Protein 5ACB (pdb70)

Solvent-accessible surface area: 51678 Å² total

InterPro domains:
  IPR004367 Cyclin, C-terminal domain [SM01332] (158-278)
  IPR006671 Cyclin, N-terminal [PF00134] (42-155)
  IPR013763 Cyclin-like domain [SM00385] (55-149)
  IPR013763 Cyclin-like domain [SM00385] (162-256)
  IPR036915 Cyclin-like superfamily [SSF47954] (18-157)
  IPR036915 Cyclin-like superfamily [SSF47954] (158-263)
  IPR043198 Cyclin/Cyclin-like subunit Ssn8 [PTHR10026] (23-325)

Nearest PDB structures (foldseek):
  5acb-assembly1_B  TM=1.004E+00  e=8.605E-35  Homo sapiens
  5acb-assembly2_A  TM=1.002E+00  e=1.423E-31  Homo sapiens
  4un0-assembly2_B  TM=1.002E+00  e=1.563E-30  Homo sapiens
  3tni-assembly1_B  TM=8.784E-01  e=2.023E-14  Homo sapiens
  2ivx-assembly2_B  TM=8.827E-01  e=7.660E-14  Homo sapiens

Organism: Homo sapiens (NCBI:txid9606)

GO terms:
  GO:0044828 host-mediated suppression of viral genome replication (P, IDA)
  GO:0004693 cyclin-dependent protein serine/threonine kinase activity (F, IDA)
  GO:0008353 RNA polymerase II CTD heptapeptide repeat kinase activity (F, IDA)
  GO:0006974 DNA damage response (P, IMP)
  GO:0002944 cyclin K-CDK12 complex (C, IPI)
  GO:0002945 cyclin K-CDK13 complex (C, IPI)
  GO:0019901 protein kinase binding (F, IPI)
  GO:0000079 regulation of cyclin-dependent protein serine/threonine kinase activity (P, TAS)
  GO:0006366 transcription by RNA polymerase II (P, TAS)
  GO:0005654 nucleoplasm (C, TAS)
  GO:0005515 protein binding (F, IPI)
  GO:0005654 nucleoplasm (C, IDA)
  GO:0006366 transcription by RNA polymerase II (P, IDA)
  GO:0009966 regulation of signal transduction (P, IDA)
  GO:0032968 positive regulation of transcription elongation by RNA polymerase II (P, IDA)

Structure (mmCIF, N/CA/C/O backbone):
data_5ACB
#
_entry.id   5ACB
#
_cell.length_a   49.780
_cell.length_b   148.690
_cell.length_c   91.580
_cell.angle_alpha   90.00
_cell.angle_beta   93.81
_cell.angle_gamma   90.00
#
_symmetry.space_group_name_H-M   'P 1 21 1'
#
loop_
_entity.id
_entity.type
_entity.pdbx_description
1 polymer CYCLIN-K
2 polymer 'CYCLIN-DEPENDENT KINASE 12'
3 non-polymer N-[4-[(3R)-3-[[5-chloranyl-4-(1H-indol-3-yl)pyrimidin-2-yl]amino]piperidin-1-yl]carbonylphenyl]-4-(dimethylamino)butanamide
#
loop_
_atom_site.group_PDB
_atom_site.id
_atom_site.type_symbol
_atom_site.label_atom_id
_atom_site.label_alt_id
_atom_site.label_comp_id
_atom_site.label_asym_id
_atom_site.label_entity_id
_atom_site.label_seq_id
_atom_site.pdbx_PDB_ins_code
_atom_site.Cartn_x
_atom_site.Cartn_y
_atom_site.Cartn_z
_atom_site.occupancy
_atom_site.B_iso_or_equiv
_atom_site.auth_seq_id
_atom_site.auth_comp_id
_atom_site.auth_asym_id
_atom_site.auth_atom_id
_atom_site.pdbx_PDB_model_num
ATOM 1 N N . THR A 1 12 ? -33.485 30.685 78.858 1.00 104.20 20 THR A N 1
ATOM 2 C CA . THR A 1 12 ? -32.216 30.381 79.596 1.00 104.82 20 THR A CA 1
ATOM 3 C C . THR A 1 12 ? -31.739 28.939 79.356 1.00 102.41 20 THR A C 1
ATOM 4 O O . THR A 1 12 ? -30.666 28.729 78.775 1.00 96.84 20 THR A O 1
ATOM 8 N N . LYS A 1 13 ? -32.548 27.968 79.798 1.00 101.89 21 LYS A N 1
ATOM 9 C CA . LYS A 1 13 ? -32.251 26.528 79.665 1.00 98.74 21 LYS A CA 1
ATOM 10 C C . LYS A 1 13 ? -33.283 25.814 78.766 1.00 94.05 21 LYS A C 1
ATOM 11 O O . LYS A 1 13 ? -34.486 26.070 78.882 1.00 94.69 21 LYS A O 1
ATOM 13 N N . PRO A 1 14 ? -32.819 24.906 77.878 1.00 87.71 22 PRO A N 1
ATOM 14 C CA . PRO A 1 14 ? -33.726 24.252 76.921 1.00 83.30 22 PRO A CA 1
ATOM 15 C C . PRO A 1 14 ? -34.615 23.154 77.511 1.00 78.69 22 PRO A C 1
ATOM 16 O O . PRO A 1 14 ? -34.342 22.638 78.599 1.00 83.03 22 PRO A O 1
ATOM 20 N N . CYS A 1 15 ? -35.668 22.810 76.770 1.00 71.52 23 CYS A N 1
ATOM 21 C CA . CYS A 1 15 ? -36.624 21.783 77.172 1.00 66.80 23 CYS A CA 1
ATOM 22 C C . CYS A 1 15 ? -36.202 20.433 76.583 1.00 61.90 23 CYS A C 1
ATOM 23 O O . CYS A 1 15 ? -36.004 20.313 75.371 1.00 60.76 23 CYS A O 1
ATOM 26 N N . TRP A 1 16 ? -36.075 19.426 77.447 1.00 55.91 24 TRP A N 1
ATOM 27 C CA . TRP A 1 16 ? -35.577 18.104 77.066 1.00 51.78 24 TRP A CA 1
ATOM 28 C C . TRP A 1 16 ? -36.642 17.021 77.221 1.00 49.86 24 TRP A C 1
ATOM 29 O O . TRP A 1 16 ? -36.318 15.881 77.576 1.00 49.64 24 TRP A O 1
ATOM 40 N N . TYR A 1 17 ? -37.905 17.363 76.958 1.00 47.86 25 TYR A N 1
ATOM 41 C CA . TYR A 1 17 ? -39.010 16.410 77.127 1.00 47.43 25 TYR A CA 1
ATOM 42 C C . TYR A 1 17 ? -39.995 16.466 75.958 1.00 47.21 25 TYR A C 1
ATOM 43 O O . TYR A 1 17 ? -40.395 17.544 75.531 1.00 45.60 25 TYR A O 1
ATOM 52 N N . TRP A 1 18 ? -40.348 15.285 75.446 1.00 49.26 26 TRP A N 1
ATOM 53 C CA . TRP A 1 18 ? -41.141 15.108 74.226 1.00 52.01 26 TRP A CA 1
ATOM 54 C C . TRP A 1 18 ? -42.391 14.261 74.508 1.00 57.55 26 TRP A C 1
ATOM 55 O O . TRP A 1 18 ? -42.406 13.469 75.452 1.00 57.29 26 TRP A O 1
ATOM 66 N N . ASP A 1 19 ? -43.419 14.409 73.667 1.00 62.91 27 ASP A N 1
ATOM 67 C CA . ASP A 1 19 ? -44.659 13.617 73.778 1.00 64.60 27 ASP A CA 1
ATOM 68 C C . ASP A 1 19 ? -44.462 12.232 73.176 1.00 66.73 27 ASP A C 1
ATOM 69 O O . ASP A 1 19 ? -43.430 11.951 72.556 1.00 63.49 27 ASP A O 1
ATOM 74 N N . LYS A 1 20 ? -45.460 11.369 73.358 1.00 70.54 28 LYS A N 1
ATOM 75 C CA . LYS A 1 20 ? -45.490 10.068 72.679 1.00 74.48 28 LYS A CA 1
ATOM 76 C C . LYS A 1 20 ? -45.547 10.260 71.159 1.00 75.78 28 LYS A C 1
ATOM 77 O O . LYS A 1 20 ? -44.895 9.521 70.420 1.00 78.23 28 LYS A O 1
ATOM 79 N N . LYS A 1 21 ? -46.319 11.253 70.706 1.00 76.35 29 LYS A N 1
ATOM 80 C CA . LYS A 1 21 ? -46.396 11.602 69.278 1.00 77.93 29 LYS A CA 1
ATOM 81 C C . LYS A 1 21 ? -45.039 12.031 68.721 1.00 76.28 29 LYS A C 1
ATOM 82 O O . LYS A 1 21 ? -44.618 11.538 67.673 1.00 80.28 29 LYS A O 1
ATOM 84 N N . ASP A 1 22 ? -44.352 12.920 69.436 1.00 72.29 30 ASP A N 1
ATOM 85 C CA . ASP A 1 22 ? -43.036 13.414 69.013 1.00 70.39 30 ASP A CA 1
ATOM 86 C C . ASP A 1 22 ? -41.981 12.306 68.969 1.00 65.70 30 ASP A C 1
ATOM 87 O O . ASP A 1 22 ? -41.135 12.294 68.076 1.00 66.74 30 ASP A O 1
ATOM 92 N N . LEU A 1 23 ? -42.044 11.373 69.918 1.00 61.37 31 LEU A N 1
ATOM 93 C CA . LEU A 1 23 ? -41.134 10.217 69.943 1.00 58.46 31 LEU A CA 1
ATOM 94 C C . LEU A 1 23 ? -41.400 9.171 68.863 1.00 57.45 31 LEU A C 1
ATOM 95 O O . LEU A 1 23 ? -40.548 8.318 68.627 1.00 61.73 31 LEU A O 1
ATOM 100 N N . ALA A 1 24 ? -42.573 9.213 68.232 1.00 57.85 32 ALA A N 1
ATOM 101 C CA . ALA A 1 24 ? -42.854 8.401 67.038 1.00 59.51 32 ALA A CA 1
ATOM 102 C C . ALA A 1 24 ? -42.367 9.046 65.731 1.00 59.09 32 ALA A C 1
ATOM 103 O O . ALA A 1 24 ? -42.334 8.377 64.698 1.00 57.72 32 ALA A O 1
ATOM 105 N N . HIS A 1 25 ? -42.004 10.333 65.777 1.00 61.94 33 HIS A N 1
ATOM 106 C CA . HIS A 1 25 ? -41.530 11.087 64.607 1.00 63.37 33 HIS A CA 1
ATOM 107 C C . HIS A 1 25 ? -40.065 11.531 64.756 1.00 59.88 33 HIS A C 1
ATOM 108 O O . HIS A 1 25 ? -39.704 12.651 64.391 1.00 63.00 33 HIS A O 1
ATOM 115 N N . THR A 1 26 ? -39.215 10.637 65.264 1.00 55.12 34 THR A N 1
ATOM 116 C CA . THR A 1 26 ? -37.783 10.925 65.409 1.00 51.05 34 THR A CA 1
ATOM 117 C C . THR A 1 26 ? -37.119 10.942 64.039 1.00 49.21 34 THR A C 1
ATOM 118 O O . THR A 1 26 ? -37.643 10.346 63.092 1.00 50.73 34 THR A O 1
ATOM 122 N N . PRO A 1 27 ? -35.959 11.610 63.920 1.00 47.42 35 PRO A N 1
ATOM 123 C CA . PRO A 1 27 ? -35.225 11.637 62.644 1.00 46.66 35 PRO A CA 1
ATOM 124 C C . PRO A 1 27 ? -35.004 10.272 61.975 1.00 45.68 35 PRO A C 1
ATOM 125 O O . PRO A 1 27 ? -35.040 10.191 60.750 1.00 47.05 35 PRO A O 1
ATOM 129 N N . SER A 1 28 ? -34.783 9.227 62.771 1.00 44.62 36 SER A N 1
ATOM 130 C CA . SER A 1 28 ? -34.626 7.868 62.248 1.00 44.08 36 SER A CA 1
ATOM 131 C C . SER A 1 28 ? -35.930 7.311 61.684 1.00 42.54 36 SER A C 1
ATOM 132 O O . SER A 1 28 ? -35.912 6.640 60.656 1.00 39.57 36 SER A O 1
ATOM 135 N N . GLN A 1 29 ? -37.050 7.597 62.348 1.00 43.16 37 GLN A N 1
ATOM 136 C CA . GLN A 1 29 ? -38.369 7.168 61.861 1.00 44.67 37 GLN A CA 1
ATOM 137 C C . GLN A 1 29 ? -38.691 7.858 60.544 1.00 43.29 37 GLN A C 1
ATOM 138 O O . GLN A 1 29 ? -39.201 7.227 59.624 1.00 43.66 37 GLN A O 1
ATOM 144 N N . LEU A 1 30 ? -38.367 9.145 60.451 1.00 42.45 38 LEU A N 1
ATOM 145 C CA . LEU A 1 30 ? -38.555 9.915 59.217 1.00 41.74 38 LEU A CA 1
ATOM 146 C C . LEU A 1 30 ? -37.699 9.401 58.059 1.00 40.55 38 LEU A C 1
ATOM 147 O O . LEU A 1 30 ? -38.126 9.454 56.909 1.00 42.23 38 LEU A O 1
ATOM 152 N N . GLU A 1 31 ? -36.515 8.879 58.357 1.00 40.36 39 GLU A N 1
ATOM 153 C CA . GLU A 1 31 ? -35.702 8.193 57.340 1.00 42.17 39 GLU A CA 1
ATOM 154 C C . GLU A 1 31 ? -36.081 6.715 57.117 1.00 41.79 39 GLU A C 1
ATOM 155 O O . GLU A 1 31 ? -35.337 5.982 56.467 1.00 40.14 39 GLU A O 1
ATOM 161 N N . GLY A 1 32 ? -37.235 6.287 57.631 1.00 41.97 40 GLY A N 1
ATOM 162 C CA . GLY A 1 32 ? -37.809 4.983 57.308 1.00 44.56 40 GLY A CA 1
ATOM 163 C C . GLY A 1 32 ? -37.484 3.824 58.231 1.00 46.01 40 GLY A C 1
ATOM 164 O O . GLY A 1 32 ? -37.853 2.689 57.938 1.00 44.68 40 GLY A O 1
ATOM 165 N N . LEU A 1 33 ? -36.811 4.103 59.346 1.00 49.57 41 LEU A N 1
ATOM 166 C CA . LEU A 1 33 ? -36.456 3.078 60.321 1.00 52.02 41 LEU A CA 1
ATOM 167 C C . LEU A 1 33 ? -37.677 2.791 61.184 1.00 55.74 41 LEU A C 1
ATOM 168 O O . LEU A 1 33 ? -38.246 3.720 61.751 1.00 57.51 41 LEU A O 1
ATOM 173 N N . ASP A 1 34 ? -38.098 1.524 61.270 1.00 57.44 42 ASP A N 1
ATOM 174 C CA . ASP A 1 34 ? -39.328 1.186 62.012 1.00 57.58 42 ASP A CA 1
ATOM 175 C C . ASP A 1 34 ? -39.102 1.325 63.519 1.00 54.31 42 ASP A C 1
ATOM 176 O O . ASP A 1 34 ? -37.961 1.222 63.969 1.00 53.52 42 ASP A O 1
ATOM 181 N N . PRO A 1 35 ? -40.181 1.558 64.297 1.00 51.51 43 PRO A N 1
ATOM 182 C CA . PRO A 1 35 ? -40.023 1.797 65.745 1.00 52.79 43 PRO A CA 1
ATOM 183 C C . PRO A 1 35 ? -39.328 0.676 66.537 1.00 54.81 43 PRO A C 1
ATOM 184 O O . PRO A 1 35 ? -38.552 0.969 67.448 1.00 55.41 43 PRO A O 1
ATOM 188 N N . ALA A 1 36 ? -39.605 -0.582 66.189 1.00 55.97 44 ALA A N 1
ATOM 189 C CA . ALA A 1 36 ? -38.993 -1.735 66.859 1.00 55.17 44 ALA A CA 1
ATOM 190 C C . ALA A 1 36 ? -37.474 -1.778 66.671 1.00 56.23 44 ALA A C 1
ATOM 191 O O . ALA A 1 36 ? -36.740 -2.089 67.613 1.00 59.02 44 ALA A O 1
ATOM 193 N N . THR A 1 37 ? -37.010 -1.452 65.466 1.00 55.34 45 THR A N 1
ATOM 194 C CA . THR A 1 37 ? -35.573 -1.361 65.187 1.00 56.50 45 THR A CA 1
ATOM 195 C C . THR A 1 37 ? -34.906 -0.189 65.917 1.00 58.85 45 THR A C 1
ATOM 196 O O . THR A 1 37 ? -33.791 -0.336 66.425 1.00 61.13 45 THR A O 1
ATOM 200 N N . GLU A 1 38 ? -35.568 0.970 65.961 1.00 59.17 46 GLU A N 1
ATOM 201 C CA . GLU A 1 38 ? -35.034 2.112 66.708 1.00 59.83 46 GLU A CA 1
ATOM 202 C C . GLU A 1 38 ? -34.957 1.788 68.193 1.00 60.45 46 GLU A C 1
ATOM 203 O O . GLU A 1 38 ? -33.989 2.158 68.857 1.00 64.51 46 GLU A O 1
ATOM 209 N N . ALA A 1 39 ? -35.981 1.108 68.703 1.00 59.18 47 ALA A N 1
ATOM 210 C CA . ALA A 1 39 ? -35.987 0.649 70.089 1.00 56.97 47 ALA A CA 1
ATOM 211 C C . ALA A 1 39 ? -34.768 -0.222 70.373 1.00 54.57 47 ALA A C 1
ATOM 212 O O . ALA A 1 39 ? -34.081 -0.018 71.373 1.00 53.09 47 ALA A O 1
ATOM 214 N N . ARG A 1 40 ? -34.489 -1.162 69.470 1.00 52.28 48 ARG A N 1
ATOM 215 C CA . ARG A 1 40 ? -33.340 -2.048 69.616 1.00 54.42 48 ARG A CA 1
ATOM 216 C C . ARG A 1 40 ? -32.012 -1.293 69.544 1.00 54.41 48 ARG A C 1
ATOM 217 O O . ARG A 1 40 ? -31.130 -1.529 70.369 1.00 54.65 48 ARG A O 1
ATOM 225 N N . TYR A 1 41 ? -31.863 -0.392 68.574 1.00 54.04 49 TYR A N 1
ATOM 226 C CA . TYR A 1 41 ? -30.643 0.429 68.498 1.00 54.47 49 TYR A CA 1
ATOM 227 C C . TYR A 1 41 ? -30.422 1.241 69.777 1.00 52.73 49 TYR A C 1
ATOM 228 O O . TYR A 1 41 ? -29.287 1.353 70.239 1.00 53.08 49 TYR A O 1
ATOM 237 N N . ARG A 1 42 ? -31.505 1.775 70.346 1.00 51.45 50 ARG A N 1
ATOM 238 C CA . ARG A 1 42 ? -31.445 2.498 71.617 1.00 52.15 50 ARG A CA 1
ATOM 239 C C . ARG A 1 42 ? -31.104 1.584 72.799 1.00 52.14 50 ARG A C 1
ATOM 240 O O . ARG A 1 42 ? -30.303 1.966 73.649 1.00 51.79 50 ARG A O 1
ATOM 248 N N . ARG A 1 43 ? -31.701 0.391 72.844 1.00 53.01 51 ARG A N 1
ATOM 249 C CA . ARG A 1 43 ? -31.348 -0.636 73.850 1.00 52.98 51 ARG A CA 1
ATOM 250 C C . ARG A 1 43 ? -29.876 -1.045 73.775 1.00 51.96 51 ARG A C 1
ATOM 251 O O . ARG A 1 43 ? -29.167 -1.041 74.780 1.00 51.75 51 ARG A O 1
ATOM 259 N N . GLU A 1 44 ? -29.436 -1.397 72.572 1.00 51.50 52 GLU A N 1
ATOM 260 C CA . GLU A 1 44 ? -28.067 -1.841 72.332 1.00 52.11 52 GLU A CA 1
ATOM 261 C C . GLU A 1 44 ? -27.032 -0.760 72.657 1.00 52.52 52 GLU A C 1
ATOM 262 O O . GLU A 1 44 ? -26.005 -1.042 73.278 1.00 53.74 52 GLU A O 1
ATOM 268 N N . GLY A 1 45 ? -27.301 0.468 72.217 1.00 51.45 53 GLY A N 1
ATOM 269 C CA . GLY A 1 45 ? -26.411 1.604 72.464 1.00 49.09 53 GLY A CA 1
ATOM 270 C C . GLY A 1 45 ? -26.302 2.003 73.923 1.00 47.57 53 GLY A C 1
ATOM 271 O O . GLY A 1 45 ? -25.226 2.377 74.382 1.00 45.31 53 GLY A O 1
ATOM 272 N N . ALA A 1 46 ? -27.413 1.927 74.654 1.00 47.58 54 ALA A N 1
ATOM 273 C CA . ALA A 1 46 ? -27.405 2.185 76.096 1.00 47.85 54 ALA A CA 1
ATOM 274 C C . ALA A 1 46 ? -26.577 1.133 76.841 1.00 49.57 54 ALA A C 1
ATOM 275 O O . ALA A 1 46 ? -25.712 1.480 77.651 1.00 47.89 54 ALA A O 1
ATOM 277 N N . ARG A 1 47 ? -26.849 -0.142 76.566 1.00 51.13 55 ARG A N 1
ATOM 278 C CA . ARG A 1 47 ? -26.078 -1.248 77.158 1.00 52.80 55 ARG A CA 1
ATOM 279 C C . ARG A 1 47 ? -24.593 -1.202 76.797 1.00 52.22 55 ARG A C 1
ATOM 280 O O . ARG A 1 47 ? -23.751 -1.550 77.621 1.00 54.25 55 ARG A O 1
ATOM 288 N N . PHE A 1 48 ? -24.276 -0.774 75.578 1.00 50.30 56 PHE A N 1
ATOM 289 C CA . PHE A 1 48 ? -22.885 -0.556 75.181 1.00 50.34 56 PHE A CA 1
ATOM 290 C C . PHE A 1 48 ? -22.237 0.468 76.121 1.00 51.27 56 PHE A C 1
ATOM 291 O O . PHE A 1 48 ? -21.181 0.201 76.690 1.00 49.77 56 PHE A O 1
ATOM 299 N N . ILE A 1 49 ? -22.889 1.619 76.302 1.00 52.03 57 ILE A N 1
ATOM 300 C CA . ILE A 1 49 ? -22.376 2.663 77.200 1.00 51.22 57 ILE A CA 1
ATOM 301 C C . ILE A 1 49 ? -22.206 2.077 78.597 1.00 53.36 57 ILE A C 1
ATOM 302 O O . ILE A 1 49 ? -21.156 2.227 79.213 1.00 54.34 57 ILE A O 1
ATOM 307 N N . PHE A 1 50 ? -23.242 1.387 79.066 1.00 58.93 58 PHE A N 1
ATOM 308 C CA . PHE A 1 50 ? -23.250 0.760 80.392 1.00 60.80 58 PHE A CA 1
ATOM 309 C C . PHE A 1 50 ? -22.107 -0.245 80.587 1.00 57.98 58 PHE A C 1
ATOM 310 O O . PHE A 1 50 ? -21.412 -0.195 81.597 1.00 58.00 58 PHE A O 1
ATOM 318 N N . ASP A 1 51 ? -21.910 -1.132 79.613 1.00 56.72 59 ASP A N 1
ATOM 319 C CA . ASP A 1 51 ? -20.887 -2.190 79.709 1.00 57.40 59 ASP A CA 1
ATOM 320 C C . ASP A 1 51 ? -19.453 -1.655 79.605 1.00 57.72 59 ASP A C 1
ATOM 321 O O . ASP A 1 51 ? -18.578 -2.093 80.350 1.00 61.87 59 ASP A O 1
ATOM 326 N N . VAL A 1 52 ? -19.224 -0.713 78.695 1.00 56.96 60 VAL A N 1
ATOM 327 C CA . VAL A 1 52 ? -17.902 -0.108 78.508 1.00 56.86 60 VAL A CA 1
ATOM 328 C C . VAL A 1 52 ? -17.461 0.660 79.761 1.00 58.96 60 VAL A C 1
ATOM 329 O O . VAL A 1 52 ? -16.324 0.514 80.212 1.00 59.96 60 VAL A O 1
ATOM 333 N N . GLY A 1 53 ? -18.362 1.474 80.307 1.00 59.95 61 GLY A N 1
ATOM 334 C CA . GLY A 1 53 ? -18.081 2.258 81.506 1.00 59.97 61 GLY A CA 1
ATOM 335 C C . GLY A 1 53 ? -17.906 1.425 82.766 1.00 60.44 61 GLY A C 1
ATOM 336 O O . GLY A 1 53 ? -17.093 1.768 83.628 1.00 57.20 61 GLY A O 1
ATOM 337 N N . THR A 1 54 ? -18.673 0.338 82.870 1.00 60.61 62 THR A N 1
ATOM 338 C CA . THR A 1 54 ? -18.556 -0.603 83.981 1.00 60.11 62 THR A CA 1
ATOM 339 C C . THR A 1 54 ? -17.189 -1.301 83.978 1.00 60.39 62 THR A C 1
ATOM 340 O O . THR A 1 54 ? -16.574 -1.447 85.038 1.00 59.40 62 THR A O 1
ATOM 344 N N . ARG A 1 55 ? -16.714 -1.712 82.799 1.00 60.00 63 ARG A N 1
ATOM 345 C CA . ARG A 1 55 ? -15.368 -2.304 82.666 1.00 59.74 63 ARG A CA 1
ATOM 346 C C . ARG A 1 55 ? -14.248 -1.318 83.001 1.00 59.33 63 ARG A C 1
ATOM 347 O O . ARG A 1 55 ? -13.203 -1.726 83.506 1.00 64.23 63 ARG A O 1
ATOM 351 N N . LEU A 1 56 ? -14.469 -0.032 82.732 1.00 58.18 64 LEU A N 1
ATOM 352 C CA . LEU A 1 56 ? -13.534 1.031 83.141 1.00 55.64 64 LEU A CA 1
ATOM 353 C C . LEU A 1 56 ? -13.755 1.536 84.581 1.00 54.24 64 LEU A C 1
ATOM 354 O O . LEU A 1 56 ? -13.056 2.446 85.029 1.00 48.26 64 LEU A O 1
ATOM 359 N N . GLY A 1 57 ? -14.731 0.957 85.288 1.00 55.21 65 GLY A N 1
ATOM 360 C CA . GLY A 1 57 ? -14.973 1.245 86.695 1.00 54.92 65 GLY A CA 1
ATOM 361 C C . GLY A 1 57 ? -15.524 2.634 86.917 1.00 55.27 65 GLY A C 1
ATOM 362 O O . GLY A 1 57 ? -14.996 3.390 87.740 1.00 56.25 65 GLY A O 1
ATOM 363 N N . LEU A 1 58 ? -16.577 2.978 86.178 1.00 54.73 66 LEU A N 1
ATOM 364 C CA . LEU A 1 58 ? -17.153 4.322 86.255 1.00 53.11 66 LEU A CA 1
ATOM 365 C C . LEU A 1 58 ? -18.433 4.364 87.080 1.00 52.63 66 LEU A C 1
ATOM 366 O O . LEU A 1 58 ? -19.200 3.414 87.120 1.00 48.76 66 LEU A O 1
ATOM 371 N N . HIS A 1 59 ? -18.619 5.503 87.737 1.00 57.34 67 HIS A N 1
ATOM 372 C CA . HIS A 1 59 ? -19.763 5.799 88.597 1.00 62.73 67 HIS A CA 1
ATOM 373 C C . HIS A 1 59 ? -21.076 5.703 87.807 1.00 60.37 67 HIS A C 1
ATOM 374 O O . HIS A 1 59 ? -21.108 5.988 86.607 1.00 61.35 67 HIS A O 1
ATOM 381 N N . TYR A 1 60 ? -22.143 5.282 88.482 1.00 56.48 68 TYR A N 1
ATOM 382 C CA . TYR A 1 60 ? -23.469 5.125 87.862 1.00 51.24 68 TYR A CA 1
ATOM 383 C C . TYR A 1 60 ? -24.052 6.411 87.253 1.00 50.11 68 TYR A C 1
ATOM 384 O O . TYR A 1 60 ? -24.797 6.335 86.277 1.00 48.93 68 TYR A O 1
ATOM 393 N N . ASP A 1 61 ? -23.734 7.574 87.825 1.00 49.86 69 ASP A N 1
ATOM 394 C CA . ASP A 1 61 ? -24.151 8.856 87.228 1.00 51.47 69 ASP A CA 1
ATOM 395 C C . ASP A 1 61 ? -23.403 9.162 85.927 1.00 50.62 69 ASP A C 1
ATOM 396 O O . ASP A 1 61 ? -23.981 9.763 85.015 1.00 52.02 69 ASP A O 1
ATOM 401 N N . THR A 1 62 ? -22.136 8.759 85.845 1.00 48.08 70 THR A N 1
ATOM 402 C CA . THR A 1 62 ? -21.367 8.900 84.610 1.00 48.53 70 THR A CA 1
ATOM 403 C C . THR A 1 62 ? -22.013 8.099 83.481 1.00 49.46 70 THR A C 1
ATOM 404 O O . THR A 1 62 ? -22.225 8.625 82.385 1.00 47.34 70 THR A O 1
ATOM 408 N N . LEU A 1 63 ? -22.335 6.836 83.771 1.00 49.67 71 LEU A N 1
ATOM 409 C CA . LEU A 1 63 ? -22.987 5.958 82.805 1.00 48.83 71 LEU A CA 1
ATOM 410 C C . LEU A 1 63 ? -24.314 6.566 82.362 1.00 48.91 71 LEU A C 1
ATOM 411 O O . LEU A 1 63 ? -24.574 6.698 81.167 1.00 50.44 71 LEU A O 1
ATOM 416 N N . ALA A 1 64 ? -25.126 6.967 83.338 1.00 48.10 72 ALA A N 1
ATOM 417 C CA . ALA A 1 64 ? -26.427 7.592 83.083 1.00 47.65 72 ALA A CA 1
ATOM 418 C C . ALA A 1 64 ? -26.320 8.889 82.280 1.00 47.28 72 ALA A C 1
ATOM 419 O O . ALA A 1 64 ? -27.118 9.111 81.371 1.00 46.02 72 ALA A O 1
ATOM 421 N N . THR A 1 65 ? -25.350 9.742 82.619 1.00 45.95 73 THR A N 1
ATOM 422 C CA . THR A 1 65 ? -25.119 10.972 81.855 1.00 46.07 73 THR A CA 1
ATOM 423 C C . THR A 1 65 ? -24.741 10.649 80.414 1.00 45.38 73 THR A C 1
ATOM 424 O O . THR A 1 65 ? -25.263 11.263 79.488 1.00 48.34 73 THR A O 1
ATOM 428 N N . GLY A 1 66 ? -23.858 9.676 80.227 1.00 44.20 74 GLY A N 1
ATOM 429 C CA . GLY A 1 66 ? -23.529 9.188 78.890 1.00 44.94 74 GLY A CA 1
ATOM 430 C C . GLY A 1 66 ? -24.759 8.746 78.109 1.00 44.87 74 GLY A C 1
ATOM 431 O O . GLY A 1 66 ? -24.938 9.129 76.957 1.00 47.96 74 GLY A O 1
ATOM 432 N N . ILE A 1 67 ? -25.621 7.967 78.752 1.00 42.88 75 ILE A N 1
ATOM 433 C CA . ILE A 1 67 ? -26.829 7.444 78.116 1.00 42.41 75 ILE A CA 1
ATOM 434 C C . ILE A 1 67 ? -27.858 8.552 77.794 1.00 42.29 75 ILE A C 1
ATOM 435 O O . ILE A 1 67 ? -28.517 8.482 76.755 1.00 41.78 75 ILE A O 1
ATOM 440 N N . ILE A 1 68 ? -27.994 9.560 78.659 1.00 41.46 76 ILE A N 1
ATOM 441 C CA . ILE A 1 68 ? -28.910 10.679 78.386 1.00 42.18 76 ILE A CA 1
ATOM 442 C C . ILE A 1 68 ? -28.457 11.468 77.157 1.00 41.69 76 ILE A C 1
ATOM 443 O O . ILE A 1 68 ? -29.278 11.809 76.293 1.00 42.16 76 ILE A O 1
ATOM 448 N N . TYR A 1 69 ? -27.160 11.763 77.080 1.00 40.07 77 TYR A N 1
ATOM 449 C CA . TYR A 1 69 ? -26.601 12.421 75.896 1.00 38.95 77 TYR A CA 1
ATOM 450 C C . TYR A 1 69 ? -26.900 11.611 74.645 1.00 37.62 77 TYR A C 1
ATOM 451 O O . TYR A 1 69 ? -27.272 12.172 73.615 1.00 37.56 77 TYR A O 1
ATOM 460 N N . PHE A 1 70 ? -26.747 10.294 74.756 1.00 37.27 78 PHE A N 1
ATOM 461 C CA . PHE A 1 70 ? -27.025 9.373 73.660 1.00 37.32 78 PHE A CA 1
ATOM 462 C C . PHE A 1 70 ? -28.497 9.419 73.218 1.00 37.66 78 PHE A C 1
ATOM 463 O O . PHE A 1 70 ? -28.773 9.551 72.031 1.00 39.84 78 PHE A O 1
ATOM 471 N N . HIS A 1 71 ? -29.431 9.324 74.159 1.00 37.67 79 HIS A N 1
ATOM 472 C CA . HIS A 1 71 ? -30.864 9.402 73.829 1.00 38.37 79 HIS A CA 1
ATOM 473 C C . HIS A 1 71 ? -31.256 10.748 73.225 1.00 38.96 79 HIS A C 1
ATOM 474 O O . HIS A 1 71 ? -32.065 10.802 72.294 1.00 38.60 79 HIS A O 1
ATOM 481 N N . ARG A 1 72 ? -30.683 11.825 73.754 1.00 39.93 80 ARG A N 1
ATOM 482 C CA . ARG A 1 72 ? -30.954 13.168 73.234 1.00 40.73 80 ARG A CA 1
ATOM 483 C C . ARG A 1 72 ? -30.375 13.357 71.843 1.00 41.44 80 ARG A C 1
ATOM 484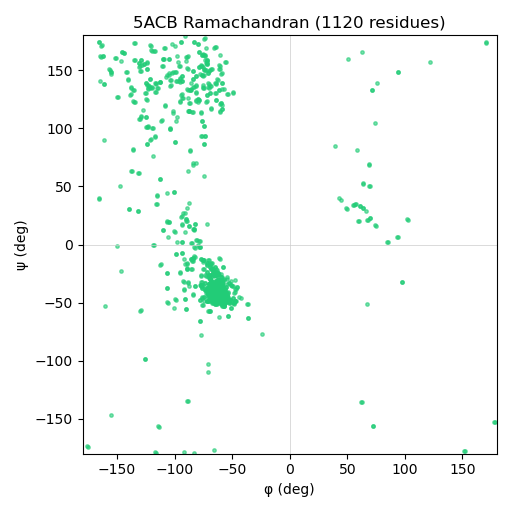 O O . ARG A 1 72 ? -31.053 13.897 70.969 1.00 42.69 80 ARG A O 1
ATOM 492 N N . PHE A 1 73 ? -29.145 12.886 71.629 1.00 40.34 81 PHE A N 1
ATOM 493 C CA . PHE A 1 73 ? -28.510 12.952 70.313 1.00 41.01 81 PHE A CA 1
ATOM 494 C C . PHE A 1 73 ? -29.450 12.469 69.205 1.00 41.65 81 PHE A C 1
ATOM 495 O O . PHE A 1 73 ? -29.630 13.158 68.197 1.00 43.32 81 PHE A O 1
ATOM 503 N N . TYR A 1 74 ? -30.071 11.306 69.409 1.00 40.76 82 TYR A N 1
ATOM 504 C CA . TYR A 1 74 ? -30.929 10.693 68.381 1.00 39.63 82 TYR A CA 1
ATOM 505 C C . TYR A 1 74 ? -32.384 11.222 68.316 1.00 38.16 82 TYR A C 1
ATOM 506 O O . TYR A 1 74 ? -33.227 10.621 67.650 1.00 38.10 82 TYR A O 1
ATOM 515 N N . MET A 1 75 ? -32.665 12.337 68.991 1.00 37.11 83 MET A N 1
ATOM 516 C CA . MET A 1 75 ? -33.841 13.164 68.691 1.00 37.29 83 MET A CA 1
ATOM 517 C C . MET A 1 75 ? -33.549 14.226 67.630 1.00 36.67 83 MET A C 1
ATOM 518 O O . MET A 1 75 ? -34.469 14.815 67.075 1.00 38.76 83 MET A O 1
ATOM 523 N N . PHE A 1 76 ? -32.272 14.495 67.377 1.00 37.42 84 PHE A N 1
ATOM 524 C CA . PHE A 1 76 ? -31.846 15.443 66.343 1.00 36.54 84 PHE A CA 1
ATOM 525 C C . PHE A 1 76 ? -31.130 14.799 65.158 1.00 35.06 84 PHE A C 1
ATOM 526 O O . PHE A 1 76 ? -31.014 15.425 64.106 1.00 35.10 84 PHE A O 1
ATOM 534 N N . HIS A 1 77 ? -30.659 13.562 65.317 1.00 34.80 85 HIS A N 1
ATOM 535 C CA . HIS A 1 77 ? -29.963 12.854 64.246 1.00 35.91 85 HIS A CA 1
ATOM 536 C C . HIS A 1 77 ? -30.529 11.454 64.077 1.00 35.39 85 HIS A C 1
ATOM 537 O O . HIS A 1 77 ? -31.087 10.888 65.006 1.00 35.45 85 HIS A O 1
ATOM 544 N N . SER A 1 78 ? -30.355 10.908 62.881 1.00 35.94 86 SER A N 1
ATOM 545 C CA . SER A 1 78 ? -30.831 9.580 62.533 1.00 36.04 86 SER A CA 1
ATOM 546 C C . SER A 1 78 ? -29.735 8.542 62.714 1.00 36.81 86 SER A C 1
ATOM 547 O O . SER A 1 78 ? -28.562 8.802 62.403 1.00 39.14 86 SER A O 1
ATOM 550 N N . PHE A 1 79 ? -30.128 7.354 63.172 1.00 38.24 87 PHE A N 1
ATOM 551 C CA . PHE A 1 79 ? -29.223 6.192 63.249 1.00 38.34 87 PHE A CA 1
ATOM 552 C C . PHE A 1 79 ? -28.641 5.774 61.901 1.00 40.09 87 PHE A C 1
ATOM 55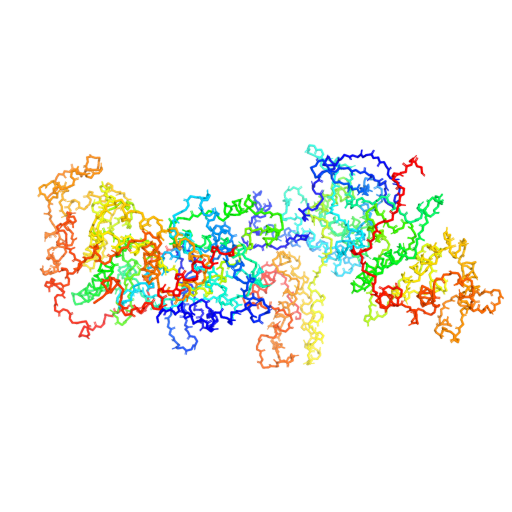3 O O . PHE A 1 79 ? -27.550 5.217 61.858 1.00 42.46 87 PHE A O 1
ATOM 561 N N . LYS A 1 80 ? -29.365 6.032 60.813 1.00 41.46 88 LYS A N 1
ATOM 562 C CA . LYS A 1 80 ? -28.866 5.741 59.465 1.00 42.89 88 LYS A CA 1
ATOM 563 C C . LYS A 1 80 ? -27.709 6.636 59.024 1.00 43.85 88 LYS A C 1
ATOM 564 O O . LYS A 1 80 ? -27.039 6.313 58.047 1.00 44.46 88 LYS A O 1
ATOM 570 N N . GLN A 1 81 ? -27.501 7.768 59.702 1.00 46.21 89 GLN A N 1
ATOM 571 C CA . GLN A 1 81 ? -26.369 8.667 59.425 1.00 47.28 89 GLN A CA 1
ATOM 572 C C . GLN A 1 81 ? -25.261 8.620 60.478 1.00 49.14 89 GLN A C 1
ATOM 573 O O . GLN A 1 81 ? -24.122 8.984 60.174 1.00 52.27 89 GLN A O 1
ATOM 579 N N . PHE A 1 82 ? -25.592 8.218 61.706 1.00 48.33 90 PHE A N 1
ATOM 580 C CA . PHE A 1 82 ? -24.620 8.148 62.795 1.00 48.59 90 PHE A CA 1
ATOM 581 C C . PHE A 1 82 ? -24.704 6.767 63.464 1.00 48.79 90 PHE A C 1
ATOM 582 O O . PHE A 1 82 ? -25.700 6.466 64.120 1.00 44.97 90 PHE A O 1
ATOM 590 N N . PRO A 1 83 ? -23.676 5.915 63.275 1.00 50.75 91 PRO A N 1
ATOM 591 C CA . PRO A 1 83 ? -23.641 4.583 63.897 1.00 52.53 91 PRO A CA 1
ATOM 592 C C . PRO A 1 83 ? -23.741 4.588 65.429 1.00 53.48 91 PRO A C 1
ATOM 593 O O . PRO A 1 83 ? -23.047 5.367 66.083 1.00 54.69 91 PRO A O 1
ATOM 597 N N . ARG A 1 84 ? -24.602 3.716 65.962 1.00 54.55 92 ARG A N 1
ATOM 598 C CA . ARG A 1 84 ? -24.871 3.562 67.406 1.00 53.15 92 ARG A CA 1
ATOM 599 C C . ARG A 1 84 ? -23.656 3.739 68.295 1.00 51.73 92 ARG A C 1
ATOM 600 O O . ARG A 1 84 ? -23.588 4.663 69.112 1.00 52.42 92 ARG A O 1
ATOM 608 N N . TYR A 1 85 ? -22.700 2.835 68.101 1.00 48.68 93 TYR A N 1
ATOM 609 C CA . TYR A 1 85 ? -21.663 2.569 69.080 1.00 46.78 93 TYR A CA 1
ATOM 610 C C . TYR A 1 85 ? -20.598 3.645 69.073 1.00 44.78 93 TYR A C 1
ATOM 611 O O . TYR A 1 85 ? -19.968 3.883 70.097 1.00 43.79 93 TYR A O 1
ATOM 620 N N . VAL A 1 86 ? -20.411 4.309 67.935 1.00 44.25 94 VAL A N 1
ATOM 621 C CA . VAL A 1 86 ? -19.494 5.449 67.872 1.00 45.45 94 VAL A CA 1
ATOM 622 C C . VAL A 1 86 ? -20.043 6.562 68.765 1.00 44.60 94 VAL A C 1
ATOM 623 O O . VAL A 1 86 ? -19.333 7.078 69.631 1.00 43.30 94 VAL A O 1
ATOM 627 N N . THR A 1 87 ? -21.315 6.897 68.558 1.00 44.44 95 THR A N 1
ATOM 628 C CA . THR A 1 87 ? -22.017 7.885 69.377 1.00 45.05 95 THR A CA 1
ATOM 629 C C . THR A 1 87 ? -22.003 7.500 70.857 1.00 46.36 95 THR A C 1
ATOM 630 O O . THR A 1 87 ? -21.748 8.351 71.714 1.00 47.18 95 THR A O 1
ATOM 634 N N . GLY A 1 88 ? -22.263 6.224 71.147 1.00 45.43 96 GLY A N 1
ATOM 635 C CA . GLY A 1 88 ? -22.179 5.708 72.513 1.00 45.28 96 GLY A CA 1
ATOM 636 C C . GLY A 1 88 ? -20.822 5.963 73.140 1.00 46.57 96 GLY A C 1
ATOM 637 O O . GLY A 1 88 ? -20.732 6.461 74.262 1.00 48.84 96 GLY A O 1
ATOM 638 N N . ALA A 1 89 ? -19.763 5.648 72.396 1.00 47.31 97 ALA A N 1
ATOM 639 C CA . ALA A 1 89 ? -18.394 5.896 72.845 1.00 45.40 97 ALA A CA 1
ATOM 640 C C . ALA A 1 89 ? -18.136 7.385 73.068 1.00 45.50 97 ALA A C 1
ATOM 641 O O . ALA A 1 89 ? -17.535 7.770 74.069 1.00 47.42 97 ALA A O 1
ATOM 643 N N . CYS A 1 90 ? -18.606 8.217 72.145 1.00 46.59 98 CYS A N 1
ATOM 644 C CA . CYS A 1 90 ? -18.433 9.666 72.254 1.00 46.46 98 CYS A CA 1
ATOM 645 C C . CYS A 1 90 ? -19.209 10.242 73.438 1.00 46.42 98 CYS A C 1
ATOM 646 O O . CYS A 1 90 ? -18.704 11.108 74.161 1.00 44.33 98 CYS A O 1
ATOM 649 N N . CYS A 1 91 ? -20.433 9.755 73.632 1.00 46.81 99 CYS A N 1
ATOM 650 C CA . CYS A 1 91 ? -21.260 10.183 74.759 1.00 46.75 99 CYS A CA 1
ATOM 651 C C . CYS A 1 91 ? -20.640 9.821 76.116 1.00 47.08 99 CYS A C 1
ATOM 652 O O . CYS A 1 91 ? -20.722 10.606 77.067 1.00 46.54 99 CYS A O 1
ATOM 655 N N . LEU A 1 92 ? -20.021 8.645 76.204 1.00 47.42 100 LEU A N 1
ATOM 656 C CA . LEU A 1 92 ? -19.367 8.218 77.447 1.00 48.07 100 LEU A CA 1
ATOM 657 C C . LEU A 1 92 ? -18.103 9.031 77.716 1.00 47.67 100 LEU A C 1
ATOM 658 O O . LEU A 1 92 ? -17.859 9.448 78.850 1.00 47.39 100 LEU A O 1
ATOM 663 N N . PHE A 1 93 ? -17.313 9.243 76.664 1.00 48.76 101 PHE A N 1
ATOM 664 C CA . PHE A 1 93 ? -16.097 10.059 76.716 1.00 49.23 101 PHE A CA 1
ATOM 665 C C . PHE A 1 93 ? -16.363 11.468 77.266 1.00 50.47 101 PHE A C 1
ATOM 666 O O . PHE A 1 93 ? -15.653 11.926 78.161 1.00 53.06 101 PHE A O 1
ATOM 674 N N . LEU A 1 94 ? -17.384 12.141 76.736 1.00 49.82 102 LEU A N 1
ATOM 675 C CA . LEU A 1 94 ? -17.763 13.467 77.226 1.00 48.73 102 LEU A CA 1
ATOM 676 C C . LEU A 1 94 ? -18.317 13.409 78.652 1.00 48.89 102 LEU A C 1
ATOM 677 O O . LEU A 1 94 ? -18.027 14.287 79.458 1.00 49.55 102 LEU A O 1
ATOM 682 N N . ALA A 1 95 ? -19.108 12.380 78.951 1.00 48.87 103 ALA A N 1
ATOM 683 C CA . ALA A 1 95 ? -19.722 12.218 80.276 1.00 49.06 103 ALA A CA 1
ATOM 684 C C . ALA A 1 95 ? -18.692 12.080 81.405 1.00 50.15 103 ALA A C 1
ATOM 685 O O . ALA A 1 95 ? -18.883 12.641 82.490 1.00 47.06 103 ALA A O 1
ATOM 687 N N . GLY A 1 96 ? -17.614 11.336 81.142 1.00 51.68 104 GLY A N 1
ATOM 688 C CA . GLY A 1 96 ? -16.500 11.209 82.077 1.00 53.18 104 GLY A CA 1
ATOM 689 C C . GLY A 1 96 ? -15.904 12.554 82.448 1.00 55.25 104 GLY A C 1
ATOM 690 O O . GLY A 1 96 ? -15.652 12.826 83.623 1.00 60.82 104 GLY A O 1
ATOM 691 N N . LYS A 1 97 ? -15.715 13.409 81.449 1.00 55.32 105 LYS A N 1
ATOM 692 C CA . LYS A 1 97 ? -15.185 14.758 81.668 1.00 56.04 105 LYS A CA 1
ATOM 693 C C . LYS A 1 97 ? -16.157 15.649 82.426 1.00 53.21 105 LYS A C 1
ATOM 694 O O . LYS A 1 97 ? -15.753 16.403 83.313 1.00 52.70 105 LYS A O 1
ATOM 700 N N . VAL A 1 98 ? -17.437 15.557 82.080 1.00 53.29 106 VAL A N 1
ATOM 701 C CA . VAL A 1 98 ? -18.466 16.363 82.738 1.00 52.84 106 VAL A CA 1
ATOM 702 C C . VAL A 1 98 ? -18.643 15.924 84.196 1.00 52.82 106 VAL A C 1
ATOM 703 O O . VAL A 1 98 ? -18.709 16.763 85.086 1.00 53.81 106 VAL A O 1
ATOM 707 N N . GLU A 1 99 ? -18.681 14.615 84.434 1.00 54.16 107 GLU A N 1
ATOM 708 C CA . GLU A 1 99 ? -18.868 14.068 85.784 1.00 55.50 107 GLU A CA 1
ATOM 709 C C . GLU A 1 99 ? -17.557 13.883 86.572 1.00 55.59 107 GLU A C 1
ATOM 710 O O . GLU A 1 99 ? -17.543 13.170 87.573 1.00 55.76 107 GLU A O 1
ATOM 716 N N . GLU A 1 100 ? -16.464 14.512 86.125 1.00 55.40 108 GLU A N 1
ATOM 717 C CA . GLU A 1 100 ? -15.168 14.474 86.820 1.00 54.14 108 GLU A CA 1
ATOM 718 C C . GLU A 1 100 ? -14.652 13.055 87.075 1.00 52.77 108 GLU A C 1
ATOM 719 O O . GLU A 1 100 ? -14.005 12.795 88.084 1.00 53.26 108 GLU A O 1
ATOM 725 N N . THR A 1 101 ? -14.934 12.149 86.148 1.00 51.92 109 THR A N 1
ATOM 726 C CA . THR A 1 101 ? -14.365 10.809 86.170 1.00 53.89 109 THR A CA 1
ATOM 727 C C . THR A 1 101 ? -13.832 10.550 84.769 1.00 52.83 109 THR A C 1
ATOM 728 O O . THR A 1 101 ? -14.299 9.644 84.080 1.00 53.64 109 THR A O 1
ATOM 732 N N . PRO A 1 102 ? -12.855 11.367 84.334 1.00 52.07 110 PRO A N 1
ATOM 733 C CA . PRO A 1 102 ? -12.430 11.305 82.947 1.00 51.29 110 PRO A CA 1
ATOM 734 C C . PRO A 1 102 ? -11.683 10.023 82.644 1.00 50.34 110 PRO A C 1
ATOM 735 O O . PRO A 1 102 ? -11.052 9.455 83.533 1.00 50.76 110 PRO A O 1
ATOM 739 N N . LYS A 1 103 ? -11.798 9.570 81.405 1.00 49.16 111 LYS A N 1
ATOM 740 C CA . LYS A 1 103 ? -10.985 8.488 80.890 1.00 51.33 111 LYS A CA 1
ATOM 741 C C . LYS A 1 103 ? -10.406 8.913 79.554 1.00 53.19 111 LYS A C 1
ATOM 742 O O . LYS A 1 103 ? -10.983 9.747 78.856 1.00 51.63 111 LYS A O 1
ATOM 748 N N . LYS A 1 104 ? -9.256 8.336 79.214 1.00 58.41 112 LYS A N 1
ATOM 749 C CA . LYS A 1 104 ? -8.625 8.578 77.922 1.00 60.98 112 LYS A CA 1
ATOM 750 C C . LYS A 1 104 ? -9.494 7.915 76.854 1.00 59.84 112 LYS A C 1
ATOM 751 O O . LYS A 1 104 ? -9.968 6.789 77.047 1.00 56.27 112 LYS A O 1
ATOM 755 N N . CYS A 1 105 ? -9.715 8.625 75.749 1.00 59.22 113 CYS A N 1
ATOM 756 C CA . CYS A 1 105 ? -10.488 8.092 74.630 1.00 61.67 113 CYS A CA 1
ATOM 757 C C . CYS A 1 105 ? -9.902 6.763 74.166 1.00 63.70 113 CYS A C 1
ATOM 758 O O . CYS A 1 105 ? -10.640 5.806 73.922 1.00 63.36 113 CYS A O 1
ATOM 761 N N . LYS A 1 106 ? -8.571 6.738 74.059 1.00 66.84 114 LYS A N 1
ATOM 762 C CA . LYS A 1 106 ? -7.761 5.524 73.853 1.00 66.24 114 LYS A CA 1
ATOM 763 C C . LYS A 1 106 ? -8.306 4.291 74.604 1.00 65.34 114 LYS A C 1
ATOM 764 O O . LYS A 1 106 ? -8.502 3.235 74.003 1.00 63.32 114 LYS A O 1
ATOM 768 N N . ASP A 1 107 ? -8.565 4.446 75.903 1.00 65.64 115 ASP A N 1
ATOM 769 C CA . ASP A 1 107 ? -9.079 3.350 76.747 1.00 64.20 115 ASP A CA 1
ATOM 770 C C . ASP A 1 107 ? -10.527 2.959 76.435 1.00 60.84 115 ASP A C 1
ATOM 771 O O . ASP A 1 107 ? -10.884 1.785 76.563 1.00 57.56 115 ASP A O 1
ATOM 776 N N . ILE A 1 108 ? -11.358 3.933 76.054 1.00 59.13 116 ILE A N 1
ATOM 777 C CA . ILE A 1 108 ? -12.747 3.658 75.647 1.00 58.82 116 ILE A CA 1
ATOM 778 C C . ILE A 1 108 ? -12.774 2.808 74.372 1.00 59.42 116 ILE A C 1
ATOM 779 O O . ILE A 1 108 ? -13.532 1.835 74.298 1.00 55.77 116 ILE A O 1
ATOM 784 N N . ILE A 1 109 ? -11.934 3.164 73.396 1.00 59.27 117 ILE A N 1
ATOM 785 C CA . ILE A 1 109 ? -11.764 2.360 72.176 1.00 61.26 117 ILE A CA 1
ATOM 786 C C . ILE A 1 109 ? -11.258 0.953 72.509 1.00 63.16 117 ILE A C 1
ATOM 787 O O . ILE A 1 109 ? -11.790 -0.034 71.994 1.00 64.29 117 ILE A O 1
ATOM 792 N N . LYS A 1 110 ? -10.249 0.859 73.373 1.00 65.02 118 LYS A N 1
ATOM 793 C CA . LYS A 1 110 ? -9.707 -0.448 73.767 1.00 67.68 118 LYS A CA 1
ATOM 794 C C . LYS A 1 110 ? -10.816 -1.329 74.360 1.00 69.26 118 LYS A C 1
ATOM 795 O O . LYS A 1 110 ? -11.000 -2.470 73.933 1.00 69.31 118 LYS A O 1
ATOM 797 N N . THR A 1 111 ? -11.571 -0.773 75.312 1.00 69.04 119 THR A N 1
ATOM 798 C CA . THR A 1 111 ? -12.675 -1.491 75.967 1.00 69.15 119 THR A CA 1
ATOM 799 C C . THR A 1 111 ? -13.829 -1.771 74.997 1.00 68.61 119 THR A C 1
ATOM 800 O O . THR A 1 111 ? -14.487 -2.814 75.100 1.00 69.94 119 THR A O 1
ATOM 804 N N . ALA A 1 112 ? -14.075 -0.846 74.068 1.00 67.55 120 ALA A N 1
ATOM 805 C CA . ALA A 1 112 ? -15.081 -1.057 73.020 1.00 67.04 120 ALA A CA 1
ATOM 806 C C . ALA A 1 112 ? -14.717 -2.236 72.132 1.00 68.82 120 ALA A C 1
ATOM 807 O O . ALA A 1 112 ? -15.590 -3.030 71.784 1.00 69.22 120 ALA A O 1
ATOM 809 N N . ARG A 1 113 ? -13.431 -2.360 71.792 1.00 71.25 121 ARG A N 1
ATOM 810 C CA . ARG A 1 113 ? -12.967 -3.455 70.931 1.00 72.44 121 ARG A CA 1
ATOM 811 C C . ARG A 1 113 ? -13.230 -4.821 71.575 1.00 74.10 121 ARG A C 1
ATOM 812 O O . ARG A 1 113 ? -13.776 -5.713 70.928 1.00 75.29 121 ARG A O 1
ATOM 820 N N . SER A 1 114 ? -12.852 -4.974 72.841 1.00 76.04 122 SER A N 1
ATOM 821 C CA . SER A 1 114 ? -13.033 -6.243 73.556 1.00 80.68 122 SER A CA 1
ATOM 822 C C . SER A 1 114 ? -14.493 -6.722 73.615 1.00 80.44 122 SER A C 1
ATOM 823 O O . SER A 1 114 ? -14.748 -7.926 73.526 1.00 80.92 122 SER A O 1
ATOM 826 N N . LEU A 1 115 ? -15.432 -5.784 73.758 1.00 78.14 123 LEU A N 1
ATOM 827 C CA . LEU A 1 115 ? -16.863 -6.108 73.884 1.00 77.55 123 LEU A CA 1
ATOM 828 C C . LEU A 1 115 ? -17.574 -6.359 72.557 1.00 75.44 123 LEU A C 1
ATOM 829 O O . LEU A 1 115 ? -18.476 -7.190 72.496 1.00 75.71 123 LEU A O 1
ATOM 834 N N . LEU A 1 116 ? -17.196 -5.625 71.514 1.00 75.41 124 LEU A N 1
ATOM 835 C CA . LEU A 1 116 ? -17.889 -5.687 70.224 1.00 76.40 124 LEU A CA 1
ATOM 836 C C . LEU A 1 116 ? -17.244 -6.687 69.270 1.00 76.75 124 LEU A C 1
ATOM 837 O O . LEU A 1 116 ? -16.024 -6.832 69.249 1.00 75.66 124 LEU A O 1
ATOM 842 N N . ASN A 1 117 ? -18.076 -7.353 68.467 1.00 78.56 125 ASN A N 1
ATOM 843 C CA . ASN A 1 117 ? -17.595 -8.212 67.374 1.00 77.58 125 ASN A CA 1
ATOM 844 C C . ASN A 1 117 ? -17.058 -7.380 66.197 1.00 78.54 125 ASN A C 1
ATOM 845 O O . ASN A 1 117 ? -17.127 -6.147 66.217 1.00 83.45 125 ASN A O 1
ATOM 850 N N . ASP A 1 118 ? -16.546 -8.053 65.172 1.00 80.53 126 ASP A N 1
ATOM 851 C CA . ASP A 1 118 ? -15.849 -7.376 64.067 1.00 82.68 126 ASP A CA 1
ATOM 852 C C . ASP A 1 118 ? -16.776 -6.514 63.197 1.00 80.49 126 ASP A C 1
ATOM 853 O O . ASP A 1 118 ? -16.366 -5.453 62.718 1.00 76.65 126 ASP A O 1
ATOM 858 N N . VAL A 1 119 ? -18.016 -6.968 63.010 1.00 78.13 127 VAL A N 1
ATOM 859 C CA . VAL A 1 119 ? -19.030 -6.207 62.265 1.00 75.89 127 VAL A CA 1
ATOM 860 C C . VAL A 1 119 ? -19.462 -4.954 63.038 1.00 72.80 127 VAL A C 1
ATOM 861 O O . VAL A 1 119 ? -19.589 -3.871 62.456 1.00 72.53 127 VAL A O 1
ATOM 865 N N . GLN A 1 120 ? -19.695 -5.114 64.340 1.00 68.28 128 GLN A N 1
ATOM 866 C CA . GLN A 1 120 ? -20.062 -3.996 65.218 1.00 66.77 128 GLN A CA 1
ATOM 867 C C . GLN A 1 120 ? -18.955 -2.940 65.274 1.00 64.74 128 GLN A C 1
ATOM 868 O O . GLN A 1 120 ? -19.215 -1.754 65.064 1.00 62.87 128 GLN A O 1
ATOM 874 N N . PHE A 1 121 ? -17.722 -3.385 65.520 1.00 63.73 129 PHE A N 1
ATOM 875 C CA . PHE A 1 121 ? -16.560 -2.486 65.591 1.00 64.42 129 PHE A CA 1
ATOM 876 C C . PHE A 1 121 ? -16.188 -1.852 64.239 1.00 62.66 129 PHE A C 1
ATOM 877 O O . PHE A 1 121 ? -15.511 -0.823 64.206 1.00 57.53 129 PHE A O 1
ATOM 885 N N . GLY A 1 122 ? -16.628 -2.462 63.137 1.00 63.92 130 GLY A N 1
ATOM 886 C CA . GLY A 1 122 ? -16.514 -1.865 61.800 1.00 64.16 130 GLY A CA 1
ATOM 887 C C . GLY A 1 122 ? -17.045 -0.439 61.692 1.00 65.16 130 GLY A C 1
ATOM 888 O O . GLY A 1 122 ? -16.475 0.377 60.959 1.00 63.44 130 GLY A O 1
ATOM 889 N N . GLN A 1 123 ? -18.117 -0.147 62.441 1.00 63.94 131 GLN A N 1
ATOM 890 C CA . GLN A 1 123 ? -18.682 1.210 62.586 1.00 61.27 131 GLN A CA 1
ATOM 891 C C . GLN A 1 123 ? -17.636 2.295 62.862 1.00 60.67 131 GLN A C 1
ATOM 892 O O . GLN A 1 123 ? -17.760 3.415 62.369 1.00 59.95 131 GLN A O 1
ATOM 898 N N . PHE A 1 124 ? -16.627 1.959 63.666 1.00 61.29 132 PHE A N 1
ATOM 899 C CA . PHE A 1 124 ? -15.550 2.896 64.014 1.00 63.24 132 PHE A CA 1
ATOM 900 C C . PHE A 1 124 ? -14.571 3.229 62.874 1.00 65.79 132 PHE A C 1
ATOM 901 O O . PHE A 1 124 ? -13.779 4.169 62.999 1.00 67.31 132 PHE A O 1
ATOM 909 N N . GLY A 1 125 ? -14.600 2.461 61.786 1.00 68.85 133 GLY A N 1
ATOM 910 C CA . GLY A 1 125 ? -13.794 2.764 60.607 1.00 72.05 133 GLY A CA 1
ATOM 911 C C . GLY A 1 125 ? -12.310 2.500 60.804 1.00 74.35 133 GLY A C 1
ATOM 912 O O . GLY A 1 125 ? -11.915 1.708 61.664 1.00 72.28 133 GLY A O 1
ATOM 913 N N . ASP A 1 126 ? -11.495 3.186 60.008 1.00 78.51 134 ASP A N 1
ATOM 914 C CA . ASP A 1 126 ? -10.039 2.963 59.972 1.00 80.93 134 ASP A CA 1
ATOM 915 C C . ASP A 1 126 ? -9.328 3.491 61.215 1.00 78.86 134 ASP A C 1
ATOM 916 O O . ASP A 1 126 ? -8.400 2.853 61.710 1.00 77.90 134 ASP A O 1
ATOM 921 N N . ASP A 1 127 ? -9.769 4.652 61.702 1.00 80.54 135 ASP A N 1
ATOM 922 C CA . ASP A 1 127 ? -9.197 5.312 62.879 1.00 81.70 135 ASP A CA 1
ATOM 923 C C . ASP A 1 127 ? -10.311 5.552 63.919 1.00 80.89 135 ASP A C 1
ATOM 924 O O . ASP A 1 127 ? -10.920 6.624 63.937 1.00 79.32 135 ASP A O 1
ATOM 929 N N . PRO A 1 128 ? -10.583 4.549 64.786 1.00 79.08 136 PRO A N 1
ATOM 930 C CA . PRO A 1 128 ? -11.648 4.651 65.790 1.00 78.18 136 PRO A CA 1
ATOM 931 C C . PRO A 1 128 ? -11.616 5.904 66.674 1.00 75.87 136 PRO A C 1
ATOM 932 O O . PRO A 1 128 ? -12.650 6.551 66.838 1.00 76.55 136 PRO A O 1
ATOM 936 N N . LYS A 1 129 ? -10.451 6.234 67.229 1.00 70.99 137 LYS A N 1
ATOM 937 C CA . LYS A 1 129 ? -10.300 7.418 68.088 1.00 71.05 137 LYS A CA 1
ATOM 938 C C . LYS A 1 129 ? -10.752 8.691 67.368 1.00 69.88 137 LYS A C 1
ATOM 939 O O . LYS A 1 129 ? -11.537 9.469 67.910 1.00 68.27 137 LYS A O 1
ATOM 945 N N . GLU A 1 130 ? -10.265 8.870 66.143 1.00 69.39 138 GLU A N 1
ATOM 946 C CA . GLU A 1 130 ? -10.590 10.038 65.317 1.00 68.04 138 GLU A CA 1
ATOM 947 C C . GLU A 1 130 ? -12.094 10.191 65.065 1.00 66.41 138 GLU A C 1
ATOM 948 O O . GLU A 1 130 ? -12.607 11.311 65.067 1.00 64.64 138 GLU A O 1
ATOM 954 N N . GLU A 1 131 ? -12.787 9.070 64.850 1.00 65.83 139 GLU A N 1
ATOM 955 C CA . GLU A 1 131 ? -14.244 9.078 64.645 1.00 64.55 139 GLU A CA 1
ATOM 956 C C . GLU A 1 131 ? -14.993 9.584 65.869 1.00 63.51 139 GLU A C 1
ATOM 957 O O . GLU A 1 131 ? -15.996 10.276 65.734 1.00 65.97 139 GLU A O 1
ATOM 963 N N . VAL A 1 132 ? -14.497 9.238 67.054 1.00 63.34 140 VAL A N 1
ATOM 964 C CA . VAL A 1 132 ? -15.084 9.696 68.316 1.00 61.27 140 VAL A CA 1
ATOM 965 C C . VAL A 1 132 ? -14.758 11.174 68.580 1.00 60.06 140 VAL A C 1
ATOM 966 O O . VAL A 1 132 ? -15.640 11.940 68.967 1.00 59.26 140 VAL A O 1
ATOM 970 N N . MET A 1 133 ? -13.504 11.563 68.370 1.00 59.54 141 MET A N 1
ATOM 971 C CA . MET A 1 133 ? -13.071 12.937 68.643 1.00 61.93 141 MET A CA 1
ATOM 972 C C . MET A 1 133 ? -13.779 13.934 67.737 1.00 58.22 141 MET A C 1
ATOM 973 O O . MET A 1 133 ? -14.181 15.009 68.178 1.00 53.18 141 MET A O 1
ATOM 978 N N . VAL A 1 134 ? -13.904 13.570 66.465 1.00 58.49 142 VAL A N 1
ATOM 979 C CA . VAL A 1 134 ? -14.643 14.366 65.484 1.00 56.39 142 VAL A CA 1
ATOM 980 C C . VAL A 1 134 ? -16.093 14.587 65.912 1.00 52.63 142 VAL A C 1
ATOM 981 O O . VAL A 1 134 ? -16.595 15.703 65.848 1.00 48.95 142 VAL A O 1
ATOM 985 N N . LEU A 1 135 ? -16.746 13.517 66.356 1.00 51.21 143 LEU A N 1
ATOM 986 C CA . LEU A 1 135 ? -18.157 13.563 66.727 1.00 49.79 143 LEU A CA 1
ATOM 987 C C . LEU A 1 135 ? -18.456 14.436 67.954 1.00 50.10 143 LEU A C 1
ATOM 988 O O . LEU A 1 135 ? -19.569 14.950 68.081 1.00 51.96 143 LEU A O 1
ATOM 993 N N . GLU A 1 136 ? -17.471 14.620 68.836 1.00 50.14 144 GLU A N 1
ATOM 994 C CA . GLU A 1 136 ? -17.647 15.430 70.052 1.00 50.90 144 GLU A CA 1
ATOM 995 C C . GLU A 1 136 ? -18.144 16.853 69.767 1.00 50.95 144 GLU A C 1
ATOM 996 O O . GLU A 1 136 ? -19.038 17.345 70.450 1.00 48.73 144 GLU A O 1
ATOM 1002 N N . ARG A 1 137 ? -17.562 17.501 68.760 1.00 53.19 145 ARG A N 1
ATOM 1003 C CA . ARG A 1 137 ? -18.015 18.826 68.304 1.00 54.68 145 ARG A CA 1
ATOM 1004 C C . ARG A 1 137 ? -19.528 18.853 68.098 1.00 50.30 145 ARG A C 1
ATOM 1005 O O . ARG A 1 137 ? -20.216 19.748 68.595 1.00 46.87 145 ARG A O 1
ATOM 1013 N N . ILE A 1 138 ? -20.023 17.870 67.349 1.00 48.46 146 ILE A N 1
ATOM 1014 C CA . ILE A 1 138 ? -21.450 17.762 67.023 1.00 48.05 146 ILE A CA 1
ATOM 1015 C C . ILE A 1 138 ? -22.263 17.391 68.254 1.00 47.53 146 ILE A C 1
ATOM 1016 O O . ILE A 1 138 ? -23.337 17.950 68.467 1.00 48.09 146 ILE A O 1
ATOM 1021 N N . LEU A 1 139 ? -21.750 16.459 69.057 1.00 46.18 147 LEU A N 1
ATOM 1022 C CA . LEU A 1 139 ? -22.409 16.065 70.303 1.00 44.69 147 LEU A CA 1
ATOM 1023 C C . LEU A 1 139 ? -22.720 17.272 71.175 1.00 43.27 147 LEU A C 1
ATOM 1024 O O . LEU A 1 139 ? -23.852 17.448 71.621 1.00 43.75 147 LEU A O 1
ATOM 1029 N N . LEU A 1 140 ? -21.709 18.105 71.387 1.00 42.29 148 LEU A N 1
ATOM 1030 C CA . LEU A 1 140 ? -21.843 19.320 72.193 1.00 42.14 148 LEU A CA 1
ATOM 1031 C C . LEU A 1 140 ? -22.883 20.284 71.625 1.00 42.22 148 LEU A C 1
ATOM 1032 O O . LEU A 1 140 ? -23.718 20.815 72.372 1.00 38.25 148 LEU A O 1
ATOM 1037 N N . GLN A 1 141 ? -22.807 20.517 70.312 1.00 43.86 149 GLN A N 1
ATOM 1038 C CA . GLN A 1 141 ? -23.783 21.354 69.609 1.00 45.75 149 GLN A CA 1
ATOM 1039 C C . GLN A 1 141 ? -25.182 20.791 69.772 1.00 46.58 149 GLN A C 1
ATOM 1040 O O . GLN A 1 141 ? -26.112 21.534 70.096 1.00 46.80 149 GLN A O 1
ATOM 1046 N N . THR A 1 142 ? -25.312 19.474 69.603 1.00 45.89 150 THR A N 1
ATOM 1047 C CA . THR A 1 142 ? -26.606 18.798 69.674 1.00 44.62 150 THR A CA 1
ATOM 1048 C C . THR A 1 142 ? -27.253 18.918 71.049 1.00 46.02 150 THR A C 1
ATOM 1049 O O . THR A 1 142 ? -28.443 19.225 71.137 1.00 47.10 150 THR A O 1
ATOM 1053 N N . ILE A 1 143 ? -26.468 18.707 72.111 1.00 47.13 151 ILE A N 1
ATOM 1054 C CA . ILE A 1 143 ? -26.955 18.884 73.495 1.00 46.47 151 ILE A CA 1
ATOM 1055 C C . ILE A 1 143 ? -26.955 20.347 73.973 1.00 46.70 151 ILE A C 1
ATOM 1056 O O . ILE A 1 143 ? -27.250 20.612 75.140 1.00 46.97 151 ILE A O 1
ATOM 1061 N N . LYS A 1 144 ? -26.611 21.284 73.085 1.00 47.01 152 LYS A N 1
ATOM 1062 C CA . LYS A 1 144 ? -26.732 22.726 73.337 1.00 49.64 152 LYS A CA 1
ATOM 1063 C C . LYS A 1 144 ? -25.885 23.182 74.528 1.00 49.82 152 LYS A C 1
ATOM 1064 O O . LYS A 1 144 ? -26.261 24.108 75.245 1.00 49.29 152 LYS A O 1
ATOM 1070 N N . PHE A 1 145 ? -24.740 22.518 74.720 1.00 50.11 153 PHE A N 1
ATOM 1071 C CA . PHE A 1 145 ? -23.849 22.729 75.867 1.00 49.58 153 PHE A CA 1
ATOM 1072 C C . PHE A 1 145 ? -24.546 22.716 77.236 1.00 48.67 153 PHE A C 1
ATOM 1073 O O . PHE A 1 145 ? -24.098 23.380 78.169 1.00 54.46 153 PHE A O 1
ATOM 1081 N N . ASP A 1 146 ? -25.621 21.939 77.355 1.00 45.85 154 ASP A N 1
ATOM 1082 C CA . ASP A 1 146 ? -26.353 21.781 78.602 1.00 45.57 154 ASP A CA 1
ATOM 1083 C C . ASP A 1 146 ? -25.852 20.462 79.196 1.00 46.10 154 ASP A C 1
ATOM 1084 O O . ASP A 1 146 ? -26.406 19.385 78.955 1.00 46.31 154 ASP A O 1
ATOM 1089 N N . LEU A 1 147 ? -24.782 20.578 79.970 1.00 47.01 155 LEU A N 1
ATOM 1090 C CA . LEU A 1 147 ? -23.979 19.442 80.413 1.00 48.10 155 LEU A CA 1
ATOM 1091 C C . LEU A 1 147 ? -24.478 18.829 81.717 1.00 49.45 155 LEU A C 1
ATOM 1092 O O . LEU A 1 147 ? -24.355 17.620 81.924 1.00 47.02 155 LEU A O 1
ATOM 1097 N N . GLN A 1 148 ? -25.029 19.671 82.590 1.00 52.79 156 GLN A N 1
ATOM 1098 C CA . GLN A 1 148 ? -25.505 19.252 83.906 1.00 55.52 156 GLN A CA 1
ATOM 1099 C C . GLN A 1 148 ? -26.782 18.422 83.746 1.00 51.96 156 GLN A C 1
ATOM 1100 O O . GLN A 1 148 ? -27.743 18.890 83.143 1.00 49.49 156 GLN A O 1
ATOM 1106 N N . VAL A 1 149 ? -26.774 17.191 84.262 1.00 51.78 157 VAL A N 1
ATOM 1107 C CA . VAL A 1 149 ? -27.936 16.289 84.196 1.00 51.79 157 VAL A CA 1
ATOM 1108 C C . VAL A 1 149 ? -28.120 15.577 85.526 1.00 51.11 157 VAL A C 1
ATOM 1109 O O . VAL A 1 149 ? -27.154 15.085 86.096 1.00 51.09 157 VAL A O 1
ATOM 1113 N N . GLU A 1 150 ? -29.367 15.517 85.998 1.00 51.71 158 GLU A N 1
ATOM 1114 C CA . GLU A 1 150 ? -29.730 14.767 87.199 1.00 50.97 158 GLU A CA 1
ATOM 1115 C C . GLU A 1 150 ? -30.452 13.468 86.806 1.00 48.85 158 GLU A C 1
ATOM 1116 O O . GLU A 1 150 ? -31.193 13.431 85.816 1.00 50.42 158 GLU A O 1
ATOM 1122 N N . HIS A 1 151 ? -30.236 12.412 87.595 1.00 47.80 159 HIS A N 1
ATOM 1123 C CA . HIS A 1 151 ? -30.753 11.068 87.303 1.00 45.26 159 HIS A CA 1
ATOM 1124 C C . HIS A 1 151 ? -31.690 10.554 88.415 1.00 44.62 159 HIS A C 1
ATOM 1125 O O . HIS A 1 151 ? -31.750 11.157 89.487 1.00 42.86 159 HIS A O 1
ATOM 1132 N N . PRO A 1 152 ? -32.449 9.458 88.154 1.00 44.87 160 PRO A N 1
ATOM 1133 C CA . PRO A 1 152 ? -33.402 8.949 89.157 1.00 45.79 160 PRO A CA 1
ATOM 1134 C C . PRO A 1 152 ? -32.799 8.379 90.439 1.00 47.48 160 PRO A C 1
ATOM 1135 O O . PRO A 1 152 ? -33.480 8.369 91.469 1.00 51.56 160 PRO A O 1
ATOM 1139 N N . TYR A 1 153 ? -31.551 7.912 90.379 1.00 46.75 161 TYR A N 1
ATOM 1140 C CA . TYR A 1 153 ? -30.925 7.205 91.506 1.00 44.81 161 TYR A CA 1
ATOM 1141 C C . TYR A 1 153 ? -30.924 8.055 92.774 1.00 45.56 161 TYR A C 1
ATOM 1142 O O . TYR A 1 153 ? -31.362 7.595 93.821 1.00 45.12 161 TYR A O 1
ATOM 1151 N N . GLN A 1 154 ? -30.424 9.284 92.676 1.00 47.53 162 GLN A N 1
ATOM 1152 C CA . GLN A 1 154 ? -30.370 10.185 93.839 1.00 50.81 162 GLN A CA 1
ATOM 1153 C C . GLN A 1 154 ? -31.738 10.412 94.514 1.00 51.91 162 GLN A C 1
ATOM 1154 O O . GLN A 1 154 ? -31.827 10.512 95.744 1.00 49.46 162 GLN A O 1
ATOM 1160 N N . PHE A 1 155 ? -32.793 10.470 93.707 1.00 51.55 163 PHE A N 1
ATOM 1161 C CA . PHE A 1 155 ? -34.148 10.630 94.228 1.00 52.32 163 PHE A CA 1
ATOM 1162 C C . PHE A 1 155 ? -34.698 9.318 94.799 1.00 52.49 163 PHE A C 1
ATOM 1163 O O . PHE A 1 155 ? -35.416 9.334 95.798 1.00 52.13 163 PHE A O 1
ATOM 1171 N N . LEU A 1 156 ? -34.343 8.185 94.191 1.00 53.02 164 LEU A N 1
ATOM 1172 C CA . LEU A 1 156 ? -34.654 6.868 94.774 1.00 54.13 164 LEU A CA 1
ATOM 1173 C C . LEU A 1 156 ? -34.106 6.757 96.195 1.00 56.27 164 LEU A C 1
ATOM 1174 O O . LEU A 1 156 ? -34.788 6.250 97.084 1.00 57.38 164 LEU A O 1
ATOM 1179 N N . LEU A 1 157 ? -32.880 7.237 96.400 1.00 56.58 165 LEU A N 1
ATOM 1180 C CA . LEU A 1 157 ? -32.246 7.195 97.716 1.00 55.30 165 LEU A CA 1
ATOM 1181 C C . LEU A 1 157 ? -32.899 8.182 98.678 1.00 56.32 165 LEU A C 1
ATOM 1182 O O . LEU A 1 157 ? -33.240 7.806 99.797 1.00 55.75 165 LEU A O 1
ATOM 1187 N N . LYS A 1 158 ? -33.078 9.430 98.245 1.00 57.08 166 LYS A N 1
ATOM 1188 C CA . LYS A 1 158 ? -33.668 10.464 99.108 1.00 58.21 166 LYS A CA 1
ATOM 1189 C C . LYS A 1 158 ? -35.053 10.082 99.633 1.00 61.28 166 LYS A C 1
ATOM 1190 O O . LYS A 1 158 ? -35.329 10.243 100.828 1.00 62.38 166 LYS A O 1
ATOM 1196 N N . TYR A 1 159 ? -35.908 9.573 98.745 1.00 62.11 167 TYR A N 1
ATOM 1197 C CA . TYR A 1 159 ? -37.285 9.218 99.118 1.00 62.36 167 TYR A CA 1
ATOM 1198 C C . TYR A 1 159 ? -37.333 7.941 99.963 1.00 64.94 167 TYR A C 1
ATOM 1199 O O . TYR A 1 159 ? -38.181 7.821 100.849 1.00 62.08 167 TYR A O 1
ATOM 1208 N N . ALA A 1 160 ? -36.418 7.006 99.701 1.00 68.60 168 ALA A N 1
ATOM 1209 C CA . ALA A 1 160 ? -36.364 5.742 100.448 1.00 69.63 168 ALA A CA 1
ATOM 1210 C C . ALA A 1 160 ? -35.853 5.916 101.879 1.00 72.39 168 ALA A C 1
ATOM 1211 O O . ALA A 1 160 ? -36.342 5.249 102.787 1.00 76.37 168 ALA A O 1
ATOM 1213 N N . LYS A 1 161 ? -34.881 6.804 102.084 1.00 74.38 169 LYS A N 1
ATOM 1214 C CA . LYS A 1 161 ? -34.427 7.151 103.441 1.00 76.49 169 LYS A CA 1
ATOM 1215 C C . LYS A 1 161 ? -35.559 7.667 104.348 1.00 79.90 169 LYS A C 1
ATOM 1216 O O . LYS A 1 161 ? -35.498 7.494 105.563 1.00 78.59 169 LYS A O 1
ATOM 1219 N N . GLN A 1 162 ? -36.567 8.311 103.760 1.00 84.63 170 GLN A N 1
ATOM 1220 C CA . GLN A 1 162 ? -37.699 8.861 104.519 1.00 87.27 170 GLN A CA 1
ATOM 1221 C C . GLN A 1 162 ? -38.808 7.850 104.848 1.00 86.28 170 GLN A C 1
ATOM 1222 O O . GLN A 1 162 ? -39.700 8.160 105.637 1.00 86.89 170 GLN A O 1
ATOM 1228 N N . LEU A 1 163 ? -38.756 6.652 104.262 1.00 86.69 171 LEU A N 1
ATOM 1229 C CA . LEU A 1 163 ? -39.689 5.571 104.617 1.00 87.35 171 LEU A CA 1
ATOM 1230 C C . LEU A 1 163 ? -39.322 4.960 105.973 1.00 89.17 171 LEU A C 1
ATOM 1231 O O . LEU A 1 163 ? -38.137 4.867 106.310 1.00 93.13 171 LEU A O 1
ATOM 1236 N N . LYS A 1 164 ? -40.340 4.542 106.733 1.00 87.14 172 LYS A N 1
ATOM 1237 C CA . LYS A 1 164 ? -40.169 4.001 108.089 1.00 85.24 172 LYS A CA 1
ATOM 1238 C C . LYS A 1 164 ? -40.921 2.675 108.242 1.00 82.43 172 LYS A C 1
ATOM 1239 O O . LYS A 1 164 ? -42.153 2.658 108.304 1.00 81.54 172 LYS A O 1
ATOM 1241 N N . GLY A 1 165 ? -40.169 1.574 108.304 1.00 77.03 173 GLY A N 1
ATOM 1242 C CA . GLY A 1 165 ? -40.742 0.238 108.457 1.00 74.47 173 GLY A CA 1
ATOM 1243 C C . GLY A 1 165 ? -39.689 -0.858 108.436 1.00 73.17 173 GLY A C 1
ATOM 1244 O O . GLY A 1 165 ? -38.528 -0.624 108.788 1.00 74.40 173 GLY A O 1
ATOM 1245 N N . ASP A 1 166 ? -40.100 -2.054 108.017 1.00 71.22 174 ASP A N 1
ATOM 1246 C CA . ASP A 1 166 ? -39.217 -3.224 107.962 1.00 72.31 174 ASP A CA 1
ATOM 1247 C C . ASP A 1 166 ? -38.027 -2.980 107.018 1.00 74.11 174 ASP A C 1
ATOM 1248 O O . ASP A 1 166 ? -38.199 -2.842 105.802 1.00 71.99 174 ASP A O 1
ATOM 1253 N N . LYS A 1 167 ? -36.826 -2.957 107.593 1.00 74.39 175 LYS A N 1
ATOM 1254 C CA . LYS A 1 167 ? -35.611 -2.586 106.863 1.00 72.80 175 LYS A CA 1
ATOM 1255 C C . LYS A 1 167 ? -35.231 -3.530 105.724 1.00 72.42 175 LYS A C 1
ATOM 1256 O O . LYS A 1 167 ? -34.682 -3.079 104.719 1.00 71.00 175 LYS A O 1
ATOM 1258 N N . ASN A 1 168 ? -35.505 -4.826 105.884 1.00 74.14 176 ASN A N 1
ATOM 1259 C CA . ASN A 1 168 ? -35.229 -5.816 104.822 1.00 74.94 176 ASN A CA 1
ATOM 1260 C C . ASN A 1 168 ? -36.138 -5.666 103.605 1.00 74.83 176 ASN A C 1
ATOM 1261 O O . ASN A 1 168 ? -35.673 -5.786 102.468 1.00 74.33 176 ASN A O 1
ATOM 1266 N N . LYS A 1 169 ? -37.425 -5.418 103.855 1.00 75.08 177 LYS A N 1
ATOM 1267 C CA . LYS A 1 169 ? -38.408 -5.188 102.789 1.00 72.27 177 LYS A CA 1
ATOM 1268 C C . LYS A 1 169 ? -38.152 -3.879 102.045 1.00 68.67 177 LYS A C 1
ATOM 1269 O O . LYS A 1 169 ? -38.239 -3.847 100.817 1.00 68.53 177 LYS A O 1
ATOM 1275 N N . ILE A 1 170 ? -37.854 -2.811 102.789 1.00 64.83 178 ILE A N 1
ATOM 1276 C CA . ILE A 1 170 ? -37.498 -1.519 102.188 1.00 64.24 178 ILE A CA 1
ATOM 1277 C C . ILE A 1 170 ? -36.225 -1.659 101.347 1.00 65.90 178 ILE A C 1
ATOM 1278 O O . ILE A 1 170 ? -36.180 -1.185 100.217 1.00 68.84 178 ILE A O 1
ATOM 1283 N N . GLN A 1 171 ? -35.209 -2.324 101.891 1.00 66.40 179 GLN A N 1
ATOM 1284 C CA . GLN A 1 171 ? -33.990 -2.619 101.138 1.00 68.10 179 GLN A CA 1
ATOM 1285 C C . GLN A 1 171 ? -34.295 -3.379 99.843 1.00 67.68 179 GLN A C 1
ATOM 1286 O O . GLN A 1 171 ? -33.725 -3.067 98.796 1.00 72.10 179 GLN A O 1
ATOM 1292 N N . LYS A 1 172 ? -35.189 -4.367 99.919 1.00 66.26 180 LYS A N 1
ATOM 1293 C CA . LYS A 1 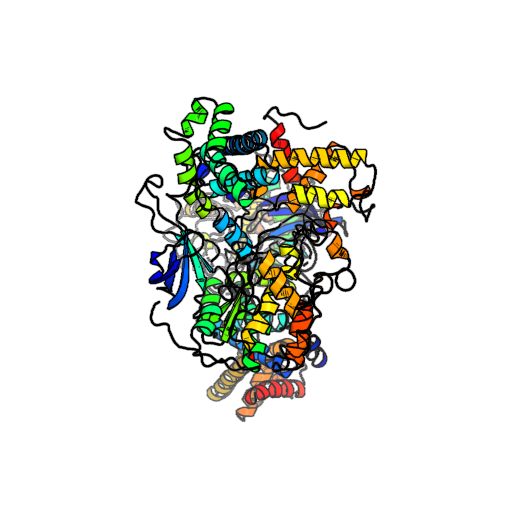172 ? -35.622 -5.121 98.731 1.00 65.26 180 LYS A CA 1
ATOM 1294 C C . LYS A 1 172 ? -36.259 -4.199 97.691 1.00 62.12 180 LYS A C 1
ATOM 1295 O O . LYS A 1 172 ? -35.992 -4.343 96.499 1.00 60.98 180 LYS A O 1
ATOM 1299 N N . LEU A 1 173 ? -37.088 -3.261 98.156 1.00 60.35 181 LEU A N 1
ATOM 1300 C CA . LEU A 1 173 ? -37.710 -2.250 97.287 1.00 59.88 181 LEU A CA 1
ATOM 1301 C C . LEU A 1 173 ? -36.657 -1.421 96.553 1.00 58.20 181 LEU A C 1
ATOM 1302 O O . LEU A 1 173 ? -36.683 -1.323 95.324 1.00 54.23 181 LEU A O 1
ATOM 1307 N N . VAL A 1 174 ? -35.723 -0.861 97.322 1.00 57.77 182 VAL A N 1
ATOM 1308 C CA . VAL A 1 174 ? -34.646 -0.012 96.792 1.00 58.39 182 VAL A CA 1
ATOM 1309 C C . VAL A 1 174 ? -33.745 -0.777 95.813 1.00 59.89 182 VAL A C 1
ATOM 1310 O O . VAL A 1 174 ? -33.341 -0.243 94.780 1.00 59.12 182 VAL A O 1
ATOM 1314 N N . GLN A 1 175 ? -33.449 -2.028 96.135 1.00 63.19 183 GLN A N 1
ATOM 1315 C CA . GLN A 1 175 ? -32.600 -2.854 95.288 1.00 66.83 183 GLN A CA 1
ATOM 1316 C C . GLN A 1 175 ? -33.292 -3.215 93.970 1.00 66.99 183 GLN A C 1
ATOM 1317 O O . GLN A 1 175 ? -32.664 -3.180 92.909 1.00 63.43 183 GLN A O 1
ATOM 1323 N N . MET A 1 176 ? -34.581 -3.551 94.044 1.00 68.44 184 MET A N 1
ATOM 1324 C CA . MET A 1 176 ? -35.401 -3.769 92.843 1.00 67.60 184 MET A CA 1
ATOM 1325 C C . MET A 1 176 ? -35.540 -2.480 92.035 1.00 64.13 184 MET A C 1
ATOM 1326 O O . MET A 1 176 ? -35.311 -2.473 90.824 1.00 60.46 184 MET A O 1
ATOM 1331 N N . ALA A 1 177 ? -35.921 -1.402 92.723 1.00 59.77 185 ALA A N 1
ATOM 1332 C CA . ALA A 1 177 ? -36.063 -0.083 92.109 1.00 57.30 185 ALA A CA 1
ATOM 1333 C C . ALA A 1 177 ? -34.792 0.328 91.372 1.00 57.86 185 ALA A C 1
ATOM 1334 O O . ALA A 1 177 ? -34.860 0.785 90.233 1.00 58.48 185 ALA A O 1
ATOM 1336 N N . TRP A 1 178 ? -33.641 0.136 92.015 1.00 57.17 186 TRP A N 1
ATOM 1337 C CA . TRP A 1 178 ? -32.347 0.429 91.397 1.00 56.28 186 TRP A CA 1
ATOM 1338 C C . TRP A 1 178 ? -32.154 -0.288 90.056 1.00 56.93 186 TRP A C 1
ATOM 1339 O O . TRP A 1 178 ? -31.717 0.328 89.085 1.00 57.99 186 TRP A O 1
ATOM 1350 N N . THR A 1 179 ? -32.473 -1.580 90.020 1.00 58.28 187 THR A N 1
ATOM 1351 C CA . THR A 1 179 ? -32.401 -2.376 88.789 1.00 61.18 187 THR A CA 1
ATOM 1352 C C . THR A 1 179 ? -33.321 -1.824 87.691 1.00 62.89 187 THR A C 1
ATOM 1353 O O . THR A 1 179 ? -32.941 -1.786 86.519 1.00 62.12 187 THR A O 1
ATOM 1357 N N . PHE A 1 180 ? -34.525 -1.401 88.078 1.00 63.91 188 PHE A N 1
ATOM 1358 C CA . PHE A 1 180 ? -35.479 -0.812 87.134 1.00 62.71 188 PHE A CA 1
ATOM 1359 C C . PHE A 1 180 ? -35.063 0.563 86.605 1.00 59.74 188 PHE A C 1
ATOM 1360 O O . PHE A 1 180 ? -35.480 0.929 85.511 1.00 62.46 188 PHE A O 1
ATOM 1368 N N . VAL A 1 181 ? -34.265 1.317 87.367 1.00 54.07 189 VAL A N 1
ATOM 1369 C CA . VAL A 1 181 ? -33.679 2.565 86.863 1.00 51.72 189 VAL A CA 1
ATOM 1370 C C . VAL A 1 181 ? -32.677 2.235 85.768 1.00 51.50 189 VAL A C 1
ATOM 1371 O O . VAL A 1 181 ? -32.705 2.858 84.716 1.00 55.28 189 VAL A O 1
ATOM 1375 N N . ASN A 1 182 ? -31.803 1.258 86.013 1.00 50.39 190 ASN A N 1
ATOM 1376 C CA . ASN A 1 182 ? -30.885 0.757 84.977 1.00 49.31 190 ASN A CA 1
ATOM 1377 C C . ASN A 1 182 ? -31.633 0.342 83.719 1.00 49.77 190 ASN A C 1
ATOM 1378 O O . ASN A 1 182 ? -31.241 0.705 82.610 1.00 51.91 190 ASN A O 1
ATOM 1383 N N . ASP A 1 183 ? -32.713 -0.412 83.902 1.00 50.03 191 ASP A N 1
ATOM 1384 C CA . ASP A 1 183 ? -33.532 -0.878 82.778 1.00 51.13 191 ASP A CA 1
ATOM 1385 C C . ASP A 1 183 ? -34.167 0.281 82.019 1.00 49.17 191 ASP A C 1
ATOM 1386 O O . ASP A 1 183 ? -34.191 0.275 80.789 1.00 46.58 191 ASP A O 1
ATOM 1391 N N . SER A 1 184 ? -34.663 1.276 82.754 1.00 48.98 192 SER A N 1
ATOM 1392 C CA . SER A 1 184 ? -35.300 2.453 82.140 1.00 49.53 192 SER A CA 1
ATOM 1393 C C . SER A 1 184 ? -34.371 3.211 81.191 1.00 48.36 192 SER A C 1
ATOM 1394 O O . SER A 1 184 ? -34.826 3.733 80.178 1.00 49.60 192 SER A O 1
ATOM 1397 N N . LEU A 1 185 ? -33.076 3.233 81.505 1.00 47.51 193 LEU A N 1
ATOM 1398 C CA . LEU A 1 185 ? -32.081 3.902 80.667 1.00 48.75 193 LEU A CA 1
ATOM 1399 C C . LEU A 1 185 ? -31.900 3.285 79.268 1.00 48.68 193 LEU A C 1
ATOM 1400 O O . LEU A 1 185 ? -31.375 3.947 78.380 1.00 47.38 193 LEU A O 1
ATOM 1405 N N . CYS A 1 186 ? -32.323 2.036 79.076 1.00 50.49 194 CYS A N 1
ATOM 1406 C CA . CYS A 1 186 ? -32.428 1.440 77.736 1.00 51.17 194 CYS A CA 1
ATOM 1407 C C . CYS A 1 186 ? -33.552 2.057 76.886 1.00 50.26 194 CYS A C 1
ATOM 1408 O O . CYS A 1 186 ? -33.458 2.076 75.661 1.00 53.88 194 CYS A O 1
ATOM 1411 N N . THR A 1 187 ? -34.603 2.547 77.540 1.00 46.11 195 THR A N 1
ATOM 1412 C CA . THR A 1 187 ? -35.773 3.118 76.870 1.00 43.20 195 THR A CA 1
ATOM 1413 C C . THR A 1 187 ? -35.611 4.624 76.684 1.00 42.01 195 THR A C 1
ATOM 1414 O O . THR A 1 187 ? -34.603 5.200 77.094 1.00 41.22 195 THR A O 1
ATOM 1418 N N . THR A 1 188 ? -36.630 5.256 76.104 1.00 41.27 196 THR A N 1
ATOM 1419 C CA . THR A 1 188 ? -36.701 6.716 75.980 1.00 41.91 196 THR A CA 1
ATOM 1420 C C . THR A 1 188 ? -37.402 7.400 77.165 1.00 43.84 196 THR A C 1
ATOM 1421 O O . THR A 1 188 ? -37.835 8.547 77.047 1.00 45.32 196 THR A O 1
ATOM 1425 N N . LEU A 1 189 ? -37.499 6.730 78.312 1.00 44.87 197 LEU A N 1
ATOM 1426 C CA . LEU A 1 189 ? -38.201 7.311 79.465 1.00 44.14 197 LEU A CA 1
ATOM 1427 C C . LEU A 1 189 ? -37.562 8.587 79.990 1.00 42.71 197 LEU A C 1
ATOM 1428 O O . LEU A 1 189 ? -38.270 9.483 80.448 1.00 45.73 197 LEU A O 1
ATOM 1433 N N . SER A 1 190 ? -36.241 8.690 79.903 1.00 42.53 198 SER A N 1
ATOM 1434 C CA . SER A 1 190 ? -35.540 9.914 80.310 1.00 42.90 198 SER A CA 1
ATOM 1435 C C . SER A 1 190 ? -35.859 11.104 79.415 1.00 42.54 198 SER A C 1
ATOM 1436 O O . SER A 1 190 ? -35.649 12.249 79.824 1.00 42.59 198 SER A O 1
ATOM 1439 N N . LEU A 1 191 ? -36.324 10.824 78.196 1.00 42.84 199 LEU A N 1
ATOM 1440 C CA . LEU A 1 191 ? -36.839 11.848 77.287 1.00 43.77 199 LEU A CA 1
ATOM 1441 C C . LEU A 1 191 ? -38.315 12.204 77.534 1.00 45.21 199 LEU A C 1
ATOM 1442 O O . LEU A 1 191 ? -38.792 13.221 77.031 1.00 45.43 199 LEU A O 1
ATOM 1447 N N . GLN A 1 192 ? -39.029 11.376 78.300 1.00 46.15 200 GLN A N 1
ATOM 1448 C CA . GLN A 1 192 ? -40.457 11.572 78.565 1.00 46.88 200 GLN A CA 1
ATOM 1449 C C . GLN A 1 192 ? -40.729 12.234 79.899 1.00 49.12 200 GLN A C 1
ATOM 1450 O O . GLN A 1 192 ? -41.538 13.159 79.973 1.00 50.04 200 GLN A O 1
ATOM 1456 N N . TRP A 1 193 ? -40.082 11.745 80.955 1.00 51.77 201 TRP A N 1
ATOM 1457 C CA . TRP A 1 193 ? -40.393 12.181 82.317 1.00 52.87 201 TRP A CA 1
ATOM 1458 C C . TRP A 1 193 ? -39.157 12.583 83.091 1.00 53.21 201 TRP A C 1
ATOM 1459 O O . TRP A 1 193 ? -38.072 12.041 82.875 1.00 54.01 201 TRP A O 1
ATOM 1470 N N . GLU A 1 194 ? -39.340 13.527 84.011 1.00 56.16 202 GLU A N 1
ATOM 1471 C CA . GLU A 1 194 ? -38.267 13.979 84.900 1.00 58.67 202 GLU A CA 1
ATOM 1472 C C . GLU A 1 194 ? -37.734 12.832 85.771 1.00 58.96 202 GLU A C 1
ATOM 1473 O O . GLU A 1 194 ? -38.468 11.870 86.040 1.00 59.66 202 GLU A O 1
ATOM 1479 N N . PRO A 1 195 ? -36.457 12.930 86.214 1.00 57.12 203 PRO A N 1
ATOM 1480 C CA . PRO A 1 195 ? -35.863 11.877 87.050 1.00 56.02 203 PRO A CA 1
ATOM 1481 C C . PRO A 1 195 ? -36.578 11.648 88.391 1.00 53.65 203 PRO A C 1
ATOM 1482 O O . PRO A 1 195 ? -36.573 10.525 88.900 1.00 51.93 203 PRO A O 1
ATOM 1486 N N . GLU A 1 196 ? -37.173 12.701 88.950 1.00 53.33 204 GLU A N 1
ATOM 1487 C CA . GLU A 1 196 ? -37.994 12.587 90.165 1.00 54.92 204 GLU A CA 1
ATOM 1488 C C . GLU A 1 196 ? -39.175 11.627 89.962 1.00 54.25 204 GLU A C 1
ATOM 1489 O O . GLU A 1 196 ? -39.459 10.786 90.816 1.00 51.93 204 GLU A O 1
ATOM 1495 N N . ILE A 1 197 ? -39.833 11.756 88.815 1.00 55.90 205 ILE A N 1
ATOM 1496 C CA . ILE A 1 197 ? -40.998 10.936 88.477 1.00 57.09 205 ILE A CA 1
ATOM 1497 C C . ILE A 1 197 ? -40.598 9.478 88.229 1.00 55.59 205 ILE A C 1
ATOM 1498 O O . ILE A 1 197 ? -41.227 8.562 88.752 1.00 54.57 205 ILE A O 1
ATOM 1503 N N . ILE A 1 198 ? -39.542 9.271 87.451 1.00 54.86 206 ILE A N 1
ATOM 1504 C CA . ILE A 1 198 ? -39.040 7.922 87.179 1.00 55.13 206 ILE A CA 1
ATOM 1505 C C . ILE A 1 198 ? -38.584 7.218 88.464 1.00 54.43 206 ILE A C 1
ATOM 1506 O O . ILE A 1 198 ? -38.805 6.014 88.612 1.00 53.18 206 ILE A O 1
ATOM 1511 N N . ALA A 1 199 ? -37.975 7.970 89.383 1.00 53.53 207 ALA A N 1
ATOM 1512 C CA . ALA A 1 199 ? -37.627 7.454 90.714 1.00 55.45 207 ALA A CA 1
ATOM 1513 C C . ALA A 1 199 ? -38.853 6.931 91.474 1.00 56.54 207 ALA A C 1
ATOM 1514 O O . ALA A 1 199 ? -38.841 5.823 92.013 1.00 55.62 207 ALA A O 1
ATOM 1516 N N . VAL A 1 200 ? -39.903 7.746 91.516 1.00 55.78 208 VAL A N 1
ATOM 1517 C CA . VAL A 1 200 ? -41.174 7.364 92.142 1.00 54.83 208 VAL A CA 1
ATOM 1518 C C . VAL A 1 200 ? -41.815 6.165 91.431 1.00 54.22 208 VAL A C 1
ATOM 1519 O O . VAL A 1 200 ? -42.395 5.288 92.072 1.00 56.16 208 VAL A O 1
ATOM 1523 N N . ALA A 1 201 ? -41.717 6.142 90.108 1.00 53.47 209 ALA A N 1
ATOM 1524 C CA . ALA A 1 201 ? -42.298 5.067 89.311 1.00 53.65 209 ALA A CA 1
ATOM 1525 C C . ALA A 1 201 ? -41.647 3.710 89.561 1.00 54.15 209 ALA A C 1
ATOM 1526 O O . ALA A 1 201 ? -42.344 2.708 89.621 1.00 53.14 209 ALA A O 1
ATOM 1528 N N . VAL A 1 202 ? -40.320 3.670 89.689 1.00 57.79 210 VAL A N 1
ATOM 1529 C CA . VAL A 1 202 ? -39.625 2.398 89.964 1.00 58.62 210 VAL A CA 1
ATOM 1530 C C . VAL A 1 202 ? -39.914 1.869 91.371 1.00 58.71 210 VAL A C 1
ATOM 1531 O O . VAL A 1 202 ? -39.991 0.653 91.571 1.00 58.80 210 VAL A O 1
ATOM 1535 N N . MET A 1 203 ? -40.081 2.777 92.334 1.00 58.89 211 MET A N 1
ATOM 1536 C CA . MET A 1 203 ? -40.535 2.405 93.677 1.00 60.05 211 MET A CA 1
ATOM 1537 C C . MET A 1 203 ? -41.939 1.801 93.606 1.00 59.69 211 MET A C 1
ATOM 1538 O O . MET A 1 203 ? -42.192 0.741 94.178 1.00 59.32 211 MET A O 1
ATOM 1543 N N . TYR A 1 204 ? -42.833 2.476 92.885 1.00 59.31 212 TYR A N 1
ATOM 1544 C CA . TYR A 1 204 ? -44.182 1.962 92.621 1.00 60.17 212 TYR A CA 1
ATOM 1545 C C . TYR A 1 204 ? -44.140 0.561 91.997 1.00 59.37 212 TYR A C 1
ATOM 1546 O O . TYR A 1 204 ? -44.824 -0.343 92.467 1.00 57.84 212 TYR A O 1
ATOM 1555 N N . LEU A 1 205 ? -43.320 0.392 90.961 1.00 60.08 213 LEU A N 1
ATOM 1556 C CA . LEU A 1 205 ? -43.182 -0.895 90.261 1.00 61.16 213 LEU A CA 1
ATOM 1557 C C . LEU A 1 205 ? -42.690 -2.014 91.178 1.00 62.33 213 LEU A C 1
ATOM 1558 O O . LEU A 1 205 ? -43.249 -3.115 91.175 1.00 62.81 213 LEU A O 1
ATOM 1563 N N . ALA A 1 206 ? -41.641 -1.728 91.947 1.00 61.49 214 ALA A N 1
ATOM 1564 C CA . ALA A 1 206 ? -41.069 -2.717 92.862 1.00 62.71 214 ALA A CA 1
ATOM 1565 C C . ALA A 1 206 ? -42.086 -3.121 93.924 1.00 61.35 214 ALA A C 1
ATOM 1566 O O . ALA A 1 206 ? -42.300 -4.311 94.160 1.00 58.36 214 ALA A O 1
ATOM 1568 N N . GLY A 1 207 ? -42.723 -2.121 94.529 1.00 62.29 215 GLY A N 1
ATOM 1569 C CA . GLY A 1 207 ? -43.760 -2.337 95.535 1.00 65.72 215 GLY A CA 1
ATOM 1570 C C . GLY A 1 207 ? -44.893 -3.245 95.074 1.00 67.26 215 GLY A C 1
ATOM 1571 O O . GLY A 1 207 ? -45.332 -4.121 95.822 1.00 70.53 215 GLY A O 1
ATOM 1572 N N . ARG A 1 208 ? -45.360 -3.040 93.844 1.00 65.54 216 ARG A N 1
ATOM 1573 C CA . ARG A 1 208 ? -46.415 -3.873 93.272 1.00 67.41 216 ARG A CA 1
ATOM 1574 C C . ARG A 1 208 ? -45.936 -5.315 93.111 1.00 71.90 216 ARG A C 1
ATOM 1575 O O . ARG A 1 208 ? -46.602 -6.244 93.574 1.00 77.00 216 ARG A O 1
ATOM 1577 N N . LEU A 1 209 ? -44.773 -5.490 92.482 1.00 73.20 217 LEU A N 1
ATOM 1578 C CA . LEU A 1 209 ? -44.183 -6.827 92.274 1.00 72.83 217 LEU A CA 1
ATOM 1579 C C . LEU A 1 209 ? -43.854 -7.573 93.571 1.00 76.48 217 LEU A C 1
ATOM 1580 O O . LEU A 1 209 ? -44.002 -8.792 93.635 1.00 80.12 217 LEU A O 1
ATOM 1585 N N . CYS A 1 210 ? -43.422 -6.838 94.596 1.00 77.19 218 CYS A N 1
ATOM 1586 C CA . CYS A 1 210 ? -43.131 -7.417 95.916 1.00 75.02 218 CYS A CA 1
ATOM 1587 C C . CYS A 1 210 ? -44.360 -7.609 96.822 1.00 75.86 218 CYS A C 1
ATOM 1588 O O . CYS A 1 210 ? -44.221 -8.119 97.936 1.00 74.85 218 CYS A O 1
ATOM 1591 N N . LYS A 1 211 ? -45.541 -7.191 96.358 1.00 76.53 219 LYS A N 1
ATOM 1592 C CA . LYS A 1 211 ? -46.765 -7.141 97.170 1.00 78.99 219 LYS A CA 1
ATOM 1593 C C . LYS A 1 211 ? -46.602 -6.274 98.435 1.00 79.13 219 LYS A C 1
ATOM 1594 O O . LYS A 1 211 ? -47.183 -6.572 99.479 1.00 81.08 219 LYS A O 1
ATOM 1598 N N . PHE A 1 212 ? -45.826 -5.194 98.322 1.00 79.15 220 PHE A N 1
ATOM 1599 C CA . PHE A 1 212 ? -45.664 -4.224 99.400 1.00 83.23 220 PHE A CA 1
ATOM 1600 C C . PHE A 1 212 ? -46.668 -3.085 99.227 1.00 83.90 220 PHE A C 1
ATOM 1601 O O . PHE A 1 212 ? -46.921 -2.641 98.102 1.00 86.47 220 PHE A O 1
ATOM 1609 N N . GLU A 1 213 ? -47.226 -2.614 100.342 1.00 80.55 221 GLU A N 1
ATOM 1610 C CA . GLU A 1 213 ? -48.066 -1.418 100.359 1.00 79.58 221 GLU A CA 1
ATOM 1611 C C . GLU A 1 213 ? -47.219 -0.292 100.947 1.00 78.92 221 GLU A C 1
ATOM 1612 O O . GLU A 1 213 ? -47.052 -0.200 102.161 1.00 80.78 221 GLU A O 1
ATOM 1614 N N . ILE A 1 214 ? -46.680 0.556 100.075 1.00 77.72 222 ILE A N 1
ATOM 1615 C CA . ILE A 1 214 ? -45.685 1.560 100.473 1.00 80.62 222 ILE A CA 1
ATOM 1616 C C . ILE A 1 214 ? -46.285 2.669 101.354 1.00 82.98 222 ILE A C 1
ATOM 1617 O O . ILE A 1 214 ? -45.578 3.236 102.196 1.00 81.90 222 ILE A O 1
ATOM 1622 N N . GLN A 1 215 ? -47.572 2.972 101.170 1.00 86.51 223 GLN A N 1
ATOM 1623 C CA . GLN A 1 215 ? -48.269 3.957 102.025 1.00 92.04 223 GLN A CA 1
ATOM 1624 C C . GLN A 1 215 ? -48.149 3.688 103.532 1.00 93.80 223 GLN A C 1
ATOM 1625 O O . GLN A 1 215 ? -48.085 4.631 104.318 1.00 99.18 223 GLN A O 1
ATOM 1631 N N . GLU A 1 216 ? -48.083 2.414 103.920 1.00 93.07 224 GLU A N 1
ATOM 1632 C CA . GLU A 1 216 ? -47.896 2.035 105.327 1.00 96.43 224 GLU A CA 1
ATOM 1633 C C . GLU A 1 216 ? -46.511 2.381 105.910 1.00 97.46 224 GLU A C 1
ATOM 1634 O O . GLU A 1 216 ? -46.346 2.384 107.129 1.00 99.47 224 GLU A O 1
ATOM 1640 N N . TRP A 1 217 ? -45.533 2.675 105.051 1.00 96.41 225 TRP A N 1
ATOM 1641 C CA . TRP A 1 217 ? -44.216 3.165 105.483 1.00 94.37 225 TRP A CA 1
ATOM 1642 C C . TRP A 1 217 ? -44.071 4.698 105.508 1.00 95.41 225 TRP A C 1
ATOM 1643 O O . TRP A 1 217 ? -42.996 5.205 105.846 1.00 96.92 225 TRP A O 1
ATOM 1654 N N . THR A 1 218 ? -45.137 5.432 105.183 1.00 95.96 226 THR A N 1
ATOM 1655 C CA . THR A 1 218 ? -45.075 6.891 105.059 1.00 100.81 226 THR A CA 1
ATOM 1656 C C . THR A 1 218 ? -45.648 7.627 106.265 1.00 106.35 226 THR A C 1
ATOM 1657 O O . THR A 1 218 ? -46.212 7.018 107.180 1.00 108.07 226 THR A O 1
ATOM 1661 N N . SER A 1 219 ? -45.467 8.949 106.243 1.00 111.44 227 SER A N 1
ATOM 1662 C CA . SER A 1 219 ? -46.143 9.876 107.149 1.00 110.64 227 SER A CA 1
ATOM 1663 C C . SER A 1 219 ? -47.650 9.802 106.946 1.00 106.00 227 SER A C 1
ATOM 1664 O O . SER A 1 219 ? -48.410 10.055 107.869 1.00 101.72 227 SER A O 1
ATOM 1666 N N . ARG A 1 224 ? -54.536 11.392 100.126 1.00 75.55 232 ARG A N 1
ATOM 1667 C CA . ARG A 1 224 ? -54.285 10.056 99.591 1.00 75.70 232 ARG A CA 1
ATOM 1668 C C . ARG A 1 224 ? -52.937 9.978 98.847 1.00 77.37 232 ARG A C 1
ATOM 1669 O O . ARG A 1 224 ? -52.295 11.010 98.618 1.00 79.71 232 ARG A O 1
ATOM 1671 N N . ARG A 1 225 ? -52.515 8.750 98.518 1.00 76.18 233 ARG A N 1
ATOM 1672 C CA . ARG A 1 225 ? -51.440 8.445 97.532 1.00 75.02 233 ARG A CA 1
ATOM 1673 C C . ARG A 1 225 ? -50.043 8.740 98.041 1.00 74.94 233 ARG A C 1
ATOM 1674 O O . ARG A 1 225 ? -49.682 9.895 98.076 1.00 73.83 233 ARG A O 1
ATOM 1682 N N . TRP A 1 226 ? -49.270 7.702 98.406 1.00 75.31 234 TRP A N 1
ATOM 1683 C CA . TRP A 1 226 ? -47.958 7.854 99.079 1.00 74.87 234 TRP A CA 1
ATOM 1684 C C . TRP A 1 226 ? -46.926 8.746 98.386 1.00 73.68 234 TRP A C 1
ATOM 1685 O O . TRP A 1 226 ? -46.126 9.411 99.051 1.00 72.69 234 TRP A O 1
ATOM 1696 N N . TRP A 1 227 ? -46.937 8.746 97.058 1.00 73.03 235 TRP A N 1
ATOM 1697 C CA . TRP A 1 227 ? -45.951 9.504 96.280 1.00 74.05 235 TRP A CA 1
ATOM 1698 C C . TRP A 1 227 ? -46.122 11.026 96.296 1.00 74.61 235 TRP A C 1
ATOM 1699 O O . TRP A 1 227 ? -45.178 11.739 95.967 1.00 72.84 235 TRP A O 1
ATOM 1710 N N . GLU A 1 228 ? -47.298 11.521 96.687 1.00 78.00 236 GLU A N 1
ATOM 1711 C CA . GLU A 1 228 ? -47.561 12.974 96.710 1.00 78.93 236 GLU A CA 1
ATOM 1712 C C . GLU A 1 228 ? -46.688 13.786 97.677 1.00 77.86 236 GLU A C 1
ATOM 1713 O O . GLU A 1 228 ? -46.552 14.993 97.502 1.00 74.09 236 GLU A O 1
ATOM 1719 N N . GLN A 1 229 ? -46.117 13.142 98.694 1.00 81.38 237 GLN A N 1
ATOM 1720 C CA . GLN A 1 229 ? -45.168 13.819 99.583 1.00 84.12 237 GLN A CA 1
ATOM 1721 C C . GLN A 1 229 ? -43.764 13.996 98.972 1.00 82.75 237 GLN A C 1
ATOM 1722 O O . GLN A 1 229 ? -42.950 14.730 99.531 1.00 81.20 237 GLN A O 1
ATOM 1728 N N . PHE A 1 230 ? -43.480 13.319 97.856 1.00 79.93 238 PHE A N 1
ATOM 1729 C CA . PHE A 1 230 ? -42.190 13.433 97.153 1.00 78.46 238 PHE A CA 1
ATOM 1730 C C . PHE A 1 230 ? -42.280 14.249 95.863 1.00 76.72 238 PHE A C 1
ATOM 1731 O O . PHE A 1 230 ? -41.475 15.151 95.633 1.00 72.93 238 PHE A O 1
ATOM 1739 N N . VAL A 1 231 ? -43.251 13.894 95.021 1.00 77.82 239 VAL A N 1
ATOM 1740 C CA . VAL A 1 231 ? -43.420 14.454 93.682 1.00 78.20 239 VAL A CA 1
ATOM 1741 C C . VAL A 1 231 ? -44.839 15.011 93.558 1.00 82.86 239 VAL A C 1
ATOM 1742 O O . VAL A 1 231 ? -45.814 14.313 93.857 1.00 83.39 239 VAL A O 1
ATOM 1746 N N . GLN A 1 232 ? -44.941 16.253 93.086 1.00 85.39 240 GLN A N 1
ATOM 1747 C CA . GLN A 1 232 ? -46.209 16.979 93.048 1.00 88.18 240 GLN A CA 1
ATOM 1748 C C . GLN A 1 232 ? -46.982 16.729 91.752 1.00 89.49 240 GLN A C 1
ATOM 1749 O O . GLN A 1 232 ? -46.408 16.775 90.663 1.00 90.63 240 GLN A O 1
ATOM 1751 N N . ASP A 1 233 ? -48.277 16.443 91.889 1.00 89.50 241 ASP A N 1
ATOM 1752 C CA . ASP A 1 233 ? -49.24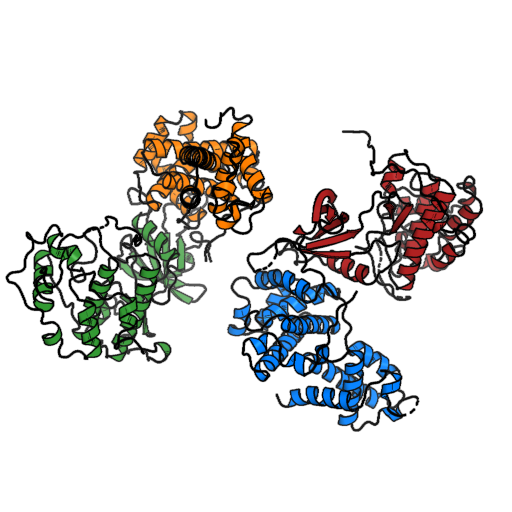4 16.497 90.785 1.00 89.81 241 ASP A CA 1
ATOM 1753 C C . ASP A 1 233 ? -48.964 15.483 89.655 1.00 82.81 241 ASP A C 1
ATOM 1754 O O . ASP A 1 233 ? -48.904 15.836 88.471 1.00 77.88 241 ASP A O 1
ATOM 1759 N N . VAL A 1 234 ? -48.818 14.220 90.047 1.00 77.75 242 VAL A N 1
ATOM 1760 C CA . VAL A 1 234 ? -48.500 13.124 89.131 1.00 76.67 242 VAL A CA 1
ATOM 1761 C C . VAL A 1 234 ? -49.570 12.039 89.277 1.00 74.49 242 VAL A C 1
ATOM 1762 O O . VAL A 1 234 ? -49.616 11.361 90.311 1.00 72.23 242 VAL A O 1
ATOM 1766 N N . PRO A 1 235 ? -50.435 11.872 88.251 1.00 72.37 243 PRO A N 1
ATOM 1767 C CA . PRO A 1 235 ? -51.484 10.857 88.364 1.00 73.69 243 PRO A CA 1
ATOM 1768 C C . PRO A 1 235 ? -50.961 9.429 88.261 1.00 72.18 243 PRO A C 1
ATOM 1769 O O . PRO A 1 235 ? -49.886 9.190 87.711 1.00 69.34 243 PRO A O 1
ATOM 1773 N N . VAL A 1 236 ? -51.752 8.499 88.784 1.00 73.91 244 VAL A N 1
ATOM 1774 C CA . VAL A 1 236 ? -51.428 7.071 88.768 1.00 74.81 244 VAL A CA 1
ATOM 1775 C C . VAL A 1 236 ? -51.217 6.508 87.356 1.00 75.43 244 VAL A C 1
ATOM 1776 O O . VAL A 1 236 ? -50.406 5.605 87.173 1.00 73.00 244 VAL A O 1
ATOM 1780 N N . ASP A 1 237 ? -51.937 7.041 86.367 1.00 78.81 245 ASP A N 1
ATOM 1781 C CA . ASP A 1 237 ? -51.808 6.565 84.974 1.00 79.95 245 ASP A CA 1
ATOM 1782 C C . ASP A 1 237 ? -50.392 6.768 84.419 1.00 73.73 245 ASP A C 1
ATOM 1783 O O . ASP A 1 237 ? -49.920 5.954 83.628 1.00 68.79 245 ASP A O 1
ATOM 1788 N N . VAL A 1 238 ? -49.740 7.861 84.821 1.00 69.38 246 VAL A N 1
ATOM 1789 C CA . VAL A 1 238 ? -48.365 8.150 84.403 1.00 68.07 246 VAL A CA 1
ATOM 1790 C C . VAL A 1 238 ? -47.408 7.083 84.938 1.00 67.73 246 VAL A C 1
ATOM 1791 O O . VAL A 1 238 ? -46.549 6.594 84.206 1.00 67.03 246 VAL A O 1
ATOM 1795 N N . LEU A 1 239 ? -47.568 6.727 86.207 1.00 65.30 247 LEU A N 1
ATOM 1796 C CA . LEU A 1 239 ? -46.739 5.696 86.823 1.00 64.54 247 LEU A CA 1
ATOM 1797 C C . LEU A 1 239 ? -47.001 4.326 86.199 1.00 66.05 247 LEU A C 1
ATOM 1798 O O . LEU A 1 239 ? -46.063 3.566 85.980 1.00 68.49 247 LEU A O 1
ATOM 1803 N N . GLU A 1 240 ? -48.267 4.028 85.903 1.00 66.50 248 GLU A N 1
ATOM 1804 C CA . GLU A 1 240 ? -48.647 2.792 85.197 1.00 66.80 248 GLU A CA 1
ATOM 1805 C C . GLU A 1 240 ? -47.986 2.681 83.821 1.00 66.25 248 GLU A C 1
ATOM 1806 O O . GLU A 1 240 ? -47.533 1.605 83.430 1.00 67.27 248 GLU A O 1
ATOM 1812 N N . ASP A 1 241 ? -47.945 3.796 83.095 1.00 64.78 249 ASP A N 1
ATOM 1813 C CA . ASP A 1 241 ? -47.337 3.845 81.764 1.00 63.69 249 ASP A CA 1
ATOM 1814 C C . ASP A 1 241 ? -45.813 3.654 81.821 1.00 62.51 249 ASP A C 1
ATOM 1815 O O . ASP A 1 241 ? -45.234 2.996 80.959 1.00 63.23 249 ASP A O 1
ATOM 1820 N N . ILE A 1 242 ? -45.175 4.226 82.838 1.00 61.77 250 ILE A N 1
ATOM 1821 C CA . ILE A 1 242 ? -43.738 4.047 83.047 1.00 61.92 250 ILE A CA 1
ATOM 1822 C C . ILE A 1 242 ? -43.454 2.568 83.327 1.00 62.20 250 ILE A C 1
ATOM 1823 O O . ILE A 1 242 ? -42.585 1.964 82.690 1.00 62.59 250 ILE A O 1
ATOM 1828 N N . CYS A 1 243 ? -44.197 2.002 84.278 1.00 63.12 251 CYS A N 1
ATOM 1829 C CA . CYS A 1 243 ? -44.117 0.575 84.607 1.00 65.51 251 CYS A CA 1
ATOM 1830 C C . CYS A 1 243 ? -44.275 -0.320 83.382 1.00 65.20 251 CYS A C 1
ATOM 1831 O O . CYS A 1 243 ? -43.479 -1.240 83.186 1.00 61.77 251 CYS A O 1
ATOM 1834 N N . HIS A 1 244 ? -45.290 -0.040 82.565 1.00 67.51 252 HIS A N 1
ATOM 1835 C CA . HIS A 1 244 ? -45.571 -0.859 81.382 1.00 72.30 252 HIS A CA 1
ATOM 1836 C C . HIS A 1 244 ? -44.416 -0.824 80.386 1.00 68.64 252 HIS A C 1
ATOM 1837 O O . HIS A 1 244 ? -44.062 -1.858 79.826 1.00 67.67 252 HIS A O 1
ATOM 1844 N N . GLN A 1 245 ? -43.832 0.358 80.184 1.00 65.91 253 GLN A N 1
ATOM 1845 C CA . GLN A 1 245 ? -42.648 0.510 79.325 1.00 63.98 253 GLN A CA 1
ATOM 1846 C C . GLN A 1 245 ? -41.430 -0.253 79.852 1.00 64.28 253 GLN A C 1
ATOM 1847 O O . GLN A 1 245 ? -40.692 -0.847 79.067 1.00 63.96 253 GLN A O 1
ATOM 1853 N N . ILE A 1 246 ? -41.228 -0.231 81.170 1.00 63.53 254 ILE A N 1
ATOM 1854 C CA . ILE A 1 246 ? -40.157 -1.004 81.807 1.00 63.23 254 ILE A CA 1
ATOM 1855 C C . ILE A 1 246 ? -40.424 -2.512 81.702 1.00 62.87 254 ILE A C 1
ATOM 1856 O O . ILE A 1 246 ? -39.523 -3.274 81.355 1.00 59.30 254 ILE A O 1
ATOM 1861 N N . LEU A 1 247 ? -41.647 -2.934 82.010 1.00 65.04 255 LEU A N 1
ATOM 1862 C CA . LEU A 1 247 ? -42.014 -4.354 81.919 1.00 69.01 255 LEU A CA 1
ATOM 1863 C C . LEU A 1 247 ? -42.033 -4.896 80.486 1.00 72.05 255 LEU A C 1
ATOM 1864 O O . LEU A 1 247 ? -41.801 -6.091 80.280 1.00 72.37 255 LEU A O 1
ATOM 1869 N N . ASP A 1 248 ? -42.277 -4.023 79.505 1.00 76.46 256 ASP A N 1
ATOM 1870 C CA . ASP A 1 248 ? -42.188 -4.389 78.076 1.00 79.78 256 ASP A CA 1
ATOM 1871 C C . ASP A 1 248 ? -40.787 -4.892 77.691 1.00 80.59 256 ASP A C 1
ATOM 1872 O O . ASP A 1 248 ? -40.642 -5.731 76.797 1.00 80.10 256 ASP A O 1
ATOM 1877 N N . LEU A 1 249 ? -39.770 -4.380 78.386 1.00 81.30 257 LEU A N 1
ATOM 1878 C CA . LEU A 1 249 ? -38.373 -4.809 78.217 1.00 79.70 257 LEU A CA 1
ATOM 1879 C C . LEU A 1 249 ? -38.122 -6.288 78.572 1.00 79.94 257 LEU A C 1
ATOM 1880 O O . LEU A 1 249 ? -37.158 -6.885 78.084 1.00 78.78 257 LEU A O 1
ATOM 1885 N N . TYR A 1 250 ? -38.975 -6.864 79.421 1.00 80.68 258 TYR A N 1
ATOM 1886 C CA . TYR A 1 250 ? -38.892 -8.283 79.789 1.00 82.56 258 TYR A CA 1
ATOM 1887 C C . TYR A 1 250 ? -39.713 -9.222 78.886 1.00 82.26 258 TYR A C 1
ATOM 1888 O O . TYR A 1 250 ? -39.900 -10.387 79.238 1.00 82.14 258 TYR A O 1
ATOM 1897 N N . SER A 1 251 ? -40.220 -8.699 77.762 1.00 84.06 259 SER A N 1
ATOM 1898 C CA . SER A 1 251 ? -40.638 -9.482 76.588 1.00 85.70 259 SER A CA 1
ATOM 1899 C C . SER A 1 251 ? -39.550 -9.444 75.503 1.00 88.21 259 SER A C 1
ATOM 1900 O O . SER A 1 251 ? -39.095 -10.492 75.031 1.00 88.20 259 SER A O 1
ATOM 1903 N N . GLN A 1 252 ? -39.142 -8.236 75.112 1.00 91.07 260 GLN A N 1
ATOM 1904 C CA . GLN A 1 252 ? -38.101 -8.050 74.093 1.00 92.01 260 GLN A CA 1
ATOM 1905 C C . GLN A 1 252 ? -36.721 -8.306 74.688 1.00 93.39 260 GLN A C 1
ATOM 1906 O O . GLN A 1 252 ? -35.871 -8.933 74.058 1.00 94.26 260 GLN A O 1
ATOM 1908 N N . THR B 1 12 ? -5.521 4.864 52.874 1.00 91.60 20 THR B N 1
ATOM 1909 C CA . THR B 1 12 ? -5.150 4.589 51.447 1.00 95.37 20 THR B CA 1
ATOM 1910 C C . THR B 1 12 ? -3.962 5.446 50.966 1.00 93.42 20 THR B C 1
ATOM 1911 O O . THR B 1 12 ? -2.885 4.908 50.670 1.00 86.68 20 THR B O 1
ATOM 1915 N N . LYS B 1 13 ? -4.167 6.769 50.921 1.00 90.50 21 LYS B N 1
ATOM 1916 C CA . LYS B 1 13 ? -3.169 7.740 50.421 1.00 86.03 21 LYS B CA 1
ATOM 1917 C C . LYS B 1 13 ? -2.647 8.650 51.554 1.00 79.92 21 LYS B C 1
ATOM 1918 O O . LYS B 1 13 ? -3.434 9.082 52.400 1.00 78.96 21 LYS B O 1
ATOM 1921 N N . PRO B 1 14 ? -1.323 8.945 51.572 1.00 72.42 22 PRO B N 1
ATOM 1922 C CA . PRO B 1 14 ? -0.733 9.715 52.678 1.00 66.55 22 PRO B CA 1
ATOM 1923 C C . PRO B 1 14 ? -1.027 11.215 52.643 1.00 60.89 22 PRO B C 1
ATOM 1924 O O . PRO B 1 14 ? -1.424 11.754 51.611 1.00 59.63 22 PRO B O 1
ATOM 1928 N N . CYS B 1 15 ? -0.822 11.86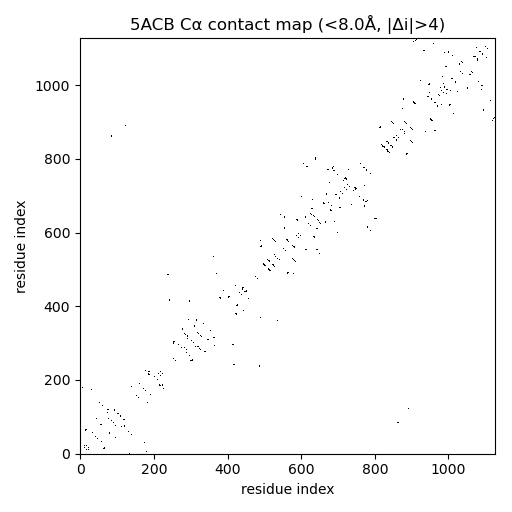3 53.789 1.00 55.08 23 CYS B N 1
ATOM 1929 C CA . CYS B 1 15 ? -1.061 13.296 53.948 1.00 50.25 23 CYS B CA 1
ATOM 1930 C C . CYS B 1 15 ? 0.241 14.059 53.688 1.00 47.80 23 CYS B C 1
ATOM 1931 O O . CYS B 1 15 ? 1.269 13.767 54.301 1.00 45.88 23 CYS B O 1
ATOM 1934 N N . TRP B 1 16 ? 0.182 15.032 52.781 1.00 44.96 24 TRP B N 1
ATOM 1935 C CA . TRP B 1 16 ? 1.355 15.778 52.334 1.00 43.00 24 TRP B CA 1
ATOM 1936 C C . TRP B 1 16 ? 1.269 17.258 52.706 1.00 42.85 24 TRP B C 1
ATOM 1937 O O . TRP B 1 16 ? 1.745 18.116 51.961 1.00 43.53 24 TRP B O 1
ATOM 1948 N N . TYR B 1 17 ? 0.683 17.562 53.863 1.00 43.52 25 TYR B N 1
ATOM 1949 C CA . TYR B 1 17 ? 0.519 18.949 54.304 1.00 43.88 25 TYR B CA 1
ATOM 1950 C C . TYR B 1 17 ? 0.883 19.120 55.785 1.00 45.52 25 TYR B C 1
ATOM 1951 O O . TYR B 1 17 ? 0.457 18.330 56.626 1.00 47.43 25 TYR B O 1
ATOM 1960 N N . TRP B 1 18 ? 1.679 20.156 56.071 1.00 46.18 26 TRP B N 1
ATOM 1961 C CA . TRP B 1 18 ? 2.260 20.422 57.389 1.00 46.11 26 TRP B CA 1
ATOM 1962 C C . TRP B 1 18 ? 1.877 21.829 57.882 1.00 50.47 26 TRP B C 1
ATOM 1963 O O . TRP B 1 18 ? 1.571 22.711 57.085 1.00 52.25 26 TRP B O 1
ATOM 1974 N N . ASP B 1 19 ? 1.908 22.033 59.200 1.00 59.35 27 ASP B N 1
ATOM 1975 C CA . ASP B 1 19 ? 1.627 23.350 59.810 1.00 63.31 27 ASP B CA 1
ATOM 1976 C C . ASP B 1 19 ? 2.852 24.251 59.718 1.00 62.63 27 ASP B C 1
ATOM 1977 O O . ASP B 1 19 ? 3.931 23.802 59.324 1.00 61.61 27 ASP B O 1
ATOM 1982 N N . LYS B 1 20 ? 2.681 25.517 60.103 1.00 62.29 28 LYS B N 1
ATOM 1983 C CA . LYS B 1 20 ? 3.812 26.443 60.265 1.00 62.89 28 LYS B CA 1
ATOM 1984 C C . LYS B 1 20 ? 4.781 25.937 61.343 1.00 62.36 28 LYS B C 1
ATOM 1985 O O . LYS B 1 20 ? 6.000 26.028 61.170 1.00 63.85 28 LYS B O 1
ATOM 1991 N N . LYS B 1 21 ? 4.235 25.406 62.439 1.00 60.79 29 LYS B N 1
ATOM 1992 C CA . LYS B 1 21 ? 5.039 24.800 63.512 1.00 61.40 29 LYS B CA 1
ATOM 1993 C C . LYS B 1 21 ? 5.875 23.619 63.000 1.00 61.62 29 LYS B C 1
ATOM 1994 O O . LYS B 1 21 ? 7.075 23.549 63.267 1.00 61.19 29 LYS B O 1
ATOM 1998 N N . ASP B 1 22 ? 5.238 22.709 62.263 1.00 61.83 30 ASP B N 1
ATOM 1999 C CA . ASP B 1 22 ? 5.919 21.523 61.724 1.00 60.87 30 ASP B CA 1
ATOM 2000 C C . ASP B 1 22 ? 7.021 21.891 60.724 1.00 58.75 30 ASP B C 1
ATOM 2001 O O . ASP B 1 22 ? 8.071 21.252 60.700 1.00 58.56 30 ASP B O 1
ATOM 2006 N N . LEU B 1 23 ? 6.783 22.928 59.922 1.00 57.65 31 LEU B N 1
ATOM 2007 C CA . LEU B 1 23 ? 7.779 23.427 58.962 1.00 55.93 31 LEU B CA 1
ATOM 2008 C C . LEU B 1 23 ? 8.965 24.152 59.601 1.00 56.65 31 LEU B C 1
ATOM 2009 O O . LEU B 1 23 ? 9.969 24.370 58.929 1.00 58.89 31 LEU B O 1
ATOM 2014 N N . ALA B 1 24 ? 8.838 24.553 60.867 1.00 57.19 32 ALA B N 1
ATOM 2015 C CA . ALA B 1 24 ? 9.969 25.078 61.652 1.00 55.84 32 ALA B CA 1
ATOM 2016 C C . ALA B 1 24 ? 10.810 23.980 62.317 1.00 55.94 32 ALA B C 1
ATOM 2017 O O . ALA B 1 24 ? 11.901 24.264 62.808 1.00 56.82 32 ALA B O 1
ATOM 2019 N N . HIS B 1 25 ? 10.300 22.744 62.339 1.00 56.41 33 HIS B N 1
ATOM 2020 C CA . HIS B 1 25 ? 10.985 21.598 62.954 1.00 55.37 33 HIS B CA 1
ATOM 2021 C C . HIS B 1 25 ? 11.360 20.523 61.923 1.00 50.49 33 HIS B C 1
ATOM 2022 O O . HIS B 1 25 ? 11.228 19.329 62.180 1.00 52.19 33 HIS B O 1
ATOM 2029 N N . THR B 1 26 ? 11.853 20.949 60.764 1.00 48.48 34 THR B N 1
ATOM 2030 C CA . THR B 1 26 ? 12.291 20.018 59.717 1.00 45.05 34 THR B CA 1
ATOM 2031 C C . THR B 1 26 ? 13.595 19.338 60.138 1.00 44.17 34 THR B C 1
ATOM 2032 O O . THR B 1 26 ? 14.317 19.869 60.988 1.00 43.34 34 THR B O 1
ATOM 2036 N N . PRO B 1 27 ? 13.910 18.167 59.546 1.00 41.98 35 PRO B N 1
ATOM 2037 C CA . PRO B 1 27 ? 15.156 17.458 59.870 1.00 40.69 35 PRO B CA 1
ATOM 2038 C C . PRO B 1 27 ? 16.428 18.312 59.805 1.00 41.28 35 PRO B C 1
ATOM 2039 O O . PRO B 1 27 ? 17.330 18.112 60.615 1.00 45.31 35 PRO B O 1
ATOM 2043 N N . SER B 1 28 ? 16.488 19.253 58.868 1.00 41.47 36 SER B N 1
ATOM 2044 C CA . SER B 1 28 ? 17.619 20.176 58.763 1.00 42.65 36 SER B CA 1
ATOM 2045 C C . SER B 1 28 ? 17.676 21.165 59.928 1.00 42.88 36 SER B C 1
ATOM 2046 O O . SER B 1 28 ? 18.760 21.469 60.416 1.00 42.94 36 SER B O 1
ATOM 2049 N N . GLN B 1 29 ? 16.519 21.661 60.367 1.00 44.31 37 GLN B N 1
ATOM 2050 C CA . GLN B 1 29 ? 16.451 22.573 61.522 1.00 44.76 37 GLN B CA 1
ATOM 2051 C C . GLN B 1 29 ? 16.894 21.849 62.782 1.00 42.76 37 GLN B C 1
ATOM 2052 O O . GLN B 1 29 ? 17.630 22.410 63.589 1.00 42.35 37 GLN B O 1
ATOM 2058 N N . LEU B 1 30 ? 16.467 20.594 62.929 1.00 42.08 38 LEU B N 1
ATOM 2059 C CA . LEU B 1 30 ? 16.875 19.753 64.061 1.00 40.58 38 LEU B CA 1
ATOM 2060 C C . LEU B 1 30 ? 18.380 19.473 64.082 1.00 39.98 38 LEU B C 1
ATOM 2061 O O . LEU B 1 30 ? 18.970 19.368 65.155 1.00 40.09 38 LEU B O 1
ATOM 2066 N N . GLU B 1 31 ? 19.005 19.383 62.906 1.00 39.66 39 GLU B N 1
ATOM 2067 C CA . GLU B 1 31 ? 20.470 19.293 62.817 1.00 38.29 39 GLU B CA 1
ATOM 2068 C C . GLU B 1 31 ? 21.189 20.650 62.869 1.00 38.22 39 GLU B C 1
ATOM 2069 O O . GLU B 1 31 ? 22.379 20.722 62.579 1.00 39.14 39 GLU B O 1
ATOM 2075 N N . GLY B 1 32 ? 20.481 21.714 63.249 1.00 38.84 40 GLY B N 1
ATOM 2076 C CA . GLY B 1 32 ? 21.095 23.002 63.549 1.00 41.10 40 GLY B CA 1
ATOM 2077 C C . GLY B 1 32 ? 21.171 24.012 62.425 1.00 44.19 40 GLY B C 1
ATOM 2078 O O . GLY B 1 32 ? 21.767 25.074 62.595 1.00 46.77 40 GLY B O 1
ATOM 2079 N N . LEU B 1 33 ? 20.551 23.708 61.289 1.00 47.69 41 LEU B N 1
ATOM 2080 C CA . LEU B 1 33 ? 20.530 24.617 60.145 1.00 49.54 41 LEU B CA 1
ATOM 2081 C C . LEU B 1 33 ? 19.470 25.682 60.399 1.00 50.30 41 LEU B C 1
ATOM 2082 O O . LEU B 1 33 ? 18.321 25.336 60.655 1.00 53.74 41 LEU B O 1
ATOM 2087 N N . ASP B 1 34 ? 19.838 26.962 60.326 1.00 50.71 42 ASP B N 1
ATOM 2088 C CA . ASP B 1 34 ? 18.880 28.042 60.628 1.00 52.49 42 ASP B CA 1
ATOM 2089 C C . ASP B 1 34 ? 17.832 28.171 59.519 1.00 52.08 42 ASP B C 1
ATOM 2090 O O . ASP B 1 34 ? 18.104 27.787 58.377 1.00 53.27 42 ASP B O 1
ATOM 2095 N N . PRO B 1 35 ? 16.641 28.721 59.842 1.00 51.39 43 PRO B N 1
ATOM 2096 C CA . PRO B 1 35 ? 15.551 28.784 58.844 1.00 49.61 43 PRO B CA 1
ATOM 2097 C C . PRO B 1 35 ? 15.879 29.545 57.552 1.00 48.21 43 PRO B C 1
ATOM 2098 O O . PRO B 1 35 ? 15.444 29.131 56.471 1.00 50.35 43 PRO B O 1
ATOM 2102 N N . ALA B 1 36 ? 16.624 30.642 57.664 1.00 47.29 44 ALA B N 1
ATOM 2103 C CA . ALA B 1 36 ? 17.004 31.448 56.495 1.00 47.62 44 ALA B CA 1
ATOM 2104 C C . ALA B 1 36 ? 17.884 30.664 55.513 1.00 46.28 44 ALA B C 1
ATOM 2105 O O . ALA B 1 36 ? 17.715 30.783 54.293 1.00 44.58 44 ALA B O 1
ATOM 2107 N N . THR B 1 37 ? 18.808 29.868 56.049 1.00 45.25 45 THR B N 1
ATOM 2108 C CA . THR B 1 37 ? 19.655 28.999 55.227 1.00 46.81 45 THR B CA 1
ATOM 2109 C C . THR B 1 37 ? 18.868 27.866 54.562 1.00 45.29 45 THR B C 1
ATOM 2110 O O . THR B 1 37 ? 19.105 27.553 53.396 1.00 46.32 45 THR B O 1
ATOM 2114 N N . GLU B 1 38 ? 17.944 27.251 55.295 1.00 44.42 46 GLU B N 1
ATOM 2115 C CA . GLU B 1 38 ? 17.086 26.220 54.705 1.00 43.76 46 GLU B CA 1
ATOM 2116 C C . GLU B 1 38 ? 16.209 26.806 53.607 1.00 42.56 46 GLU B C 1
ATOM 2117 O O . GLU B 1 38 ? 16.012 26.174 52.570 1.00 43.32 46 GLU B O 1
ATOM 2123 N N . ALA B 1 39 ? 15.686 28.008 53.841 1.00 41.32 47 ALA B N 1
ATOM 2124 C CA . ALA B 1 39 ? 14.917 28.728 52.829 1.00 39.53 47 ALA B CA 1
ATOM 2125 C C . ALA B 1 39 ? 15.732 28.904 51.553 1.00 39.81 47 ALA B C 1
ATOM 2126 O O . ALA B 1 39 ? 15.237 28.634 50.455 1.00 39.71 47 ALA B O 1
ATOM 2128 N N . ARG B 1 40 ? 16.989 29.320 51.707 1.00 40.68 48 ARG B N 1
ATOM 2129 C CA . ARG B 1 40 ? 17.880 29.511 50.562 1.00 40.44 48 ARG B CA 1
ATOM 2130 C C . ARG B 1 40 ? 18.189 28.194 49.850 1.00 39.31 48 ARG B C 1
ATOM 2131 O O . ARG B 1 40 ? 18.131 28.141 48.620 1.00 39.28 48 ARG B O 1
ATOM 2139 N N . TYR B 1 41 ? 18.504 27.139 50.601 1.00 37.71 49 TYR B N 1
ATOM 2140 C CA . TYR B 1 41 ? 18.736 25.827 49.981 1.00 38.90 49 TYR B CA 1
ATOM 2141 C C . TYR B 1 41 ? 17.519 25.351 49.186 1.00 39.06 49 TYR B C 1
ATOM 2142 O O . TYR B 1 41 ? 17.672 24.792 48.099 1.00 36.89 49 TYR B O 1
ATOM 2151 N N . ARG B 1 42 ? 16.321 25.589 49.726 1.00 39.95 50 ARG B N 1
ATOM 2152 C CA . ARG B 1 42 ? 15.074 25.261 49.028 1.00 39.62 50 ARG B CA 1
ATOM 2153 C C . ARG B 1 42 ? 14.846 26.129 47.787 1.00 39.38 50 ARG B C 1
ATOM 2154 O O . ARG B 1 42 ? 14.424 25.612 46.757 1.00 39.92 50 ARG B O 1
ATOM 2162 N N . ARG B 1 43 ? 15.110 27.434 47.892 1.00 40.25 51 ARG B N 1
ATOM 2163 C CA . ARG B 1 43 ? 15.070 28.347 46.731 1.00 41.86 51 ARG B CA 1
ATOM 2164 C C . ARG B 1 43 ? 16.041 27.915 45.622 1.00 43.32 51 ARG B C 1
ATOM 2165 O O . ARG B 1 43 ? 15.658 27.795 44.457 1.00 42.82 51 ARG B O 1
ATOM 2173 N N . GLU B 1 44 ? 17.297 27.697 46.005 1.00 44.67 52 GLU B N 1
ATOM 2174 C CA . GLU B 1 44 ? 18.353 27.311 45.070 1.00 44.79 52 GLU B CA 1
ATOM 2175 C C . GLU B 1 44 ? 18.081 25.965 44.389 1.00 45.62 52 GLU B C 1
ATOM 2176 O O . GLU B 1 44 ? 18.251 25.833 43.173 1.00 49.17 52 GLU B O 1
ATOM 2182 N N . GLY B 1 45 ? 17.657 24.980 45.174 1.00 44.29 53 GLY B N 1
ATOM 2183 C CA . GLY B 1 45 ? 17.322 23.659 44.655 1.00 43.06 53 GLY B CA 1
ATOM 2184 C C . GLY B 1 45 ? 16.118 23.624 43.727 1.00 42.07 53 GLY B C 1
ATOM 2185 O O . GLY B 1 45 ? 16.114 22.871 42.751 1.00 42.75 53 GLY B O 1
ATOM 2186 N N . ALA B 1 46 ? 15.096 24.420 44.027 1.00 39.88 54 ALA B N 1
ATOM 2187 C CA . ALA B 1 46 ? 13.933 24.543 43.142 1.00 40.99 54 ALA B CA 1
ATOM 2188 C C . ALA B 1 46 ? 14.310 25.176 41.800 1.00 42.12 54 ALA B C 1
ATOM 2189 O O . ALA B 1 46 ? 13.980 24.638 40.741 1.00 42.49 54 ALA B O 1
ATOM 2191 N N . ARG B 1 47 ? 15.013 26.310 41.854 1.00 43.65 55 ARG B N 1
ATOM 2192 C CA . ARG B 1 47 ? 15.519 26.978 40.640 1.00 43.58 55 ARG B CA 1
ATOM 2193 C C . ARG B 1 47 ? 16.466 26.099 39.825 1.00 41.13 55 ARG B C 1
ATOM 2194 O O . ARG B 1 47 ? 16.453 26.155 38.601 1.00 40.07 55 ARG B O 1
ATOM 2202 N N . PHE B 1 48 ? 17.273 25.284 40.500 1.00 39.57 56 PHE B N 1
ATOM 2203 C CA . PHE B 1 48 ? 18.114 24.302 39.816 1.00 39.43 56 PHE B CA 1
ATOM 2204 C C . PHE B 1 48 ? 17.245 23.352 39.001 1.00 39.41 56 PHE B C 1
ATOM 2205 O O . PHE B 1 48 ? 17.470 23.179 37.801 1.00 41.13 56 PHE B O 1
ATOM 2213 N N . ILE B 1 49 ? 16.232 22.770 39.638 1.00 40.04 57 ILE B N 1
ATOM 2214 C CA . ILE B 1 49 ? 15.310 21.858 38.943 1.00 40.10 57 ILE B CA 1
ATOM 2215 C C . ILE B 1 49 ? 14.664 22.592 37.767 1.00 40.35 57 ILE B C 1
ATOM 2216 O O . ILE B 1 49 ? 14.657 22.084 36.647 1.00 40.87 57 ILE B O 1
ATOM 2221 N N . PHE B 1 50 ? 14.172 23.801 38.034 1.00 40.26 58 PHE B N 1
ATOM 2222 C CA . PHE B 1 50 ? 13.537 24.639 37.024 1.00 40.63 58 PHE B CA 1
ATOM 2223 C C . PHE B 1 50 ? 14.445 24.942 35.821 1.00 41.04 58 PHE B C 1
ATOM 2224 O O . PHE B 1 50 ? 14.025 24.790 34.673 1.00 39.82 58 PHE B O 1
ATOM 2232 N N . ASP B 1 51 ? 15.686 25.356 36.089 1.00 41.14 59 ASP B N 1
ATOM 2233 C CA . ASP B 1 51 ? 16.630 25.740 35.028 1.00 39.52 59 ASP B CA 1
ATOM 2234 C C . ASP B 1 51 ? 17.118 24.547 34.201 1.00 38.54 59 ASP B C 1
ATOM 2235 O O . ASP B 1 51 ? 17.221 24.646 32.974 1.00 39.16 59 ASP B O 1
ATOM 2240 N N . VAL B 1 52 ? 17.408 23.429 34.865 1.00 36.55 60 VAL B N 1
ATOM 2241 C CA . VAL B 1 52 ? 17.880 22.214 34.185 1.00 36.31 60 VAL B CA 1
ATOM 2242 C C . VAL B 1 52 ? 16.812 21.654 33.247 1.00 36.64 60 VAL B C 1
ATOM 2243 O O . VAL B 1 52 ? 17.110 21.307 32.098 1.00 38.38 60 VAL B O 1
ATOM 2247 N N . GLY B 1 53 ? 15.581 21.566 33.740 1.00 35.45 61 GLY B N 1
ATOM 2248 C CA . GLY B 1 53 ? 14.468 21.051 32.955 1.00 35.61 61 GLY B CA 1
ATOM 2249 C C . GLY B 1 53 ? 14.054 21.950 31.806 1.00 36.99 61 GLY B C 1
ATOM 2250 O O . GLY B 1 53 ? 13.659 21.458 30.744 1.00 36.83 61 GLY B O 1
ATOM 2251 N N . THR B 1 54 ? 14.148 23.265 32.015 1.00 39.93 62 THR B N 1
ATOM 2252 C CA . THR B 1 54 ? 13.873 24.261 30.967 1.00 40.59 62 THR B CA 1
ATOM 2253 C C . THR B 1 54 ? 14.878 24.164 29.818 1.00 43.67 62 THR B C 1
ATOM 2254 O O . THR B 1 54 ? 14.479 24.209 28.650 1.00 44.05 62 THR B O 1
ATOM 2258 N N . ARG B 1 55 ? 16.160 23.992 30.141 1.00 47.54 63 ARG B N 1
ATOM 2259 C CA . ARG B 1 55 ? 17.191 23.763 29.113 1.00 51.02 63 ARG B CA 1
ATOM 2260 C C . ARG B 1 55 ? 16.989 22.454 28.340 1.00 49.21 63 ARG B C 1
ATOM 2261 O O . ARG B 1 55 ? 17.342 22.381 27.160 1.00 52.58 63 ARG B O 1
ATOM 2269 N N . LEU B 1 56 ? 16.437 21.430 28.996 1.00 45.29 64 LEU B N 1
ATOM 2270 C CA . LEU B 1 56 ? 16.074 20.169 28.328 1.00 43.50 64 LEU B CA 1
ATOM 2271 C C . LEU B 1 56 ? 14.686 20.196 27.680 1.00 42.69 64 LEU B C 1
ATOM 2272 O O . LEU B 1 56 ? 14.246 19.185 27.111 1.00 41.44 64 LEU B O 1
ATOM 2277 N N . GLY B 1 57 ? 14.001 21.339 27.767 1.00 42.64 65 GLY B N 1
ATOM 2278 C CA . GLY B 1 57 ? 12.724 21.549 27.096 1.00 43.39 65 GLY B CA 1
ATOM 2279 C C . GLY B 1 57 ? 11.614 20.709 27.694 1.00 43.46 65 GLY B C 1
ATOM 2280 O O . GLY B 1 57 ? 10.896 20.016 26.972 1.00 43.87 65 GLY B O 1
ATOM 2281 N N . LEU B 1 58 ? 11.476 20.771 29.014 1.00 43.47 66 LEU B N 1
ATOM 2282 C CA . LEU B 1 58 ? 10.479 19.967 29.706 1.00 43.87 66 LEU B CA 1
ATOM 2283 C C . LEU B 1 58 ? 9.250 20.777 30.087 1.00 44.49 66 LEU B C 1
ATOM 2284 O O . LEU B 1 58 ? 9.327 21.972 30.374 1.00 44.19 66 LEU B O 1
ATOM 2289 N N . HIS B 1 59 ? 8.124 20.076 30.088 1.00 45.84 67 HIS B N 1
ATOM 2290 C CA . HIS B 1 59 ? 6.811 20.607 30.416 1.00 47.98 67 HIS B CA 1
ATOM 2291 C C . HIS B 1 59 ? 6.796 21.162 31.843 1.00 45.51 67 HIS B C 1
ATOM 2292 O O . HIS B 1 59 ? 7.502 20.673 32.720 1.00 45.48 67 HIS B O 1
ATOM 2299 N N . TYR B 1 60 ? 6.009 22.210 32.054 1.00 43.91 68 TYR B N 1
ATOM 2300 C CA . TYR B 1 60 ? 5.907 22.868 33.362 1.00 40.64 68 TYR B CA 1
ATOM 2301 C C . TYR B 1 60 ? 5.413 21.970 34.506 1.00 39.43 68 TYR B C 1
ATOM 2302 O O . TYR B 1 60 ? 5.795 22.181 35.657 1.00 39.56 68 TYR B O 1
ATOM 2311 N N . ASP B 1 61 ? 4.576 20.980 34.201 1.00 38.17 69 ASP B N 1
ATOM 2312 C CA . ASP B 1 61 ? 4.164 19.997 35.217 1.00 36.88 69 ASP B CA 1
ATOM 2313 C C . ASP B 1 61 ? 5.306 19.075 35.615 1.00 35.99 69 ASP B C 1
ATOM 2314 O O . ASP B 1 61 ? 5.378 18.640 36.771 1.00 38.19 69 ASP B O 1
ATOM 2319 N N . THR B 1 62 ? 6.178 18.750 34.664 1.00 34.62 70 THR B N 1
ATOM 2320 C CA . THR B 1 62 ? 7.358 17.938 34.955 1.00 33.54 70 THR B CA 1
ATOM 2321 C C . THR B 1 62 ? 8.254 18.658 35.950 1.00 32.51 70 THR B C 1
ATOM 2322 O O . THR B 1 62 ? 8.681 18.067 36.950 1.00 33.40 70 THR B O 1
ATOM 2326 N N . LEU B 1 63 ? 8.519 19.930 35.673 1.00 30.53 71 LEU B N 1
ATOM 2327 C CA . LEU B 1 63 ? 9.339 20.756 36.549 1.00 31.28 71 LEU B CA 1
ATOM 2328 C C . LEU B 1 63 ? 8.721 20.812 37.942 1.00 31.26 71 LEU B C 1
ATOM 2329 O O . LEU B 1 63 ? 9.393 20.563 38.939 1.00 31.02 71 LEU B O 1
ATOM 2334 N N . ALA B 1 64 ? 7.431 21.128 37.987 1.00 31.87 72 ALA B N 1
ATOM 2335 C CA . ALA B 1 64 ? 6.677 21.220 39.237 1.00 32.61 72 ALA B CA 1
ATOM 2336 C C . ALA B 1 64 ? 6.641 19.906 40.011 1.00 32.67 72 ALA B C 1
ATOM 2337 O O . ALA B 1 64 ? 6.813 19.910 41.228 1.00 32.61 72 ALA B O 1
ATOM 2339 N N . THR B 1 65 ? 6.438 18.790 39.312 1.00 32.27 73 THR B N 1
ATOM 2340 C CA . THR B 1 65 ? 6.489 17.474 39.955 1.00 32.43 73 THR B CA 1
ATOM 2341 C C . THR B 1 65 ? 7.871 17.213 40.549 1.00 33.33 73 THR B C 1
ATOM 2342 O O . THR B 1 65 ? 7.980 16.740 41.676 1.00 35.15 73 THR B O 1
ATOM 2346 N N . GLY B 1 66 ? 8.922 17.523 39.792 1.00 34.36 74 GLY B N 1
ATOM 2347 C CA . GLY B 1 66 ? 10.291 17.437 40.307 1.00 33.93 74 GLY B CA 1
ATOM 2348 C C . GLY B 1 66 ? 10.481 18.241 41.585 1.00 33.19 74 GLY B C 1
ATOM 2349 O O . GLY B 1 66 ? 11.030 17.739 42.558 1.00 32.92 74 GLY B O 1
ATOM 2350 N N . ILE B 1 67 ? 9.994 19.478 41.586 1.00 32.59 75 ILE B N 1
ATOM 2351 C CA . ILE B 1 67 ? 10.136 20.378 42.731 1.00 32.84 75 ILE B CA 1
ATOM 2352 C C . ILE B 1 67 ? 9.313 19.926 43.953 1.00 34.24 75 ILE B C 1
ATOM 2353 O O . ILE B 1 67 ? 9.788 20.054 45.083 1.00 33.54 75 ILE B O 1
ATOM 2358 N N . ILE B 1 68 ? 8.112 19.377 43.742 1.00 34.35 76 ILE B N 1
ATOM 2359 C CA . ILE B 1 68 ? 7.315 18.832 44.854 1.00 35.90 76 ILE B CA 1
ATOM 2360 C C . ILE B 1 68 ? 8.026 17.643 45.528 1.00 34.14 76 ILE B C 1
ATOM 2361 O O . ILE B 1 68 ? 8.087 17.572 46.763 1.00 32.42 76 ILE B O 1
ATOM 2366 N N . TYR B 1 69 ? 8.549 16.716 44.725 1.00 32.06 77 TYR B N 1
ATOM 2367 C CA . TYR B 1 69 ? 9.340 15.612 45.266 1.00 33.00 77 TYR B CA 1
ATOM 2368 C C . TYR B 1 69 ? 10.504 16.145 46.096 1.00 33.02 77 TYR B C 1
ATOM 2369 O O . TYR B 1 69 ? 10.797 15.615 47.170 1.00 33.99 77 TYR B O 1
ATOM 2378 N N . PHE B 1 70 ? 11.153 17.194 45.589 1.00 31.55 78 PHE B N 1
ATOM 2379 C CA . PHE B 1 70 ? 12.275 17.826 46.264 1.00 31.21 78 PHE B CA 1
ATOM 2380 C C . PHE B 1 70 ? 11.878 18.431 47.610 1.00 31.15 78 PHE B C 1
ATOM 2381 O O . PHE B 1 70 ? 12.538 18.171 48.615 1.00 31.37 78 PHE B O 1
ATOM 2389 N N . HIS B 1 71 ? 10.796 19.208 47.639 1.00 31.18 79 HIS B N 1
ATOM 2390 C CA . HIS B 1 71 ? 10.312 19.799 48.898 1.00 29.95 79 HIS B CA 1
ATOM 2391 C C . HIS B 1 71 ? 9.889 18.734 49.910 1.00 30.42 79 HIS B C 1
ATOM 2392 O O . HIS B 1 71 ? 10.141 18.874 51.108 1.00 29.18 79 HIS B O 1
ATOM 2399 N N . ARG B 1 72 ? 9.250 17.673 49.425 1.00 31.50 80 ARG B N 1
ATOM 2400 C CA . ARG B 1 72 ? 8.823 16.574 50.296 1.00 33.13 80 ARG B CA 1
ATOM 2401 C C . ARG B 1 72 ? 10.004 15.793 50.839 1.00 32.73 80 ARG B C 1
ATOM 2402 O O . ARG B 1 72 ? 10.036 15.480 52.025 1.00 32.21 80 ARG B O 1
ATOM 2410 N N . PHE B 1 73 ? 10.978 15.499 49.981 1.00 34.33 81 PHE B N 1
ATOM 2411 C CA . PHE B 1 73 ? 12.204 14.804 50.398 1.00 35.00 81 PHE B CA 1
ATOM 2412 C C . PHE B 1 73 ? 12.795 15.416 51.674 1.00 35.33 81 PHE B C 1
ATOM 2413 O O . PHE B 1 73 ? 13.084 14.699 52.631 1.00 33.60 81 PHE B O 1
ATOM 2421 N N . TYR B 1 74 ? 12.931 16.745 51.695 1.00 35.58 82 TYR B N 1
ATOM 2422 C CA . TYR B 1 74 ? 13.564 17.442 52.827 1.00 34.96 82 TYR B CA 1
ATOM 2423 C C . TYR B 1 74 ? 12.647 17.733 54.039 1.00 35.25 82 TYR B C 1
ATOM 2424 O O . TYR B 1 74 ? 13.018 18.496 54.922 1.00 38.21 82 TYR B O 1
ATOM 2433 N N . MET B 1 75 ? 11.467 17.114 54.084 1.00 36.23 83 MET B N 1
ATOM 2434 C CA . MET B 1 75 ? 10.696 16.962 55.323 1.00 35.85 83 MET B CA 1
ATOM 2435 C C . MET B 1 75 ? 11.061 15.673 56.067 1.00 36.97 83 MET B C 1
ATOM 2436 O O . MET B 1 75 ? 10.723 15.525 57.242 1.00 37.24 83 MET B O 1
ATOM 2441 N N . PHE B 1 76 ? 11.726 14.743 55.384 1.00 37.08 84 PHE B N 1
ATOM 2442 C CA . PHE B 1 76 ? 12.201 13.497 55.992 1.00 37.39 84 PHE B CA 1
ATOM 2443 C C . PHE B 1 76 ? 13.726 13.381 56.092 1.00 37.21 84 PHE B C 1
ATOM 2444 O O . PHE B 1 76 ? 14.227 12.549 56.852 1.00 38.01 84 PHE B O 1
ATOM 2452 N N . HIS B 1 77 ? 14.460 14.197 55.338 1.00 36.34 85 HIS B N 1
ATOM 2453 C CA . HIS B 1 77 ? 15.921 14.168 55.366 1.00 36.94 85 HIS B CA 1
ATOM 2454 C C . HIS B 1 77 ? 16.477 15.570 55.527 1.00 37.99 85 HIS B C 1
ATOM 2455 O O . HIS B 1 77 ? 15.824 16.550 55.181 1.00 38.74 85 HIS B O 1
ATOM 2462 N N . SER B 1 78 ? 17.694 15.644 56.054 1.00 39.50 86 SER B N 1
ATOM 2463 C CA . SER B 1 78 ? 18.384 16.905 56.296 1.00 38.85 86 SER B CA 1
ATOM 2464 C C . SER B 1 78 ? 19.303 17.251 55.130 1.00 38.91 86 SER B C 1
ATOM 2465 O O . SER B 1 78 ? 19.955 16.365 54.555 1.00 37.67 86 SER B O 1
ATOM 2468 N N . PHE B 1 79 ? 19.372 18.545 54.811 1.00 38.96 87 PHE B N 1
ATOM 2469 C CA . PHE B 1 79 ? 20.331 19.069 53.820 1.00 38.17 87 PHE B CA 1
ATOM 2470 C C . PHE B 1 79 ? 21.793 18.806 54.180 1.00 39.00 87 PHE B C 1
ATOM 2471 O O . PHE B 1 79 ? 22.624 18.701 53.288 1.00 41.23 87 PHE B O 1
ATOM 2479 N N . LYS B 1 80 ? 22.102 18.704 55.473 1.00 40.55 88 LYS B N 1
ATOM 2480 C CA . LYS B 1 80 ? 23.460 18.364 55.928 1.00 42.20 88 LYS B CA 1
ATOM 2481 C C . LYS B 1 80 ? 23.884 16.929 55.614 1.00 41.83 88 LYS B C 1
ATOM 2482 O O . LYS B 1 80 ? 25.069 16.629 55.688 1.00 43.70 88 LYS B O 1
ATOM 2488 N N . GLN B 1 81 ? 22.931 16.048 55.302 1.00 42.05 89 GLN B N 1
ATOM 2489 C CA . GLN B 1 81 ? 23.224 14.664 54.890 1.00 42.59 89 GLN B CA 1
ATOM 2490 C C . GLN B 1 81 ? 23.018 14.390 53.398 1.00 42.65 89 GLN B C 1
ATOM 2491 O O . GLN B 1 81 ? 23.611 13.449 52.870 1.00 44.13 89 GLN B O 1
ATOM 2497 N N . PHE B 1 82 ? 22.172 15.177 52.729 1.00 41.56 90 PHE B N 1
ATOM 2498 C CA . PHE B 1 82 ? 21.889 15.000 51.301 1.00 39.73 90 PHE B CA 1
ATOM 2499 C C . PHE B 1 82 ? 22.055 16.341 50.573 1.00 40.23 90 PHE B C 1
ATOM 2500 O O . PHE B 1 82 ? 21.263 17.262 50.802 1.00 42.17 90 PHE B O 1
ATOM 2508 N N . PRO B 1 83 ? 23.098 16.474 49.725 1.00 40.69 91 PRO B N 1
ATOM 2509 C CA . PRO B 1 83 ? 23.337 17.721 48.980 1.00 40.49 91 PRO B CA 1
ATOM 2510 C C . PRO B 1 83 ? 22.181 18.137 48.064 1.00 40.04 91 PRO B C 1
ATOM 2511 O O . PRO B 1 83 ? 21.655 17.301 47.338 1.00 39.79 91 PRO B O 1
ATOM 2515 N N . ARG B 1 84 ? 21.818 19.423 48.120 1.00 40.47 92 ARG B N 1
ATOM 2516 C CA . ARG B 1 84 ? 20.727 20.026 47.337 1.00 41.37 92 ARG B CA 1
ATOM 2517 C C . ARG B 1 84 ? 20.580 19.472 45.931 1.00 41.62 92 ARG B C 1
ATOM 2518 O O . ARG B 1 84 ? 19.559 18.884 45.580 1.00 40.41 92 ARG B O 1
ATOM 2526 N N . TYR B 1 85 ? 21.631 19.688 45.139 1.00 41.25 93 TYR B N 1
ATOM 2527 C CA . TYR B 1 85 ? 21.549 19.633 43.691 1.00 39.54 93 TYR B CA 1
ATOM 2528 C C . TYR B 1 85 ? 21.521 18.211 43.204 1.00 38.11 93 TYR B C 1
ATOM 2529 O O . TYR B 1 85 ? 20.969 17.941 42.142 1.00 39.18 93 TYR B O 1
ATOM 2538 N N . VAL B 1 86 ? 22.091 17.295 43.980 1.00 37.38 94 VAL B N 1
ATOM 2539 C CA . VAL B 1 86 ? 22.018 15.871 43.645 1.00 37.59 94 VAL B CA 1
ATOM 2540 C C . VAL B 1 86 ? 20.559 15.439 43.733 1.00 37.11 94 VAL B C 1
ATOM 2541 O O . VAL B 1 86 ? 20.021 14.856 42.789 1.00 37.65 94 VAL B O 1
ATOM 2545 N N . THR B 1 87 ? 19.934 15.753 44.864 1.00 35.85 95 THR B N 1
ATOM 2546 C CA . THR B 1 87 ? 18.520 15.482 45.087 1.00 36.57 95 THR B CA 1
ATOM 2547 C C . THR B 1 87 ? 17.650 16.145 44.020 1.00 37.05 95 THR B C 1
ATOM 2548 O O . THR B 1 87 ? 16.729 15.515 43.493 1.00 39.47 95 THR B O 1
ATOM 2552 N N . GLY B 1 88 ? 17.947 17.402 43.700 1.00 35.71 96 GLY B N 1
ATOM 2553 C CA . GLY B 1 88 ? 17.260 18.106 42.619 1.00 36.07 96 GLY B CA 1
ATOM 2554 C C . GLY B 1 88 ? 17.331 17.358 41.298 1.00 35.38 96 GLY B C 1
ATOM 2555 O O . GLY B 1 88 ? 16.319 17.173 40.629 1.00 35.49 96 GLY B O 1
ATOM 2556 N N . ALA B 1 89 ? 18.533 16.918 40.937 1.00 34.74 97 ALA B N 1
ATOM 2557 C CA . ALA B 1 89 ? 18.739 16.135 39.731 1.00 35.12 97 ALA B CA 1
ATOM 2558 C C . ALA B 1 89 ? 17.961 14.817 39.777 1.00 35.82 97 ALA B C 1
ATOM 2559 O O . ALA B 1 89 ? 17.340 14.425 38.787 1.00 34.93 97 ALA B O 1
ATOM 2561 N N . CYS B 1 90 ? 17.990 14.145 40.924 1.00 36.50 98 CYS B N 1
ATOM 2562 C CA . CYS B 1 90 ? 17.268 12.881 41.091 1.00 39.53 98 CYS B CA 1
ATOM 2563 C C . CYS B 1 90 ? 15.752 13.073 41.026 1.00 40.07 98 CYS B C 1
ATOM 2564 O O . CYS B 1 90 ? 15.043 12.275 40.408 1.00 39.25 98 CYS B O 1
ATOM 2567 N N . CYS B 1 91 ? 15.270 14.144 41.651 1.00 40.46 99 CYS B N 1
ATOM 2568 C CA . CYS B 1 91 ? 13.850 14.479 41.619 1.00 39.79 99 CYS B CA 1
ATOM 2569 C C . CYS B 1 91 ? 13.358 14.787 40.201 1.00 40.94 99 CYS B C 1
ATOM 2570 O O . CYS B 1 91 ? 12.237 14.405 39.838 1.00 44.24 99 CYS B O 1
ATOM 2573 N N . LEU B 1 92 ? 14.180 15.464 39.406 1.00 39.02 100 LEU B N 1
ATOM 2574 C CA . LEU B 1 92 ? 13.805 15.785 38.022 1.00 39.64 100 LEU B CA 1
ATOM 2575 C C . LEU B 1 92 ? 13.806 14.534 37.141 1.00 38.56 100 LEU B C 1
ATOM 2576 O O . LEU B 1 92 ? 12.900 14.337 36.331 1.00 35.67 100 LEU B O 1
ATOM 2581 N N . PHE B 1 93 ? 14.834 13.704 37.317 1.00 39.14 101 PHE B N 1
ATOM 2582 C CA . PHE B 1 93 ? 14.971 12.431 36.612 1.00 38.81 101 PHE B CA 1
ATOM 2583 C C . PHE B 1 93 ? 13.753 11.524 36.801 1.00 38.14 101 PHE B C 1
ATOM 2584 O O . PHE B 1 93 ? 13.212 11.000 35.829 1.00 38.42 101 PHE B O 1
ATOM 2592 N N . LEU B 1 94 ? 13.321 11.351 38.045 1.00 38.88 102 LEU B N 1
ATOM 2593 C CA . LEU B 1 94 ? 12.113 10.568 38.336 1.00 40.94 102 LEU B CA 1
ATOM 2594 C C . LEU B 1 94 ? 10.844 11.241 37.794 1.00 41.29 102 LEU B C 1
ATOM 2595 O O . LEU B 1 94 ? 9.961 10.555 37.279 1.00 44.55 102 LEU B O 1
ATOM 2600 N N . ALA B 1 95 ? 10.763 12.569 37.909 1.00 39.11 103 ALA B N 1
ATOM 2601 C CA . ALA B 1 95 ? 9.599 13.327 37.443 1.00 38.86 103 ALA B CA 1
ATOM 2602 C C . ALA B 1 95 ? 9.347 13.184 35.936 1.00 39.11 103 ALA B C 1
ATOM 2603 O O . ALA B 1 95 ? 8.191 13.071 35.506 1.00 37.77 103 ALA B O 1
ATOM 2605 N N . GLY B 1 96 ? 10.424 13.188 35.146 1.00 38.18 104 GLY B N 1
ATOM 2606 C CA . GLY B 1 96 ? 10.340 12.951 33.704 1.00 37.42 104 GLY B CA 1
ATOM 2607 C C . GLY B 1 96 ? 9.680 11.619 33.378 1.00 38.23 104 GLY B C 1
ATOM 2608 O O . GLY B 1 96 ? 8.826 11.545 32.497 1.00 40.37 104 GLY B O 1
ATOM 2609 N N . LYS B 1 97 ? 10.066 10.574 34.106 1.00 36.99 105 LYS B N 1
ATOM 2610 C CA . LYS B 1 97 ? 9.492 9.245 33.920 1.00 37.45 105 LYS B CA 1
ATOM 2611 C C . LYS B 1 97 ? 8.034 9.177 34.355 1.00 38.36 105 LYS B C 1
ATOM 2612 O O . LYS B 1 97 ? 7.210 8.559 33.678 1.00 38.77 105 LYS B O 1
ATOM 2618 N N . VAL B 1 98 ? 7.715 9.822 35.476 1.00 39.52 106 VAL B N 1
ATOM 2619 C CA . VAL B 1 98 ? 6.344 9.839 35.986 1.00 40.52 106 VAL B CA 1
ATOM 2620 C C . VAL B 1 98 ? 5.429 10.641 35.056 1.00 41.89 106 VAL B C 1
ATOM 2621 O O . VAL B 1 98 ? 4.340 10.190 34.727 1.00 41.88 106 VAL B O 1
ATOM 2625 N N . GLU B 1 99 ? 5.898 11.800 34.599 1.00 42.83 107 GLU B N 1
ATOM 2626 C CA . GLU B 1 99 ? 5.116 12.666 33.709 1.00 43.14 107 GLU B CA 1
ATOM 2627 C C . GLU B 1 99 ? 5.274 12.342 32.207 1.00 43.37 107 GLU B C 1
ATOM 2628 O O . GLU B 1 99 ? 4.912 13.162 31.363 1.00 44.62 107 GLU B O 1
ATOM 2634 N N . GLU B 1 100 ? 5.804 11.161 31.872 1.00 43.29 108 GLU B N 1
ATOM 2635 C CA . GLU B 1 100 ? 5.937 10.699 30.481 1.00 42.37 108 GLU B CA 1
ATOM 2636 C C . GLU B 1 100 ? 6.719 11.659 29.588 1.00 41.03 108 GLU B C 1
ATOM 2637 O O . GLU B 1 100 ? 6.428 11.790 28.398 1.00 42.05 108 GLU B O 1
ATOM 2643 N N . THR B 1 101 ? 7.706 12.334 30.167 1.00 39.63 109 THR B N 1
ATOM 2644 C CA . THR B 1 101 ? 8.632 13.166 29.408 1.00 40.19 109 THR B CA 1
ATOM 2645 C C . THR B 1 101 ? 10.022 12.786 29.871 1.00 39.36 109 THR B C 1
ATOM 2646 O O . THR B 1 101 ? 10.747 13.607 30.426 1.00 39.16 109 THR B O 1
ATOM 2650 N N . PRO B 1 102 ? 10.390 11.514 29.666 1.00 40.81 110 PRO B N 1
ATOM 2651 C CA . PRO B 1 102 ? 11.625 11.029 30.245 1.00 42.00 110 PRO B CA 1
ATOM 2652 C C . PRO B 1 102 ? 12.839 11.650 29.576 1.00 42.22 110 PRO B C 1
ATOM 2653 O O . PRO B 1 102 ? 12.787 11.998 28.404 1.00 40.35 110 PRO B O 1
ATOM 2657 N N . LYS B 1 103 ? 13.908 11.795 30.347 1.00 44.13 111 LYS B N 1
ATOM 2658 C CA . LYS B 1 103 ? 15.208 12.150 29.826 1.00 44.72 111 LYS B CA 1
ATOM 2659 C C . LYS B 1 103 ? 16.234 11.183 30.383 1.00 45.69 111 LYS B C 1
ATOM 2660 O O . LYS B 1 103 ? 16.049 10.620 31.462 1.00 44.95 111 LYS B O 1
ATOM 2666 N N . LYS B 1 104 ? 17.315 10.996 29.633 1.00 49.66 112 LYS B N 1
ATOM 2667 C CA . LYS B 1 104 ? 18.424 10.177 30.086 1.00 52.49 112 LYS B CA 1
ATOM 2668 C C . LYS B 1 104 ? 19.099 10.915 31.242 1.00 51.57 112 LYS B C 1
ATOM 2669 O O . LYS B 1 104 ? 19.305 12.137 31.172 1.00 50.18 112 LYS B O 1
ATOM 2675 N N . CYS B 1 105 ? 19.439 10.177 32.296 1.00 50.22 113 CYS B N 1
ATOM 2676 C CA . CYS B 1 105 ? 20.144 10.749 33.439 1.00 51.20 113 CYS B CA 1
ATOM 2677 C C . CYS B 1 105 ? 21.425 11.445 32.988 1.00 54.00 113 CYS B C 1
ATOM 2678 O O . CYS B 1 105 ? 21.726 12.554 33.438 1.00 59.08 113 CYS B O 1
ATOM 2681 N N . LYS B 1 106 ? 22.157 10.772 32.097 1.00 54.40 114 LYS B N 1
ATOM 2682 C CA . LYS B 1 106 ? 23.301 11.324 31.352 1.00 51.98 114 LYS B CA 1
ATOM 2683 C C . LYS B 1 106 ? 23.108 12.796 30.949 1.00 50.49 114 LYS B C 1
ATOM 2684 O O . LYS B 1 106 ? 23.972 13.632 31.210 1.00 47.87 114 LYS B O 1
ATOM 2690 N N . ASP B 1 107 ? 21.969 13.103 30.324 1.00 53.22 115 ASP B N 1
ATOM 2691 C CA . ASP B 1 107 ? 21.662 14.473 29.864 1.00 54.64 115 ASP B CA 1
ATOM 2692 C C . ASP B 1 107 ? 21.384 15.460 31.005 1.00 53.42 115 ASP B C 1
ATOM 2693 O O . ASP B 1 107 ? 21.709 16.645 30.886 1.00 51.45 115 ASP B O 1
ATOM 2698 N N . ILE B 1 108 ? 20.777 14.981 32.093 1.00 52.30 116 ILE B N 1
ATOM 2699 C CA . ILE B 1 108 ? 20.546 15.814 33.280 1.00 52.06 116 ILE B CA 1
ATOM 2700 C C . ILE B 1 108 ? 21.876 16.234 33.906 1.00 50.49 116 ILE B C 1
ATOM 2701 O O . ILE B 1 108 ? 22.049 17.403 34.265 1.00 50.78 116 ILE B O 1
ATOM 2706 N N . ILE B 1 109 ? 22.801 15.284 34.034 1.00 49.87 117 ILE B N 1
ATOM 2707 C CA . ILE B 1 109 ? 24.163 15.580 34.509 1.00 49.92 117 ILE B CA 1
ATOM 2708 C C . ILE B 1 109 ? 24.862 16.582 33.579 1.00 47.80 117 ILE B C 1
ATOM 2709 O O . ILE B 1 109 ? 25.479 17.537 34.047 1.00 46.55 117 ILE B O 1
ATOM 2714 N N . LYS B 1 110 ? 24.761 16.362 32.273 1.00 47.56 118 LYS B N 1
ATOM 2715 C CA . LYS B 1 110 ? 25.391 17.258 31.298 1.00 47.91 118 LYS B CA 1
ATOM 2716 C C . LYS B 1 110 ? 24.881 18.688 31.491 1.00 46.53 118 LYS B C 1
ATOM 2717 O O . LYS B 1 110 ? 25.667 19.628 31.614 1.00 43.88 118 LYS B O 1
ATOM 2721 N N . THR B 1 111 ? 23.559 18.830 31.549 1.00 49.01 119 THR B N 1
ATOM 2722 C CA . THR B 1 111 ? 22.911 20.138 31.735 1.00 48.57 119 THR B CA 1
ATOM 2723 C C . THR B 1 111 ? 23.186 20.723 33.131 1.00 50.03 119 THR B C 1
ATOM 2724 O O . THR B 1 111 ? 23.327 21.944 33.275 1.00 48.94 119 THR B O 1
ATOM 2728 N N . ALA B 1 112 ? 23.272 19.857 34.145 1.00 49.47 120 ALA B N 1
ATOM 2729 C CA . ALA B 1 112 ? 23.658 20.290 35.490 1.00 49.30 120 ALA B CA 1
ATOM 2730 C C . ALA B 1 112 ? 25.061 20.878 35.507 1.00 51.10 120 ALA B C 1
ATOM 2731 O O . ALA B 1 112 ? 25.289 21.892 36.167 1.00 53.17 120 ALA B O 1
ATOM 2733 N N . ARG B 1 113 ? 25.991 20.254 34.778 1.00 52.15 121 ARG B N 1
ATOM 2734 C CA . ARG B 1 113 ? 27.379 20.728 34.733 1.00 54.63 121 ARG B CA 1
ATOM 2735 C C . ARG B 1 113 ? 27.474 22.149 34.162 1.00 55.00 121 ARG B C 1
ATOM 2736 O O . ARG B 1 113 ? 28.115 23.012 34.758 1.00 56.29 121 ARG B O 1
ATOM 2744 N N . SER B 1 114 ? 26.819 22.388 33.028 1.00 56.34 122 SER B N 1
ATOM 2745 C CA . SER B 1 114 ? 26.840 23.708 32.380 1.00 57.83 122 SER B CA 1
ATOM 2746 C C . SER B 1 114 ? 26.328 24.853 33.270 1.00 58.29 122 SER B C 1
ATOM 2747 O O . SER B 1 114 ? 26.870 25.957 33.221 1.00 61.55 122 SER B O 1
ATOM 2750 N N . LEU B 1 115 ? 25.308 24.577 34.086 1.00 58.26 123 LEU B N 1
ATOM 2751 C CA . LEU B 1 115 ? 24.687 25.592 34.960 1.00 55.68 123 LEU B CA 1
ATOM 2752 C C . LEU B 1 115 ? 25.416 25.839 36.277 1.00 52.62 123 LEU B C 1
ATOM 2753 O O . LEU B 1 115 ? 25.440 26.970 36.757 1.00 53.59 123 LEU B O 1
ATOM 2758 N N . LEU B 1 116 ? 25.990 24.789 36.864 1.00 50.49 124 LEU B N 1
ATOM 2759 C CA . LEU B 1 116 ? 26.619 24.881 38.186 1.00 49.42 124 LEU B CA 1
ATOM 2760 C C . LEU B 1 116 ? 28.113 25.166 38.098 1.00 47.91 124 LEU B C 1
ATOM 2761 O O . LEU B 1 116 ? 28.791 24.678 37.192 1.00 49.84 124 LEU B O 1
ATOM 2766 N N . ASN B 1 117 ? 28.618 25.940 39.058 1.00 46.40 125 ASN B N 1
ATOM 2767 C CA . ASN B 1 117 ? 30.059 26.159 39.213 1.00 45.09 125 ASN B CA 1
ATOM 2768 C C . ASN B 1 117 ? 30.756 24.926 39.800 1.00 46.57 125 ASN B C 1
ATOM 2769 O O . ASN B 1 117 ? 30.103 23.936 40.129 1.00 45.27 125 ASN B O 1
ATOM 2774 N N . ASP B 1 118 ? 32.080 24.991 39.929 1.00 49.73 126 ASP B N 1
ATOM 2775 C CA . ASP B 1 118 ? 32.880 23.816 40.304 1.00 52.02 126 ASP B CA 1
ATOM 2776 C C . ASP B 1 118 ? 32.636 23.349 41.743 1.00 50.94 126 ASP B C 1
ATOM 2777 O O . ASP B 1 118 ? 32.657 22.143 42.015 1.00 51.56 126 ASP B O 1
ATOM 2782 N N . VAL B 1 119 ? 32.401 24.299 42.648 1.00 49.39 127 VAL B N 1
ATOM 2783 C CA . VAL B 1 119 ? 32.075 23.985 44.050 1.00 49.80 127 VAL B CA 1
ATOM 2784 C C . VAL B 1 119 ? 30.685 23.344 44.170 1.00 49.02 127 VAL B C 1
ATOM 2785 O O . VAL B 1 119 ? 30.511 22.368 44.897 1.00 47.81 127 VAL B O 1
ATOM 2789 N N . GLN B 1 120 ? 29.711 23.906 43.456 1.00 47.98 128 GLN B N 1
ATOM 2790 C CA . GLN B 1 120 ? 28.348 23.371 43.420 1.00 45.55 128 GLN B CA 1
ATOM 2791 C C . GLN B 1 120 ? 28.316 21.953 42.846 1.00 47.04 128 GLN B C 1
ATOM 2792 O O . GLN B 1 120 ? 27.757 21.045 43.460 1.00 46.21 128 GLN B O 1
ATOM 2798 N N . PHE B 1 121 ? 28.947 21.768 41.686 1.00 49.98 129 PHE B N 1
ATOM 2799 C CA . PHE B 1 121 ? 29.009 20.453 41.023 1.00 52.39 129 PHE B CA 1
ATOM 2800 C C . PHE B 1 121 ? 29.847 19.418 41.792 1.00 51.50 129 PHE B C 1
ATOM 2801 O O . PHE B 1 121 ? 29.689 18.215 41.579 1.00 54.04 129 PHE B O 1
ATOM 2809 N N . GLY B 1 122 ? 30.738 19.883 42.671 1.00 50.85 130 GLY B N 1
ATOM 2810 C CA . GLY B 1 122 ? 31.467 19.010 43.596 1.00 50.20 130 GLY B CA 1
ATOM 2811 C C . GLY B 1 122 ? 30.586 18.061 44.394 1.00 49.81 130 GLY B C 1
ATOM 2812 O O . GLY B 1 122 ? 30.993 16.924 44.671 1.00 48.25 130 GLY B O 1
ATOM 2813 N N . GLN B 1 123 ? 29.383 18.532 44.750 1.00 49.72 131 GLN B N 1
ATOM 2814 C CA . GLN B 1 123 ? 28.338 17.724 45.413 1.00 48.21 131 GLN B CA 1
ATOM 2815 C C . GLN B 1 123 ? 28.102 16.362 44.754 1.00 48.14 131 GLN B C 1
ATOM 2816 O O . GLN B 1 123 ? 27.851 15.376 45.445 1.00 46.81 131 GLN B O 1
ATOM 2822 N N . PHE B 1 124 ? 28.167 16.327 43.421 1.00 48.56 132 PHE B N 1
ATOM 2823 C CA . PHE B 1 124 ? 27.975 15.092 42.650 1.00 49.95 132 PHE B CA 1
ATOM 2824 C C . PHE B 1 124 ? 29.108 14.051 42.762 1.00 53.20 132 PHE B C 1
ATOM 2825 O O . PHE B 1 124 ? 28.928 12.902 42.353 1.00 55.19 132 PHE B O 1
ATOM 2833 N N . GLY B 1 125 ? 30.265 14.444 43.297 1.00 55.92 133 GLY B N 1
ATOM 2834 C CA . GLY B 1 125 ? 31.354 13.509 43.559 1.00 56.18 133 GLY B CA 1
ATOM 2835 C C . GLY B 1 125 ? 32.054 13.025 42.304 1.00 57.76 133 GLY B C 1
ATOM 2836 O O . GLY B 1 125 ? 32.017 13.683 41.266 1.00 52.29 133 GLY B O 1
ATOM 2837 N N . ASP B 1 126 ? 32.673 11.851 42.410 1.00 65.89 134 ASP B N 1
ATOM 2838 C CA . ASP B 1 126 ? 33.508 11.287 41.336 1.00 69.96 134 ASP B CA 1
ATOM 2839 C C . ASP B 1 126 ? 32.690 10.787 40.147 1.00 66.03 134 ASP B C 1
ATOM 2840 O O . ASP B 1 126 ? 33.098 10.964 39.003 1.00 65.35 134 ASP B O 1
ATOM 2845 N N . ASP B 1 127 ? 31.543 10.166 40.435 1.00 65.26 135 ASP B N 1
ATOM 2846 C CA . ASP B 1 127 ? 30.636 9.610 39.422 1.00 62.00 135 ASP B CA 1
ATOM 2847 C C . ASP B 1 127 ? 29.232 10.216 39.602 1.00 59.50 135 ASP B C 1
ATOM 2848 O O . ASP B 1 127 ? 28.394 9.641 40.304 1.00 58.96 135 ASP B O 1
ATOM 2853 N N . PRO B 1 128 ? 28.976 11.392 38.984 1.00 57.82 136 PRO B N 1
ATOM 2854 C CA . PRO B 1 128 ? 27.690 12.090 39.132 1.00 58.56 136 PRO B CA 1
ATOM 2855 C C . PRO B 1 128 ? 26.437 11.252 38.850 1.00 59.34 136 PRO B C 1
ATOM 2856 O O . PRO B 1 128 ? 25.507 11.267 39.659 1.00 63.33 136 PRO B O 1
ATOM 2860 N N . LYS B 1 129 ? 26.425 10.525 37.734 1.00 58.22 137 LYS B N 1
ATOM 2861 C CA . LYS B 1 129 ? 25.291 9.664 37.371 1.00 58.86 137 LYS B CA 1
ATOM 2862 C C . LYS B 1 129 ? 24.964 8.662 38.483 1.00 57.92 137 LYS B C 1
ATOM 2863 O O . LYS B 1 129 ? 23.805 8.539 38.895 1.00 54.48 137 LYS B O 1
ATOM 2869 N N . GLU B 1 130 ? 25.996 7.976 38.971 1.00 56.65 138 GLU B N 1
ATOM 2870 C CA . GLU B 1 130 ? 25.850 6.973 40.032 1.00 58.48 138 GLU B CA 1
ATOM 2871 C C . GLU B 1 130 ? 25.238 7.540 41.318 1.00 57.05 138 GLU B C 1
ATOM 2872 O O . GLU B 1 130 ? 24.431 6.868 41.968 1.00 56.88 138 GLU B O 1
ATOM 2878 N N . GLU B 1 131 ? 25.624 8.766 41.675 1.00 55.99 139 GLU B N 1
ATOM 2879 C CA . GLU B 1 131 ? 25.075 9.442 42.860 1.00 55.76 139 GLU B CA 1
ATOM 2880 C C . GLU B 1 131 ? 23.577 9.690 42.735 1.00 54.84 139 GLU B C 1
ATOM 2881 O O . GLU B 1 131 ? 22.851 9.591 43.725 1.00 55.63 139 GLU B O 1
ATOM 2887 N N . VAL B 1 132 ? 23.127 10.010 41.522 1.00 53.29 140 VAL B N 1
ATOM 2888 C CA . VAL B 1 132 ? 21.706 10.230 41.246 1.00 51.55 140 VAL B CA 1
ATOM 2889 C C . VAL B 1 132 ? 20.935 8.904 41.214 1.00 51.09 140 VAL B C 1
ATOM 2890 O O . VAL B 1 132 ? 19.852 8.805 41.792 1.00 50.65 140 VAL B O 1
ATOM 2894 N N . MET B 1 133 ? 21.491 7.895 40.542 1.00 51.65 141 MET B N 1
ATOM 2895 C CA . MET B 1 133 ? 20.814 6.598 40.396 1.00 51.43 141 MET B CA 1
ATOM 2896 C C . MET B 1 133 ? 20.640 5.909 41.739 1.00 49.06 141 MET B C 1
ATOM 2897 O O . MET B 1 133 ? 19.588 5.333 42.018 1.00 49.02 141 MET B O 1
ATOM 2902 N N . VAL B 1 134 ? 21.680 5.973 42.559 1.00 49.11 142 VAL B N 1
ATOM 2903 C CA . VAL B 1 134 ? 21.634 5.457 43.926 1.00 50.38 142 VAL B CA 1
ATOM 2904 C C . VAL B 1 134 ? 20.513 6.106 44.746 1.00 49.62 142 VAL B C 1
ATOM 2905 O O . VAL B 1 134 ? 19.763 5.418 45.442 1.00 50.68 142 VAL B O 1
ATOM 2909 N N . LEU B 1 135 ? 20.415 7.429 44.662 1.00 47.99 143 LEU B N 1
ATOM 2910 C CA . LEU B 1 135 ? 19.452 8.187 45.459 1.00 47.12 143 LEU B CA 1
ATOM 2911 C C . LEU B 1 135 ? 17.982 7.899 45.100 1.00 46.49 143 LEU B C 1
ATOM 2912 O O . LEU B 1 135 ? 17.099 8.076 45.945 1.00 46.01 143 LEU B O 1
ATOM 2917 N N . GLU B 1 136 ? 17.726 7.462 43.867 1.00 45.08 144 GLU B N 1
ATOM 2918 C CA . GLU B 1 136 ? 16.361 7.178 43.408 1.00 47.56 144 GLU B CA 1
ATOM 2919 C C . GLU B 1 136 ? 15.617 6.186 44.312 1.00 47.99 144 GLU B C 1
ATOM 2920 O O . GLU B 1 136 ? 14.446 6.393 44.629 1.00 46.70 144 GLU B O 1
ATOM 2926 N N . ARG B 1 137 ? 16.298 5.116 44.713 1.00 52.11 145 ARG B N 1
ATOM 2927 C CA . ARG B 1 137 ? 15.748 4.139 45.670 1.00 54.19 145 ARG B CA 1
ATOM 2928 C C . ARG B 1 137 ? 15.162 4.824 46.906 1.00 52.69 145 ARG B C 1
ATOM 2929 O O . ARG B 1 137 ? 14.015 4.561 47.292 1.00 52.43 145 ARG B O 1
ATOM 2937 N N . ILE B 1 138 ? 15.957 5.710 47.502 1.00 50.55 146 ILE B N 1
ATOM 2938 C CA . ILE B 1 138 ? 15.553 6.450 48.701 1.00 47.92 146 ILE B CA 1
ATOM 2939 C C . ILE B 1 138 ? 14.463 7.467 48.390 1.00 44.53 146 ILE B C 1
ATOM 2940 O O . ILE B 1 138 ? 13.511 7.598 49.157 1.00 44.09 146 ILE B O 1
ATOM 2945 N N . LEU B 1 139 ? 14.601 8.174 47.270 1.00 42.52 147 LEU B N 1
ATOM 2946 C CA . LEU B 1 139 ? 13.576 9.127 46.828 1.00 41.64 147 LEU B CA 1
ATOM 2947 C C . LEU B 1 139 ? 12.187 8.490 46.791 1.00 40.18 147 LEU B C 1
ATOM 2948 O O . LEU B 1 139 ? 11.236 9.030 47.348 1.00 37.97 147 LEU B O 1
ATOM 2953 N N . LEU B 1 140 ? 12.101 7.334 46.142 1.00 40.21 148 LEU B N 1
ATOM 2954 C CA . LEU B 1 140 ? 10.848 6.592 46.011 1.00 40.29 148 LEU B CA 1
ATOM 2955 C C . LEU B 1 140 ? 10.275 6.181 47.361 1.00 41.90 148 LEU B C 1
ATOM 2956 O O . LEU B 1 140 ? 9.073 6.353 47.611 1.00 42.16 148 LEU B O 1
ATOM 2961 N N . GLN B 1 141 ? 11.138 5.633 48.218 1.00 43.55 149 GLN B N 1
ATOM 2962 C CA . GLN B 1 141 ? 10.756 5.277 49.590 1.00 42.94 149 GLN B CA 1
ATOM 2963 C C . GLN B 1 141 ? 10.251 6.500 50.337 1.00 42.65 149 GLN B C 1
ATOM 2964 O O . GLN B 1 141 ? 9.206 6.439 50.982 1.00 44.37 149 GLN B O 1
ATOM 2970 N N . THR B 1 142 ? 10.972 7.613 50.210 1.00 42.39 150 THR B N 1
ATOM 2971 C CA . THR B 1 142 ? 10.641 8.847 50.921 1.00 42.03 150 THR B CA 1
ATOM 2972 C C . THR B 1 142 ? 9.280 9.409 50.522 1.00 42.21 150 THR B C 1
ATOM 2973 O O . THR B 1 142 ? 8.496 9.784 51.394 1.00 44.16 150 THR B O 1
ATOM 2977 N N . ILE B 1 143 ? 8.999 9.442 49.218 1.00 42.40 151 ILE B N 1
ATOM 2978 C CA . ILE B 1 143 ? 7.683 9.873 48.713 1.00 43.16 151 ILE B CA 1
ATOM 2979 C C . ILE B 1 143 ? 6.601 8.775 48.771 1.00 44.47 151 ILE B C 1
ATOM 2980 O O . ILE B 1 143 ? 5.484 8.989 48.288 1.00 44.64 151 ILE B O 1
ATOM 2985 N N . LYS B 1 144 ? 6.938 7.608 49.330 1.00 44.68 152 LYS B N 1
ATOM 2986 C CA . LYS B 1 144 ? 5.976 6.539 49.623 1.00 44.20 152 LYS B CA 1
ATOM 2987 C C . LYS B 1 144 ? 5.295 6.025 48.358 1.00 42.40 152 LYS B C 1
ATOM 2988 O O . LYS B 1 144 ? 4.131 5.620 48.394 1.00 44.33 152 LYS B O 1
ATOM 2994 N N . PHE B 1 145 ? 6.037 6.040 47.247 1.00 40.47 153 PHE B N 1
ATOM 2995 C CA . PHE B 1 145 ? 5.529 5.677 45.916 1.00 39.81 153 PHE B CA 1
ATOM 2996 C C . PHE B 1 145 ? 4.216 6.366 45.513 1.00 38.98 153 PHE B C 1
ATOM 2997 O O . PHE B 1 145 ? 3.424 5.808 44.761 1.00 39.72 153 PHE B O 1
ATOM 3005 N N . ASP B 1 146 ? 4.004 7.584 46.007 1.00 39.50 154 ASP B N 1
ATOM 3006 C CA . ASP B 1 146 ? 2.829 8.382 45.683 1.00 39.54 154 ASP B CA 1
ATOM 3007 C C . ASP B 1 146 ? 3.303 9.357 44.612 1.00 39.48 154 ASP B C 1
ATOM 3008 O O . ASP B 1 146 ? 3.749 10.470 44.894 1.00 38.79 154 ASP B O 1
ATOM 3013 N N . LEU B 1 147 ? 3.206 8.896 43.371 1.00 41.40 155 LEU B N 1
ATOM 3014 C CA . LEU B 1 147 ? 3.839 9.535 42.222 1.00 42.17 155 LEU B CA 1
ATOM 3015 C C . LEU B 1 147 ? 2.964 10.610 41.583 1.00 44.42 155 LEU B C 1
ATOM 3016 O O . LEU B 1 147 ? 3.482 11.591 41.045 1.00 44.43 155 LEU B O 1
ATOM 3021 N N . GLN B 1 148 ? 1.644 10.408 41.628 1.00 46.36 156 GLN B N 1
ATOM 3022 C CA . GLN B 1 148 ? 0.680 11.302 40.989 1.00 47.14 156 GLN B CA 1
ATOM 3023 C C . GLN B 1 148 ? 0.596 12.597 41.794 1.00 44.61 156 GLN B C 1
ATOM 3024 O O . GLN B 1 148 ? 0.339 12.558 42.989 1.00 44.73 156 GLN B O 1
ATOM 3030 N N . VAL B 1 149 ? 0.853 13.730 41.141 1.00 43.08 157 VAL B N 1
ATOM 3031 C CA . VAL B 1 149 ? 0.797 15.050 41.782 1.00 41.31 157 VAL B CA 1
ATOM 3032 C C . VAL B 1 149 ? 0.121 16.047 40.849 1.00 40.42 157 VAL B C 1
ATOM 3033 O O . VAL B 1 149 ? 0.433 16.091 39.664 1.00 40.87 157 VAL B O 1
ATOM 3037 N N . GLU B 1 150 ? -0.787 16.846 41.397 1.00 40.46 158 GLU B N 1
ATOM 3038 C CA . GLU B 1 150 ? -1.433 17.930 40.662 1.00 43.27 158 GLU B CA 1
ATOM 3039 C C . GLU B 1 150 ? -0.853 19.293 41.107 1.00 40.52 158 GLU B C 1
ATOM 3040 O O . GLU B 1 150 ? -0.480 19.464 42.273 1.00 40.10 158 GLU B O 1
ATOM 3046 N N . HIS B 1 151 ? -0.794 20.247 40.176 1.00 36.01 159 HIS B N 1
ATOM 3047 C CA . HIS B 1 151 ? -0.162 21.551 40.399 1.00 34.58 159 HIS B CA 1
ATOM 3048 C C . HIS B 1 151 ? -1.144 22.712 40.199 1.00 33.78 159 HIS B C 1
ATOM 3049 O O . HIS B 1 151 ? -2.232 22.497 39.670 1.00 32.35 159 HIS B O 1
ATOM 3056 N N . PRO B 1 152 ? -0.766 23.944 40.624 1.00 34.34 160 PRO B N 1
ATOM 3057 C CA . PRO B 1 152 ? -1.682 25.092 40.496 1.00 34.23 160 PRO B CA 1
ATOM 3058 C C . PRO B 1 152 ? -2.016 25.555 39.073 1.00 34.95 160 PRO B C 1
ATOM 3059 O O . PRO B 1 152 ? -3.077 26.147 38.869 1.00 34.95 160 PRO B O 1
ATOM 3063 N N . TYR B 1 153 ? -1.131 25.292 38.115 1.00 35.54 161 TYR B N 1
ATOM 3064 C CA . TYR B 1 153 ? -1.280 25.824 36.756 1.00 36.05 161 TYR B CA 1
ATOM 3065 C C . TYR B 1 153 ? -2.606 25.412 36.121 1.00 37.25 161 TYR B C 1
ATOM 3066 O O . TYR B 1 153 ? -3.338 26.254 35.618 1.00 38.51 161 TYR B O 1
ATOM 3075 N N . GLN B 1 154 ? -2.902 24.115 36.134 1.00 39.58 162 GLN B N 1
ATOM 3076 C CA . GLN B 1 154 ? -4.156 23.603 35.551 1.00 40.98 162 GLN B CA 1
ATOM 3077 C C . GLN B 1 154 ? -5.413 24.268 36.130 1.00 41.75 162 GLN B C 1
ATOM 3078 O O . GLN B 1 154 ? -6.381 24.510 35.403 1.00 41.73 162 GLN B O 1
ATOM 3084 N N . PHE B 1 155 ? -5.383 24.572 37.428 1.00 41.95 163 PHE B N 1
ATOM 3085 C CA . PHE B 1 155 ? -6.496 25.247 38.087 1.00 41.86 163 PHE B CA 1
ATOM 3086 C C . PHE B 1 155 ? -6.512 26.744 37.759 1.00 42.60 163 PHE B C 1
ATOM 3087 O O . PHE B 1 155 ? -7.586 27.326 37.614 1.00 43.07 163 PHE B O 1
ATOM 3095 N N . LEU B 1 156 ? -5.338 27.361 37.623 1.00 42.72 164 LEU B N 1
ATOM 3096 C CA . LEU B 1 156 ? -5.246 28.745 37.122 1.00 44.66 164 LEU B CA 1
ATOM 3097 C C . LEU B 1 156 ? -5.928 28.891 35.768 1.00 46.36 164 LEU B C 1
ATOM 3098 O O . LEU B 1 156 ? -6.649 29.862 35.539 1.00 48.21 164 LEU B O 1
ATOM 3103 N N . LEU B 1 157 ? -5.719 27.912 34.891 1.00 46.62 165 LEU B N 1
ATOM 3104 C CA . LEU B 1 157 ? -6.333 27.923 33.568 1.00 47.71 165 LEU B CA 1
ATOM 3105 C C . LEU B 1 157 ? -7.828 27.646 33.636 1.00 47.81 165 LEU B C 1
ATOM 3106 O O . LEU B 1 157 ? -8.609 28.395 33.058 1.00 52.91 165 LEU B O 1
ATOM 3111 N N . LYS B 1 158 ? -8.226 26.599 34.354 1.00 47.63 166 LYS B N 1
ATOM 3112 C CA . LYS B 1 158 ? -9.645 26.243 34.471 1.00 50.53 166 LYS B CA 1
ATOM 3113 C C . LYS B 1 158 ? -10.508 27.392 35.009 1.00 51.35 166 LYS B C 1
ATOM 3114 O O . LYS B 1 158 ? -11.576 27.672 34.455 1.00 54.00 166 LYS B O 1
ATOM 3120 N N . TYR B 1 159 ? -10.040 28.048 36.071 1.00 49.68 167 TYR B N 1
ATOM 3121 C CA . TYR B 1 159 ? -10.805 29.129 36.704 1.00 49.94 167 TYR B CA 1
ATOM 3122 C C . TYR B 1 159 ? -10.789 30.404 35.850 1.00 50.72 167 TYR B C 1
ATOM 3123 O O . TYR B 1 159 ? -11.778 31.140 35.830 1.00 48.83 167 TYR B O 1
ATOM 3132 N N . ALA B 1 160 ? -9.681 30.652 35.145 1.00 52.79 168 ALA B N 1
ATOM 3133 C CA . ALA B 1 160 ? -9.552 31.841 34.285 1.00 54.93 168 ALA B CA 1
ATOM 3134 C C . ALA B 1 160 ? -10.403 31.762 33.015 1.00 55.10 168 ALA B C 1
ATOM 3135 O O . ALA B 1 160 ? -10.958 32.773 32.590 1.00 56.09 168 ALA B O 1
ATOM 3137 N N . LYS B 1 161 ? -10.519 30.573 32.424 1.00 56.83 169 LYS B N 1
ATOM 3138 C CA . LYS B 1 161 ? -11.435 30.351 31.292 1.00 60.76 169 LYS B CA 1
ATOM 3139 C C . LYS B 1 161 ? -12.895 30.708 31.617 1.00 59.93 169 LYS B C 1
ATOM 3140 O O . LYS B 1 161 ? -13.642 31.106 30.724 1.00 60.54 169 LYS B O 1
ATOM 3146 N N . GLN B 1 162 ? -13.296 30.556 32.881 1.00 60.08 170 GLN B N 1
ATOM 3147 C CA . GLN B 1 162 ? -14.668 30.857 33.308 1.00 59.69 170 GLN B CA 1
ATOM 3148 C C . GLN B 1 162 ? -14.938 32.344 33.594 1.00 56.35 170 GLN B C 1
ATOM 3149 O O . GLN B 1 162 ? -16.096 32.724 33.770 1.00 55.10 170 GLN B O 1
ATOM 3155 N N . LEU B 1 163 ? -13.894 33.175 33.645 1.00 53.33 171 LEU B N 1
ATOM 3156 C CA . LEU B 1 163 ? -14.063 34.629 33.799 1.00 53.55 171 LEU B CA 1
ATOM 3157 C C . LEU B 1 163 ? -14.535 35.263 32.484 1.00 57.37 171 LEU B C 1
ATOM 3158 O O . LEU B 1 163 ? -14.139 34.814 31.406 1.00 57.00 171 LEU B O 1
ATOM 3163 N N . LYS B 1 164 ? -15.374 36.300 32.587 1.00 60.03 172 LYS B N 1
ATOM 3164 C CA . LYS B 1 164 ? -15.977 36.975 31.421 1.00 60.04 172 LYS B CA 1
ATOM 3165 C C . LYS B 1 164 ? -15.811 38.492 31.534 1.00 60.37 172 LYS B C 1
ATOM 3166 O O . LYS B 1 164 ? -16.461 39.138 32.364 1.00 59.58 172 LYS B O 1
ATOM 3168 N N . GLY B 1 165 ? -14.929 39.046 30.702 1.00 59.28 173 GLY B N 1
ATOM 3169 C CA . GLY B 1 165 ? -14.659 40.485 30.678 1.00 57.10 173 GLY B CA 1
ATOM 3170 C C . GLY B 1 165 ? -13.577 40.868 29.680 1.00 56.12 173 GLY B C 1
ATOM 3171 O O . GLY B 1 165 ? -13.362 40.166 28.687 1.00 53.17 173 GLY B O 1
ATOM 3172 N N . ASP B 1 166 ? -12.890 41.978 29.959 1.00 57.13 174 ASP B N 1
ATOM 3173 C CA . ASP B 1 166 ? -11.821 42.499 29.091 1.00 59.55 174 ASP B CA 1
ATOM 3174 C C . ASP B 1 166 ? -10.678 41.483 28.934 1.00 60.36 174 ASP B C 1
ATOM 3175 O O . ASP B 1 166 ? -9.975 41.165 29.907 1.00 60.34 174 ASP B O 1
ATOM 3180 N N . LYS B 1 167 ? -10.504 40.990 27.707 1.00 59.69 175 LYS B N 1
ATOM 3181 C CA . LYS B 1 167 ? -9.587 39.882 27.426 1.00 60.08 175 LYS B CA 1
ATOM 3182 C C . LYS B 1 167 ? -8.103 40.219 27.668 1.00 56.97 175 LYS B C 1
ATOM 3183 O O . LYS B 1 167 ? -7.342 39.342 28.081 1.00 56.60 175 LYS B O 1
ATOM 3189 N N . ASN B 1 168 ? -7.707 41.476 27.455 1.00 55.59 176 ASN B N 1
ATOM 3190 C CA . ASN B 1 168 ? -6.320 41.918 27.736 1.00 54.02 176 ASN B CA 1
ATOM 3191 C C . ASN B 1 168 ? -5.983 41.962 29.224 1.00 51.20 176 ASN B C 1
ATOM 3192 O O . ASN B 1 168 ? -4.888 41.567 29.622 1.00 48.64 176 ASN B O 1
ATOM 3197 N N . LYS B 1 169 ? -6.919 42.465 30.028 1.00 51.99 177 LYS B N 1
ATOM 3198 C CA . LYS B 1 169 ? -6.763 42.522 31.487 1.00 51.32 177 LYS B CA 1
ATOM 3199 C C . LYS B 1 169 ? -6.763 41.134 32.118 1.00 48.90 177 LYS B C 1
ATOM 3200 O O . LYS B 1 169 ? -5.952 40.864 33.004 1.00 47.10 177 LYS B O 1
ATOM 3206 N N . ILE B 1 170 ? -7.673 40.266 31.665 1.00 47.04 178 ILE B N 1
ATOM 3207 C CA . ILE B 1 170 ? -7.714 38.869 32.125 1.00 47.99 178 ILE B CA 1
ATOM 3208 C C . ILE B 1 170 ? -6.412 38.155 31.756 1.00 46.58 178 ILE B C 1
ATOM 3209 O O . ILE B 1 170 ? -5.831 37.469 32.591 1.00 47.53 178 ILE B O 1
ATOM 3214 N N . GLN B 1 171 ? -5.960 38.327 30.518 1.00 45.64 179 GLN B N 1
ATOM 3215 C CA . GLN B 1 171 ? -4.677 37.775 30.083 1.00 46.80 179 GLN B CA 1
ATOM 3216 C C . GLN B 1 171 ? -3.534 38.253 30.971 1.00 46.49 179 GLN B C 1
ATOM 3217 O O . GLN B 1 171 ? -2.669 37.461 31.340 1.00 49.39 179 GLN B O 1
ATOM 3223 N N . LYS B 1 172 ? -3.538 39.541 31.314 1.00 45.92 180 LYS B N 1
ATOM 3224 C CA . LYS B 1 172 ? -2.535 40.106 32.222 1.00 46.00 180 LYS B CA 1
ATOM 3225 C C . LYS B 1 172 ? -2.572 39.419 33.581 1.00 45.21 180 LYS B C 1
ATOM 3226 O O . LYS B 1 172 ? -1.523 39.133 34.153 1.00 45.69 180 LYS B O 1
ATOM 3232 N N . LEU B 1 173 ? -3.779 39.168 34.089 1.00 45.46 181 LEU B N 1
ATOM 3233 C CA . LEU B 1 173 ? -3.971 38.447 35.352 1.00 46.36 181 LEU B CA 1
ATOM 3234 C C . LEU B 1 173 ? -3.339 37.055 35.292 1.00 46.07 181 LEU B C 1
ATOM 3235 O O . LEU B 1 173 ? -2.533 36.696 36.159 1.00 44.60 181 LEU B O 1
ATOM 3240 N N . VAL B 1 174 ? -3.705 36.297 34.259 1.00 44.62 182 VAL B N 1
ATOM 3241 C CA . VAL B 1 174 ? -3.231 34.922 34.067 1.00 45.85 182 VAL B CA 1
ATOM 3242 C C . VAL B 1 174 ? -1.708 34.876 33.893 1.00 47.52 182 VAL B C 1
ATOM 3243 O O . VAL B 1 174 ? -1.041 33.980 34.419 1.00 49.02 182 VAL B O 1
ATOM 3247 N N . GLN B 1 175 ? -1.165 35.842 33.166 1.00 48.57 183 GLN B N 1
ATOM 3248 C CA . GLN B 1 175 ? 0.268 35.894 32.923 1.00 52.29 183 GLN B CA 1
ATOM 3249 C C . GLN B 1 175 ? 1.043 36.228 34.200 1.00 51.68 183 GLN B C 1
ATOM 3250 O O . GLN B 1 175 ? 2.090 35.634 34.464 1.00 52.66 183 GLN B O 1
ATOM 3256 N N . MET B 1 176 ? 0.526 37.176 34.979 1.00 51.45 184 MET B N 1
ATOM 3257 C CA . MET B 1 176 ? 1.094 37.496 36.290 1.00 52.25 184 MET B CA 1
ATOM 3258 C C . MET B 1 176 ? 0.958 36.309 37.235 1.00 49.84 184 MET B C 1
ATOM 3259 O O . MET B 1 176 ? 1.928 35.904 37.879 1.00 48.92 184 MET B O 1
ATOM 3264 N N . ALA B 1 177 ? -0.258 35.769 37.314 1.00 48.41 185 ALA B N 1
ATOM 3265 C CA . ALA B 1 177 ? -0.552 34.603 38.153 1.00 46.72 185 ALA B CA 1
ATOM 3266 C C . ALA B 1 177 ? 0.388 33.447 37.842 1.00 44.17 185 ALA B C 1
ATOM 3267 O O . ALA B 1 177 ? 0.936 32.836 38.759 1.00 42.86 185 ALA B O 1
ATOM 3269 N N . TRP B 1 178 ? 0.590 33.178 36.552 1.00 41.21 186 TRP B N 1
ATOM 3270 C CA . TRP B 1 178 ? 1.516 32.131 36.117 1.00 41.22 186 TRP B CA 1
ATOM 3271 C C . TRP B 1 178 ? 2.926 32.311 36.694 1.00 40.82 186 TRP B C 1
ATOM 3272 O O . TRP B 1 178 ? 3.521 31.347 37.184 1.00 40.92 186 TRP B O 1
ATOM 3283 N N . THR B 1 179 ? 3.446 33.534 36.623 1.00 39.48 187 THR B N 1
ATOM 3284 C CA . THR B 1 179 ? 4.759 33.865 37.186 1.00 39.63 187 THR B CA 1
ATOM 3285 C C . THR B 1 179 ? 4.816 33.618 38.698 1.00 39.15 187 THR B C 1
ATOM 3286 O O . THR B 1 179 ? 5.821 33.115 39.214 1.00 38.11 187 THR B O 1
ATOM 3290 N N . PHE B 1 180 ? 3.739 33.970 39.400 1.00 38.17 188 PHE B N 1
ATOM 3291 C CA . PHE B 1 180 ? 3.661 33.749 40.843 1.00 36.72 188 PHE B CA 1
ATOM 3292 C C . PHE B 1 180 ? 3.563 32.280 41.238 1.00 35.09 188 PHE B C 1
ATOM 3293 O O . PHE B 1 180 ? 3.943 31.931 42.353 1.00 35.31 188 PHE B O 1
ATOM 3301 N N . VAL B 1 181 ? 3.028 31.429 40.360 1.00 34.31 189 VAL B N 1
ATOM 3302 C CA . VAL B 1 181 ? 3.033 29.981 40.602 1.00 33.61 189 VAL B CA 1
ATOM 3303 C C . VAL B 1 181 ? 4.469 29.482 40.535 1.00 33.90 189 VAL B C 1
ATOM 3304 O O . VAL B 1 181 ? 4.889 28.736 41.406 1.00 33.08 189 VAL B O 1
ATOM 3308 N N . ASN B 1 182 ? 5.209 29.893 39.504 1.00 34.86 190 ASN B N 1
ATOM 3309 C CA . ASN B 1 182 ? 6.650 29.595 39.415 1.00 36.72 190 ASN B CA 1
ATOM 3310 C C . ASN B 1 182 ? 7.401 30.028 40.668 1.00 37.84 190 ASN B C 1
ATOM 3311 O O . ASN B 1 182 ? 8.183 29.261 41.220 1.00 39.00 190 ASN B O 1
ATOM 3316 N N . ASP B 1 183 ? 7.139 31.253 41.117 1.00 39.42 191 ASP B N 1
ATOM 3317 C CA . ASP B 1 183 ? 7.766 31.786 42.326 1.00 40.41 191 ASP B CA 1
ATOM 3318 C C . ASP B 1 183 ? 7.413 30.966 43.564 1.00 40.73 191 ASP B C 1
ATOM 3319 O O . ASP B 1 183 ? 8.280 30.701 44.397 1.00 41.10 191 ASP B O 1
ATOM 3324 N N . SER B 1 184 ? 6.146 30.570 43.682 1.00 41.09 192 SER B N 1
ATOM 3325 C CA . SER B 1 184 ? 5.682 29.790 44.838 1.00 42.63 192 SER B CA 1
ATOM 3326 C C . SER B 1 184 ? 6.437 28.477 45.002 1.00 43.11 192 SER B C 1
ATOM 3327 O O . SER B 1 184 ? 6.668 28.033 46.124 1.00 45.74 192 SER B O 1
ATOM 3330 N N . LEU B 1 185 ? 6.831 27.866 43.887 1.00 44.36 193 LEU B N 1
ATOM 3331 C CA . LEU B 1 185 ? 7.560 26.589 43.912 1.00 43.13 193 LEU B CA 1
ATOM 3332 C C . LEU B 1 185 ? 8.949 26.677 44.554 1.00 41.76 193 LEU B C 1
ATOM 3333 O O . LEU B 1 185 ? 9.502 25.651 44.925 1.00 41.59 193 LEU B O 1
ATOM 3338 N N . CYS B 1 186 ? 9.516 27.881 44.660 1.00 42.43 194 CYS B N 1
ATOM 3339 C CA . CYS B 1 186 ? 10.726 28.112 45.466 1.00 43.89 194 CYS B CA 1
ATOM 3340 C C . CYS B 1 186 ? 10.484 27.977 46.972 1.00 41.55 194 CYS B C 1
ATOM 3341 O O . CYS B 1 186 ? 11.395 27.612 47.720 1.00 42.24 194 CYS B O 1
ATOM 3344 N N . THR B 1 187 ? 9.261 28.275 47.404 1.00 40.20 195 THR B N 1
ATOM 3345 C CA . THR B 1 187 ? 8.876 28.241 48.810 1.00 38.00 195 THR B CA 1
ATOM 3346 C C . THR B 1 187 ? 8.331 26.863 49.195 1.00 36.37 195 THR B C 1
ATOM 3347 O O . THR B 1 187 ? 8.248 25.965 48.365 1.00 36.86 195 THR B O 1
ATOM 3351 N N . THR B 1 188 ? 7.960 26.714 50.463 1.00 35.75 196 THR B N 1
ATOM 3352 C CA . THR B 1 188 ? 7.291 25.510 50.959 1.00 35.12 196 THR B CA 1
ATOM 3353 C C . THR B 1 188 ? 5.754 25.584 50.854 1.00 34.39 196 THR B C 1
ATOM 3354 O O . THR B 1 188 ? 5.059 24.830 51.528 1.00 34.22 196 THR B O 1
ATOM 3358 N N . LEU B 1 189 ? 5.216 26.460 50.006 1.00 34.53 197 LEU B N 1
ATOM 3359 C CA . LEU B 1 189 ? 3.757 26.612 49.885 1.00 35.32 197 LEU B CA 1
ATOM 3360 C C . LEU B 1 189 ? 3.046 25.352 49.403 1.00 34.78 197 LEU B C 1
ATOM 3361 O O . LEU B 1 189 ? 1.928 25.079 49.835 1.00 36.25 197 LEU B O 1
ATOM 3366 N N . SER B 1 190 ? 3.693 24.575 48.544 1.00 34.67 198 SER B N 1
ATOM 3367 C CA . SER B 1 190 ? 3.135 23.293 48.100 1.00 34.94 198 SER B CA 1
ATOM 3368 C C . SER B 1 190 ? 3.039 22.261 49.220 1.00 36.15 198 SER B C 1
ATOM 3369 O O . SER B 1 190 ? 2.270 21.301 49.100 1.00 38.65 198 SER B O 1
ATOM 3372 N N . LEU B 1 191 ? 3.825 22.449 50.283 1.00 36.97 199 LEU B N 1
ATOM 3373 C CA . LEU B 1 191 ? 3.720 21.648 51.503 1.00 38.52 199 LEU B CA 1
ATOM 3374 C C .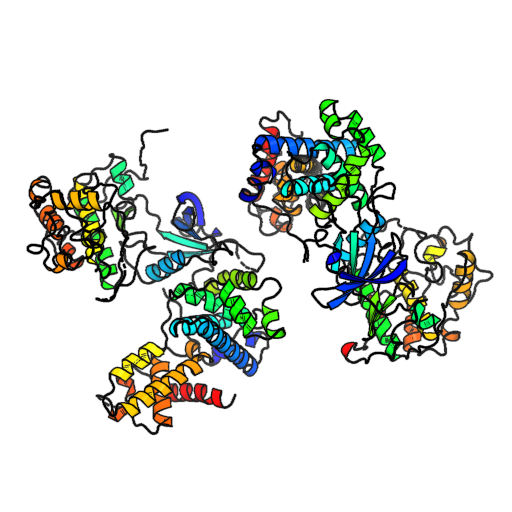 LEU B 1 191 ? 2.649 22.169 52.485 1.00 40.06 199 LEU B C 1
ATOM 3375 O O . LEU B 1 191 ? 2.279 21.456 53.416 1.00 38.68 199 LEU B O 1
ATOM 3380 N N . GLN B 1 192 ? 2.165 23.397 52.278 1.00 41.68 200 GLN B N 1
ATOM 3381 C CA . GLN B 1 192 ? 1.184 24.027 53.166 1.00 42.51 200 GLN B CA 1
ATOM 3382 C C . GLN B 1 192 ? -0.245 23.943 52.642 1.00 43.72 200 GLN B C 1
ATOM 3383 O O . GLN B 1 192 ? -1.151 23.599 53.395 1.00 43.02 200 GLN B O 1
ATOM 3389 N N . TRP B 1 193 ? -0.444 24.265 51.361 1.00 45.05 201 TRP B N 1
ATOM 3390 C CA . TRP B 1 193 ? -1.790 24.377 50.778 1.00 46.09 201 TRP B CA 1
ATOM 3391 C C . TRP B 1 193 ? -1.946 23.589 49.487 1.00 45.58 201 TRP B C 1
ATOM 3392 O O . TRP B 1 193 ? -0.990 23.428 48.734 1.00 49.04 201 TRP B O 1
ATOM 3403 N N . GLU B 1 194 ? -3.165 23.114 49.241 1.00 44.98 202 GLU B N 1
ATOM 3404 C CA . GLU B 1 194 ? -3.502 22.397 48.014 1.00 46.60 202 GLU B CA 1
ATOM 3405 C C . GLU B 1 194 ? -3.299 23.281 46.776 1.00 44.83 202 GLU B C 1
ATOM 3406 O O . GLU B 1 194 ? -3.370 24.517 46.876 1.00 45.02 202 GLU B O 1
ATOM 3412 N N . PRO B 1 195 ? -3.061 22.657 45.604 1.00 42.11 203 PRO B N 1
ATOM 3413 C CA . PRO B 1 195 ? -2.844 23.422 44.363 1.00 41.50 203 PRO B CA 1
ATOM 3414 C C . PRO B 1 195 ? -4.035 24.287 43.916 1.00 39.36 203 PRO B C 1
ATOM 3415 O O . PRO B 1 195 ? -3.831 25.335 43.303 1.00 39.36 203 PRO B O 1
ATOM 3419 N N . GLU B 1 196 ? -5.252 23.851 44.231 1.00 37.21 204 GLU B N 1
ATOM 3420 C CA . GLU B 1 196 ? -6.458 24.645 43.980 1.00 36.02 204 GLU B CA 1
ATOM 3421 C C . GLU B 1 196 ? -6.399 25.987 44.707 1.00 34.94 204 GLU B C 1
ATOM 3422 O O . GLU B 1 196 ? -6.736 27.029 44.140 1.00 32.66 204 GLU B O 1
ATOM 3428 N N . ILE B 1 197 ? -5.960 25.947 45.964 1.00 35.18 205 ILE B N 1
ATOM 3429 C CA . ILE B 1 197 ? -5.882 27.141 46.810 1.00 35.33 205 ILE B CA 1
ATOM 3430 C C . ILE B 1 197 ? -4.784 28.090 46.321 1.00 34.98 205 ILE B C 1
ATOM 3431 O O . ILE B 1 197 ? -5.009 29.291 46.194 1.00 35.00 205 ILE B O 1
ATOM 3436 N N . ILE B 1 198 ? -3.608 27.544 46.042 1.00 35.51 206 ILE B N 1
ATOM 3437 C CA . ILE B 1 198 ? -2.493 28.343 45.527 1.00 36.88 206 ILE B CA 1
ATOM 3438 C C . ILE B 1 198 ? -2.836 28.994 44.179 1.00 36.10 206 ILE B C 1
ATOM 3439 O O . ILE B 1 198 ? -2.452 30.139 43.937 1.00 35.36 206 ILE B O 1
ATOM 3444 N N . ALA B 1 199 ? -3.574 28.277 43.330 1.00 36.19 207 ALA B N 1
ATOM 3445 C CA . ALA B 1 199 ? -4.107 28.838 42.074 1.00 36.63 207 ALA B CA 1
ATOM 3446 C C . ALA B 1 199 ? -4.990 30.065 42.301 1.00 37.63 207 ALA B C 1
ATOM 3447 O O . ALA B 1 199 ? -4.807 31.103 41.662 1.00 37.62 207 ALA B O 1
ATOM 3449 N N . VAL B 1 200 ? -5.942 29.930 43.216 1.00 39.44 208 VAL B N 1
ATOM 3450 C CA . VAL B 1 200 ? -6.818 31.036 43.608 1.00 40.06 208 VAL B CA 1
ATOM 3451 C C . VAL B 1 200 ? -6.025 32.192 44.244 1.00 39.54 208 VAL B C 1
ATOM 3452 O O . VAL B 1 200 ? -6.321 33.366 44.001 1.00 37.30 208 VAL B O 1
ATOM 3456 N N . ALA B 1 201 ? -5.023 31.853 45.050 1.00 40.22 209 ALA B N 1
ATOM 3457 C CA . ALA B 1 201 ? -4.186 32.857 45.714 1.00 41.74 209 ALA B CA 1
ATOM 3458 C C . ALA B 1 201 ? -3.365 33.703 44.742 1.00 41.47 209 ALA B C 1
ATOM 3459 O O . ALA B 1 201 ? -3.256 34.906 44.940 1.00 43.06 209 ALA B O 1
ATOM 3461 N N . VAL B 1 202 ? -2.792 33.090 43.706 1.00 40.70 210 VAL B N 1
ATOM 3462 C CA . VAL B 1 202 ? -2.016 33.858 42.710 1.00 41.52 210 VAL B CA 1
ATOM 3463 C C . VAL B 1 202 ? -2.900 34.777 41.856 1.00 42.40 210 VAL B C 1
ATOM 3464 O O . VAL B 1 202 ? -2.471 35.865 41.470 1.00 44.26 210 VAL B O 1
ATOM 3468 N N . MET B 1 203 ? -4.122 34.335 41.568 1.00 43.64 211 MET B N 1
ATOM 3469 C CA . MET B 1 203 ? -5.117 35.183 40.903 1.00 43.99 211 MET B CA 1
ATOM 3470 C C . MET B 1 203 ? -5.456 36.375 41.787 1.00 44.80 211 MET B C 1
ATOM 3471 O O . MET B 1 203 ? -5.460 37.511 41.324 1.00 44.37 211 MET B O 1
ATOM 3476 N N . TYR B 1 204 ? -5.716 36.103 43.066 1.00 46.72 212 TYR B N 1
ATOM 3477 C CA . TYR B 1 204 ? -5.934 37.152 44.064 1.00 48.38 212 TYR B CA 1
ATOM 3478 C C . TYR B 1 204 ? -4.763 38.141 44.098 1.00 48.40 212 TYR B C 1
ATOM 3479 O O . TYR B 1 204 ? -4.981 39.346 44.044 1.00 48.99 212 TYR B O 1
ATOM 3488 N N . LEU B 1 205 ? -3.535 37.625 44.165 1.00 48.26 213 LEU B N 1
ATOM 3489 C CA . LEU B 1 205 ? -2.322 38.459 44.206 1.00 48.15 213 LEU B CA 1
ATOM 3490 C C . LEU B 1 205 ? -2.180 39.352 42.975 1.00 47.89 213 LEU B C 1
ATOM 3491 O O . LEU B 1 205 ? -1.906 40.546 43.100 1.00 46.89 213 LEU B O 1
ATOM 3496 N N . ALA B 1 206 ? -2.355 38.764 41.795 1.00 46.70 214 ALA B N 1
ATOM 3497 C CA . ALA B 1 206 ? -2.237 39.509 40.546 1.00 46.27 214 ALA B CA 1
ATOM 3498 C C . ALA B 1 206 ? -3.297 40.603 40.470 1.00 45.73 214 ALA B C 1
ATOM 3499 O O . ALA B 1 206 ? -2.984 41.751 40.165 1.00 44.45 214 ALA B O 1
ATOM 3501 N N . GLY B 1 207 ? -4.542 40.233 40.765 1.00 49.08 215 GLY B N 1
ATOM 3502 C CA . GLY B 1 207 ? -5.674 41.164 40.773 1.00 52.08 215 GLY B CA 1
ATOM 3503 C C . GLY B 1 207 ? -5.468 42.377 41.659 1.00 55.09 215 GLY B C 1
ATOM 3504 O O . GLY B 1 207 ? -5.772 43.499 41.262 1.00 59.71 215 GLY B O 1
ATOM 3505 N N . ARG B 1 208 ? -4.925 42.156 42.850 1.00 57.84 216 ARG B N 1
ATOM 3506 C CA . ARG B 1 208 ? -4.643 43.243 43.771 1.00 60.04 216 ARG B CA 1
ATOM 3507 C C . ARG B 1 208 ? -3.554 44.161 43.195 1.00 58.73 216 ARG B C 1
ATOM 3508 O O . ARG B 1 208 ? -3.747 45.374 43.139 1.00 60.81 216 ARG B O 1
ATOM 3516 N N . LEU B 1 209 ? -2.439 43.583 42.739 1.00 56.76 217 LEU B N 1
ATOM 3517 C CA . LEU B 1 209 ? -1.332 44.354 42.132 1.00 55.85 217 LEU B CA 1
ATOM 3518 C C . LEU B 1 209 ? -1.739 45.120 40.872 1.00 56.53 217 LEU B C 1
ATOM 3519 O O . LEU B 1 209 ? -1.245 46.219 40.632 1.00 57.87 217 LEU B O 1
ATOM 3524 N N . CYS B 1 210 ? -2.621 44.528 40.071 1.00 57.55 218 CYS B N 1
ATOM 3525 C CA . CYS B 1 210 ? -3.124 45.165 38.851 1.00 57.46 218 CYS B CA 1
ATOM 3526 C C . CYS B 1 210 ? -4.285 46.141 39.077 1.00 56.37 218 CYS B C 1
ATOM 3527 O O . CYS B 1 210 ? -4.750 46.764 38.119 1.00 58.20 218 CYS B O 1
ATOM 3530 N N . LYS B 1 211 ? -4.742 46.278 40.323 1.00 57.41 219 LYS B N 1
ATOM 3531 C CA . LYS B 1 211 ? -5.954 47.044 40.667 1.00 58.50 219 LYS B CA 1
ATOM 3532 C C . LYS B 1 211 ? -7.208 46.541 39.926 1.00 58.04 219 LYS B C 1
ATOM 3533 O O . LYS B 1 211 ? -8.084 47.328 39.564 1.00 56.60 219 LYS B O 1
ATOM 3539 N N . PHE B 1 212 ? -7.277 45.224 39.708 1.00 58.45 220 PHE B N 1
ATOM 3540 C CA . PHE B 1 212 ? -8.439 44.581 39.105 1.00 60.26 220 PHE B CA 1
ATOM 3541 C C . PHE B 1 212 ? -9.376 44.095 40.200 1.00 62.28 220 PHE B C 1
ATOM 3542 O O . PHE B 1 212 ? -8.922 43.601 41.237 1.00 63.53 220 PHE B O 1
ATOM 3550 N N . GLU B 1 213 ? -10.679 44.248 39.964 1.00 63.99 221 GLU B N 1
ATOM 3551 C CA . GLU B 1 213 ? -11.708 43.694 40.831 1.00 65.08 221 GLU B CA 1
ATOM 3552 C C . GLU B 1 213 ? -12.269 42.469 40.115 1.00 61.61 221 GLU B C 1
ATOM 3553 O O . GLU B 1 213 ? -13.097 42.591 39.212 1.00 58.96 221 GLU B O 1
ATOM 3559 N N . ILE B 1 214 ? -11.801 41.290 40.516 1.00 61.06 222 ILE B N 1
ATOM 3560 C CA . ILE B 1 214 ? -12.088 40.043 39.795 1.00 60.22 222 ILE B CA 1
ATOM 3561 C C . ILE B 1 214 ? -13.565 39.629 39.907 1.00 62.46 222 ILE B C 1
ATOM 3562 O O . ILE B 1 214 ? -14.094 38.995 38.991 1.00 63.14 222 ILE B O 1
ATOM 3567 N N . GLN B 1 215 ? -14.228 39.990 41.009 1.00 63.51 223 GLN B N 1
ATOM 3568 C CA . GLN B 1 215 ? -15.670 39.721 41.170 1.00 65.25 223 GLN B CA 1
ATOM 3569 C C . GLN B 1 215 ? -16.541 40.218 40.010 1.00 65.51 223 GLN B C 1
ATOM 3570 O O . GLN B 1 215 ? -17.539 39.582 39.680 1.00 65.07 223 GLN B O 1
ATOM 3576 N N . GLU B 1 216 ? -16.158 41.335 39.391 1.00 65.21 224 GLU B N 1
ATOM 3577 C CA . GLU B 1 216 ? -16.881 41.873 38.228 1.00 66.19 224 GLU B CA 1
ATOM 3578 C C . GLU B 1 216 ? -16.783 41.009 36.956 1.00 64.65 224 GLU B C 1
ATOM 3579 O O . GLU B 1 216 ? -17.568 41.199 36.027 1.00 62.70 224 GLU B O 1
ATOM 3585 N N . TRP B 1 217 ? -15.830 40.077 36.916 1.00 64.13 225 TRP B N 1
ATOM 3586 C CA . TRP B 1 217 ? -15.724 39.105 35.824 1.00 65.51 225 TRP B CA 1
ATOM 3587 C C . TRP B 1 217 ? -16.431 37.762 36.081 1.00 66.56 225 TRP B C 1
ATOM 3588 O O . TRP B 1 217 ? -16.392 36.879 35.224 1.00 65.23 225 TRP B O 1
ATOM 3599 N N . THR B 1 218 ? -17.092 37.617 37.228 1.00 69.59 226 THR B N 1
ATOM 3600 C CA . THR B 1 218 ? -17.702 36.347 37.627 1.00 69.66 226 THR B CA 1
ATOM 3601 C C . THR B 1 218 ? -19.205 36.298 37.364 1.00 72.33 226 THR B C 1
ATOM 3602 O O . THR B 1 218 ? -19.832 37.306 37.036 1.00 70.75 226 THR B O 1
ATOM 3606 N N . SER B 1 219 ? -19.763 35.102 37.529 1.00 76.17 227 SER B N 1
ATOM 3607 C CA . SER B 1 219 ? -21.208 34.856 37.428 1.00 78.09 227 SER B CA 1
ATOM 3608 C C . SER B 1 219 ? -22.068 35.675 38.416 1.00 75.03 227 SER B C 1
ATOM 3609 O O . SER B 1 219 ? -23.230 35.969 38.125 1.00 75.00 227 SER B O 1
ATOM 3612 N N . LYS B 1 220 ? -21.496 36.041 39.565 1.00 75.57 228 LYS B N 1
ATOM 3613 C CA . LYS B 1 220 ? -22.155 36.891 40.566 1.00 76.28 228 LYS B CA 1
ATOM 3614 C C . LYS B 1 220 ? -21.363 38.190 40.784 1.00 75.15 228 LYS B C 1
ATOM 3615 O O . LYS B 1 220 ? -20.682 38.318 41.801 1.00 73.02 228 LYS B O 1
ATOM 3617 N N . PRO B 1 221 ? -21.456 39.159 39.836 1.00 77.85 229 PRO B N 1
ATOM 3618 C CA . PRO B 1 221 ? -20.696 40.429 39.868 1.00 77.65 229 PRO B CA 1
ATOM 3619 C C . PRO B 1 221 ? -20.662 41.225 41.184 1.00 77.08 229 PRO B C 1
ATOM 3620 O O . PRO B 1 221 ? -19.677 41.919 41.443 1.00 76.16 229 PRO B O 1
ATOM 3624 N N . MET B 1 222 ? -21.718 41.132 41.989 1.00 79.26 230 MET B N 1
ATOM 3625 C CA . MET B 1 222 ? -21.847 41.931 43.216 1.00 81.83 230 MET B CA 1
ATOM 3626 C C . MET B 1 222 ? -21.004 41.410 44.397 1.00 78.39 230 MET B C 1
ATOM 3627 O O . MET B 1 222 ? -20.490 42.203 45.185 1.00 73.04 230 MET B O 1
ATOM 3632 N N . TYR B 1 223 ? -20.859 40.088 44.507 1.00 80.01 231 TYR B N 1
ATOM 3633 C CA . TYR B 1 223 ? -20.271 39.446 45.693 1.00 79.70 231 TYR B CA 1
ATOM 3634 C C . TYR B 1 223 ? -18.736 39.497 45.707 1.00 78.73 231 TYR B C 1
ATOM 3635 O O . TYR B 1 223 ? -18.087 38.997 44.786 1.00 77.39 231 TYR B O 1
ATOM 3644 N N . ARG B 1 224 ? -18.176 40.080 46.772 1.00 76.59 232 ARG B N 1
ATOM 3645 C CA . ARG B 1 224 ? -16.729 40.320 46.899 1.00 74.11 232 ARG B CA 1
ATOM 3646 C C . ARG B 1 224 ? -15.864 39.047 46.910 1.00 73.38 232 ARG B C 1
ATOM 3647 O O . ARG B 1 224 ? -14.771 39.049 46.339 1.00 72.35 232 ARG B O 1
ATOM 3649 N N . ARG B 1 225 ? -16.339 37.975 47.551 1.00 69.93 233 ARG B N 1
ATOM 3650 C CA . ARG B 1 225 ? -15.609 36.678 47.547 1.00 65.37 233 ARG B CA 1
ATOM 3651 C C . ARG B 1 225 ? -15.873 35.788 46.300 1.00 58.03 233 ARG B C 1
ATOM 3652 O O . ARG B 1 225 ? -16.459 34.682 46.321 1.00 55.75 233 ARG B O 1
ATOM 3660 N N . TRP B 1 226 ? -15.359 36.325 45.204 1.00 53.43 234 TRP B N 1
ATOM 3661 C CA . TRP B 1 226 ? -15.338 35.689 43.889 1.00 49.87 234 TRP B CA 1
ATOM 3662 C C . TRP B 1 226 ? -14.780 34.271 43.866 1.00 50.58 234 TRP B C 1
ATOM 3663 O O . TRP B 1 226 ? -15.192 33.462 43.037 1.00 55.21 234 TRP B O 1
ATOM 3674 N N . TRP B 1 227 ? -13.838 33.979 44.759 1.00 48.95 235 TRP B N 1
ATOM 3675 C CA . TRP B 1 227 ? -13.177 32.671 44.781 1.00 46.72 235 TRP B CA 1
ATOM 3676 C C . TRP B 1 227 ? -14.032 31.510 45.276 1.00 47.33 235 TRP B C 1
ATOM 3677 O O . TRP B 1 227 ? -13.690 30.356 45.012 1.00 47.72 235 TRP B O 1
ATOM 3688 N N . GLU B 1 228 ? -15.135 31.799 45.967 1.00 49.57 236 GLU B N 1
ATOM 3689 C CA . GLU B 1 228 ? -16.013 30.747 46.504 1.00 50.88 236 GLU B CA 1
ATOM 3690 C C . GLU B 1 228 ? -16.694 29.854 45.455 1.00 49.66 236 GLU B C 1
ATOM 3691 O O . GLU B 1 228 ? -17.098 28.738 45.783 1.00 46.51 236 GLU B O 1
ATOM 3697 N N . GLN B 1 229 ? -16.804 30.319 44.211 1.00 50.23 237 GLN B N 1
ATOM 3698 C CA . GLN B 1 229 ? -17.297 29.465 43.124 1.00 52.41 237 GLN B CA 1
ATOM 3699 C C . GLN B 1 229 ? -16.263 28.459 42.589 1.00 49.26 237 GLN B C 1
ATOM 3700 O O . GLN B 1 229 ? -16.628 27.557 41.836 1.00 51.46 237 GLN B O 1
ATOM 3706 N N . PHE B 1 230 ? -14.991 28.615 42.963 1.00 46.39 238 PHE B N 1
ATOM 3707 C CA . PHE B 1 230 ? -13.912 27.700 42.547 1.00 45.17 238 PHE B CA 1
ATOM 3708 C C . PHE B 1 230 ? -13.437 26.775 43.669 1.00 44.89 238 PHE B C 1
ATOM 3709 O O . PHE B 1 230 ? -13.340 25.560 43.486 1.00 43.66 238 PHE B O 1
ATOM 3717 N N . VAL B 1 231 ? -13.147 27.370 44.821 1.00 47.31 239 VAL B N 1
ATOM 3718 C CA . VAL B 1 231 ? -12.556 26.685 45.968 1.00 49.22 239 VAL B CA 1
ATOM 3719 C C . VAL B 1 231 ? -13.441 26.929 47.188 1.00 51.14 239 VAL B C 1
ATOM 3720 O O . VAL B 1 231 ? -13.782 28.073 47.504 1.00 51.32 239 VAL B O 1
ATOM 3724 N N . GLN B 1 232 ? -13.778 25.849 47.884 1.00 53.86 240 GLN B N 1
ATOM 3725 C CA . GLN B 1 232 ? -14.736 25.897 48.982 1.00 56.55 240 GLN B CA 1
ATOM 3726 C C . GLN B 1 232 ? -14.059 26.193 50.324 1.00 57.64 240 GLN B C 1
ATOM 3727 O O . GLN B 1 232 ? -13.035 25.597 50.652 1.00 56.43 240 GLN B O 1
ATOM 3733 N N . ASP B 1 233 ? -14.646 27.120 51.082 1.00 60.38 241 ASP B N 1
ATOM 3734 C CA . ASP B 1 233 ? -14.361 27.305 52.515 1.00 62.06 241 ASP B CA 1
ATOM 3735 C C . ASP B 1 233 ? -12.909 27.735 52.813 1.00 56.99 241 ASP B C 1
ATOM 3736 O O . ASP B 1 233 ? -12.214 27.132 53.632 1.00 56.82 241 ASP B O 1
ATOM 3741 N N . VAL B 1 234 ? -12.480 28.798 52.137 1.00 52.44 242 VAL B N 1
ATOM 3742 C CA . VAL B 1 234 ? -11.118 29.320 52.233 1.00 49.19 242 VAL B CA 1
ATOM 3743 C C . VAL B 1 234 ? -11.197 30.798 52.614 1.00 48.44 242 VAL B C 1
ATOM 3744 O O . VAL B 1 234 ? -11.623 31.618 51.797 1.00 44.29 242 VAL B O 1
ATOM 3748 N N . PRO B 1 235 ? -10.792 31.142 53.855 1.00 50.24 243 PRO B N 1
ATOM 3749 C CA . PRO B 1 235 ? -10.895 32.541 54.273 1.00 49.48 243 PRO B CA 1
ATOM 3750 C C . PRO B 1 235 ? -9.852 33.429 53.620 1.00 49.53 243 PRO B C 1
ATOM 3751 O O . PRO B 1 235 ? -8.810 32.947 53.164 1.00 49.15 243 PRO B O 1
ATOM 3755 N N . VAL B 1 236 ? -10.146 34.724 53.603 1.00 49.97 244 VAL B N 1
ATOM 3756 C CA . VAL B 1 236 ? -9.261 35.734 53.026 1.00 50.62 244 VAL B CA 1
ATOM 3757 C C . VAL B 1 236 ? -7.866 35.768 53.671 1.00 50.02 244 VAL B C 1
ATOM 3758 O O . VAL B 1 236 ? -6.891 36.054 52.988 1.00 50.19 244 VAL B O 1
ATOM 3762 N N . ASP B 1 237 ? -7.780 35.467 54.967 1.00 52.59 245 ASP B N 1
ATOM 3763 C CA . ASP B 1 237 ? -6.489 35.449 55.699 1.00 54.80 245 ASP B CA 1
ATOM 3764 C C . ASP B 1 237 ? -5.497 34.434 55.117 1.00 54.21 245 ASP B C 1
ATOM 3765 O O . ASP B 1 237 ? -4.287 34.701 55.068 1.00 53.54 245 ASP B O 1
ATOM 3770 N N . VAL B 1 238 ? -6.014 33.295 54.648 1.00 52.74 246 VAL B N 1
ATOM 3771 C CA . VAL B 1 238 ? -5.183 32.265 54.013 1.00 50.62 246 VAL B CA 1
ATOM 3772 C C . VAL B 1 238 ? -4.564 32.784 52.715 1.00 49.04 246 VAL B C 1
ATOM 3773 O O . VAL B 1 238 ? -3.375 32.583 52.466 1.00 50.85 246 VAL B O 1
ATOM 3777 N N . LEU B 1 239 ? -5.372 33.451 51.901 1.00 47.30 247 LEU B N 1
ATOM 3778 C CA . LEU B 1 239 ? -4.891 34.023 50.649 1.00 48.19 247 LEU B CA 1
ATOM 3779 C C . LEU B 1 239 ? -3.892 35.148 50.896 1.00 49.06 247 LEU B C 1
ATOM 3780 O O . LEU B 1 239 ? -2.895 35.246 50.189 1.00 51.95 247 LEU B O 1
ATOM 3785 N N . GLU B 1 240 ? -4.152 35.978 51.905 1.00 51.52 248 GLU B N 1
ATOM 3786 C CA . GLU B 1 240 ? -3.210 37.030 52.333 1.00 53.50 248 GLU B CA 1
ATOM 3787 C C . GLU B 1 240 ? -1.843 36.461 52.746 1.00 50.26 248 GLU B C 1
ATOM 3788 O O . GLU B 1 240 ? -0.803 37.028 52.418 1.00 47.46 248 GLU B O 1
ATOM 3794 N N . ASP B 1 241 ? -1.863 35.349 53.477 1.00 48.61 249 ASP B N 1
ATOM 3795 C CA . ASP B 1 241 ? -0.634 34.694 53.939 1.00 48.36 249 ASP B CA 1
ATOM 3796 C C . ASP B 1 241 ? 0.168 34.087 52.773 1.00 47.74 249 ASP B C 1
ATOM 3797 O O . ASP B 1 241 ? 1.399 34.129 52.771 1.00 45.11 249 ASP B O 1
ATOM 3802 N N . ILE B 1 242 ? -0.536 33.527 51.792 1.00 47.02 250 ILE B N 1
ATOM 3803 C CA . ILE B 1 242 ? 0.106 32.980 50.599 1.00 47.32 250 ILE B CA 1
ATOM 3804 C C . ILE B 1 242 ? 0.785 34.121 49.827 1.00 46.62 250 ILE B C 1
ATOM 3805 O O . ILE B 1 242 ? 1.971 34.032 49.498 1.00 43.97 250 ILE B O 1
ATOM 3810 N N . CYS B 1 243 ? 0.026 35.187 49.579 1.00 46.51 251 CYS B N 1
ATOM 3811 C CA . CYS B 1 243 ? 0.541 36.405 48.958 1.00 46.97 251 CYS B CA 1
ATOM 3812 C C . CYS B 1 243 ? 1.788 36.941 49.654 1.00 47.57 251 CYS B C 1
ATOM 3813 O O . CYS B 1 243 ? 2.777 37.253 48.992 1.00 47.69 251 CYS B O 1
ATOM 3816 N N . HIS B 1 244 ? 1.738 37.036 50.983 1.00 50.40 252 HIS B N 1
ATOM 3817 C CA . HIS B 1 244 ? 2.858 37.584 51.756 1.00 53.85 252 HIS B CA 1
ATOM 3818 C C . HIS B 1 244 ? 4.118 36.737 51.609 1.00 50.37 252 HIS B C 1
ATOM 3819 O O . HIS B 1 244 ? 5.209 37.285 51.466 1.00 49.92 252 HIS B O 1
ATOM 3826 N N . GLN B 1 245 ? 3.958 35.415 51.628 1.00 48.16 253 GLN B N 1
ATOM 3827 C CA . GLN B 1 245 ? 5.075 34.491 51.398 1.00 46.91 253 GLN B CA 1
ATOM 3828 C C . GLN B 1 245 ? 5.673 34.621 49.995 1.00 46.66 253 GLN B C 1
ATOM 3829 O O . GLN B 1 245 ? 6.892 34.548 49.840 1.00 47.48 253 GLN B O 1
ATOM 3835 N N . ILE B 1 246 ? 4.819 34.807 48.988 1.00 46.34 254 ILE B N 1
ATOM 3836 C CA . ILE B 1 246 ? 5.275 35.038 47.613 1.00 47.08 254 ILE B CA 1
ATOM 3837 C C . ILE B 1 246 ? 5.969 36.398 47.480 1.00 50.13 254 ILE B C 1
ATOM 3838 O O . ILE B 1 246 ? 7.047 36.488 46.888 1.00 51.10 254 ILE B O 1
ATOM 3843 N N . LEU B 1 247 ? 5.358 37.449 48.029 1.00 51.30 255 LEU B N 1
ATOM 3844 C CA . LEU B 1 247 ? 5.959 38.789 47.993 1.00 53.07 255 LEU B CA 1
ATOM 3845 C C . LEU B 1 247 ? 7.255 38.912 48.812 1.00 55.31 255 LEU B C 1
ATOM 3846 O O . LEU B 1 247 ? 8.104 39.741 48.492 1.00 56.05 255 LEU B O 1
ATOM 3851 N N . ASP B 1 248 ? 7.406 38.089 49.851 1.00 58.27 256 ASP B N 1
ATOM 3852 C CA . ASP B 1 248 ? 8.650 38.026 50.640 1.00 62.79 256 ASP B CA 1
ATOM 3853 C C . ASP B 1 248 ? 9.859 37.650 49.775 1.00 62.81 256 ASP B C 1
ATOM 3854 O O . ASP B 1 248 ? 10.986 38.065 50.051 1.00 63.57 256 ASP B O 1
ATOM 3859 N N . LEU B 1 249 ? 9.605 36.862 48.732 1.00 62.37 257 LEU B N 1
ATOM 3860 C CA . LEU B 1 249 ? 10.625 36.466 47.747 1.00 58.91 257 LEU B CA 1
ATOM 3861 C C . LEU B 1 249 ? 11.221 37.650 46.954 1.00 57.67 257 LEU B C 1
ATOM 3862 O O . LEU B 1 249 ? 12.328 37.544 46.438 1.00 56.60 257 LEU B O 1
ATOM 3867 N N . TYR B 1 250 ? 10.484 38.759 46.863 1.00 59.59 258 TYR B N 1
ATOM 3868 C CA . TYR B 1 250 ? 10.948 39.998 46.216 1.00 60.65 258 TYR B CA 1
ATOM 3869 C C . TYR B 1 250 ? 11.484 41.056 47.194 1.00 64.93 258 TYR B C 1
ATOM 3870 O O . TYR B 1 250 ? 11.854 42.151 46.779 1.00 66.67 258 TYR B O 1
ATOM 3879 N N . SER B 1 251 ? 11.526 40.753 48.486 1.00 71.55 259 SER B N 1
ATOM 3880 C CA . SER B 1 251 ? 11.698 41.811 49.483 1.00 76.66 259 SER B CA 1
ATOM 3881 C C . SER B 1 251 ? 13.149 42.279 49.536 1.00 84.69 259 SER B C 1
ATOM 3882 O O . SER B 1 251 ? 13.480 43.326 48.980 1.00 84.01 259 SER B O 1
ATOM 3885 N N . GLN B 1 252 ? 13.995 41.490 50.198 1.00 95.38 260 GLN B N 1
ATOM 3886 C CA . GLN B 1 252 ? 15.442 41.716 50.254 1.00 100.04 260 GLN B CA 1
ATOM 3887 C C . GLN B 1 252 ? 16.194 40.709 49.368 1.00 106.72 260 GLN B C 1
ATOM 3888 O O . GLN B 1 252 ? 17.424 40.667 49.390 1.00 110.27 260 GLN B O 1
ATOM 3894 N N . GLY B 1 253 ? 15.452 39.903 48.601 1.00 112.81 261 GLY B N 1
ATOM 3895 C CA . GLY B 1 253 ? 16.030 39.049 47.567 1.00 118.20 261 GLY B CA 1
ATOM 3896 C C . GLY B 1 253 ? 16.458 39.803 46.312 1.00 125.53 261 GLY B C 1
ATOM 3897 O O . GLY B 1 253 ? 17.187 39.250 45.484 1.00 131.55 261 GLY B O 1
ATOM 3898 N N . LYS B 1 254 ? 15.993 41.048 46.158 1.00 127.89 262 LYS B N 1
ATOM 3899 C CA . LYS B 1 254 ? 16.383 41.927 45.046 1.00 128.75 262 LYS B CA 1
ATOM 3900 C C . LYS B 1 254 ? 15.892 41.437 43.675 1.00 129.94 262 LYS B C 1
ATOM 3901 O O . LYS B 1 254 ? 16.526 41.703 42.648 1.00 132.55 262 LYS B O 1
ATOM 3903 N N . GLN B 1 255 ? 14.766 40.721 43.674 1.00 127.22 263 GLN B N 1
ATOM 3904 C CA . GLN B 1 255 ? 14.058 40.344 42.449 1.00 122.76 263 GLN B CA 1
ATOM 3905 C C . GLN B 1 255 ? 13.053 41.464 42.164 1.00 120.89 263 GLN B C 1
ATOM 3906 O O . GLN B 1 255 ? 12.694 42.220 43.077 1.00 119.99 263 GLN B O 1
ATOM 3912 N N . GLN B 1 256 ? 12.621 41.588 40.909 1.00 118.99 264 GLN B N 1
ATOM 3913 C CA . GLN B 1 256 ? 11.563 42.543 40.531 1.00 117.75 264 GLN B CA 1
ATOM 3914 C C . GLN B 1 256 ? 10.391 41.808 39.872 1.00 117.62 264 GLN B C 1
ATOM 3915 O O . GLN B 1 256 ? 10.593 40.921 39.037 1.00 116.20 264 GLN B O 1
ATOM 3921 N N . MET B 1 257 ? 9.172 42.188 40.255 1.00 118.56 265 MET B N 1
ATOM 3922 C CA . MET B 1 257 ? 7.952 41.450 39.877 1.00 122.69 265 MET B CA 1
ATOM 3923 C C . MET B 1 257 ? 7.370 41.927 38.534 1.00 124.99 265 MET B C 1
ATOM 3924 O O . MET B 1 257 ? 7.719 43.018 38.074 1.00 130.12 265 MET B O 1
ATOM 3929 N N . PRO B 1 258 ? 6.490 41.110 37.900 1.00 124.68 266 PRO B N 1
ATOM 3930 C CA . PRO B 1 258 ? 6.133 41.321 36.479 1.00 125.86 266 PRO B CA 1
ATOM 3931 C C . PRO B 1 258 ? 5.471 42.659 36.107 1.00 123.29 266 PRO B C 1
ATOM 3932 O O . PRO B 1 258 ? 4.959 43.374 36.976 1.00 117.20 266 PRO B O 1
ATOM 3936 N N . HIS B 1 259 ? 5.497 42.957 34.805 1.00 122.41 267 HIS B N 1
ATOM 3937 C CA . HIS B 1 259 ? 4.888 44.157 34.212 1.00 121.76 267 HIS B CA 1
ATOM 3938 C C . HIS B 1 259 ? 5.306 45.454 34.909 1.00 121.96 267 HIS B C 1
ATOM 3939 O O . HIS B 1 259 ? 6.495 45.724 35.074 1.00 119.76 267 HIS B O 1
ATOM 3946 N N . GLU C 2 4 ? -0.036 1.420 56.393 1.00 94.88 716 GLU C N 1
ATOM 3947 C CA . GLU C 2 4 ? -1.017 1.127 55.303 1.00 93.92 716 GLU C CA 1
ATOM 3948 C C . GLU C 2 4 ? -0.672 1.902 54.032 1.00 93.36 716 GLU C C 1
ATOM 3949 O O . GLU C 2 4 ? -0.503 1.312 52.965 1.00 88.43 716 GLU C O 1
ATOM 3952 N N . SER C 2 5 ? -0.570 3.223 54.170 1.00 96.17 717 SER C N 1
ATOM 3953 C CA . SER C 2 5 ? -0.236 4.130 53.063 1.00 95.66 717 SER C CA 1
ATOM 3954 C C . SER C 2 5 ? 1.266 4.399 52.937 1.00 92.10 717 SER C C 1
ATOM 3955 O O . SER C 2 5 ? 1.709 4.949 51.921 1.00 92.85 717 SER C O 1
ATOM 3958 N N . ASP C 2 6 ? 2.034 4.008 53.959 1.00 84.49 718 ASP C N 1
ATOM 3959 C CA . ASP C 2 6 ? 3.473 4.272 54.031 1.00 78.63 718 ASP C CA 1
ATOM 3960 C C . ASP C 2 6 ? 4.253 3.201 53.249 1.00 70.90 718 ASP C C 1
ATOM 3961 O O . ASP C 2 6 ? 4.959 2.369 53.822 1.00 69.18 718 ASP C O 1
ATOM 3966 N N . TRP C 2 7 ? 4.115 3.249 51.926 1.00 65.94 719 TRP C N 1
ATOM 3967 C CA . TRP C 2 7 ? 4.643 2.210 51.031 1.00 62.99 719 TRP C CA 1
ATOM 3968 C C . TRP C 2 7 ? 6.148 2.335 50.838 1.00 62.72 719 TRP C C 1
ATOM 3969 O O . TRP C 2 7 ? 6.707 3.421 50.954 1.00 59.17 719 TRP C O 1
ATOM 3980 N N . GLY C 2 8 ? 6.787 1.206 50.540 1.00 64.31 720 GLY C N 1
ATOM 3981 C CA . GLY C 2 8 ? 8.208 1.166 50.200 1.00 66.88 720 GLY C CA 1
ATOM 3982 C C . GLY C 2 8 ? 9.153 0.796 51.331 1.00 68.43 720 GLY C C 1
ATOM 3983 O O . GLY C 2 8 ? 10.185 0.167 51.087 1.00 70.96 720 GLY C O 1
ATOM 3984 N N . LYS C 2 9 ? 8.812 1.171 52.561 1.00 68.31 721 LYS C N 1
ATOM 3985 C CA . LYS C 2 9 ? 9.735 1.018 53.691 1.00 71.97 721 LYS C CA 1
ATOM 3986 C C . LYS C 2 9 ? 9.612 -0.316 54.448 1.00 72.02 721 LYS C C 1
ATOM 3987 O O . LYS C 2 9 ? 10.539 -0.695 55.161 1.00 71.42 721 LYS C O 1
ATOM 3993 N N . ARG C 2 10 ? 8.507 -1.043 54.267 1.00 71.01 722 ARG C N 1
ATOM 3994 C CA . ARG C 2 10 ? 8.361 -2.383 54.852 1.00 69.90 722 ARG C CA 1
ATOM 3995 C C . ARG C 2 10 ? 9.224 -3.388 54.091 1.00 66.55 722 ARG C C 1
ATOM 3996 O O . ARG C 2 10 ? 9.461 -3.231 52.891 1.00 64.76 722 ARG C O 1
ATOM 4004 N N . CYS C 2 11 ? 9.683 -4.419 54.796 1.00 66.06 723 CYS C N 1
ATOM 4005 C CA . CYS C 2 11 ? 10.696 -5.348 54.278 1.00 66.39 723 CYS C CA 1
ATOM 4006 C C . CYS C 2 11 ? 10.108 -6.654 53.733 1.00 62.64 723 CYS C C 1
ATOM 4007 O O . CYS C 2 11 ? 9.085 -7.140 54.219 1.00 63.50 723 CYS C O 1
ATOM 4010 N N . VAL C 2 12 ? 10.782 -7.212 52.727 1.00 60.82 724 VAL C N 1
ATOM 4011 C CA . VAL C 2 12 ? 10.381 -8.479 52.087 1.00 61.56 724 VAL C CA 1
ATOM 4012 C C . VAL C 2 12 ? 10.533 -9.699 53.011 1.00 64.12 724 VAL C C 1
ATOM 4013 O O . VAL C 2 12 ? 9.890 -10.727 52.787 1.00 64.07 724 VAL C O 1
ATOM 4017 N N . ASP C 2 13 ? 11.369 -9.569 54.047 1.00 68.47 725 ASP C N 1
ATOM 4018 C CA . ASP C 2 13 ? 11.411 -10.505 55.188 1.00 68.24 725 ASP C CA 1
ATOM 4019 C C . ASP C 2 13 ? 10.023 -10.845 55.722 1.00 65.66 725 ASP C C 1
ATOM 4020 O O . ASP C 2 13 ? 9.786 -11.972 56.143 1.00 67.07 725 ASP C O 1
ATOM 4025 N N . LYS C 2 14 ? 9.123 -9.860 55.716 1.00 63.73 726 LYS C N 1
ATOM 4026 C CA . LYS C 2 14 ? 7.735 -10.042 56.152 1.00 65.10 726 LYS C CA 1
ATOM 4027 C C . LYS C 2 14 ? 6.942 -11.121 55.395 1.00 65.41 726 LYS C C 1
ATOM 4028 O O . LYS C 2 14 ? 5.904 -11.573 55.884 1.00 65.33 726 LYS C O 1
ATOM 4030 N N . PHE C 2 15 ? 7.408 -11.502 54.204 1.00 66.55 727 PHE C N 1
ATOM 4031 C CA . PHE C 2 15 ? 6.826 -12.599 53.436 1.00 66.97 727 PHE C CA 1
ATOM 4032 C C . PHE C 2 15 ? 7.773 -13.795 53.382 1.00 68.97 727 PHE C C 1
ATOM 4033 O O . PHE C 2 15 ? 8.991 -13.640 53.504 1.00 67.34 727 PHE C O 1
ATOM 4041 N N . ASP C 2 16 ? 7.194 -14.985 53.207 1.00 72.32 728 ASP C N 1
ATOM 4042 C CA . ASP C 2 16 ? 7.941 -16.220 52.955 1.00 73.35 728 ASP C CA 1
ATOM 4043 C C . ASP C 2 16 ? 7.728 -16.614 51.499 1.00 72.31 728 ASP C C 1
ATOM 4044 O O . ASP C 2 16 ? 6.594 -16.849 51.086 1.00 70.62 728 ASP C O 1
ATOM 4049 N N . ILE C 2 17 ? 8.814 -16.681 50.731 1.00 72.60 729 ILE C N 1
ATOM 4050 C CA . ILE C 2 17 ? 8.749 -16.995 49.302 1.00 75.84 729 ILE C CA 1
ATOM 4051 C C . ILE C 2 17 ? 8.524 -18.501 49.096 1.00 75.86 729 ILE C C 1
ATOM 4052 O O . ILE C 2 17 ? 9.398 -19.312 49.399 1.00 75.04 729 ILE C O 1
ATOM 4057 N N . ILE C 2 18 ? 7.358 -18.853 48.556 1.00 75.10 730 ILE C N 1
ATOM 4058 C CA . ILE C 2 18 ? 7.003 -20.246 48.255 1.00 71.57 730 ILE C CA 1
ATOM 4059 C C . ILE C 2 18 ? 7.728 -20.726 46.996 1.00 70.80 730 ILE C C 1
ATOM 4060 O O . ILE C 2 18 ? 8.268 -21.829 46.976 1.00 72.64 730 ILE C O 1
ATOM 4065 N N . GLY C 2 19 ? 7.724 -19.903 45.950 1.00 70.20 731 GLY C N 1
ATOM 4066 C CA . GLY C 2 19 ? 8.430 -20.222 44.705 1.00 67.63 731 GLY C CA 1
ATOM 4067 C C . GLY C 2 19 ? 8.119 -19.263 43.567 1.00 66.64 731 GLY C C 1
ATOM 4068 O O . GLY C 2 19 ? 7.261 -18.385 43.694 1.00 65.05 731 GLY C O 1
ATOM 4069 N N . ILE C 2 20 ? 8.837 -19.434 42.460 1.00 66.60 732 ILE C N 1
ATOM 4070 C CA . ILE C 2 20 ? 8.626 -18.638 41.253 1.00 68.10 732 ILE C CA 1
ATOM 4071 C C . ILE C 2 20 ? 7.297 -19.046 40.616 1.00 69.17 732 ILE C C 1
ATOM 4072 O O . ILE C 2 20 ? 6.994 -20.233 40.520 1.00 74.71 732 ILE C O 1
ATOM 4077 N N . ILE C 2 21 ? 6.512 -18.052 40.205 1.00 68.67 733 ILE C N 1
ATOM 4078 C CA . ILE C 2 21 ? 5.299 -18.272 39.422 1.00 67.91 733 ILE C CA 1
ATOM 4079 C C . ILE C 2 21 ? 5.673 -18.227 37.946 1.00 70.80 733 ILE C C 1
ATOM 4080 O O . ILE C 2 21 ? 5.397 -19.165 37.199 1.00 76.82 733 ILE C O 1
ATOM 4085 N N . GLY C 2 22 ? 6.288 -17.123 37.533 1.00 70.13 734 GLY C N 1
ATOM 4086 C CA . GLY C 2 22 ? 6.716 -16.946 36.149 1.00 67.72 734 GLY C CA 1
ATOM 4087 C C . GLY C 2 22 ? 7.479 -15.653 35.943 1.00 66.69 734 GLY C C 1
ATOM 4088 O O . GLY C 2 22 ? 7.800 -14.954 36.903 1.00 67.62 734 GLY C O 1
ATOM 4089 N N . GLU C 2 23 ? 7.780 -15.351 34.685 1.00 67.22 735 GLU C N 1
ATOM 4090 C CA . GLU C 2 23 ? 8.441 -14.107 34.311 1.00 67.71 735 GLU C CA 1
ATOM 4091 C C . GLU C 2 23 ? 7.392 -13.091 33.876 1.00 66.68 735 GLU C C 1
ATOM 4092 O O . GLU C 2 23 ? 6.423 -13.443 33.205 1.00 63.28 735 GLU C O 1
ATOM 4098 N N . GLY C 2 24 ? 7.603 -11.834 34.267 1.00 69.08 736 GLY C N 1
ATOM 4099 C CA . GLY C 2 24 ? 6.742 -10.711 33.885 1.00 66.69 736 GLY C CA 1
ATOM 4100 C C . GLY C 2 24 ? 7.498 -9.739 33.002 1.00 65.66 736 GLY C C 1
ATOM 4101 O O . GLY C 2 24 ? 8.489 -10.106 32.368 1.00 63.16 736 GLY C O 1
ATOM 4102 N N . THR C 2 25 ? 7.037 -8.490 32.983 1.00 67.14 737 THR C N 1
ATOM 4103 C CA . THR C 2 25 ? 7.602 -7.446 32.123 1.00 66.13 737 THR C CA 1
ATOM 4104 C C . THR C 2 25 ? 8.985 -6.985 32.577 1.00 67.71 737 THR C C 1
ATOM 4105 O O . THR C 2 25 ? 9.879 -6.796 31.747 1.00 69.87 737 THR C O 1
ATOM 4109 N N . TYR C 2 26 ? 9.160 -6.828 33.888 1.00 68.89 738 TYR C N 1
ATOM 4110 C CA . TYR C 2 26 ? 10.358 -6.185 34.455 1.00 71.17 738 TYR C CA 1
ATOM 4111 C C . TYR C 2 26 ? 10.987 -6.999 35.602 1.00 73.04 738 TYR C C 1
ATOM 4112 O O . TYR C 2 26 ? 11.628 -6.431 36.500 1.00 77.89 738 TYR C O 1
ATOM 4121 N N . GLY C 2 27 ? 10.822 -8.323 35.559 1.00 70.28 739 GLY C N 1
ATOM 4122 C CA . GLY C 2 27 ? 11.430 -9.215 36.546 1.00 69.40 739 GLY C CA 1
ATOM 4123 C C . GLY C 2 27 ? 10.666 -10.503 36.771 1.00 68.57 739 GLY C C 1
ATOM 4124 O O . GLY C 2 27 ? 9.652 -10.762 36.129 1.00 67.21 739 GLY C O 1
ATOM 4125 N N . GLN C 2 28 ? 11.174 -11.308 37.698 1.00 69.47 740 GLN C N 1
ATOM 4126 C CA . GLN C 2 28 ? 10.509 -12.532 38.131 1.00 69.69 740 GLN C CA 1
ATOM 4127 C C . GLN C 2 28 ? 9.284 -12.190 38.978 1.00 66.98 740 GLN C C 1
ATOM 4128 O O . GLN C 2 28 ? 9.207 -11.105 39.564 1.00 68.75 740 GLN C O 1
ATOM 4134 N N . VAL C 2 29 ? 8.333 -13.120 39.028 1.00 62.26 741 VAL C N 1
ATOM 4135 C CA . VAL C 2 29 ? 7.134 -12.995 39.855 1.00 60.42 741 VAL C CA 1
ATOM 4136 C C . VAL C 2 29 ? 7.098 -14.207 40.774 1.00 62.68 741 VAL C C 1
ATOM 4137 O O . VAL C 2 29 ? 7.305 -15.331 40.310 1.00 66.01 741 VAL C O 1
ATOM 4141 N N . TYR C 2 30 ? 6.819 -13.976 42.059 1.00 60.29 742 TYR C N 1
ATOM 4142 C CA . TYR C 2 30 ? 6.920 -15.007 43.093 1.00 60.04 742 TYR C CA 1
ATOM 4143 C C . TYR C 2 30 ? 5.613 -15.176 43.863 1.00 61.35 742 TYR C C 1
ATOM 4144 O O . TYR C 2 30 ? 4.956 -14.191 44.198 1.00 60.57 742 TYR C O 1
ATOM 4153 N N . LYS C 2 31 ? 5.259 -16.429 44.152 1.00 60.75 743 LYS C N 1
ATOM 4154 C CA . LYS C 2 31 ? 4.200 -16.746 45.107 1.00 60.66 743 LYS C CA 1
ATOM 4155 C C . LYS C 2 31 ? 4.799 -16.664 46.503 1.00 61.09 743 LYS C C 1
ATOM 4156 O O . LYS C 2 31 ? 5.971 -16.999 46.697 1.00 61.01 743 LYS C O 1
ATOM 4162 N N . ALA C 2 32 ? 4.000 -16.218 47.469 1.00 60.85 744 ALA C N 1
ATOM 4163 C CA . ALA C 2 32 ? 4.477 -16.047 48.840 1.00 61.94 744 ALA C CA 1
ATOM 4164 C C . ALA C 2 32 ? 3.340 -15.943 49.846 1.00 65.89 744 ALA C C 1
ATOM 4165 O O . ALA C 2 32 ? 2.193 -15.665 49.482 1.00 62.24 744 ALA C O 1
ATOM 4167 N N . LYS C 2 33 ? 3.690 -16.162 51.113 1.00 72.73 745 LYS C N 1
ATOM 4168 C CA . LYS C 2 33 ? 2.761 -16.078 52.238 1.00 79.63 745 LYS C CA 1
ATOM 4169 C C . LYS C 2 33 ? 3.265 -15.031 53.229 1.00 79.85 745 LYS C C 1
ATOM 4170 O O . LYS C 2 33 ? 4.453 -15.007 53.553 1.00 80.68 745 LYS C O 1
ATOM 4176 N N . ASP C 2 34 ? 2.359 -14.176 53.706 1.00 81.13 746 ASP C N 1
ATOM 4177 C CA . ASP C 2 34 ? 2.683 -13.183 54.733 1.00 81.83 746 ASP C CA 1
ATOM 4178 C C . ASP C 2 34 ? 2.869 -13.902 56.068 1.00 85.41 746 ASP C C 1
ATOM 4179 O O . ASP C 2 34 ? 2.003 -14.677 56.479 1.00 90.30 746 ASP C O 1
ATOM 4184 N N . LYS C 2 35 ? 3.996 -13.637 56.731 1.00 86.24 747 LYS C N 1
ATOM 4185 C CA . LYS C 2 35 ? 4.296 -14.218 58.048 1.00 83.80 747 LYS C CA 1
ATOM 4186 C C . LYS C 2 35 ? 3.273 -13.821 59.115 1.00 85.93 747 LYS C C 1
ATOM 4187 O O . LYS C 2 35 ? 2.913 -14.640 59.962 1.00 85.12 747 LYS C O 1
ATOM 4193 N N . ASP C 2 36 ? 2.804 -12.574 59.057 1.00 89.50 748 ASP C N 1
ATOM 4194 C CA . ASP C 2 36 ? 1.880 -12.033 60.059 1.00 92.27 748 ASP C CA 1
ATOM 4195 C C . ASP C 2 36 ? 0.446 -12.530 59.839 1.00 95.43 748 ASP C C 1
ATOM 4196 O O . ASP C 2 36 ? -0.078 -13.281 60.665 1.00 98.48 748 ASP C O 1
ATOM 4201 N N . THR C 2 37 ? -0.165 -12.130 58.720 1.00 96.58 749 THR C N 1
ATOM 4202 C CA . THR C 2 37 ? -1.585 -12.420 58.431 1.00 93.73 749 THR C CA 1
ATOM 4203 C C . THR C 2 37 ? -1.858 -13.801 57.808 1.00 90.32 749 THR C C 1
ATOM 4204 O O . THR C 2 37 ? -3.017 -14.214 57.724 1.00 85.18 749 THR C O 1
ATOM 4208 N N . GLY C 2 38 ? -0.808 -14.501 57.371 1.00 90.10 750 GLY C N 1
ATOM 4209 C CA . GLY C 2 38 ? -0.948 -15.833 56.759 1.00 90.44 750 GLY C CA 1
ATOM 4210 C C . GLY C 2 38 ? -1.599 -15.832 55.385 1.00 87.21 750 GLY C C 1
ATOM 4211 O O . GLY C 2 38 ? -2.119 -16.857 54.942 1.00 88.32 750 GLY C O 1
ATOM 4212 N N . GLU C 2 39 ? -1.526 -14.691 54.702 1.00 85.24 751 GLU C N 1
ATOM 4213 C CA . GLU C 2 39 ? -2.321 -14.404 53.507 1.00 84.71 751 GLU C CA 1
ATOM 4214 C C . GLU C 2 39 ? -1.450 -14.538 52.258 1.00 80.06 751 GLU C C 1
ATOM 4215 O O . GLU C 2 39 ? -0.280 -14.151 52.274 1.00 82.29 751 GLU C O 1
ATOM 4221 N N . LEU C 2 40 ? -2.021 -15.082 51.183 1.00 73.41 752 LEU C N 1
ATOM 4222 C CA . LEU C 2 40 ? -1.263 -15.354 49.953 1.00 69.96 752 LEU C CA 1
ATOM 4223 C C . LEU C 2 40 ? -1.167 -14.127 49.049 1.00 65.58 752 LEU C C 1
ATOM 4224 O O . LEU C 2 40 ? -2.128 -13.353 48.926 1.00 62.54 752 LEU C O 1
ATOM 4229 N N . VAL C 2 41 ? 0.002 -13.968 48.422 1.00 60.29 753 VAL C N 1
ATOM 4230 C CA . VAL C 2 41 ? 0.283 -12.842 47.533 1.00 55.54 753 VAL C CA 1
ATOM 4231 C C . VAL C 2 41 ? 1.168 -13.245 46.352 1.00 54.54 753 VAL C C 1
ATOM 4232 O O . VAL C 2 41 ? 1.780 -14.321 46.351 1.00 52.21 753 VAL C O 1
ATOM 4236 N N . ALA C 2 42 ? 1.198 -12.375 45.345 1.00 52.48 754 ALA C N 1
ATOM 4237 C CA . ALA C 2 42 ? 2.173 -12.447 44.267 1.00 52.89 754 ALA C CA 1
ATOM 4238 C C . ALA C 2 42 ? 3.095 -11.239 44.390 1.00 53.08 754 ALA C C 1
ATOM 4239 O O . ALA C 2 42 ? 2.639 -10.134 44.683 1.00 54.95 754 ALA C O 1
ATOM 4241 N N . LEU C 2 43 ? 4.384 -11.457 44.157 1.00 51.41 755 LEU C N 1
ATOM 4242 C CA . LEU C 2 43 ? 5.398 -10.428 44.326 1.00 51.21 755 LEU C CA 1
ATOM 4243 C C . LEU C 2 43 ? 6.105 -10.154 43.007 1.00 51.26 755 LEU C C 1
ATOM 4244 O O . LEU C 2 43 ? 6.987 -10.910 42.603 1.00 51.17 755 LEU C O 1
ATOM 4249 N N . LYS C 2 44 ? 5.714 -9.076 42.332 1.00 51.15 756 LYS C N 1
ATOM 4250 C CA . LYS C 2 44 ? 6.405 -8.651 41.121 1.00 50.35 756 LYS C CA 1
ATOM 4251 C C . LYS C 2 44 ? 7.701 -7.979 41.534 1.00 49.62 756 LYS C C 1
ATOM 4252 O O . LYS C 2 44 ? 7.682 -6.862 42.040 1.00 48.07 756 LYS C O 1
ATOM 4258 N N . LYS C 2 45 ? 8.819 -8.669 41.327 1.00 52.18 757 LYS C N 1
ATOM 4259 C CA . LYS C 2 45 ? 10.142 -8.115 41.620 1.00 54.12 757 LYS C CA 1
ATOM 4260 C C . LYS C 2 45 ? 10.539 -7.083 40.564 1.00 54.65 757 LYS C C 1
ATOM 4261 O O . LYS C 2 45 ? 10.377 -7.318 39.365 1.00 55.91 757 LYS C O 1
ATOM 4267 N N . VAL C 2 46 ? 11.056 -5.948 41.031 1.00 56.97 758 VAL C N 1
ATOM 4268 C CA . VAL C 2 46 ? 11.534 -4.861 40.173 1.00 59.50 758 VAL C CA 1
ATOM 4269 C C . VAL C 2 46 ? 13.004 -4.586 40.514 1.00 61.92 758 VAL C C 1
ATOM 4270 O O . VAL C 2 46 ? 13.307 -3.955 41.527 1.00 60.83 758 VAL C O 1
ATOM 4274 N N . ARG C 2 47 ? 13.910 -5.091 39.679 1.00 64.95 759 ARG C N 1
ATOM 4275 C CA . ARG C 2 47 ? 15.348 -4.861 39.857 1.00 67.93 759 ARG C CA 1
ATOM 4276 C C . ARG C 2 47 ? 15.709 -3.448 39.392 1.00 69.37 759 ARG C C 1
ATOM 4277 O O . ARG C 2 47 ? 15.009 -2.879 38.552 1.00 65.79 759 ARG C O 1
ATOM 4279 N N . LEU C 2 48 ? 16.792 -2.882 39.929 1.00 73.57 760 LEU C N 1
ATOM 4280 C CA . LEU C 2 48 ? 17.233 -1.521 39.492 1.00 76.77 760 LEU C CA 1
ATOM 4281 C C . LEU C 2 48 ? 18.760 -1.181 39.555 1.00 79.09 760 LEU C C 1
ATOM 4282 O O . LEU C 2 48 ? 19.131 -0.066 39.172 1.00 76.41 760 LEU C O 1
ATOM 4287 N N . ASP C 2 49 ? 19.626 -2.096 40.026 1.00 82.39 761 ASP C N 1
ATOM 4288 C CA . ASP C 2 49 ? 21.097 -1.979 39.828 1.00 86.98 761 ASP C CA 1
ATOM 4289 C C . ASP C 2 49 ? 21.468 -2.127 38.359 1.00 87.08 761 ASP C C 1
ATOM 4290 O O . ASP C 2 49 ? 22.319 -1.399 37.828 1.00 87.67 761 ASP C O 1
ATOM 4295 N N . ASN C 2 50 ? 20.860 -3.133 37.740 1.00 85.51 762 ASN C N 1
ATOM 4296 C CA . ASN C 2 50 ? 20.816 -3.257 36.277 1.00 83.24 762 ASN C CA 1
ATOM 4297 C C . ASN C 2 50 ? 20.000 -2.106 35.687 1.00 82.76 762 ASN C C 1
ATOM 4298 O O . ASN C 2 50 ? 19.576 -1.212 36.415 1.00 89.51 762 ASN C O 1
ATOM 4303 N N . GLU C 2 51 ? 19.814 -2.104 34.372 1.00 82.07 763 GLU C N 1
ATOM 4304 C CA . GLU C 2 51 ? 18.917 -1.178 33.685 1.00 81.18 763 GLU C CA 1
ATOM 4305 C C . GLU C 2 51 ? 19.476 0.256 33.559 1.00 78.42 763 GLU C C 1
ATOM 4306 O O . GLU C 2 51 ? 20.115 0.808 34.458 1.00 69.41 763 GLU C O 1
ATOM 4312 N N . LYS C 2 52 ? 19.251 0.828 32.383 1.00 80.89 764 LYS C N 1
ATOM 4313 C CA . LYS C 2 52 ? 19.937 2.044 31.957 1.00 82.00 764 LYS C CA 1
ATOM 4314 C C . LYS C 2 52 ? 19.398 3.273 32.674 1.00 77.34 764 LYS C C 1
ATOM 4315 O O . LYS C 2 52 ? 20.173 4.077 33.193 1.00 76.81 764 LYS C O 1
ATOM 4321 N N . GLU C 2 53 ? 18.074 3.409 32.702 1.00 71.34 765 GLU C N 1
ATOM 4322 C CA . GLU C 2 53 ? 17.441 4.575 33.329 1.00 67.84 765 GLU C CA 1
ATOM 4323 C C . GLU C 2 53 ? 16.781 4.242 34.672 1.00 62.20 765 GLU C C 1
ATOM 4324 O O . GLU C 2 53 ? 15.681 4.707 34.955 1.00 62.79 765 GLU C O 1
ATOM 4330 N N . GLY C 2 54 ? 17.481 3.469 35.507 1.00 58.33 766 GLY C N 1
ATOM 4331 C CA . GLY C 2 54 ? 17.042 3.169 36.874 1.00 54.70 766 GLY C CA 1
ATOM 4332 C C . GLY C 2 54 ? 15.725 2.423 36.986 1.00 51.92 766 GLY C C 1
ATOM 4333 O O . GLY C 2 54 ? 15.486 1.460 36.255 1.00 51.09 766 GLY C O 1
ATOM 4334 N N . PHE C 2 55 ? 14.877 2.874 37.914 1.00 48.04 767 PHE C N 1
ATOM 4335 C CA . PHE C 2 55 ? 13.584 2.246 38.172 1.00 45.60 767 PHE C CA 1
ATOM 4336 C C . PHE C 2 55 ? 12.762 2.291 36.884 1.00 44.49 767 PHE C C 1
ATOM 4337 O O . PHE C 2 55 ? 12.558 3.373 36.339 1.00 42.55 767 PHE C O 1
ATOM 4345 N N . PRO C 2 56 ? 12.332 1.119 36.371 1.00 43.78 768 PRO C N 1
ATOM 4346 C CA . PRO C 2 56 ? 11.619 1.062 35.096 1.00 44.30 768 PRO C CA 1
ATOM 4347 C C . PRO C 2 56 ? 10.402 1.983 35.031 1.00 45.78 768 PRO C C 1
ATOM 4348 O O . PRO C 2 56 ? 9.570 1.971 35.940 1.00 45.36 768 PRO C O 1
ATOM 4352 N N . ILE C 2 57 ? 10.339 2.784 33.969 1.00 46.78 769 ILE C N 1
ATOM 4353 C CA . ILE C 2 57 ? 9.175 3.618 33.669 1.00 46.64 769 ILE C CA 1
ATOM 4354 C C . ILE C 2 57 ? 7.894 2.797 33.487 1.00 47.40 769 ILE C C 1
ATOM 4355 O O . ILE C 2 57 ? 6.803 3.276 33.806 1.00 47.65 769 ILE C O 1
ATOM 4360 N N . THR C 2 58 ? 8.028 1.577 32.970 1.00 47.49 770 THR C N 1
ATOM 4361 C CA . THR C 2 58 ? 6.886 0.666 32.829 1.00 48.06 770 THR C CA 1
ATOM 4362 C C . THR C 2 58 ? 6.268 0.311 34.186 1.00 47.46 770 THR C C 1
ATOM 4363 O O . THR C 2 58 ? 5.054 0.181 34.300 1.00 48.89 770 THR C O 1
ATOM 4367 N N . ALA C 2 59 ? 7.110 0.153 35.202 1.00 46.33 771 ALA C N 1
ATOM 4368 C CA . ALA C 2 59 ? 6.652 -0.084 36.568 1.00 45.27 771 ALA C CA 1
ATOM 4369 C C . ALA C 2 59 ? 6.012 1.174 37.156 1.00 45.06 771 ALA C C 1
ATOM 4370 O O . ALA C 2 59 ? 5.010 1.096 37.868 1.00 45.27 771 ALA C O 1
ATOM 4372 N N . ILE C 2 60 ? 6.603 2.331 36.865 1.00 44.88 772 ILE C N 1
ATOM 4373 C CA . ILE C 2 60 ? 6.037 3.626 37.271 1.00 43.82 772 ILE C CA 1
ATOM 4374 C C . ILE C 2 60 ? 4.606 3.797 36.752 1.00 42.45 772 ILE C C 1
ATOM 4375 O O . ILE C 2 60 ? 3.731 4.235 37.496 1.00 39.77 772 ILE C O 1
ATOM 4380 N N . ARG C 2 61 ? 4.389 3.453 35.483 1.00 43.88 773 ARG C N 1
ATOM 4381 C CA . ARG C 2 61 ? 3.063 3.515 34.871 1.00 45.61 773 ARG C CA 1
ATOM 4382 C C . ARG C 2 61 ? 2.063 2.611 35.594 1.00 47.50 773 ARG C C 1
ATOM 4383 O O . ARG C 2 61 ? 0.947 3.035 35.909 1.00 47.50 773 ARG C O 1
ATOM 4391 N N . GLU C 2 62 ? 2.473 1.371 35.848 1.00 48.00 774 GLU C N 1
ATOM 4392 C CA . GLU C 2 62 ? 1.611 0.399 36.510 1.00 48.74 774 GLU C CA 1
ATOM 4393 C C . GLU C 2 62 ? 1.276 0.833 37.932 1.00 47.70 774 GLU C C 1
ATOM 4394 O O . GLU C 2 62 ? 0.143 0.662 38.379 1.00 47.50 774 GLU C O 1
ATOM 4400 N N . ILE C 2 63 ? 2.254 1.407 38.628 1.00 46.92 775 ILE C N 1
ATOM 4401 C CA . ILE C 2 63 ? 2.023 1.959 39.960 1.00 47.22 775 ILE C CA 1
ATOM 4402 C C . ILE C 2 63 ? 1.047 3.143 39.878 1.00 48.01 775 ILE C C 1
ATOM 4403 O O . ILE C 2 63 ? 0.064 3.179 40.613 1.00 47.55 775 ILE C O 1
ATOM 4408 N N . LYS C 2 64 ? 1.310 4.093 38.979 1.00 49.32 776 LYS C N 1
ATOM 4409 C CA . LYS C 2 64 ? 0.426 5.263 38.795 1.00 50.53 776 LYS C CA 1
ATOM 4410 C C . LYS C 2 64 ? -1.057 4.891 38.634 1.00 49.67 776 LYS C C 1
ATOM 4411 O O . LYS C 2 64 ? -1.934 5.486 39.262 1.00 49.11 776 LYS C O 1
ATOM 4417 N N . ILE C 2 65 ? -1.316 3.894 37.796 1.00 47.70 777 ILE C N 1
ATOM 4418 C CA . ILE C 2 65 ? -2.671 3.525 37.430 1.00 46.00 777 ILE C CA 1
ATOM 4419 C C . ILE C 2 65 ? -3.331 2.713 38.544 1.00 47.24 777 ILE C C 1
ATOM 4420 O O . ILE C 2 65 ? -4.455 3.020 38.943 1.00 44.73 777 ILE C O 1
ATOM 4425 N N . LEU C 2 66 ? -2.631 1.705 39.064 1.00 48.34 778 LEU C N 1
ATOM 4426 C CA . LEU C 2 66 ? -3.222 0.801 40.068 1.00 48.78 778 LEU C CA 1
ATOM 4427 C C . LEU C 2 66 ? -3.562 1.457 41.394 1.00 49.28 778 LEU C C 1
ATOM 4428 O O . LEU C 2 66 ? -4.467 0.993 42.085 1.00 52.85 778 LEU C O 1
ATOM 4433 N N . ARG C 2 67 ? -2.857 2.531 41.743 1.00 51.52 779 ARG C N 1
ATOM 4434 C CA . ARG C 2 67 ? -3.224 3.345 42.908 1.00 53.65 779 ARG C CA 1
ATOM 4435 C C . ARG C 2 67 ? -4.522 4.149 42.689 1.00 54.00 779 ARG C C 1
ATOM 4436 O O . ARG C 2 67 ? -5.202 4.481 43.659 1.00 56.16 779 ARG C O 1
ATOM 4444 N N . GLN C 2 68 ? -4.854 4.456 41.433 1.00 54.46 780 GLN C N 1
ATOM 4445 C CA . GLN C 2 68 ? -6.118 5.120 41.077 1.00 56.21 780 GLN C CA 1
ATOM 4446 C C . GLN C 2 68 ? -7.312 4.172 40.887 1.00 56.73 780 GLN C C 1
ATOM 4447 O O . GLN C 2 68 ? -8.462 4.613 40.966 1.00 55.53 780 GLN C O 1
ATOM 4453 N N . LEU C 2 69 ? -7.046 2.888 40.636 1.00 58.41 781 LEU C N 1
ATOM 4454 C CA . LEU C 2 69 ? -8.101 1.893 40.412 1.00 57.28 781 LEU C CA 1
ATOM 4455 C C . LEU C 2 69 ? -8.355 1.039 41.654 1.00 61.55 781 LEU C C 1
ATOM 4456 O O . LEU C 2 69 ? -7.483 0.283 42.086 1.00 62.24 781 LEU C O 1
ATOM 4461 N N . ILE C 2 70 ? -9.556 1.183 42.219 1.00 66.89 782 ILE C N 1
ATOM 4462 C CA . ILE C 2 70 ? -10.011 0.443 43.398 1.00 68.60 782 ILE C CA 1
ATOM 4463 C C . ILE C 2 70 ? -11.326 -0.272 43.045 1.00 65.50 782 ILE C C 1
ATOM 4464 O O . ILE C 2 70 ? -12.383 0.359 43.029 1.00 65.46 782 ILE C O 1
ATOM 4469 N N . HIS C 2 71 ? -11.264 -1.573 42.755 1.00 61.52 783 HIS C N 1
ATOM 4470 C CA . HIS C 2 71 ? -12.458 -2.333 42.344 1.00 59.61 783 HIS C CA 1
ATOM 4471 C C . HIS C 2 71 ? -12.311 -3.837 42.612 1.00 62.02 783 HIS C C 1
ATOM 4472 O O . HIS C 2 71 ? -11.200 -4.365 42.585 1.00 62.56 783 HIS C O 1
ATOM 4479 N N . ARG C 2 72 ? -13.442 -4.508 42.862 1.00 65.40 784 ARG C N 1
ATOM 4480 C CA . ARG C 2 72 ? -13.491 -5.953 43.175 1.00 64.31 784 ARG C CA 1
ATOM 4481 C C . ARG C 2 72 ? -12.789 -6.787 42.111 1.00 60.00 784 ARG C C 1
ATOM 4482 O O . ARG C 2 72 ? -11.813 -7.475 42.398 1.00 58.88 784 ARG C O 1
ATOM 4490 N N . SER C 2 73 ? -13.303 -6.703 40.885 1.00 58.50 785 SER C N 1
ATOM 4491 C CA . SER C 2 73 ? -12.795 -7.443 39.730 1.00 58.01 785 SER C CA 1
ATOM 4492 C C . SER C 2 73 ? -11.573 -6.837 39.016 1.00 58.40 785 SER C C 1
ATOM 4493 O O . SER C 2 73 ? -11.295 -7.193 37.870 1.00 59.62 785 SER C O 1
ATOM 4496 N N . VAL C 2 74 ? -10.854 -5.928 39.671 1.00 58.61 786 VAL C N 1
ATOM 4497 C CA . VAL C 2 74 ? -9.574 -5.439 39.173 1.00 58.67 786 VAL C CA 1
ATOM 4498 C C . VAL C 2 74 ? -8.495 -5.836 40.174 1.00 60.43 786 VAL C C 1
ATOM 4499 O O . VAL C 2 74 ? -8.653 -5.629 41.379 1.00 65.43 786 VAL C O 1
ATOM 4503 N N . VAL C 2 75 ? -7.409 -6.415 39.664 1.00 60.36 787 VAL C N 1
ATOM 4504 C CA . VAL C 2 75 ? -6.233 -6.745 40.474 1.00 59.61 787 VAL C CA 1
ATOM 4505 C C . VAL C 2 75 ? -5.709 -5.445 41.088 1.00 57.51 787 VAL C C 1
ATOM 4506 O O . VAL C 2 75 ? -5.399 -4.506 40.360 1.00 55.22 787 VAL C O 1
ATOM 4510 N N . ASN C 2 76 ? -5.652 -5.405 42.421 1.00 56.72 788 ASN C N 1
ATOM 4511 C CA . ASN C 2 76 ? -5.179 -4.238 43.166 1.00 57.28 788 ASN C CA 1
ATOM 4512 C C . ASN C 2 76 ? -3.803 -4.473 43.759 1.00 56.79 788 ASN C C 1
ATOM 4513 O O . ASN C 2 76 ? -3.468 -5.590 44.170 1.00 57.57 788 ASN C O 1
ATOM 4515 N N . MET C 2 77 ? -3.027 -3.398 43.815 1.00 55.01 789 MET C N 1
ATOM 4516 C CA . MET C 2 77 ? -1.710 -3.406 44.425 1.00 53.87 789 MET C CA 1
ATOM 4517 C C . MET C 2 77 ? -1.857 -3.103 45.919 1.00 54.79 789 MET C C 1
ATOM 4518 O O . MET C 2 77 ? -2.279 -2.006 46.291 1.00 56.71 789 MET C O 1
ATOM 4523 N N . LYS C 2 78 ? -1.514 -4.075 46.765 1.00 54.19 790 LYS C N 1
ATOM 4524 C CA . LYS C 2 78 ? -1.650 -3.932 48.221 1.00 54.25 790 LYS C CA 1
ATOM 4525 C C . LYS C 2 78 ? -0.608 -2.976 48.803 1.00 54.73 790 LYS C C 1
ATOM 4526 O O . LYS C 2 78 ? -0.941 -2.083 49.574 1.00 55.16 790 LYS C O 1
ATOM 4530 N N . GLU C 2 79 ? 0.650 -3.182 48.427 1.00 56.93 791 GLU C N 1
ATOM 4531 C CA . GLU C 2 79 ? 1.770 -2.367 48.909 1.00 57.79 791 GLU C CA 1
ATOM 4532 C C . GLU C 2 79 ? 3.021 -2.588 48.058 1.00 54.78 791 GLU C C 1
ATOM 4533 O O . GLU C 2 79 ? 3.028 -3.442 47.171 1.00 52.78 791 GLU C O 1
ATOM 4539 N N . ILE C 2 80 ? 4.063 -1.807 48.342 1.00 52.75 792 ILE C N 1
ATOM 4540 C CA . ILE C 2 80 ? 5.392 -1.995 47.758 1.00 51.22 792 ILE C CA 1
ATOM 4541 C C . ILE C 2 80 ? 6.390 -2.214 48.899 1.00 50.86 792 ILE C C 1
ATOM 4542 O O . ILE C 2 80 ? 6.295 -1.592 49.956 1.00 50.40 792 ILE C O 1
ATOM 4547 N N . VAL C 2 81 ? 7.350 -3.100 48.656 1.00 51.97 793 VAL C N 1
ATOM 4548 C CA . VAL C 2 81 ? 8.190 -3.689 49.698 1.00 51.41 793 VAL C CA 1
ATOM 4549 C C . VAL C 2 81 ? 9.634 -3.826 49.176 1.00 49.39 793 VAL C C 1
ATOM 4550 O O . VAL C 2 81 ? 9.844 -4.046 47.983 1.00 47.30 793 VAL C O 1
ATOM 4554 N N . THR C 2 82 ? 10.616 -3.717 50.071 1.00 48.60 794 THR C N 1
ATOM 4555 C CA . THR C 2 82 ? 12.039 -3.637 49.682 1.00 50.17 794 THR C CA 1
ATOM 4556 C C . THR C 2 82 ? 12.873 -4.817 50.204 1.00 53.35 794 THR C C 1
ATOM 4557 O O . THR C 2 82 ? 12.414 -5.555 51.072 1.00 54.43 794 THR C O 1
ATOM 4561 N N . ASP C 2 83 ? 14.091 -4.976 49.674 1.00 58.95 795 ASP C N 1
ATOM 4562 C CA . ASP C 2 83 ? 15.025 -6.040 50.111 1.00 66.60 795 ASP C CA 1
ATOM 4563 C C . ASP C 2 83 ? 15.584 -5.748 51.535 1.00 74.80 795 ASP C C 1
ATOM 4564 O O . ASP C 2 83 ? 14.881 -5.961 52.515 1.00 78.65 795 ASP C O 1
ATOM 4569 N N . LYS C 2 84 ? 16.822 -5.265 51.658 1.00 83.02 796 LYS C N 1
ATOM 4570 C CA . LYS C 2 84 ? 17.423 -4.946 52.963 1.00 88.81 796 LYS C CA 1
ATOM 4571 C C . LYS C 2 84 ? 18.638 -4.099 52.667 1.00 92.45 796 LYS C C 1
ATOM 4572 O O . LYS C 2 84 ? 19.338 -4.420 51.721 1.00 88.87 796 LYS C O 1
ATOM 4578 N N . GLN C 2 85 ? 18.910 -3.074 53.480 1.00 96.91 797 GLN C N 1
ATOM 4579 C CA . GLN C 2 85 ? 19.786 -1.967 53.114 1.00 98.33 797 GLN C CA 1
ATOM 4580 C C . GLN C 2 85 ? 20.834 -1.832 54.223 1.00 100.51 797 GLN C C 1
ATOM 4581 O O . GLN C 2 85 ? 20.489 -1.541 55.372 1.00 102.49 797 GLN C O 1
ATOM 4587 N N . ASP C 2 86 ? 22.103 -2.066 53.874 1.00 103.16 798 ASP C N 1
ATOM 4588 C CA . ASP C 2 86 ? 23.152 -2.399 54.865 1.00 106.01 798 ASP C CA 1
ATOM 4589 C C . ASP C 2 86 ? 23.497 -1.280 55.856 1.00 110.03 798 ASP C C 1
ATOM 4590 O O . ASP C 2 86 ? 23.072 -0.136 55.682 1.00 111.42 798 ASP C O 1
ATOM 4595 N N . ALA C 2 87 ? 24.273 -1.644 56.881 1.00 111.99 799 ALA C N 1
ATOM 4596 C CA . ALA C 2 87 ? 24.622 -0.782 58.026 1.00 112.19 799 ALA C CA 1
ATOM 4597 C C . ALA C 2 87 ? 24.554 0.734 57.787 1.00 114.91 799 ALA C C 1
ATOM 4598 O O . ALA C 2 87 ? 23.584 1.373 58.209 1.00 114.17 799 ALA C O 1
ATOM 4600 N N . LEU C 2 88 ? 25.559 1.296 57.106 1.00 116.35 800 LEU C N 1
ATOM 4601 C CA . LEU C 2 88 ? 25.695 2.760 56.970 1.00 115.90 800 LEU C CA 1
ATOM 4602 C C . LEU C 2 88 ? 26.319 3.161 55.625 1.00 111.63 800 LEU C C 1
ATOM 4603 O O . LEU C 2 88 ? 27.275 3.941 55.574 1.00 114.04 800 LEU C O 1
ATOM 4608 N N . ASP C 2 89 ? 25.772 2.622 54.537 1.00 105.21 801 ASP C N 1
ATOM 4609 C CA . ASP C 2 89 ? 26.138 3.074 53.193 1.00 101.72 801 ASP C CA 1
ATOM 4610 C C . ASP C 2 89 ? 25.083 2.658 52.165 1.00 99.26 801 ASP C C 1
ATOM 4611 O O . ASP C 2 89 ? 25.145 1.567 51.589 1.00 99.34 801 ASP C O 1
ATOM 4616 N N . PHE C 2 90 ? 24.100 3.532 51.964 1.00 94.72 802 PHE C N 1
ATOM 4617 C CA . PHE C 2 90 ? 23.108 3.376 50.901 1.00 89.03 802 PHE C CA 1
ATOM 4618 C C . PHE C 2 90 ? 23.693 3.330 49.472 1.00 86.80 802 PHE C C 1
ATOM 4619 O O . PHE C 2 90 ? 23.073 2.762 48.579 1.00 83.53 802 PHE C O 1
ATOM 4627 N N . LYS C 2 91 ? 24.869 3.928 49.263 1.00 87.62 803 LYS C N 1
ATOM 4628 C CA . LYS C 2 91 ? 25.559 3.874 47.958 1.00 89.05 803 LYS C CA 1
ATOM 4629 C C . LYS C 2 91 ? 26.082 2.474 47.599 1.00 89.28 803 LYS C C 1
ATOM 4630 O O . LYS C 2 91 ? 26.151 2.128 46.419 1.00 83.03 803 LYS C O 1
ATOM 4636 N N . LYS C 2 92 ? 26.455 1.688 48.611 1.00 94.79 804 LYS C N 1
ATOM 4637 C CA . LYS C 2 92 ? 26.788 0.265 48.431 1.00 96.16 804 LYS C CA 1
ATOM 4638 C C . LYS C 2 92 ? 25.530 -0.585 48.196 1.00 95.78 804 LYS C C 1
ATOM 4639 O O . LYS C 2 92 ? 25.552 -1.517 47.388 1.00 93.01 804 LYS C O 1
ATOM 4641 N N . ASP C 2 93 ? 24.451 -0.257 48.914 1.00 96.84 805 ASP C N 1
ATOM 4642 C CA . ASP C 2 93 ? 23.153 -0.951 48.802 1.00 95.42 805 ASP C CA 1
ATOM 4643 C C . ASP C 2 93 ? 22.592 -0.878 47.378 1.00 93.70 805 ASP C C 1
ATOM 4644 O O . ASP C 2 93 ? 22.300 0.206 46.878 1.00 93.71 805 ASP C O 1
ATOM 4649 N N . LYS C 2 94 ? 22.460 -2.041 46.739 1.00 92.39 806 LYS C N 1
ATOM 4650 C CA . LYS C 2 94 ? 21.896 -2.143 45.390 1.00 93.32 806 LYS C CA 1
ATOM 4651 C C . LYS C 2 94 ? 20.947 -3.353 45.291 1.00 91.12 806 LYS C C 1
ATOM 4652 O O . LYS C 2 94 ? 21.199 -4.308 44.544 1.00 89.87 806 LYS C O 1
ATOM 4658 N N . GLY C 2 95 ? 19.863 -3.290 46.072 1.00 85.56 807 GLY C N 1
ATOM 4659 C CA . GLY C 2 95 ? 18.840 -4.342 46.133 1.00 78.66 807 GLY C CA 1
ATOM 4660 C C . GLY C 2 95 ? 17.718 -4.154 45.123 1.00 73.08 807 GLY C C 1
ATOM 4661 O O . GLY C 2 95 ? 17.978 -3.854 43.957 1.00 74.18 807 GLY C O 1
ATOM 4662 N N . ALA C 2 96 ? 16.471 -4.328 45.571 1.00 68.07 808 ALA C N 1
ATOM 4663 C CA . ALA C 2 96 ? 15.301 -4.294 44.679 1.00 63.14 808 ALA C CA 1
ATOM 4664 C C . ALA C 2 96 ? 13.971 -4.132 45.420 1.00 59.08 808 ALA C C 1
ATOM 4665 O O . ALA C 2 96 ? 13.879 -4.383 46.625 1.00 56.76 808 ALA C O 1
ATOM 4667 N N . PHE C 2 97 ? 12.949 -3.718 44.668 1.00 56.71 809 PHE C N 1
ATOM 4668 C CA . PHE C 2 97 ? 11.579 -3.538 45.171 1.00 55.10 809 PHE C CA 1
ATOM 4669 C C . PHE C 2 97 ? 10.660 -4.677 44.710 1.00 54.85 809 PHE C C 1
ATOM 4670 O O . PHE C 2 97 ? 10.945 -5.356 43.719 1.00 52.95 809 PHE C O 1
ATOM 4678 N N . TYR C 2 98 ? 9.545 -4.848 45.424 1.00 54.14 810 TYR C N 1
ATOM 4679 C CA . TYR C 2 98 ? 8.546 -5.881 45.131 1.00 53.02 810 TYR C CA 1
ATOM 4680 C C . TYR C 2 98 ? 7.142 -5.300 45.214 1.00 52.11 810 TYR C C 1
ATOM 4681 O O . TYR C 2 98 ? 6.759 -4.775 46.255 1.00 50.45 810 TYR C O 1
ATOM 4690 N N . LEU C 2 99 ? 6.377 -5.411 44.128 1.00 52.61 811 LEU C N 1
ATOM 4691 C CA . LEU C 2 99 ? 4.983 -4.967 44.112 1.00 52.15 811 LEU C CA 1
ATOM 4692 C C . LEU C 2 99 ? 4.107 -6.119 44.618 1.00 51.74 811 LEU C C 1
ATOM 4693 O O . LEU C 2 99 ? 4.118 -7.210 44.044 1.00 50.85 811 LEU C O 1
ATOM 4698 N N . VAL C 2 100 ? 3.350 -5.868 45.685 1.00 52.43 812 VAL C N 1
ATOM 4699 C CA . VAL C 2 100 ? 2.547 -6.901 46.351 1.00 51.86 812 VAL C CA 1
ATOM 4700 C C . VAL C 2 100 ? 1.113 -6.881 45.827 1.00 51.45 812 VAL C C 1
ATOM 4701 O O . VAL C 2 100 ? 0.429 -5.854 45.907 1.00 49.53 812 VAL C O 1
ATOM 4705 N N . PHE C 2 101 ? 0.675 -8.029 45.314 1.00 52.16 813 PHE C N 1
ATOM 4706 C CA . PHE C 2 101 ? -0.669 -8.224 44.766 1.00 54.12 813 PHE C CA 1
ATOM 4707 C C . PHE C 2 101 ? -1.341 -9.382 45.472 1.00 56.90 813 PHE C C 1
ATOM 4708 O O . PHE C 2 101 ? -0.657 -10.307 45.907 1.00 57.38 813 PHE C O 1
ATOM 4716 N N . GLU C 2 102 ? -2.674 -9.353 45.560 1.00 60.39 814 GLU C N 1
ATOM 4717 C CA . GLU C 2 102 ? -3.426 -10.508 46.051 1.00 60.99 814 GLU C CA 1
ATOM 4718 C C . GLU C 2 102 ? -3.160 -11.680 45.110 1.00 60.05 814 GLU C C 1
ATOM 4719 O O . GLU C 2 102 ? -3.229 -11.512 43.889 1.00 58.54 814 GLU C O 1
ATOM 4725 N N . TYR C 2 103 ? -2.853 -12.847 45.681 1.00 58.52 815 TYR C N 1
ATOM 4726 C CA . TYR C 2 103 ? -2.597 -14.058 44.897 1.00 56.87 815 TYR C CA 1
ATOM 4727 C C . TYR C 2 103 ? -3.882 -14.565 44.261 1.00 56.44 815 TYR C C 1
ATOM 4728 O O . TYR C 2 103 ? -4.934 -14.567 44.902 1.00 57.34 815 TYR C O 1
ATOM 4737 N N . MET C 2 104 ? -3.778 -14.985 43.003 1.00 56.98 816 MET C N 1
ATOM 4738 C CA . MET C 2 104 ? -4.878 -15.608 42.270 1.00 58.74 816 MET C CA 1
ATOM 4739 C C . MET C 2 104 ? -4.430 -16.977 41.772 1.00 57.95 816 MET C C 1
ATOM 4740 O O . MET C 2 104 ? -3.313 -17.138 41.274 1.00 59.35 816 MET C O 1
ATOM 4745 N N . ASP C 2 105 ? -5.317 -17.955 41.904 1.00 57.09 817 ASP C N 1
ATOM 4746 C CA . ASP C 2 105 ? -4.975 -19.357 41.678 1.00 56.71 817 ASP C CA 1
ATOM 4747 C C . ASP C 2 105 ? -4.708 -19.676 40.205 1.00 56.84 817 ASP C C 1
ATOM 4748 O O . ASP C 2 105 ? -3.716 -20.337 39.892 1.00 58.13 817 ASP C O 1
ATOM 4753 N N . HIS C 2 106 ? -5.571 -19.184 39.313 1.00 56.70 818 HIS C N 1
ATOM 4754 C CA . HIS C 2 106 ? -5.490 -19.487 37.877 1.00 56.48 818 HIS C CA 1
ATOM 4755 C C . HIS C 2 106 ? -5.537 -18.241 37.005 1.00 57.59 818 HIS C C 1
ATOM 4756 O O . HIS C 2 106 ? -6.003 -17.189 37.438 1.00 55.57 818 HIS C O 1
ATOM 4763 N N . ASP C 2 107 ? -5.033 -18.376 35.777 1.00 60.03 819 ASP C N 1
ATOM 4764 C CA . ASP C 2 107 ? -5.402 -17.478 34.678 1.00 61.55 819 ASP C CA 1
ATOM 4765 C C . ASP C 2 107 ? -6.274 -18.264 33.704 1.00 63.09 819 ASP C C 1
ATOM 4766 O O . ASP C 2 107 ? -6.245 -19.497 33.687 1.00 63.91 819 ASP C O 1
ATOM 4771 N N . LEU C 2 108 ? -7.030 -17.541 32.886 1.00 63.76 820 LEU C N 1
ATOM 4772 C CA . LEU C 2 108 ? -8.024 -18.161 32.009 1.00 64.11 820 LEU C CA 1
ATOM 4773 C C . LEU C 2 108 ? -7.385 -18.978 30.877 1.00 62.83 820 LEU C C 1
ATOM 4774 O O . LEU C 2 108 ? -7.944 -19.991 30.462 1.00 60.11 820 LEU C O 1
ATOM 4779 N N . MET C 2 109 ? -6.222 -18.543 30.390 1.00 63.26 821 MET C N 1
ATOM 4780 C CA . MET C 2 109 ? -5.495 -19.286 29.356 1.00 65.74 821 MET C CA 1
ATOM 4781 C C . MET C 2 109 ? -5.109 -20.673 29.863 1.00 65.16 821 MET C C 1
ATOM 4782 O O . MET C 2 109 ? -5.313 -21.661 29.164 1.00 69.02 821 MET C O 1
ATOM 4787 N N . GLY C 2 110 ? -4.561 -20.734 31.074 1.00 61.83 822 GLY C N 1
ATOM 4788 C CA . GLY C 2 110 ? -4.170 -21.995 31.702 1.00 61.75 822 GLY C CA 1
ATOM 4789 C C . GLY C 2 110 ? -5.302 -22.997 31.866 1.00 60.43 822 GLY C C 1
ATOM 4790 O O . GLY C 2 110 ? -5.115 -24.190 31.628 1.00 57.10 822 GLY C O 1
ATOM 4791 N N . LEU C 2 111 ? -6.472 -22.510 32.267 1.00 62.50 823 LEU C N 1
ATOM 4792 C CA . LEU C 2 111 ? -7.640 -23.372 32.480 1.00 64.57 823 LEU C CA 1
ATOM 4793 C C . LEU C 2 111 ? -8.175 -23.990 31.192 1.00 66.22 823 LEU C C 1
ATOM 4794 O O . LEU C 2 111 ? -8.579 -25.155 31.185 1.00 65.39 823 LEU C O 1
ATOM 4799 N N . LEU C 2 112 ? -8.176 -23.207 30.114 1.00 70.08 824 LEU C N 1
ATOM 4800 C CA . LEU C 2 112 ? -8.644 -23.679 28.806 1.00 72.77 824 LEU C CA 1
ATOM 4801 C C . LEU C 2 112 ? -7.636 -24.594 28.112 1.00 75.84 824 LEU C C 1
ATOM 4802 O O . LEU C 2 112 ? -8.022 -25.545 27.428 1.00 78.98 824 LEU C O 1
ATOM 4807 N N . GLU C 2 113 ? -6.351 -24.301 28.293 1.00 80.26 825 GLU C N 1
ATOM 4808 C CA . GLU C 2 113 ? -5.275 -25.049 27.643 1.00 83.17 825 GLU C CA 1
ATOM 4809 C C . GLU C 2 113 ? -5.119 -26.468 28.206 1.00 85.70 825 GLU C C 1
ATOM 4810 O O . GLU C 2 113 ? -4.667 -27.372 27.499 1.00 88.35 825 GLU C O 1
ATOM 4816 N N . SER C 2 114 ? -5.483 -26.653 29.474 1.00 88.36 826 SER C N 1
ATOM 4817 C CA . SER C 2 114 ? -5.464 -27.972 30.111 1.00 90.28 826 SER C CA 1
ATOM 4818 C C . SER C 2 114 ? -6.490 -28.923 29.499 1.00 92.02 826 SER C C 1
ATOM 4819 O O . SER C 2 114 ? -6.212 -30.109 29.328 1.00 97.25 826 SER C O 1
ATOM 4822 N N . GLY C 2 115 ? -7.678 -28.401 29.200 1.00 89.78 827 GLY C N 1
ATOM 4823 C CA . GLY C 2 115 ? -8.787 -29.219 28.715 1.00 86.92 827 GLY C CA 1
ATOM 4824 C C . GLY C 2 115 ? -9.437 -30.071 29.794 1.00 85.18 827 GLY C C 1
ATOM 4825 O O . GLY C 2 115 ? -10.173 -31.005 29.479 1.00 83.55 827 GLY C O 1
ATOM 4826 N N . LEU C 2 116 ? -9.181 -29.742 31.063 1.00 86.16 828 LEU C N 1
ATOM 4827 C CA . LEU C 2 116 ? -9.762 -30.451 32.210 1.00 88.28 828 LEU C CA 1
ATOM 4828 C C . LEU C 2 116 ? -10.981 -29.715 32.800 1.00 87.29 828 LEU C C 1
ATOM 4829 O O . LEU C 2 116 ? -11.669 -30.258 33.670 1.00 82.45 828 LEU C O 1
ATOM 4831 N N . VAL C 2 117 ? -11.244 -28.492 32.327 1.00 86.29 829 VAL C N 1
ATOM 4832 C CA . VAL C 2 117 ? -12.335 -27.660 32.833 1.00 84.72 829 VAL C CA 1
ATOM 4833 C C . VAL C 2 117 ? -13.347 -27.420 31.723 1.00 81.52 829 VAL C C 1
ATOM 4834 O O . VAL C 2 117 ? -12.975 -27.180 30.575 1.00 76.64 829 VAL C O 1
ATOM 4838 N N . HIS C 2 118 ? -14.624 -27.483 32.086 1.00 81.08 830 HIS C N 1
ATOM 4839 C CA . HIS C 2 118 ? -15.724 -27.150 31.191 1.00 81.52 830 HIS C CA 1
ATOM 4840 C C . HIS C 2 118 ? -16.550 -26.071 31.877 1.00 77.87 830 HIS C C 1
ATOM 4841 O O . HIS C 2 118 ? -16.996 -26.258 33.012 1.00 79.43 830 HIS C O 1
ATOM 4848 N N . PHE C 2 119 ? -16.735 -24.939 31.201 1.00 71.28 831 PHE C N 1
ATOM 4849 C CA . PHE C 2 119 ? -17.552 -23.852 31.739 1.00 67.55 831 PHE C CA 1
ATOM 4850 C C . PHE C 2 119 ? -18.983 -23.979 31.233 1.00 64.56 831 PHE C C 1
ATOM 4851 O O . PHE C 2 119 ? -19.207 -24.126 30.029 1.00 65.77 831 PHE C O 1
ATOM 4859 N N . SER C 2 120 ? -19.939 -23.931 32.159 1.00 61.50 832 SER C N 1
ATOM 4860 C CA . SER C 2 120 ? -21.361 -23.897 31.837 1.00 62.70 832 SER C CA 1
ATOM 4861 C C . SER C 2 120 ? -21.798 -22.466 31.528 1.00 63.67 832 SER C C 1
ATOM 4862 O O . SER C 2 120 ? -21.020 -21.519 31.673 1.00 61.55 832 SER C O 1
ATOM 4865 N N . GLU C 2 121 ? -23.049 -22.323 31.097 1.00 64.45 833 GLU C N 1
ATOM 4866 C CA . GLU C 2 121 ? -23.635 -21.011 30.835 1.00 64.71 833 GLU C CA 1
ATOM 4867 C C . GLU C 2 121 ? -23.613 -20.134 32.089 1.00 63.12 833 GLU C C 1
ATOM 4868 O O . GLU C 2 121 ? -23.333 -18.941 32.005 1.00 59.58 833 GLU C O 1
ATOM 4874 N N . ASP C 2 122 ? -23.902 -20.737 33.241 1.00 64.53 834 ASP C N 1
ATOM 4875 C CA . ASP C 2 122 ? -23.878 -20.027 34.526 1.00 65.81 834 ASP C CA 1
ATOM 4876 C C . ASP C 2 122 ? -22.471 -19.583 34.919 1.00 64.04 834 ASP C C 1
ATOM 4877 O O . ASP C 2 122 ? -22.304 -18.509 35.492 1.00 64.43 834 ASP C O 1
ATOM 4882 N N . HIS C 2 123 ? -21.469 -20.408 34.614 1.00 62.91 835 HIS C N 1
ATOM 4883 C CA . HIS C 2 123 ? -20.067 -20.055 34.872 1.00 62.53 835 HIS C CA 1
ATOM 4884 C C . HIS C 2 123 ? -19.604 -18.899 33.976 1.00 58.46 835 HIS C C 1
ATOM 4885 O O . HIS C 2 123 ? -18.963 -17.965 34.451 1.00 56.72 835 HIS C O 1
ATOM 4892 N N . ILE C 2 124 ? -19.958 -18.956 32.693 1.00 56.40 836 ILE C N 1
ATOM 4893 C CA . ILE C 2 124 ? -19.639 -17.883 31.738 1.00 55.19 836 ILE C CA 1
ATOM 4894 C C . ILE C 2 124 ? -20.351 -16.572 32.103 1.00 56.28 836 ILE C C 1
ATOM 4895 O O . ILE C 2 124 ? -19.738 -15.503 32.063 1.00 57.19 836 ILE C O 1
ATOM 4900 N N . LYS C 2 125 ? -21.640 -16.661 32.443 1.00 55.27 837 LYS C N 1
ATOM 4901 C CA . LYS C 2 125 ? -22.407 -15.521 32.970 1.00 53.58 837 LYS C CA 1
ATOM 4902 C C . LYS C 2 125 ? -21.661 -14.795 34.086 1.00 52.37 837 LYS C C 1
ATOM 4903 O O . LYS C 2 125 ? -21.530 -13.569 34.060 1.00 54.07 837 LYS C O 1
ATOM 4909 N N . SER C 2 126 ? -21.185 -15.564 35.059 1.00 50.26 838 SER C N 1
ATOM 4910 C CA . SER C 2 126 ? -20.503 -15.012 36.228 1.00 49.94 838 SER C CA 1
ATOM 4911 C C . SER C 2 126 ? -19.176 -14.356 35.869 1.00 52.64 838 SER C C 1
ATOM 4912 O O . SER C 2 126 ? -18.870 -13.278 36.374 1.00 55.36 838 SER C O 1
ATOM 4915 N N . PHE C 2 127 ? -18.387 -15.014 35.019 1.00 54.50 839 PHE C N 1
ATOM 4916 C CA . PHE C 2 127 ? -17.103 -14.464 34.574 1.00 54.85 839 PHE C CA 1
ATOM 4917 C C . PHE C 2 127 ? -17.251 -13.153 33.816 1.00 52.39 839 PHE C C 1
ATOM 4918 O O . PHE C 2 127 ? -16.543 -12.186 34.109 1.00 51.98 839 PHE C O 1
ATOM 4926 N N . MET C 2 128 ? -18.171 -13.124 32.857 1.00 50.37 840 MET C N 1
ATOM 4927 C CA . MET C 2 128 ? -18.385 -11.937 32.033 1.00 50.47 840 MET C CA 1
ATOM 4928 C C . MET C 2 128 ? -19.012 -10.792 32.825 1.00 51.65 840 MET C C 1
ATOM 4929 O O . MET C 2 128 ? -18.634 -9.641 32.637 1.00 53.70 840 MET C O 1
ATOM 4934 N N . LYS C 2 129 ? -19.958 -11.102 33.708 1.00 52.52 841 LYS C N 1
ATOM 4935 C CA . LYS C 2 129 ? -20.517 -10.101 34.621 1.00 52.65 841 LYS C CA 1
ATOM 4936 C C . LYS C 2 129 ? -19.375 -9.377 35.335 1.00 50.86 841 LYS C C 1
ATOM 4937 O O . LYS C 2 129 ? -19.281 -8.150 35.281 1.00 52.69 841 LYS C O 1
ATOM 4943 N N . GLN C 2 130 ? -18.506 -10.153 35.981 1.00 47.01 842 GLN C N 1
ATOM 4944 C CA . GLN C 2 130 ? -17.381 -9.615 36.748 1.00 45.55 842 GLN C CA 1
ATOM 4945 C C . GLN C 2 130 ? -16.377 -8.855 35.890 1.00 45.87 842 GLN C C 1
ATOM 4946 O O . GLN C 2 130 ? -15.908 -7.786 36.281 1.00 44.06 842 GLN C O 1
ATOM 4952 N N . LEU C 2 131 ? -16.048 -9.416 34.728 1.00 47.38 843 LEU C N 1
ATOM 4953 C CA . LEU C 2 131 ? -15.082 -8.808 33.813 1.00 47.52 843 LEU C CA 1
ATOM 4954 C C . LEU C 2 131 ? -15.552 -7.444 33.329 1.00 46.31 843 LEU C C 1
ATOM 4955 O O . LEU C 2 131 ? -14.793 -6.479 33.354 1.00 44.14 843 LEU C O 1
ATOM 4960 N N . MET C 2 132 ? -16.806 -7.374 32.895 1.00 47.36 844 MET C N 1
ATOM 4961 C CA . MET C 2 132 ? -17.360 -6.130 32.367 1.00 48.16 844 MET C CA 1
ATOM 4962 C C . MET C 2 132 ? -17.671 -5.098 33.460 1.00 48.94 844 MET C C 1
ATOM 4963 O O . MET C 2 132 ? -17.759 -3.911 33.159 1.00 48.88 844 MET C O 1
ATOM 4968 N N . GLU C 2 133 ? -17.826 -5.533 34.711 1.00 49.45 845 GLU C N 1
ATOM 4969 C CA . GLU C 2 133 ? -17.978 -4.592 35.832 1.00 51.82 845 GLU C CA 1
ATOM 4970 C C . GLU C 2 133 ? -16.670 -3.838 36.116 1.00 50.82 845 GLU C C 1
ATOM 4971 O O . GLU C 2 133 ? -16.666 -2.610 36.251 1.00 50.95 845 GLU C O 1
ATOM 4977 N N . GLY C 2 134 ? -15.571 -4.579 36.204 1.00 50.45 846 GLY C N 1
ATOM 4978 C CA . GLY C 2 134 ? -14.238 -3.987 36.364 1.00 48.75 846 GLY C CA 1
ATOM 4979 C C . GLY C 2 134 ? -13.826 -3.122 35.186 1.00 47.92 846 GLY C C 1
ATOM 4980 O O . GLY C 2 134 ? -13.201 -2.073 35.373 1.00 46.60 846 GLY C O 1
ATOM 4981 N N . LEU C 2 135 ? -14.187 -3.557 33.977 1.00 45.96 847 LEU C N 1
ATOM 4982 C CA . LEU C 2 135 ? -13.890 -2.808 32.763 1.00 45.57 847 LEU C CA 1
ATOM 4983 C C . LEU C 2 135 ? -14.742 -1.547 32.645 1.00 48.38 847 LEU C C 1
ATOM 4984 O O . LEU C 2 135 ? -14.249 -0.522 32.169 1.00 50.34 847 LEU C O 1
ATOM 4989 N N . GLU C 2 136 ? -16.011 -1.624 33.060 1.00 49.21 848 GLU C N 1
ATOM 4990 C CA . GLU C 2 136 ? -16.869 -0.443 33.140 1.00 49.54 848 GLU C CA 1
ATOM 4991 C C . GLU C 2 136 ? -16.240 0.587 34.076 1.00 51.23 848 GLU C C 1
ATOM 4992 O O . GLU C 2 136 ? -16.137 1.765 33.729 1.00 50.35 848 GLU C O 1
ATOM 4998 N N . TYR C 2 137 ? -15.832 0.130 35.259 1.00 52.28 849 TYR C N 1
ATOM 4999 C CA . TYR C 2 137 ? -15.203 0.996 36.261 1.00 54.42 849 TYR C CA 1
ATOM 5000 C C . TYR C 2 137 ? -13.973 1.714 35.684 1.00 55.64 849 TYR C C 1
ATOM 5001 O O . TYR C 2 137 ? -13.856 2.934 35.809 1.00 55.47 849 TYR C O 1
ATOM 5010 N N . CYS C 2 138 ? -13.082 0.954 35.042 1.00 54.97 850 CYS C N 1
ATOM 5011 C CA . CYS C 2 138 ? -11.869 1.505 34.428 1.00 53.31 850 CYS C CA 1
ATOM 5012 C C . CYS C 2 138 ? -12.184 2.548 33.352 1.00 52.50 850 CYS C C 1
ATOM 5013 O O . CYS C 2 138 ? -11.588 3.626 33.343 1.00 52.49 850 CYS C O 1
ATOM 5016 N N . HIS C 2 139 ? -13.119 2.227 32.460 1.00 50.21 851 HIS C N 1
ATOM 5017 C CA . HIS C 2 139 ? -13.531 3.156 31.405 1.00 50.17 851 HIS C CA 1
ATOM 5018 C C . HIS C 2 139 ? -14.200 4.415 31.969 1.00 51.57 851 HIS C C 1
ATOM 5019 O O . HIS C 2 139 ? -13.955 5.511 31.471 1.00 49.92 851 HIS C O 1
ATOM 5026 N N . LYS C 2 140 ? -15.036 4.250 32.999 1.00 54.09 852 LYS C N 1
ATOM 5027 C CA . LYS C 2 140 ? -15.659 5.384 33.718 1.00 52.66 852 LYS C CA 1
ATOM 5028 C C . LYS C 2 140 ? -14.617 6.357 34.311 1.00 51.75 852 LYS C C 1
ATOM 5029 O O . LYS C 2 140 ? -14.835 7.579 34.313 1.00 51.67 852 LYS C O 1
ATOM 5033 N N . LYS C 2 141 ? -13.487 5.817 34.778 1.00 50.83 853 LYS C N 1
ATOM 5034 C CA . LYS C 2 141 ? -12.358 6.629 35.264 1.00 50.95 853 LYS C CA 1
ATOM 5035 C C . LYS C 2 141 ? -11.339 6.976 34.164 1.00 50.51 853 LYS C C 1
ATOM 5036 O O . LYS C 2 141 ? -10.187 7.292 34.471 1.00 50.94 853 LYS C O 1
ATOM 5042 N N . ASN C 2 142 ? -11.766 6.928 32.899 1.00 50.12 854 ASN C N 1
ATOM 5043 C CA . ASN C 2 142 ? -10.970 7.366 31.746 1.00 51.70 854 ASN C CA 1
ATOM 5044 C C . ASN C 2 142 ? -9.685 6.570 31.474 1.00 49.42 854 ASN C C 1
ATOM 5045 O O . ASN C 2 142 ? -8.723 7.118 30.944 1.00 48.90 854 ASN C O 1
ATOM 5050 N N . PHE C 2 143 ? -9.692 5.277 31.800 1.00 48.71 855 PHE C N 1
ATOM 5051 C CA . PHE C 2 143 ? -8.527 4.406 31.610 1.00 46.41 855 PHE C CA 1
ATOM 5052 C C . PHE C 2 143 ? -8.801 3.319 30.581 1.00 45.54 855 PHE C C 1
ATOM 5053 O O . PHE C 2 143 ? -9.841 2.670 30.629 1.00 43.16 855 PHE C O 1
ATOM 5061 N N . LEU C 2 144 ? -7.849 3.120 29.673 1.00 45.42 856 LEU C N 1
ATOM 5062 C CA . LEU C 2 144 ? -7.874 2.017 28.711 1.00 47.27 856 LEU C CA 1
ATOM 5063 C C . LEU C 2 144 ? -6.894 0.951 29.169 1.00 46.91 856 LEU C C 1
ATOM 5064 O O . LEU C 2 144 ? -5.781 1.289 29.563 1.00 49.82 856 LEU C O 1
ATOM 5069 N N . HIS C 2 145 ? -7.289 -0.319 29.090 1.00 45.36 857 HIS C N 1
ATOM 5070 C CA . HIS C 2 145 ? -6.409 -1.438 29.455 1.00 45.34 857 HIS C CA 1
ATOM 5071 C C . HIS C 2 145 ? -5.356 -1.690 28.376 1.00 45.42 857 HIS C C 1
ATOM 5072 O O . HIS C 2 145 ? -4.171 -1.776 28.677 1.00 44.86 857 HIS C O 1
ATOM 5079 N N . ARG C 2 146 ? -5.816 -1.834 27.133 1.00 48.29 858 ARG C N 1
ATOM 5080 C CA . ARG C 2 146 ? -4.961 -1.957 25.938 1.00 49.97 858 ARG C CA 1
ATOM 5081 C C . ARG C 2 146 ? -4.138 -3.257 25.862 1.00 49.65 858 ARG C C 1
ATOM 5082 O O . ARG C 2 146 ? -3.164 -3.330 25.116 1.00 54.31 858 ARG C O 1
ATOM 5090 N N . ASP C 2 147 ? -4.562 -4.290 26.588 1.00 48.02 859 ASP C N 1
ATOM 5091 C CA . ASP C 2 147 ? -3.843 -5.576 26.635 1.00 47.24 859 ASP C CA 1
ATOM 5092 C C . ASP C 2 147 ? -4.680 -6.714 27.238 1.00 45.36 859 ASP C C 1
ATOM 5093 O O . ASP C 2 147 ? -4.167 -7.561 27.973 1.00 43.48 859 ASP C O 1
ATOM 5098 N N . ILE C 2 148 ? -5.968 -6.749 26.909 1.00 46.35 860 ILE C N 1
ATOM 5099 C CA . ILE C 2 148 ? -6.858 -7.766 27.454 1.00 46.32 860 ILE C CA 1
ATOM 5100 C C . ILE C 2 148 ? -6.685 -9.052 26.642 1.00 45.89 860 ILE C C 1
ATOM 5101 O O . ILE C 2 148 ? -6.691 -9.034 25.414 1.00 42.46 860 ILE C O 1
ATOM 5106 N N . LYS C 2 149 ? -6.506 -10.153 27.362 1.00 48.37 861 LYS C N 1
ATOM 5107 C CA . LYS C 2 149 ? -6.348 -11.481 26.780 1.00 50.22 861 LYS C CA 1
ATOM 5108 C C . LYS C 2 149 ? -6.567 -12.502 27.893 1.00 51.58 861 LYS C C 1
ATOM 5109 O O . LYS C 2 149 ? -6.660 -12.127 29.065 1.00 51.13 861 LYS C O 1
ATOM 5115 N N . CYS C 2 150 ? -6.648 -13.781 27.538 1.00 53.05 862 CYS C N 1
ATOM 5116 C CA . CYS C 2 150 ? -6.908 -14.833 28.528 1.00 53.54 862 CYS C CA 1
ATOM 5117 C C . CYS C 2 150 ? -5.861 -14.930 29.642 1.00 52.01 862 CYS C C 1
ATOM 5118 O O . CYS C 2 150 ? -6.221 -15.186 30.790 1.00 52.94 862 CYS C O 1
ATOM 5121 N N . SER C 2 151 ? -4.588 -14.701 29.317 1.00 52.35 863 SER C N 1
ATOM 5122 C CA . SER C 2 151 ? -3.512 -14.743 30.318 1.00 52.72 863 SER C CA 1
ATOM 5123 C C . SER C 2 151 ? -3.552 -13.595 31.336 1.00 53.28 863 SER C C 1
ATOM 5124 O O . SER C 2 151 ? -2.949 -13.713 32.413 1.00 57.01 863 SER C O 1
ATOM 5127 N N . ASN C 2 152 ? -4.248 -12.500 31.005 1.00 51.49 864 ASN C N 1
ATOM 5128 C CA . ASN C 2 152 ? -4.443 -11.365 31.926 1.00 49.50 864 ASN C CA 1
ATOM 5129 C C . ASN C 2 152 ? -5.801 -11.343 32.644 1.00 47.40 864 ASN C C 1
ATOM 5130 O O . ASN C 2 152 ? -6.148 -10.343 33.275 1.00 48.11 864 ASN C O 1
ATOM 5135 N N . ILE C 2 153 ? -6.564 -12.430 32.554 1.00 45.29 865 ILE C N 1
ATOM 5136 C CA . ILE C 2 153 ? -7.797 -12.580 33.330 1.00 46.42 865 ILE C CA 1
ATOM 5137 C C . ILE C 2 153 ? -7.569 -13.683 34.352 1.00 45.84 865 ILE C C 1
ATOM 5138 O O . ILE C 2 153 ? -7.507 -14.859 34.002 1.00 42.83 865 ILE C O 1
ATOM 5143 N N . LEU C 2 154 ? -7.423 -13.275 35.610 1.00 47.34 866 LEU C N 1
ATOM 5144 C CA . LEU C 2 154 ? -7.097 -14.186 36.686 1.00 49.62 866 LEU C CA 1
ATOM 5145 C C . LEU C 2 154 ? -8.365 -14.627 37.399 1.00 53.88 866 LEU C C 1
ATOM 5146 O O . LEU C 2 154 ? -9.367 -13.908 37.413 1.00 56.69 866 LEU C O 1
ATOM 5151 N N . LEU C 2 155 ? -8.300 -15.809 38.005 1.00 56.32 867 LEU C N 1
ATOM 5152 C CA . LEU C 2 155 ? -9.453 -16.435 38.632 1.00 56.48 867 LEU C CA 1
ATOM 5153 C C . LEU C 2 155 ? -9.011 -17.298 39.818 1.00 56.51 867 LEU C C 1
ATOM 5154 O O . LEU C 2 155 ? -8.123 -18.137 39.676 1.00 56.93 867 LEU C O 1
ATOM 5159 N N . ASN C 2 156 ? -9.615 -17.069 40.984 1.00 58.24 868 ASN C N 1
ATOM 5160 C CA . ASN C 2 156 ? -9.349 -17.885 42.179 1.00 60.48 868 ASN C CA 1
ATOM 5161 C C . ASN C 2 156 ? -10.367 -19.027 42.332 1.00 62.55 868 ASN C C 1
ATOM 5162 O O . ASN C 2 156 ? -11.332 -19.120 41.565 1.00 62.15 868 ASN C O 1
ATOM 5167 N N . ASN C 2 157 ? -10.138 -19.893 43.316 1.00 64.95 869 ASN C N 1
ATOM 5168 C CA . ASN C 2 157 ? -10.965 -21.095 43.504 1.00 67.53 869 ASN C CA 1
ATOM 5169 C C . ASN C 2 157 ? -12.345 -20.842 44.116 1.00 67.18 869 ASN C C 1
ATOM 5170 O O . ASN C 2 157 ? -13.193 -21.731 44.078 1.00 68.37 869 ASN C O 1
ATOM 5175 N N . SER C 2 158 ? -12.573 -19.643 44.658 1.00 66.02 870 SER C N 1
ATOM 5176 C CA . SER C 2 158 ? -13.897 -19.245 45.150 1.00 64.75 870 SER C CA 1
ATOM 5177 C C . SER C 2 158 ? -14.743 -18.478 44.113 1.00 64.42 870 SER C C 1
ATOM 5178 O O . SER C 2 158 ? -15.721 -17.824 44.484 1.00 65.58 870 SER C O 1
ATOM 5181 N N . GLY C 2 159 ? -14.375 -18.556 42.828 1.00 62.20 871 GLY C N 1
ATOM 5182 C CA . GLY C 2 159 ? -15.164 -17.967 41.733 1.00 57.37 871 GLY C CA 1
ATOM 5183 C C . GLY C 2 159 ? -14.936 -16.490 41.417 1.00 56.46 871 GLY C C 1
ATOM 5184 O O . GLY C 2 159 ? -15.587 -15.955 40.523 1.00 52.74 871 GLY C O 1
ATOM 5185 N N . GLN C 2 160 ? -14.009 -15.833 42.124 1.00 58.29 872 GLN C N 1
ATOM 5186 C CA . GLN C 2 160 ? -13.730 -14.398 41.929 1.00 57.51 872 GLN C CA 1
ATOM 5187 C C . GLN C 2 160 ? -12.804 -14.165 40.725 1.00 57.22 872 GLN C C 1
ATOM 5188 O O . GLN C 2 160 ? -11.706 -14.715 40.666 1.00 59.71 872 GLN C O 1
ATOM 5190 N N . ILE C 2 161 ? -13.263 -13.344 39.783 1.00 56.58 873 ILE C N 1
ATOM 5191 C CA . ILE C 2 161 ? -12.535 -12.994 38.557 1.00 56.05 873 ILE C CA 1
ATOM 5192 C C . ILE C 2 161 ? -11.860 -11.647 38.765 1.00 55.72 873 ILE C C 1
ATOM 5193 O O . ILE C 2 161 ? -12.449 -10.754 39.370 1.00 56.50 873 ILE C O 1
ATOM 5198 N N . LYS C 2 162 ? -10.638 -11.505 38.252 1.00 54.77 874 LYS C N 1
ATOM 5199 C CA . LYS C 2 162 ? -9.919 -10.232 38.304 1.00 53.44 874 LYS C CA 1
ATOM 5200 C C . LYS C 2 162 ? -9.191 -9.926 37.001 1.00 51.83 874 LYS C C 1
ATOM 5201 O O . LYS C 2 162 ? -8.452 -10.765 36.473 1.00 48.16 874 LYS C O 1
ATOM 5207 N N . LEU C 2 163 ? -9.432 -8.719 36.488 1.00 51.29 875 LEU C N 1
ATOM 5208 C CA . LEU C 2 163 ? -8.719 -8.190 35.331 1.00 51.83 875 LEU C CA 1
ATOM 5209 C C . LEU C 2 163 ? -7.363 -7.694 35.803 1.00 51.87 875 LEU C C 1
ATOM 5210 O O . LEU C 2 163 ? -7.289 -6.856 36.701 1.00 49.39 875 LEU C O 1
ATOM 5215 N N . ALA C 2 164 ? -6.303 -8.205 35.182 1.00 51.78 876 ALA C N 1
ATOM 5216 C CA . ALA C 2 164 ? -4.941 -7.983 35.638 1.00 54.45 876 ALA C CA 1
ATOM 5217 C C . ALA C 2 164 ? -4.084 -7.309 34.587 1.00 53.60 876 ALA C C 1
ATOM 5218 O O . ALA C 2 164 ? -4.489 -7.145 33.447 1.00 50.96 876 ALA C O 1
ATOM 5220 N N . ASP C 2 165 ? -2.890 -6.916 35.009 1.00 57.84 877 ASP C N 1
ATOM 5221 C CA . ASP C 2 165 ? -1.820 -6.504 34.108 1.00 62.22 877 ASP C CA 1
ATOM 5222 C C . ASP C 2 165 ? -2.116 -5.174 33.403 1.00 61.99 877 ASP C C 1
ATOM 5223 O O . ASP C 2 165 ? -2.303 -5.120 32.194 1.00 62.05 877 ASP C O 1
ATOM 5228 N N . PHE C 2 166 ? -2.121 -4.100 34.191 1.00 63.79 878 PHE C N 1
ATOM 5229 C CA . PHE C 2 166 ? -2.298 -2.729 33.684 1.00 61.51 878 PHE C CA 1
ATOM 5230 C C . PHE C 2 166 ? -0.966 -2.049 33.348 1.00 61.50 878 PHE C C 1
ATOM 5231 O O . PHE C 2 166 ? -0.877 -0.823 33.390 1.00 55.19 878 PHE C O 1
ATOM 5239 N N . GLY C 2 167 ? 0.053 -2.843 33.000 1.00 66.20 879 GLY C N 1
ATOM 5240 C CA . GLY C 2 167 ? 1.353 -2.332 32.600 1.00 69.09 879 GLY C CA 1
ATOM 5241 C C . GLY C 2 167 ? 1.255 -1.389 31.427 1.00 70.24 879 GLY C C 1
ATOM 5242 O O . GLY C 2 167 ? 1.727 -0.260 31.501 1.00 68.71 879 GLY C O 1
ATOM 5243 N N . LEU C 2 168 ? 0.597 -1.852 30.365 1.00 74.12 880 LEU C N 1
ATOM 5244 C CA . LEU C 2 168 ? 0.414 -1.073 29.130 1.00 77.46 880 LEU C CA 1
ATOM 5245 C C . LEU C 2 168 ? -0.911 -0.282 29.071 1.00 76.16 880 LEU C C 1
ATOM 5246 O O . LEU C 2 168 ? -1.389 0.035 27.984 1.00 75.91 880 LEU C O 1
ATOM 5251 N N . ALA C 2 169 ? -1.492 0.047 30.226 1.00 75.29 881 ALA C N 1
ATOM 5252 C CA . ALA C 2 169 ? -2.708 0.864 30.282 1.00 73.91 881 ALA C CA 1
ATOM 5253 C C . ALA C 2 169 ? -2.387 2.346 30.082 1.00 74.42 881 ALA C C 1
ATOM 5254 O O . ALA C 2 169 ? -1.227 2.758 30.168 1.00 70.66 881 ALA C O 1
ATOM 5256 N N . ARG C 2 170 ? -3.429 3.133 29.812 1.00 78.82 882 ARG C N 1
ATOM 5257 C CA . ARG C 2 170 ? -3.281 4.540 29.422 1.00 81.12 882 ARG C CA 1
ATOM 5258 C C . ARG C 2 170 ? -4.525 5.370 29.755 1.00 77.72 882 ARG C C 1
ATOM 5259 O O . ARG C 2 170 ? -5.644 4.852 29.721 1.00 74.27 882 ARG C O 1
ATOM 5267 N N . LEU C 2 171 ? -4.321 6.653 30.064 1.00 77.43 883 LEU C N 1
ATOM 5268 C CA . LEU C 2 171 ? -5.435 7.606 30.222 1.00 78.82 883 LEU C CA 1
ATOM 5269 C C . LEU C 2 171 ? -6.073 7.925 28.868 1.00 80.00 883 LEU C C 1
ATOM 5270 O O . LEU C 2 171 ? -5.390 7.964 27.847 1.00 83.06 883 LEU C O 1
ATOM 5275 N N . TYR C 2 172 ? -7.381 8.168 28.886 1.00 79.71 884 TYR C N 1
ATOM 5276 C CA . TYR C 2 172 ? -8.164 8.474 27.688 1.00 80.53 884 TYR C CA 1
ATOM 5277 C C . TYR C 2 172 ? -8.802 9.858 27.840 1.00 82.77 884 TYR C C 1
ATOM 5278 O O . TYR C 2 172 ? -9.341 10.179 28.896 1.00 80.15 884 TYR C O 1
ATOM 5287 N N . ASN C 2 173 ? -8.735 10.667 26.783 1.00 89.33 885 ASN C N 1
ATOM 5288 C CA . ASN C 2 173 ? -9.431 11.957 26.734 1.00 95.08 885 ASN C CA 1
ATOM 5289 C C . ASN C 2 173 ? -10.750 11.811 25.963 1.00 97.93 885 ASN C C 1
ATOM 5290 O O . ASN C 2 173 ? -10.738 11.618 24.741 1.00 98.76 885 ASN C O 1
ATOM 5295 N N . SER C 2 174 ? -11.873 11.894 26.682 1.00 101.36 886 SER C N 1
ATOM 5296 C CA . SER C 2 174 ? -13.218 11.767 26.085 1.00 104.98 886 SER C CA 1
ATOM 5297 C C . SER C 2 174 ? -13.795 13.101 25.571 1.00 107.42 886 SER C C 1
ATOM 5298 O O . SER C 2 174 ? -14.487 13.122 24.547 1.00 103.70 886 SER C O 1
ATOM 5301 N N . GLU C 2 175 ? -13.506 14.200 26.276 1.00 108.35 887 GLU C N 1
ATOM 5302 C CA . GLU C 2 175 ? -13.965 15.544 25.878 1.00 108.99 887 GLU C CA 1
ATOM 5303 C C . GLU C 2 175 ? -13.377 16.050 24.541 1.00 110.39 887 GLU C C 1
ATOM 5304 O O . GLU C 2 175 ? -13.969 16.919 23.897 1.00 114.60 887 GLU C O 1
ATOM 5306 N N . GLU C 2 176 ? -12.220 15.522 24.140 1.00 106.51 888 GLU C N 1
ATOM 5307 C CA . GLU C 2 176 ? -11.642 15.804 22.821 1.00 105.99 888 GLU C CA 1
ATOM 5308 C C . GLU C 2 176 ? -10.721 14.659 22.395 1.00 109.18 888 GLU C C 1
ATOM 5309 O O . GLU C 2 176 ? -10.071 14.040 23.237 1.00 112.78 888 GLU C O 1
ATOM 5311 N N . SER C 2 177 ? -10.666 14.382 21.093 1.00 109.21 889 SER C N 1
ATOM 5312 C CA . SER C 2 177 ? -9.867 13.267 20.568 1.00 108.88 889 SER C CA 1
ATOM 5313 C C . SER C 2 177 ? -8.373 13.620 20.519 1.00 104.89 889 SER C C 1
ATOM 5314 O O . SER C 2 177 ? -8.007 14.779 20.302 1.00 99.97 889 SER C O 1
ATOM 5317 N N . ARG C 2 178 ? -7.530 12.609 20.742 1.00 103.84 890 ARG C N 1
ATOM 5318 C CA . ARG C 2 178 ? -6.064 12.749 20.756 1.00 102.77 890 ARG C CA 1
ATOM 5319 C C . ARG C 2 178 ? -5.385 11.467 20.214 1.00 100.66 890 ARG C C 1
ATOM 5320 O O . ARG C 2 178 ? -5.999 10.394 20.232 1.00 93.00 890 ARG C O 1
ATOM 5328 N N . PRO C 2 179 ? -4.117 11.571 19.738 1.00 99.89 891 PRO C N 1
ATOM 5329 C CA . PRO C 2 179 ? -3.413 10.410 19.163 1.00 95.61 891 PRO C CA 1
ATOM 5330 C C . PRO C 2 179 ? -2.739 9.509 20.211 1.00 93.16 891 PRO C C 1
ATOM 5331 O O . PRO C 2 179 ? -2.077 10.010 21.122 1.00 93.73 891 PRO C O 1
ATOM 5335 N N . TYR C 2 180 ? -2.899 8.193 20.049 1.00 90.97 892 TYR C N 1
ATOM 5336 C CA . TYR C 2 180 ? -2.351 7.173 20.957 1.00 88.10 892 TYR C CA 1
ATOM 5337 C C . TYR C 2 180 ? -1.511 6.151 20.169 1.00 87.08 892 TYR C C 1
ATOM 5338 O O . TYR C 2 180 ? -1.454 6.203 18.939 1.00 87.92 892 TYR C O 1
ATOM 5358 N N . ASN C 2 182 ? -0.453 2.953 18.285 1.00 79.24 894 ASN C N 1
ATOM 5359 C CA . ASN C 2 182 ? -1.239 2.039 17.444 1.00 78.12 894 ASN C CA 1
ATOM 5360 C C . ASN C 2 182 ? -1.085 0.566 17.820 1.00 77.62 894 ASN C C 1
ATOM 5361 O O . ASN C 2 182 ? -2.080 -0.107 18.092 1.00 75.89 894 ASN C O 1
ATOM 5366 N N . LYS C 2 183 ? 0.155 0.073 17.819 1.00 78.60 895 LYS C N 1
ATOM 5367 C CA . LYS C 2 183 ? 0.432 -1.349 18.083 1.00 78.94 895 LYS C CA 1
ATOM 5368 C C . LYS C 2 183 ? 0.275 -1.682 19.572 1.00 78.01 895 LYS C C 1
ATOM 5369 O O . LYS C 2 183 ? 1.242 -1.635 20.342 1.00 74.21 895 LYS C O 1
ATOM 5373 N N . VAL C 2 184 ? -0.965 -1.996 19.951 1.00 77.04 896 VAL C N 1
ATOM 5374 C CA . VAL C 2 184 ? -1.322 -2.422 21.314 1.00 75.37 896 VAL C CA 1
ATOM 5375 C C . VAL C 2 184 ? -2.254 -3.630 21.243 1.00 72.07 896 VAL C C 1
ATOM 5376 O O . VAL C 2 184 ? -2.900 -3.851 20.212 1.00 69.06 896 VAL C O 1
ATOM 5380 N N . ILE C 2 185 ? -2.311 -4.389 22.343 1.00 69.40 897 ILE C N 1
ATOM 5381 C CA . ILE C 2 185 ? -3.082 -5.649 22.456 1.00 70.08 897 ILE C CA 1
ATOM 5382 C C . ILE C 2 185 ? -2.408 -6.764 21.638 1.00 71.25 897 ILE C C 1
ATOM 5383 O O . ILE C 2 185 ? -2.036 -6.538 20.482 1.00 71.04 897 ILE C O 1
ATOM 5388 N N . THR C 2 186 ? -2.253 -7.960 22.228 1.00 68.14 898 THR C N 1
ATOM 5389 C CA . THR C 2 186 ? -1.702 -9.098 21.485 1.00 64.51 898 THR C CA 1
ATOM 5390 C C . THR C 2 186 ? -2.634 -9.440 20.327 1.00 60.39 898 THR C C 1
ATOM 5391 O O . THR C 2 186 ? -3.854 -9.389 20.461 1.00 61.75 898 THR C O 1
ATOM 5395 N N . LEU C 2 187 ? -2.031 -9.801 19.201 1.00 58.38 899 LEU C N 1
ATOM 5396 C CA . LEU C 2 187 ? -2.704 -9.835 17.907 1.00 54.96 899 LEU C CA 1
ATOM 5397 C C . LEU C 2 187 ? -4.056 -10.541 17.913 1.00 53.45 899 LEU C C 1
ATOM 5398 O O . LEU C 2 187 ? -5.008 -10.042 17.311 1.00 52.02 899 LEU C O 1
ATOM 5403 N N . TRP C 2 188 ? -4.152 -11.666 18.621 1.00 52.70 900 TRP C N 1
ATOM 5404 C CA . TRP C 2 188 ? -5.379 -12.485 18.607 1.00 55.10 900 TRP C CA 1
ATOM 5405 C C . TRP C 2 188 ? -6.625 -11.785 19.166 1.00 53.03 900 TRP C C 1
ATOM 5406 O O . TRP C 2 188 ? -7.747 -12.122 18.786 1.00 52.91 900 TRP C O 1
ATOM 5417 N N . TYR C 2 189 ? -6.416 -10.833 20.071 1.00 50.90 901 TYR C N 1
ATOM 5418 C CA . TYR C 2 189 ? -7.493 -10.093 20.723 1.00 49.73 901 TYR C CA 1
ATOM 5419 C C . TYR C 2 189 ? -7.547 -8.628 20.265 1.00 49.51 901 TYR C C 1
ATOM 5420 O O . TYR C 2 189 ? -8.271 -7.820 20.861 1.00 48.98 901 TYR C O 1
ATOM 5429 N N . ARG C 2 190 ? -6.815 -8.295 19.196 1.00 48.40 902 ARG C N 1
ATOM 5430 C CA . ARG C 2 190 ? -6.721 -6.918 18.712 1.00 48.29 902 ARG C CA 1
ATOM 5431 C C . ARG C 2 190 ? -7.881 -6.585 17.762 1.00 47.56 902 ARG C C 1
ATOM 5432 O O . ARG C 2 190 ? -8.177 -7.367 16.849 1.00 46.19 902 ARG C O 1
ATOM 5440 N N . PRO C 2 191 ? -8.528 -5.418 17.961 1.00 47.04 903 PRO C N 1
ATOM 5441 C CA . PRO C 2 191 ? -9.674 -5.037 17.129 1.00 47.28 903 PRO C CA 1
ATOM 5442 C C . PRO C 2 191 ? -9.314 -4.602 15.707 1.00 44.98 903 PRO C C 1
ATOM 5443 O O . PRO C 2 191 ? -8.166 -4.262 15.451 1.00 42.01 903 PRO C O 1
ATOM 5447 N N . PRO C 2 192 ? -10.310 -4.589 14.793 1.00 46.19 904 PRO C N 1
ATOM 5448 C CA . PRO C 2 192 ? -10.041 -4.252 13.394 1.00 45.17 904 PRO C CA 1
ATOM 5449 C C . PRO C 2 192 ? -9.540 -2.830 13.175 1.00 44.62 904 PRO C C 1
ATOM 5450 O O . PRO C 2 192 ? -8.745 -2.612 12.265 1.00 44.71 904 PRO C O 1
ATOM 5454 N N . GLU C 2 193 ? -10.000 -1.871 13.982 1.00 44.99 905 GLU C N 1
ATOM 5455 C CA . GLU C 2 193 ? -9.538 -0.474 13.833 1.00 44.90 905 GLU C CA 1
ATOM 5456 C C . GLU C 2 193 ? -8.035 -0.312 14.048 1.00 43.84 905 GLU C C 1
ATOM 5457 O O . GLU C 2 193 ? -7.402 0.473 13.353 1.00 42.97 905 GLU C O 1
ATOM 5463 N N . LEU C 2 194 ? -7.476 -1.066 14.995 1.00 46.12 906 LEU C N 1
ATOM 5464 C CA . LEU C 2 194 ? -6.040 -1.028 15.272 1.00 47.22 906 LEU C CA 1
ATOM 5465 C C . LEU C 2 194 ? -5.262 -1.707 14.159 1.00 47.75 906 LEU C C 1
ATOM 5466 O O . LEU C 2 194 ? -4.227 -1.194 13.727 1.00 51.21 906 LEU C O 1
ATOM 5471 N N . LEU C 2 195 ? -5.773 -2.835 13.678 1.00 46.10 907 LEU C N 1
ATOM 5472 C CA . LEU C 2 195 ? -5.174 -3.522 12.532 1.00 47.02 907 LEU C CA 1
ATOM 5473 C C . LEU C 2 195 ? -5.049 -2.583 11.320 1.00 46.47 907 LEU C C 1
ATOM 5474 O O . LEU C 2 195 ? -3.986 -2.511 10.711 1.00 47.28 907 LEU C O 1
ATOM 5479 N N . LEU C 2 196 ? -6.118 -1.844 11.014 1.00 45.18 908 LEU C N 1
ATOM 5480 C CA . LEU C 2 196 ? -6.129 -0.886 9.898 1.00 44.70 908 LEU C CA 1
ATOM 5481 C C . LEU C 2 196 ? -5.415 0.442 10.184 1.00 43.52 908 LEU C C 1
ATOM 5482 O O . LEU C 2 196 ? -5.360 1.309 9.310 1.00 44.38 908 LEU C O 1
ATOM 5487 N N . GLY C 2 197 ? -4.899 0.617 11.398 1.00 42.34 909 GLY C N 1
ATOM 5488 C CA . GLY C 2 197 ? -3.977 1.711 11.713 1.00 43.07 909 GLY C CA 1
ATOM 5489 C C . GLY C 2 197 ? -4.541 2.922 12.443 1.00 42.44 909 GLY C C 1
ATOM 5490 O O . GLY C 2 197 ? -3.929 3.987 12.412 1.00 41.30 909 GLY C O 1
ATOM 5491 N N . GLU C 2 198 ? -5.669 2.762 13.134 1.00 43.48 910 GLU C N 1
ATOM 5492 C CA . GLU C 2 198 ? -6.244 3.838 13.956 1.00 45.77 910 GLU C CA 1
ATOM 5493 C C . GLU C 2 198 ? -5.334 4.219 15.135 1.00 46.26 910 GLU C C 1
ATOM 5494 O O . GLU C 2 198 ? -4.868 3.352 15.877 1.00 43.67 910 GLU C O 1
ATOM 5500 N N . GLU C 2 199 ? -5.087 5.519 15.286 1.00 49.42 911 GLU C N 1
ATOM 5501 C CA . GLU C 2 199 ? -4.327 6.064 16.418 1.00 52.70 911 GLU C CA 1
ATOM 5502 C C . GLU C 2 199 ? -5.226 6.787 17.424 1.00 53.45 911 GLU C C 1
ATOM 5503 O O . GLU C 2 199 ? -4.976 6.718 18.627 1.00 51.61 911 GLU C O 1
ATOM 5509 N N . ARG C 2 200 ? -6.243 7.494 16.934 1.00 55.16 912 ARG C N 1
ATOM 5510 C CA . ARG C 2 200 ? -7.253 8.106 17.793 1.00 59.22 912 ARG C CA 1
ATOM 5511 C C . ARG C 2 200 ? -8.350 7.081 18.060 1.00 61.26 912 ARG C C 1
ATOM 5512 O O . ARG C 2 200 ? -9.404 7.107 17.416 1.00 61.92 912 ARG C O 1
ATOM 5514 N N . TYR C 2 201 ? -8.094 6.185 19.016 1.00 61.36 913 TYR C N 1
ATOM 5515 C CA . TYR C 2 201 ? -9.030 5.097 19.346 1.00 59.87 913 TYR C CA 1
ATOM 5516 C C . TYR C 2 201 ? -9.714 5.291 20.706 1.00 59.74 913 TYR C C 1
ATOM 5517 O O . TYR C 2 201 ? -9.325 6.155 21.502 1.00 63.51 913 TYR C O 1
ATOM 5526 N N . THR C 2 202 ? -10.732 4.466 20.951 1.00 57.37 914 THR C N 1
ATOM 5527 C CA . THR C 2 202 ? -11.655 4.623 22.072 1.00 54.19 914 THR C CA 1
ATOM 5528 C C . THR C 2 202 ? -11.561 3.430 23.028 1.00 50.86 914 THR C C 1
ATOM 5529 O O . THR C 2 202 ? -10.752 2.525 22.804 1.00 49.66 914 THR C O 1
ATOM 5533 N N . PRO C 2 203 ? -12.384 3.425 24.105 1.00 47.91 915 PRO C N 1
ATOM 5534 C CA . PRO C 2 203 ? -12.563 2.226 24.940 1.00 45.02 915 PRO C CA 1
ATOM 5535 C C . PRO C 2 203 ? -13.152 1.007 24.227 1.00 43.05 915 PRO C C 1
ATOM 5536 O O . PRO C 2 203 ? -13.146 -0.084 24.802 1.00 42.23 915 PRO C O 1
ATOM 5540 N N . ALA C 2 204 ? -13.667 1.193 23.007 1.00 40.41 916 ALA C N 1
ATOM 5541 C CA . ALA C 2 204 ? -14.127 0.094 22.170 1.00 39.39 916 ALA C CA 1
ATOM 5542 C C . ALA C 2 204 ? -13.070 -1.000 21.945 1.00 39.52 916 ALA C C 1
ATOM 5543 O O . ALA C 2 204 ? -13.432 -2.165 21.744 1.00 37.93 916 ALA C O 1
ATOM 5545 N N . ILE C 2 205 ? -11.785 -0.638 21.963 1.00 39.15 917 ILE C N 1
ATOM 5546 C CA . ILE C 2 205 ? -10.728 -1.631 21.755 1.00 39.51 917 ILE C CA 1
ATOM 5547 C C . ILE C 2 205 ? -10.785 -2.729 22.824 1.00 39.95 917 ILE C C 1
ATOM 5548 O O . ILE C 2 205 ? -10.668 -3.914 22.498 1.00 41.30 917 ILE C O 1
ATOM 5553 N N . ASP C 2 206 ? -10.998 -2.337 24.081 1.00 39.52 918 ASP C N 1
ATOM 5554 C CA . ASP C 2 206 ? -11.076 -3.295 25.183 1.00 40.02 918 ASP C CA 1
ATOM 5555 C C . ASP C 2 206 ? -12.316 -4.189 25.101 1.00 39.73 918 ASP C C 1
ATOM 5556 O O . ASP C 2 206 ? -12.251 -5.371 25.456 1.00 40.42 918 ASP C O 1
ATOM 5561 N N . VAL C 2 207 ? -13.423 -3.640 24.609 1.00 38.26 919 VAL C N 1
ATOM 5562 C CA . VAL C 2 207 ? -14.649 -4.420 24.466 1.00 39.27 919 VAL C CA 1
ATOM 5563 C C . VAL C 2 207 ? -14.494 -5.506 23.386 1.00 39.03 919 VAL C C 1
ATOM 5564 O O . VAL C 2 207 ? -15.011 -6.610 23.554 1.00 41.09 919 VAL C O 1
ATOM 5568 N N . TRP C 2 208 ? -13.780 -5.203 22.303 1.00 38.81 920 TRP C N 1
ATOM 5569 C CA . TRP C 2 208 ? -13.493 -6.199 21.275 1.00 40.49 920 TRP C CA 1
ATOM 5570 C C . TRP C 2 208 ? -12.755 -7.403 21.853 1.00 40.01 920 TRP C C 1
ATOM 5571 O O . TRP C 2 208 ? -13.107 -8.558 21.573 1.00 38.60 920 TRP C O 1
ATOM 5582 N N . SER C 2 209 ? -11.723 -7.118 22.641 1.00 39.96 921 SER C N 1
ATOM 5583 C CA . SER C 2 209 ? -10.917 -8.158 23.287 1.00 40.26 921 SER C CA 1
ATOM 5584 C C . SER C 2 209 ? -11.765 -9.039 24.201 1.00 39.79 921 SER C C 1
ATOM 5585 O O . SER C 2 209 ? -11.649 -10.263 24.173 1.00 38.20 921 SER C O 1
ATOM 5588 N N . CYS C 2 210 ? -12.634 -8.403 24.984 1.00 41.11 922 CYS C N 1
ATOM 5589 C CA . CYS C 2 210 ? -13.595 -9.116 25.827 1.00 41.66 922 CYS C CA 1
ATOM 5590 C C . CYS C 2 210 ? -14.611 -9.931 25.029 1.00 43.22 922 CYS C C 1
ATOM 5591 O O . CYS C 2 210 ? -15.072 -10.972 25.500 1.00 43.59 922 CYS C O 1
ATOM 5594 N N . GLY C 2 211 ? -14.960 -9.452 23.835 1.00 44.44 923 GLY C N 1
ATOM 5595 C CA . GLY C 2 211 ? -15.784 -10.209 22.895 1.00 45.61 923 GLY C CA 1
ATOM 5596 C C . GLY C 2 211 ? -15.123 -11.487 22.399 1.00 46.53 923 GLY C C 1
ATOM 5597 O O . GLY C 2 211 ? -15.761 -12.545 22.366 1.00 48.24 923 GLY C O 1
ATOM 5598 N N . CYS C 2 212 ? -13.849 -11.390 22.008 1.00 45.21 924 CYS C N 1
ATOM 5599 C CA . CYS C 2 212 ? -13.042 -12.569 21.651 1.00 43.59 924 CYS C CA 1
ATOM 5600 C C . CYS C 2 212 ? -12.996 -13.603 22.778 1.00 45.19 924 CYS C C 1
ATOM 5601 O O . CYS C 2 212 ? -13.028 -14.804 22.520 1.00 45.29 924 CYS C O 1
ATOM 5604 N N . ILE C 2 213 ? -12.911 -13.124 24.019 1.00 46.11 925 ILE C N 1
ATOM 5605 C CA . ILE C 2 213 ? -12.921 -13.991 25.196 1.00 47.16 925 ILE C CA 1
ATOM 5606 C C . ILE C 2 213 ? -14.277 -14.678 25.392 1.00 47.77 925 ILE C C 1
ATOM 5607 O O . ILE C 2 213 ? -14.315 -15.869 25.694 1.00 50.88 925 ILE C O 1
ATOM 5612 N N . LEU C 2 214 ? -15.375 -13.942 25.224 1.00 47.23 926 LEU C N 1
ATOM 5613 C CA . LEU C 2 214 ? -16.712 -14.528 25.329 1.00 47.96 926 LEU C CA 1
ATOM 5614 C C . LEU C 2 214 ? -16.850 -15.715 24.385 1.00 50.61 926 LEU C C 1
ATOM 5615 O O . LEU C 2 214 ? -17.317 -16.780 24.790 1.00 53.13 926 LEU C O 1
ATOM 5620 N N . GLY C 2 215 ? -16.438 -15.526 23.134 1.00 51.38 927 GLY C N 1
ATOM 5621 C CA . GLY C 2 215 ? -16.427 -16.604 22.148 1.00 52.26 927 GLY C CA 1
ATOM 5622 C C . GLY C 2 215 ? -15.495 -17.739 22.538 1.00 54.00 927 GLY C C 1
ATOM 5623 O O . GLY C 2 215 ? -15.862 -18.912 22.413 1.00 55.94 927 GLY C O 1
ATOM 5624 N N . GLU C 2 216 ? -14.299 -17.385 23.013 1.00 53.97 928 GLU C N 1
ATOM 5625 C CA . GLU C 2 216 ? -13.288 -18.361 23.450 1.00 54.63 928 GLU C CA 1
ATOM 5626 C C . GLU C 2 216 ? -13.768 -19.252 24.603 1.00 56.35 928 GLU C C 1
ATOM 5627 O O . GLU C 2 216 ? -13.389 -20.426 24.682 1.00 59.56 928 GLU C O 1
ATOM 5633 N N . LEU C 2 217 ? -14.609 -18.701 25.477 1.00 54.75 929 LEU C N 1
ATOM 5634 C CA . LEU C 2 217 ? -15.210 -19.477 26.565 1.00 52.75 929 LEU C CA 1
ATOM 5635 C C . LEU C 2 217 ? -16.175 -20.559 26.093 1.00 51.22 929 LEU C C 1
ATOM 5636 O O . LEU C 2 217 ? -16.387 -21.527 26.805 1.00 51.46 929 LEU C O 1
ATOM 5641 N N . PHE C 2 218 ? -16.749 -20.398 24.903 1.00 55.10 930 PHE C N 1
ATOM 5642 C CA . PHE C 2 218 ? -17.624 -21.416 24.305 1.00 57.17 930 PHE C CA 1
ATOM 5643 C C . PHE C 2 218 ? -16.870 -22.406 23.398 1.00 60.11 930 PHE C C 1
ATOM 5644 O O . PHE C 2 218 ? -17.183 -23.601 23.401 1.00 60.79 930 PHE C O 1
ATOM 5652 N N . THR C 2 219 ? -15.893 -21.916 22.630 1.00 61.03 931 THR C N 1
ATOM 5653 C CA . THR C 2 219 ? -15.115 -22.761 21.705 1.00 62.21 931 THR C CA 1
ATOM 5654 C C . THR C 2 219 ? -13.916 -23.467 22.342 1.00 64.07 931 THR C C 1
ATOM 5655 O O . THR C 2 219 ? -13.313 -24.342 21.713 1.00 65.60 931 THR C O 1
ATOM 5659 N N . LYS C 2 220 ? -13.551 -23.063 23.559 1.00 66.86 932 LYS C N 1
ATOM 5660 C CA . LYS C 2 220 ? -12.364 -23.580 24.256 1.00 67.44 932 LYS C CA 1
ATOM 5661 C C . LYS C 2 220 ? -11.037 -23.341 23.503 1.00 67.64 932 LYS C C 1
ATOM 5662 O O . LYS C 2 220 ? -10.038 -23.997 23.792 1.00 71.35 932 LYS C O 1
ATOM 5664 N N . LYS C 2 221 ? -11.028 -22.382 22.573 1.00 67.43 933 LYS C N 1
ATOM 5665 C CA . LYS C 2 221 ? -9.865 -22.095 21.717 1.00 68.34 933 LYS C CA 1
ATOM 5666 C C . LYS C 2 221 ? -10.029 -20.689 21.132 1.00 68.90 933 LYS C C 1
ATOM 5667 O O . LYS C 2 221 ? -11.147 -20.327 20.752 1.00 71.51 933 LYS C O 1
ATOM 5669 N N . PRO C 2 222 ? -8.942 -19.882 21.081 1.00 66.40 934 PRO C N 1
ATOM 5670 C CA . PRO C 2 222 ? -9.032 -18.529 20.506 1.00 64.39 934 PRO C CA 1
ATOM 5671 C C . PRO C 2 222 ? -9.708 -18.482 19.129 1.00 63.39 934 PRO C C 1
ATOM 5672 O O . PRO C 2 222 ? -9.354 -19.259 18.236 1.00 67.60 934 PRO C O 1
ATOM 5676 N N . ILE C 2 223 ? -10.670 -17.576 18.978 1.00 59.26 935 ILE C N 1
ATOM 5677 C CA . ILE C 2 223 ? -11.512 -17.525 17.783 1.00 57.28 935 ILE C CA 1
ATOM 5678 C C . ILE C 2 223 ? -10.811 -16.908 16.563 1.00 56.48 935 ILE C C 1
ATOM 5679 O O . ILE C 2 223 ? -11.105 -17.293 15.430 1.00 60.06 935 ILE C O 1
ATOM 5684 N N . PHE C 2 224 ? -9.903 -15.956 16.792 1.00 53.93 936 PHE C N 1
ATOM 5685 C CA . PHE C 2 224 ? -9.118 -15.332 15.718 1.00 52.16 936 PHE C CA 1
ATOM 5686 C C . PHE C 2 224 ? -7.626 -15.541 15.972 1.00 53.25 936 PHE C C 1
ATOM 5687 O O . PHE C 2 224 ? -6.971 -14.717 16.616 1.00 52.42 936 PHE C O 1
ATOM 5695 N N . GLN C 2 225 ? -7.090 -16.640 15.447 1.00 56.92 937 GLN C N 1
ATOM 5696 C CA . GLN C 2 225 ? -5.750 -17.118 15.807 1.00 59.36 937 GLN C CA 1
ATOM 5697 C C . GLN C 2 225 ? -4.774 -17.126 14.624 1.00 59.60 937 GLN C C 1
ATOM 5698 O O . GLN C 2 225 ? -4.710 -18.097 13.864 1.00 66.34 937 GLN C O 1
ATOM 5704 N N . ALA C 2 226 ? -4.025 -16.032 14.473 1.00 58.57 938 ALA C N 1
ATOM 5705 C CA . ALA C 2 226 ? -3.045 -15.872 13.388 1.00 58.81 938 ALA C CA 1
ATOM 5706 C C . ALA C 2 226 ? -1.824 -15.072 13.829 1.00 58.34 938 ALA C C 1
ATOM 5707 O O . ALA C 2 226 ? -1.856 -14.404 14.854 1.00 58.20 938 ALA C O 1
ATOM 5709 N N . ASN C 2 227 ? -0.767 -15.133 13.015 1.00 62.34 939 ASN C N 1
ATOM 5710 C CA . ASN C 2 227 ? 0.569 -14.598 13.353 1.00 61.09 939 ASN C CA 1
ATOM 5711 C C . ASN C 2 227 ? 0.874 -13.178 12.850 1.00 57.29 939 ASN C C 1
ATOM 5712 O O . ASN C 2 227 ? 1.740 -12.512 13.403 1.00 51.75 939 ASN C O 1
ATOM 5717 N N . LEU C 2 228 ? 0.198 -12.738 11.786 1.00 59.57 940 LEU C N 1
ATOM 5718 C CA . LEU C 2 228 ? 0.445 -11.419 11.181 1.00 60.04 940 LEU C CA 1
ATOM 5719 C C . LEU C 2 228 ? -0.844 -10.607 11.062 1.00 58.11 940 LEU C C 1
ATOM 5720 O O . LEU C 2 228 ? -1.942 -11.170 10.985 1.00 55.88 940 LEU C O 1
ATOM 5725 N N . GLU C 2 229 ? -0.679 -9.285 11.030 1.00 56.08 941 GLU C N 1
ATOM 5726 C CA . GLU C 2 229 ? -1.789 -8.325 10.945 1.00 54.32 941 GLU C CA 1
ATOM 5727 C C . GLU C 2 229 ? -2.740 -8.625 9.790 1.00 53.74 941 GLU C C 1
ATOM 5728 O O . GLU C 2 229 ? -3.958 -8.668 9.978 1.00 53.57 941 GLU C O 1
ATOM 5734 N N . LEU C 2 230 ? -2.174 -8.836 8.602 1.00 54.00 942 LEU C N 1
ATOM 5735 C CA . LEU C 2 230 ? -2.958 -9.103 7.392 1.00 54.80 942 LEU C CA 1
ATOM 5736 C C . LEU C 2 230 ? -3.797 -10.374 7.526 1.00 54.13 942 LEU C C 1
ATOM 5737 O O . LEU C 2 230 ? -5.000 -10.364 7.247 1.00 54.34 942 LEU C O 1
ATOM 5742 N N . ALA C 2 231 ? -3.155 -11.457 7.959 1.00 52.58 943 ALA C N 1
ATOM 5743 C CA . ALA C 2 231 ? -3.844 -12.726 8.199 1.00 53.09 943 ALA C CA 1
ATOM 5744 C C . ALA C 2 231 ? -4.909 -12.600 9.290 1.00 53.24 943 ALA C C 1
ATOM 5745 O O . ALA C 2 231 ? -5.984 -13.193 9.193 1.00 52.39 943 ALA C O 1
ATOM 5747 N N . GLN C 2 232 ? -4.592 -11.833 10.329 1.00 54.36 944 GLN C N 1
ATOM 5748 C CA . GLN C 2 232 ? -5.512 -11.603 11.442 1.00 56.18 944 GLN C CA 1
ATOM 5749 C C . GLN C 2 232 ? -6.794 -10.879 10.992 1.00 54.16 944 GLN C C 1
ATOM 5750 O O . GLN C 2 232 ? -7.887 -11.207 11.455 1.00 51.52 944 GLN C O 1
ATOM 5756 N N . LEU C 2 233 ? -6.650 -9.913 10.087 1.00 53.33 945 LEU C N 1
ATOM 5757 C CA . LEU C 2 233 ? -7.795 -9.190 9.525 1.00 53.95 945 LEU C CA 1
ATOM 5758 C C . LEU C 2 233 ? -8.615 -10.075 8.594 1.00 54.74 945 LEU C C 1
ATOM 5759 O O . LEU C 2 233 ? -9.845 -9.985 8.572 1.00 54.46 945 LEU C O 1
ATOM 5764 N N . GLU C 2 234 ? -7.919 -10.909 7.817 1.00 57.18 946 GLU C N 1
ATOM 5765 C CA . GLU C 2 234 ? -8.547 -11.952 6.983 1.00 57.76 946 GLU C CA 1
ATOM 5766 C C . GLU C 2 234 ? -9.469 -12.863 7.806 1.00 55.81 946 GLU C C 1
ATOM 5767 O O . GLU C 2 234 ? -10.615 -13.087 7.421 1.00 55.31 946 GLU C O 1
ATOM 5773 N N . LEU C 2 235 ? -8.970 -13.358 8.939 1.00 54.68 947 LEU C N 1
ATOM 5774 C CA . LEU C 2 235 ? -9.749 -14.249 9.816 1.00 54.81 947 LEU C CA 1
ATOM 5775 C C . LEU C 2 235 ? -10.969 -13.580 10.451 1.00 54.05 947 LEU C C 1
ATOM 5776 O O . LEU C 2 235 ? -12.029 -14.197 10.559 1.00 50.16 947 LEU C O 1
ATOM 5781 N N . ILE C 2 236 ? -10.805 -12.326 10.875 1.00 57.46 948 ILE C N 1
ATOM 5782 C CA . ILE C 2 236 ? -11.911 -11.532 11.423 1.00 57.63 948 ILE C CA 1
ATOM 5783 C C . ILE C 2 236 ? -12.991 -11.338 10.366 1.00 58.67 948 ILE C C 1
ATOM 5784 O O . ILE C 2 236 ? -14.182 -11.499 10.658 1.00 60.44 948 ILE C O 1
ATOM 5789 N N . SER C 2 237 ? -12.567 -10.990 9.150 1.00 57.11 949 SER C N 1
ATOM 5790 C CA . SER C 2 237 ? -13.494 -10.741 8.043 1.00 55.60 949 SER C CA 1
ATOM 5791 C C . SER C 2 237 ? -14.327 -11.967 7.687 1.00 54.09 949 SER C C 1
ATOM 5792 O O . SER C 2 237 ? -15.527 -11.843 7.432 1.00 53.27 949 SER C O 1
ATOM 5795 N N . ARG C 2 238 ? -13.693 -13.140 7.682 1.00 54.44 950 ARG C N 1
ATOM 5796 C CA . ARG C 2 238 ? -14.392 -14.405 7.417 1.00 54.15 950 ARG C CA 1
ATOM 5797 C C . ARG C 2 238 ? -15.600 -14.609 8.325 1.00 56.20 950 ARG C C 1
ATOM 5798 O O . ARG C 2 238 ? -16.653 -15.050 7.863 1.00 58.93 950 ARG C O 1
ATOM 5806 N N . LEU C 2 239 ? -15.445 -14.271 9.604 1.00 56.71 951 LEU C N 1
ATOM 5807 C CA . LEU C 2 239 ? -16.505 -14.446 10.593 1.00 58.72 951 LEU C CA 1
ATOM 5808 C C . LEU C 2 239 ? -17.415 -13.217 10.734 1.00 56.75 951 LEU C C 1
ATOM 5809 O O . LEU C 2 239 ? -18.639 -13.349 10.780 1.00 55.26 951 LEU C O 1
ATOM 5814 N N . CYS C 2 240 ? -16.809 -12.036 10.833 1.00 56.90 952 CYS C N 1
ATOM 5815 C CA . CYS C 2 240 ? -17.540 -10.792 11.122 1.00 56.69 952 CYS C CA 1
ATOM 5816 C C . CYS C 2 240 ? -17.982 -9.990 9.886 1.00 56.74 952 CYS C C 1
ATOM 5817 O O . CYS C 2 240 ? -18.734 -9.024 10.023 1.00 53.29 952 CYS C O 1
ATOM 5820 N N . GLY C 2 241 ? -17.542 -10.409 8.697 1.00 57.12 953 GLY C N 1
ATOM 5821 C CA . GLY C 2 241 ? -17.763 -9.666 7.459 1.00 56.04 953 GLY C CA 1
ATOM 5822 C C . GLY C 2 241 ? -16.576 -8.772 7.154 1.00 55.92 953 GLY C C 1
ATOM 5823 O O . GLY C 2 241 ? -15.916 -8.283 8.071 1.00 58.25 953 GLY C O 1
ATOM 5824 N N . SER C 2 242 ? -16.304 -8.553 5.870 1.00 55.14 954 SER C N 1
ATOM 5825 C CA . SER C 2 242 ? -15.236 -7.638 5.460 1.00 57.60 954 SER C CA 1
ATOM 5826 C C . SER C 2 242 ? -15.557 -6.195 5.894 1.00 57.56 954 SER C C 1
ATOM 5827 O O . SER C 2 242 ? -16.714 -5.775 5.797 1.00 56.49 954 SER C O 1
ATOM 5830 N N . PRO C 2 243 ? -14.547 -5.442 6.394 1.00 56.53 955 PRO C N 1
ATOM 5831 C CA . PRO C 2 243 ? -14.787 -4.025 6.693 1.00 56.53 955 PRO C CA 1
ATOM 5832 C C . PRO C 2 243 ? -15.117 -3.227 5.434 1.00 56.16 955 PRO C C 1
ATOM 5833 O O . PRO C 2 243 ? -14.352 -3.259 4.472 1.00 56.29 955 PRO C O 1
ATOM 5837 N N . CYS C 2 244 ? -16.259 -2.544 5.448 1.00 56.17 956 CYS C N 1
ATOM 5838 C CA . CYS C 2 244 ? -16.707 -1.741 4.309 1.00 55.70 956 CYS C CA 1
ATOM 5839 C C . CYS C 2 244 ? -17.584 -0.569 4.796 1.00 54.87 956 CYS C C 1
ATOM 5840 O O . CYS C 2 244 ? -18.081 -0.595 5.928 1.00 53.38 956 CYS C O 1
ATOM 5843 N N . PRO C 2 245 ? -17.750 0.476 3.959 1.00 54.23 957 PRO C N 1
ATOM 5844 C CA . PRO C 2 245 ? -18.472 1.678 4.410 1.00 54.52 957 PRO C CA 1
ATOM 5845 C C . PRO C 2 245 ? -19.950 1.478 4.765 1.00 53.32 957 PRO C C 1
ATOM 5846 O O . PRO C 2 245 ? -20.462 2.174 5.642 1.00 53.85 957 PRO C O 1
ATOM 5850 N N . ALA C 2 246 ? -20.614 0.537 4.102 1.00 53.64 958 ALA C N 1
ATOM 5851 C CA . ALA C 2 246 ? -22.010 0.202 4.405 1.00 55.01 958 ALA C CA 1
ATOM 5852 C C . ALA C 2 246 ? -22.203 -0.169 5.871 1.00 57.49 958 ALA C C 1
ATOM 5853 O O . ALA C 2 246 ? -23.167 0.259 6.514 1.00 58.53 958 ALA C O 1
ATOM 5855 N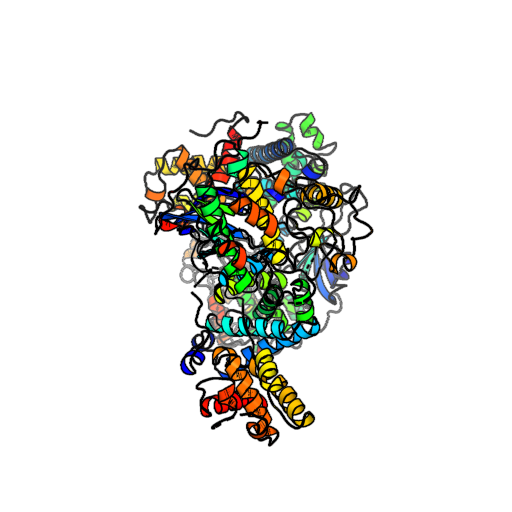 N . VAL C 2 247 ? -21.271 -0.974 6.381 1.00 59.91 959 VAL C N 1
ATOM 5856 C CA . VAL C 2 247 ? -21.234 -1.376 7.790 1.00 58.03 959 VAL C CA 1
ATOM 5857 C C . VAL C 2 247 ? -20.530 -0.330 8.658 1.00 56.08 959 VAL C C 1
ATOM 5858 O O . VAL C 2 247 ? -21.001 -0.009 9.751 1.00 57.95 959 VAL C O 1
ATOM 5862 N N . TRP C 2 248 ? -19.411 0.195 8.162 1.00 56.42 960 TRP C N 1
ATOM 5863 C CA . TRP C 2 248 ? -18.488 1.021 8.952 1.00 56.36 960 TRP C CA 1
ATOM 5864 C C . TRP C 2 248 ? -18.055 2.242 8.120 1.00 54.63 960 TRP C C 1
ATOM 5865 O O . TRP C 2 248 ? -16.989 2.226 7.510 1.00 53.74 960 TRP C O 1
ATOM 5876 N N . PRO C 2 249 ? -18.903 3.297 8.083 1.00 55.47 961 PRO C N 1
ATOM 5877 C CA . PRO C 2 249 ? -18.703 4.487 7.244 1.00 55.79 961 PRO C CA 1
ATOM 5878 C C . PRO C 2 249 ? -17.303 5.095 7.292 1.00 55.57 961 PRO C C 1
ATOM 5879 O O . PRO C 2 249 ? -16.719 5.355 6.241 1.00 55.06 961 PRO C O 1
ATOM 5883 N N . ASP C 2 250 ? -16.775 5.302 8.498 1.00 57.46 962 ASP C N 1
ATOM 5884 C CA . ASP C 2 250 ? -15.467 5.949 8.685 1.00 58.97 962 ASP C CA 1
ATOM 5885 C C . ASP C 2 250 ? -14.243 5.049 8.425 1.00 59.26 962 ASP C C 1
ATOM 5886 O O . ASP C 2 250 ? -13.108 5.508 8.602 1.00 59.53 962 ASP C O 1
ATOM 5891 N N . VAL C 2 251 ? -14.450 3.795 8.005 1.00 57.75 963 VAL C N 1
ATOM 5892 C CA . VAL C 2 251 ? -13.331 2.883 7.717 1.00 59.12 963 VAL C CA 1
ATOM 5893 C C . VAL C 2 251 ? -12.429 3.372 6.574 1.00 60.69 963 VAL C C 1
ATOM 5894 O O . VAL C 2 251 ? -11.228 3.098 6.565 1.00 60.64 963 VAL C O 1
ATOM 5898 N N . ILE C 2 252 ? -13.021 4.098 5.626 1.00 62.97 964 ILE C N 1
ATOM 5899 C CA . ILE C 2 252 ? -12.277 4.708 4.507 1.00 63.40 964 ILE C CA 1
ATOM 5900 C C . ILE C 2 252 ? -11.212 5.727 4.936 1.00 59.00 964 ILE C C 1
ATOM 5901 O O . ILE C 2 252 ? -10.257 5.959 4.203 1.00 54.19 964 ILE C O 1
ATOM 5906 N N . LYS C 2 253 ? -11.394 6.332 6.111 1.00 57.41 965 LYS C N 1
ATOM 5907 C CA . LYS C 2 253 ? -10.427 7.279 6.677 1.00 56.86 965 LYS C CA 1
ATOM 5908 C C . LYS C 2 253 ? -9.158 6.623 7.258 1.00 56.94 965 LYS C C 1
ATOM 5909 O O . LYS C 2 253 ? -8.182 7.327 7.534 1.00 57.69 965 LYS C O 1
ATOM 5913 N N . LEU C 2 254 ? -9.161 5.301 7.454 1.00 56.39 966 LEU C N 1
ATOM 5914 C CA . LEU C 2 254 ? -8.049 4.619 8.129 1.00 57.24 966 LEU C CA 1
ATOM 5915 C C . LEU C 2 254 ? -6.866 4.345 7.173 1.00 58.84 966 LEU C C 1
ATOM 5916 O O . LEU C 2 254 ? -7.085 3.919 6.039 1.00 56.75 966 LEU C O 1
ATOM 5921 N N . PRO C 2 255 ? -5.612 4.590 7.635 1.00 60.63 967 PRO C N 1
ATOM 5922 C CA . PRO C 2 255 ? -4.379 4.437 6.847 1.00 60.68 967 PRO C CA 1
ATOM 5923 C C . PRO C 2 255 ? -4.268 3.197 5.964 1.00 61.26 967 PRO C C 1
ATOM 5924 O O . PRO C 2 255 ? -3.865 3.320 4.812 1.00 63.08 967 PRO C O 1
ATOM 5928 N N . TYR C 2 256 ? -4.608 2.025 6.503 1.00 60.55 968 TYR C N 1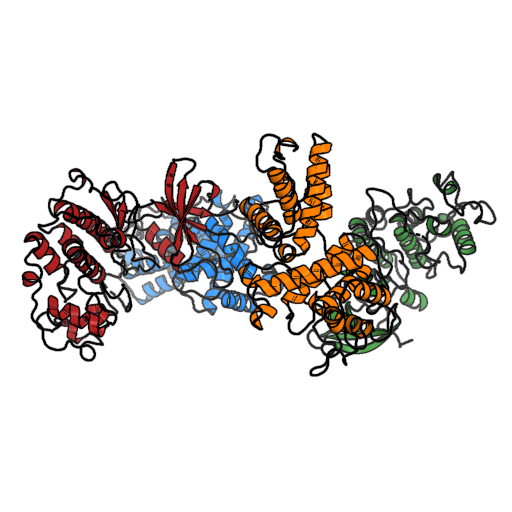
ATOM 5929 C CA . TYR C 2 256 ? -4.349 0.748 5.828 1.00 61.22 968 TYR C CA 1
ATOM 5930 C C . TYR C 2 256 ? -5.583 0.080 5.210 1.00 61.51 968 TYR C C 1
ATOM 5931 O O . TYR C 2 256 ? -5.551 -1.118 4.921 1.00 58.99 968 TYR C O 1
ATOM 5940 N N . PHE C 2 257 ? -6.651 0.842 4.974 1.00 62.88 969 PHE C N 1
ATOM 5941 C CA . PHE C 2 257 ? -7.873 0.277 4.391 1.00 65.16 969 PHE C CA 1
ATOM 5942 C C . PHE C 2 257 ? -7.672 -0.289 2.972 1.00 66.97 969 PHE C C 1
ATOM 5943 O O . PHE C 2 257 ? -8.296 -1.289 2.616 1.00 67.98 969 PHE C O 1
ATOM 5951 N N . ASN C 2 258 ? -6.811 0.351 2.178 1.00 69.02 970 ASN C N 1
ATOM 5952 C CA . ASN C 2 258 ? -6.517 -0.093 0.807 1.00 70.40 970 ASN C CA 1
ATOM 5953 C C . ASN C 2 258 ? -5.323 -1.040 0.699 1.00 72.48 970 ASN C C 1
ATOM 5954 O O . ASN C 2 258 ? -5.307 -1.907 -0.174 1.00 73.04 970 ASN C O 1
ATOM 5959 N N . THR C 2 259 ? -4.332 -0.873 1.576 1.00 75.81 971 THR C N 1
ATOM 5960 C CA . THR C 2 259 ? -3.177 -1.776 1.629 1.00 76.97 971 THR C CA 1
ATOM 5961 C C . THR C 2 259 ? -3.602 -3.153 2.146 1.00 77.63 971 THR C C 1
ATOM 5962 O O . THR C 2 259 ? -3.398 -4.164 1.477 1.00 71.74 971 THR C O 1
ATOM 5966 N N . MET C 2 260 ? -4.192 -3.170 3.340 1.00 82.83 972 MET C N 1
ATOM 5967 C CA . MET C 2 260 ? -4.721 -4.390 3.937 1.00 83.64 972 MET C CA 1
ATOM 5968 C C . MET C 2 260 ? -6.153 -4.564 3.463 1.00 86.60 972 MET C C 1
ATOM 5969 O O . MET C 2 260 ? -7.015 -3.736 3.764 1.00 88.49 972 MET C O 1
ATOM 5974 N N . LYS C 2 261 ? -6.395 -5.623 2.699 1.00 89.35 973 LYS C N 1
ATOM 5975 C CA . LYS C 2 261 ? -7.743 -5.994 2.275 1.00 88.06 973 LYS C CA 1
ATOM 5976 C C . LYS C 2 261 ? -7.876 -7.511 2.321 1.00 86.05 973 LYS C C 1
ATOM 5977 O O . LYS C 2 261 ? -6.917 -8.219 2.000 1.00 87.28 973 LYS C O 1
ATOM 5983 N N . PRO C 2 262 ? -9.056 -8.023 2.728 1.00 84.67 974 PRO C N 1
ATOM 5984 C CA . PRO C 2 262 ? -9.288 -9.469 2.633 1.00 85.84 974 PRO C CA 1
ATOM 5985 C C . PRO C 2 262 ? -9.319 -9.987 1.188 1.00 87.93 974 PRO C C 1
ATOM 5986 O O . PRO C 2 262 ? -9.339 -9.195 0.240 1.00 84.63 974 PRO C O 1
ATOM 5990 N N . LYS C 2 263 ? -9.323 -11.312 1.043 1.00 89.84 975 LYS C N 1
ATOM 5991 C CA . LYS C 2 263 ? -9.329 -11.964 -0.273 1.00 90.53 975 LYS C CA 1
ATOM 5992 C C . LYS C 2 263 ? -10.536 -11.513 -1.093 1.00 87.64 975 LYS C C 1
ATOM 5993 O O . LYS C 2 263 ? -10.389 -11.064 -2.230 1.00 90.30 975 LYS C O 1
ATOM 5997 N N . LYS C 2 264 ? -11.718 -11.628 -0.489 1.00 82.45 976 LYS C N 1
ATOM 5998 C CA . LYS C 2 264 ? -12.969 -11.153 -1.072 1.00 77.14 976 LYS C CA 1
ATOM 5999 C C . LYS C 2 264 ? -13.788 -10.394 -0.029 1.00 74.85 976 LYS C C 1
ATOM 6000 O O . LYS C 2 264 ? -13.425 -10.350 1.145 1.00 73.48 976 LYS C O 1
ATOM 6004 N N . GLN C 2 265 ? -14.890 -9.796 -0.475 1.00 74.39 977 GLN C N 1
ATOM 6005 C CA . GLN C 2 265 ? -15.865 -9.151 0.411 1.00 74.71 977 GLN C CA 1
ATOM 6006 C C . GLN C 2 265 ? -16.717 -10.231 1.096 1.00 69.94 977 GLN C C 1
ATOM 6007 O O . GLN C 2 265 ? -17.727 -10.674 0.547 1.00 69.63 977 GLN C O 1
ATOM 6013 N N . TYR C 2 266 ? -16.298 -10.650 2.288 1.00 65.86 978 TYR C N 1
ATOM 6014 C CA . TYR C 2 266 ? -16.996 -11.702 3.033 1.00 65.65 978 TYR C CA 1
ATOM 6015 C C . TYR C 2 266 ? -18.277 -11.178 3.685 1.00 65.64 978 TYR C C 1
ATOM 6016 O O . TYR C 2 266 ? -18.331 -10.029 4.119 1.00 64.43 978 TYR C O 1
ATOM 6025 N N . ARG C 2 267 ? -19.296 -12.035 3.753 1.00 67.15 979 ARG C N 1
ATOM 6026 C CA . ARG C 2 267 ? -20.513 -11.751 4.521 1.00 66.86 979 ARG C CA 1
ATOM 6027 C C . ARG C 2 267 ? -20.290 -12.124 5.982 1.00 66.26 979 ARG C C 1
ATOM 6028 O O . ARG C 2 267 ? -19.527 -13.047 6.288 1.00 69.54 979 ARG C O 1
ATOM 6031 N N . ARG C 2 268 ? -20.958 -11.404 6.878 1.00 64.87 980 ARG C N 1
ATOM 6032 C CA . ARG C 2 268 ? -20.949 -11.730 8.304 1.00 63.06 980 ARG C CA 1
ATOM 6033 C C . ARG C 2 268 ? -21.732 -13.029 8.498 1.00 63.74 980 ARG C C 1
ATOM 6034 O O . ARG C 2 268 ? -22.844 -13.159 7.993 1.00 62.41 980 ARG C O 1
ATOM 6042 N N . ARG C 2 269 ? -21.139 -13.981 9.210 1.00 68.60 981 ARG C N 1
ATOM 6043 C CA . ARG C 2 269 ? -21.778 -15.271 9.486 1.00 73.15 981 ARG C CA 1
ATOM 6044 C C . ARG C 2 269 ? -21.527 -15.752 10.923 1.00 73.57 981 ARG C C 1
ATOM 6045 O O . ARG C 2 269 ? -21.505 -16.954 11.191 1.00 75.12 981 ARG C O 1
ATOM 6053 N N . LEU C 2 270 ? -21.379 -14.797 11.841 1.00 74.60 982 LEU C N 1
ATOM 6054 C CA . LEU C 2 270 ? -21.158 -15.076 13.260 1.00 76.83 982 LEU C CA 1
ATOM 6055 C C . LEU C 2 270 ? -22.295 -15.893 13.874 1.00 76.59 982 LEU C C 1
ATOM 6056 O O . LEU C 2 270 ? -22.053 -16.786 14.685 1.00 80.34 982 LEU C O 1
ATOM 6061 N N . ARG C 2 271 ? -23.527 -15.564 13.497 1.00 73.42 983 ARG C N 1
ATOM 6062 C CA . ARG C 2 271 ? -24.708 -16.254 14.013 1.00 71.35 983 ARG C CA 1
ATOM 6063 C C . ARG C 2 271 ? -24.814 -17.696 13.516 1.00 72.38 983 ARG C C 1
ATOM 6064 O O . ARG C 2 271 ? -25.332 -18.559 14.229 1.00 71.07 983 ARG C O 1
ATOM 6072 N N . GLU C 2 272 ? -24.315 -17.952 12.307 1.00 75.36 984 GLU C N 1
ATOM 6073 C CA . GLU C 2 272 ? -24.221 -19.313 11.776 1.00 77.30 984 GLU C CA 1
ATOM 6074 C C . GLU C 2 272 ? -23.137 -20.091 12.517 1.00 75.79 984 GLU C C 1
ATOM 6075 O O . GLU C 2 272 ? -23.416 -21.134 13.111 1.00 76.09 984 GLU C O 1
ATOM 6081 N N . GLU C 2 273 ? -21.914 -19.559 12.499 1.00 73.08 985 GLU C N 1
ATOM 6082 C CA . GLU C 2 273 ? -20.754 -20.232 13.104 1.00 72.76 985 GLU C CA 1
ATOM 6083 C C . GLU C 2 273 ? -20.876 -20.441 14.617 1.00 70.10 985 GLU C C 1
ATOM 6084 O O . GLU C 2 273 ? -20.328 -21.403 15.148 1.00 70.27 985 GLU C O 1
ATOM 6090 N N . PHE C 2 274 ? -21.586 -19.545 15.297 1.00 68.65 986 PHE C N 1
ATOM 6091 C CA . PHE C 2 274 ? -21.917 -19.713 16.708 1.00 70.70 986 PHE C CA 1
ATOM 6092 C C . PHE C 2 274 ? -23.417 -19.918 16.852 1.00 71.26 986 PHE C C 1
ATOM 6093 O O . PHE C 2 274 ? -24.091 -19.159 17.537 1.00 73.06 986 PHE C O 1
ATOM 6101 N N . SER C 2 275 ? -23.947 -20.929 16.176 1.00 72.92 987 SER C N 1
ATOM 6102 C CA . SER C 2 275 ? -25.352 -21.312 16.353 1.00 75.36 987 SER C CA 1
ATOM 6103 C C . SER C 2 275 ? -25.534 -22.076 17.671 1.00 74.21 987 SER C C 1
ATOM 6104 O O . SER C 2 275 ? -26.547 -21.912 18.354 1.00 73.47 987 SER C O 1
ATOM 6107 N N . PHE C 2 276 ? -24.542 -22.903 18.006 1.00 72.37 988 PHE C N 1
ATOM 6108 C CA . PHE C 2 276 ? -24.541 -23.735 19.227 1.00 69.71 988 PHE C CA 1
ATOM 6109 C C . PHE C 2 276 ? -24.550 -22.991 20.568 1.00 69.54 988 PHE C C 1
ATOM 6110 O O . PHE C 2 276 ? -24.963 -23.554 21.579 1.00 72.04 988 PHE C O 1
ATOM 6118 N N . ILE C 2 277 ? -24.067 -21.750 20.575 1.00 69.81 989 ILE C N 1
ATOM 6119 C CA . ILE C 2 277 ? -24.143 -20.861 21.754 1.00 67.05 989 ILE C CA 1
ATOM 6120 C C . ILE C 2 277 ? -25.614 -20.459 22.036 1.00 63.60 989 ILE C C 1
ATOM 6121 O O . ILE C 2 277 ? -26.421 -20.414 21.104 1.00 66.42 989 ILE C O 1
ATOM 6126 N N . PRO C 2 278 ? -25.979 -20.186 23.309 1.00 60.12 990 PRO C N 1
ATOM 6127 C CA . PRO C 2 278 ? -27.316 -19.642 23.621 1.00 60.45 990 PRO C CA 1
ATOM 6128 C C . PRO C 2 278 ? -27.664 -18.341 22.888 1.00 62.15 990 PRO C C 1
ATOM 6129 O O . PRO C 2 278 ? -26.764 -17.611 22.476 1.00 65.18 990 PRO C O 1
ATOM 6133 N N . SER C 2 279 ? -28.959 -18.055 22.748 1.00 61.70 991 SER C N 1
ATOM 6134 C CA . SER C 2 279 ? -29.423 -16.917 21.939 1.00 61.15 991 SER C CA 1
ATOM 6135 C C . SER C 2 279 ? -29.018 -15.569 22.537 1.00 61.94 991 SER C C 1
ATOM 6136 O O . SER C 2 279 ? -28.555 -14.685 21.814 1.00 61.84 991 SER C O 1
ATOM 6139 N N . ALA C 2 280 ? -29.219 -15.418 23.847 1.00 61.99 992 ALA C N 1
ATOM 6140 C CA . ALA C 2 280 ? -28.866 -14.188 24.567 1.00 61.83 992 ALA C CA 1
ATOM 6141 C C . ALA C 2 280 ? -27.353 -13.953 24.590 1.00 63.07 992 ALA C C 1
ATOM 6142 O O . ALA C 2 280 ? -26.887 -12.805 24.516 1.00 64.68 992 ALA C O 1
ATOM 6144 N N . ALA C 2 281 ? -26.600 -15.045 24.711 1.00 61.04 993 ALA C N 1
ATOM 6145 C CA . ALA C 2 281 ? -25.140 -15.008 24.620 1.00 59.48 993 ALA C CA 1
ATOM 6146 C C . ALA C 2 281 ? -24.677 -14.621 23.221 1.00 56.11 993 ALA C C 1
ATOM 6147 O O . ALA C 2 281 ? -23.699 -13.893 23.068 1.00 52.99 993 ALA C O 1
ATOM 6149 N N . LEU C 2 282 ? -25.385 -15.125 22.211 1.00 56.94 994 LEU C N 1
ATOM 6150 C CA . LEU C 2 282 ? -25.106 -14.805 20.815 1.00 56.02 994 LEU C CA 1
ATOM 6151 C C . LEU C 2 282 ? -25.387 -13.336 20.501 1.00 57.46 994 LEU C C 1
ATOM 6152 O O . LEU C 2 282 ? -24.633 -12.717 19.752 1.00 59.34 994 LEU C O 1
ATOM 6157 N N . ASP C 2 283 ? -26.470 -12.793 21.068 1.00 58.38 995 ASP C N 1
ATOM 6158 C CA . ASP C 2 283 ? -26.806 -11.364 20.941 1.00 59.26 995 ASP C CA 1
ATOM 6159 C C . ASP C 2 283 ? -25.685 -10.476 21.476 1.00 57.92 995 ASP C C 1
ATOM 6160 O O . ASP C 2 283 ? -25.345 -9.470 20.851 1.00 61.31 995 ASP C O 1
ATOM 6165 N N . LEU C 2 284 ? -25.126 -10.852 22.626 1.00 53.76 996 LEU C N 1
ATOM 6166 C CA . LEU C 2 284 ? -24.026 -10.111 23.248 1.00 53.37 996 LEU C CA 1
ATOM 6167 C C . LEU C 2 284 ? -22.740 -10.185 22.414 1.00 55.44 996 LEU C C 1
ATOM 6168 O O . LEU C 2 284 ? -22.124 -9.154 22.128 1.00 56.48 996 LEU C O 1
ATOM 6173 N N . LEU C 2 285 ? -22.351 -11.401 22.023 1.00 54.57 997 LEU C N 1
ATOM 6174 C CA . LEU C 2 285 ? -21.163 -11.627 21.190 1.00 54.24 997 LEU C CA 1
ATOM 6175 C C . LEU C 2 285 ? -21.203 -10.831 19.881 1.00 55.23 997 LEU C C 1
ATOM 6176 O O . LEU C 2 285 ? -20.178 -10.295 19.446 1.00 56.06 997 LEU C O 1
ATOM 6181 N N . ASP C 2 286 ? -22.381 -10.781 19.259 1.00 56.38 998 ASP C N 1
ATOM 6182 C CA . ASP C 2 286 ? -22.593 -10.051 18.002 1.00 56.42 998 ASP C CA 1
ATOM 6183 C C . ASP C 2 286 ? -22.319 -8.564 18.203 1.00 57.63 998 ASP C C 1
ATOM 6184 O O . ASP C 2 286 ? -21.586 -7.948 17.422 1.00 60.09 998 ASP C O 1
ATOM 6189 N N . HIS C 2 287 ? -22.889 -8.007 19.269 1.00 55.60 999 HIS C N 1
ATOM 6190 C CA . HIS C 2 287 ? -22.769 -6.585 19.561 1.00 55.53 999 HIS C CA 1
ATOM 6191 C C . HIS C 2 287 ? -21.315 -6.241 19.914 1.00 55.17 999 HIS C C 1
ATOM 6192 O O . HIS C 2 287 ? -20.804 -5.195 19.496 1.00 54.84 999 HIS C O 1
ATOM 6199 N N . MET C 2 288 ? -20.655 -7.132 20.659 1.00 51.66 1000 MET C N 1
ATOM 6200 C CA . MET C 2 288 ? -19.255 -6.937 21.071 1.00 48.49 1000 MET C CA 1
ATOM 6201 C C . MET C 2 288 ? -18.255 -7.045 19.919 1.00 45.82 1000 MET C C 1
ATOM 6202 O O . MET C 2 288 ? -17.261 -6.325 19.910 1.00 44.80 1000 MET C O 1
ATOM 6207 N N . LEU C 2 289 ? -18.502 -7.943 18.964 1.00 45.43 1001 LEU C N 1
ATOM 6208 C CA . LEU C 2 289 ? -17.642 -8.063 17.777 1.00 44.63 1001 LEU C CA 1
ATOM 6209 C C . LEU C 2 289 ? -18.255 -7.379 16.553 1.00 43.74 1001 LEU C C 1
ATOM 6210 O O . LEU C 2 289 ? -18.268 -7.923 15.447 1.00 42.33 1001 LEU C O 1
ATOM 6215 N N . THR C 2 290 ? -18.755 -6.170 16.770 1.00 45.58 1002 THR C N 1
ATOM 6216 C CA . THR C 2 290 ? -19.192 -5.296 15.701 1.00 46.58 1002 THR C CA 1
ATOM 6217 C C . THR C 2 290 ? -17.961 -4.533 15.244 1.00 45.44 1002 THR C C 1
ATOM 6218 O O . THR C 2 290 ? -17.210 -4.020 16.076 1.00 46.35 1002 THR C O 1
ATOM 6222 N N . LEU C 2 291 ? -17.753 -4.473 13.931 1.00 44.03 1003 LEU C N 1
ATOM 6223 C CA . LEU C 2 291 ? -16.495 -3.979 13.360 1.00 43.43 1003 LEU C CA 1
ATOM 6224 C C . LEU C 2 291 ? -16.290 -2.499 13.629 1.00 45.32 1003 LEU C C 1
ATOM 6225 O O . LEU C 2 291 ? -15.220 -2.099 14.090 1.00 47.71 1003 LEU C O 1
ATOM 6230 N N . ASP C 2 292 ? -17.322 -1.699 13.348 1.00 46.33 1004 ASP C N 1
ATOM 6231 C CA . ASP C 2 292 ? -17.299 -0.253 13.581 1.00 45.46 1004 ASP C CA 1
ATOM 6232 C C . ASP C 2 292 ? -17.276 0.000 15.090 1.00 44.86 1004 ASP C C 1
ATOM 6233 O O . ASP C 2 292 ? -18.220 -0.383 15.782 1.00 45.95 1004 ASP C O 1
ATOM 6238 N N . PRO C 2 293 ? -16.197 0.625 15.612 1.00 43.37 1005 PRO C N 1
ATOM 6239 C CA . PRO C 2 293 ? -16.139 0.865 17.060 1.00 44.27 1005 PRO C CA 1
ATOM 6240 C C . PRO C 2 293 ? -17.214 1.807 17.614 1.00 45.58 1005 PRO C C 1
ATOM 6241 O O . PRO C 2 293 ? -17.554 1.705 18.795 1.00 44.75 1005 PRO C O 1
ATOM 6245 N N . SER C 2 294 ? -17.726 2.711 16.778 1.00 47.19 1006 SER C N 1
ATOM 6246 C CA . SER C 2 294 ? -18.795 3.632 17.175 1.00 48.51 1006 SER C CA 1
ATOM 6247 C C . SER C 2 294 ? -20.149 2.930 17.294 1.00 50.12 1006 SER C C 1
ATOM 6248 O O . SER C 2 294 ? -21.022 3.394 18.033 1.00 52.28 1006 SER C O 1
ATOM 6251 N N . LYS C 2 295 ? -20.325 1.834 16.554 1.00 49.47 1007 LYS C N 1
ATOM 6252 C CA . LYS C 2 295 ? -21.510 0.974 16.679 1.00 49.69 1007 LYS C CA 1
ATOM 6253 C C . LYS C 2 295 ? -21.340 -0.127 17.721 1.00 48.76 1007 LYS C C 1
ATOM 6254 O O . LYS C 2 295 ? -22.329 -0.672 18.197 1.00 51.04 1007 LYS C O 1
ATOM 6260 N N . ARG C 2 296 ? -20.094 -0.461 18.051 1.00 49.51 1008 ARG C N 1
ATOM 6261 C CA . ARG C 2 296 ? -19.774 -1.525 19.016 1.00 49.15 1008 ARG C CA 1
ATOM 6262 C C . ARG C 2 296 ? -20.314 -1.264 20.417 1.00 48.05 1008 ARG C C 1
ATOM 6263 O O . ARG C 2 296 ? -20.456 -0.123 20.843 1.00 47.72 1008 ARG C O 1
ATOM 6271 N N . CYS C 2 297 ? -20.594 -2.358 21.112 1.00 51.02 1009 CYS C N 1
ATOM 6272 C CA . CYS C 2 297 ? -21.115 -2.360 22.475 1.00 54.37 1009 CYS C CA 1
ATOM 6273 C C . CYS C 2 297 ? -20.166 -1.645 23.447 1.00 52.99 1009 CYS C C 1
ATOM 6274 O O . CYS C 2 297 ? -18.955 -1.787 23.334 1.00 54.59 1009 CYS C O 1
ATOM 6277 N N . THR C 2 298 ? -20.707 -0.858 24.375 1.00 52.29 1010 THR C N 1
ATOM 6278 C CA . THR C 2 298 ? -19.913 -0.332 25.495 1.00 52.22 1010 THR C CA 1
ATOM 6279 C C . THR C 2 298 ? -19.989 -1.312 26.655 1.00 52.56 1010 THR C C 1
ATOM 6280 O O . THR C 2 298 ? -20.888 -2.155 26.701 1.00 54.84 1010 THR C O 1
ATOM 6284 N N . ALA C 2 299 ? -19.049 -1.193 27.591 1.00 52.74 1011 ALA C N 1
ATOM 6285 C CA . ALA C 2 299 ? -19.026 -2.047 28.782 1.00 53.17 1011 ALA C CA 1
ATOM 6286 C C . ALA C 2 299 ? -20.305 -1.900 29.609 1.00 55.11 1011 ALA C C 1
ATOM 6287 O O . ALA C 2 299 ? -20.813 -2.886 30.137 1.00 57.69 1011 ALA C O 1
ATOM 6289 N N . GLU C 2 300 ? -20.819 -0.675 29.717 1.00 57.54 1012 GLU C N 1
ATOM 6290 C CA . GLU C 2 300 ? -22.103 -0.432 30.384 1.00 58.36 1012 GLU C CA 1
ATOM 6291 C C . GLU C 2 300 ? -23.236 -1.193 29.692 1.00 54.39 1012 GLU C C 1
ATOM 6292 O O . GLU C 2 300 ? -24.018 -1.874 30.351 1.00 56.17 1012 GLU C O 1
ATOM 6298 N N . GLN C 2 301 ? -23.306 -1.077 28.370 1.00 50.35 1013 GLN C N 1
ATOM 6299 C CA . GLN C 2 301 ? -24.334 -1.758 27.583 1.00 50.87 1013 GLN C CA 1
ATOM 6300 C C . GLN C 2 301 ? -24.318 -3.286 27.722 1.00 52.26 1013 GLN C C 1
ATOM 6301 O O . GLN C 2 301 ? -25.383 -3.908 27.718 1.00 53.66 1013 GLN C O 1
ATOM 6307 N N . THR C 2 302 ? -23.131 -3.885 27.847 1.00 53.57 1014 THR C N 1
ATOM 6308 C CA . THR C 2 302 ? -23.019 -5.346 28.014 1.00 53.39 1014 THR C CA 1
ATOM 6309 C C . THR C 2 302 ? -23.671 -5.797 29.313 1.00 53.58 1014 THR C C 1
ATOM 6310 O O . THR C 2 302 ? -24.324 -6.842 29.349 1.00 53.77 1014 THR C O 1
ATOM 6314 N N . LEU C 2 303 ? -23.494 -5.003 30.369 1.00 54.32 1015 LEU C N 1
ATOM 6315 C CA . LEU C 2 303 ? -24.100 -5.293 31.675 1.00 56.64 1015 LEU C CA 1
ATOM 6316 C C . LEU C 2 303 ? -25.626 -5.173 31.618 1.00 58.26 1015 LEU C C 1
ATOM 6317 O O . LEU C 2 303 ? -26.335 -5.908 32.302 1.00 61.43 1015 LEU C O 1
ATOM 6322 N N . GLN C 2 304 ? -26.111 -4.247 30.795 1.00 58.52 1016 GLN C N 1
ATOM 6323 C CA . GLN C 2 304 ? -27.538 -4.088 30.521 1.00 58.64 1016 GLN C CA 1
ATOM 6324 C C . GLN C 2 304 ? -28.130 -5.080 29.498 1.00 59.18 1016 GLN C C 1
ATOM 6325 O O . GLN C 2 304 ? -29.333 -5.041 29.248 1.00 62.99 1016 GLN C O 1
ATOM 6331 N N . SER C 2 305 ? -27.320 -5.984 28.940 1.00 58.64 1017 SER C N 1
ATOM 6332 C CA . SER C 2 305 ? -27.810 -7.005 27.987 1.00 59.66 1017 SER C CA 1
ATOM 6333 C C . SER C 2 305 ? -28.571 -8.112 28.691 1.00 56.58 1017 SER C C 1
ATOM 6334 O O . SER C 2 305 ? -28.434 -8.280 29.894 1.00 54.14 1017 SER C O 1
ATOM 6337 N N . ASP C 2 306 ? -29.332 -8.886 27.922 1.00 57.66 1018 ASP C N 1
ATOM 6338 C CA . ASP C 2 306 ? -30.135 -9.994 28.472 1.00 60.32 1018 ASP C CA 1
ATOM 6339 C C . ASP C 2 306 ? -29.277 -11.052 29.157 1.00 58.68 1018 ASP C C 1
ATOM 6340 O O . ASP C 2 306 ? -29.622 -11.538 30.236 1.00 59.00 1018 ASP C O 1
ATOM 6345 N N . PHE C 2 307 ? -28.153 -11.384 28.528 1.00 59.03 1019 PHE C N 1
ATOM 6346 C CA . PHE C 2 307 ? -27.244 -12.415 29.027 1.00 59.02 1019 PHE C CA 1
ATOM 6347 C C . PHE C 2 307 ? -26.649 -12.110 30.408 1.00 57.78 1019 PHE C C 1
ATOM 6348 O O . PHE C 2 307 ? -26.380 -13.036 31.164 1.00 58.30 1019 PHE C O 1
ATOM 6356 N N . LEU C 2 308 ? -26.450 -10.829 30.729 1.00 56.82 1020 LEU C N 1
ATOM 6357 C CA . LEU C 2 308 ? -25.866 -10.412 32.015 1.00 56.46 1020 LEU C CA 1
ATOM 6358 C C . LEU C 2 308 ? -26.770 -9.541 32.910 1.00 56.73 1020 LEU C C 1
ATOM 6359 O O . LEU C 2 308 ? -26.358 -9.180 34.018 1.00 53.79 1020 LEU C O 1
ATOM 6364 N N . LYS C 2 309 ? -27.987 -9.222 32.454 1.00 59.37 1021 LYS C N 1
ATOM 6365 C CA . LYS C 2 309 ? -28.887 -8.286 33.159 1.00 60.17 1021 LYS C CA 1
ATOM 6366 C C . LYS C 2 309 ? -29.170 -8.730 34.589 1.00 62.71 1021 LYS C C 1
ATOM 6367 O O . LYS C 2 309 ? -28.978 -7.956 35.524 1.00 65.08 1021 LYS C O 1
ATOM 6370 N N . ASP C 2 310 ? -29.616 -9.978 34.746 1.00 67.81 1022 ASP C N 1
ATOM 6371 C CA . ASP C 2 310 ? -30.099 -10.498 36.036 1.00 71.59 1022 ASP C CA 1
ATOM 6372 C C . ASP C 2 310 ? -29.145 -11.478 36.728 1.00 71.78 1022 ASP C C 1
ATOM 6373 O O . ASP C 2 310 ? -29.563 -12.217 37.623 1.00 74.31 1022 ASP C O 1
ATOM 6378 N N . VAL C 2 311 ? -27.870 -11.464 36.343 1.00 71.04 1023 VAL C N 1
ATOM 6379 C CA . VAL C 2 311 ? -26.881 -12.365 36.932 1.00 70.58 1023 VAL C CA 1
ATOM 6380 C C . VAL C 2 311 ? -26.536 -11.873 38.344 1.00 72.15 1023 VAL C C 1
ATOM 6381 O O . VAL C 2 311 ? -25.806 -10.896 38.506 1.00 68.89 1023 VAL C O 1
ATOM 6385 N N . GLU C 2 312 ? -27.110 -12.541 39.344 1.00 77.00 1024 GLU C N 1
ATOM 6386 C CA . GLU C 2 312 ? -26.812 -12.294 40.753 1.00 81.99 1024 GLU C CA 1
ATOM 6387 C C . GLU C 2 312 ? -25.576 -13.119 41.127 1.00 84.36 1024 GLU C C 1
ATOM 6388 O O . GLU C 2 312 ? -25.621 -14.352 41.131 1.00 82.98 1024 GLU C O 1
ATOM 6394 N N . LEU C 2 313 ? -24.482 -12.429 41.447 1.00 85.06 1025 LEU C N 1
ATOM 6395 C CA . LEU C 2 313 ? -23.172 -13.071 41.627 1.00 83.15 1025 LEU C CA 1
ATOM 6396 C C . LEU C 2 313 ? -23.029 -13.791 42.971 1.00 80.80 1025 LEU C C 1
ATOM 6397 O O . LEU C 2 313 ? -22.384 -14.841 43.040 1.00 78.75 1025 LEU C O 1
ATOM 6402 N N . SER C 2 314 ? -23.633 -13.237 44.023 1.00 83.37 1026 SER C N 1
ATOM 6403 C CA . SER C 2 314 ? -23.665 -13.893 45.343 1.00 84.14 1026 SER C CA 1
ATOM 6404 C C . SER C 2 314 ? -24.484 -15.193 45.311 1.00 83.24 1026 SER C C 1
ATOM 6405 O O . SER C 2 314 ? -24.131 -16.160 45.980 1.00 85.27 1026 SER C O 1
ATOM 6408 N N . LYS C 2 315 ? -25.553 -15.213 44.516 1.00 81.68 1027 LYS C N 1
ATOM 6409 C CA . LYS C 2 315 ? -26.380 -16.408 44.339 1.00 81.65 1027 LYS C CA 1
ATOM 6410 C C . LYS C 2 315 ? -25.710 -17.519 43.516 1.00 82.29 1027 LYS C C 1
ATOM 6411 O O . LYS C 2 315 ? -26.083 -18.685 43.650 1.00 81.85 1027 LYS C O 1
ATOM 6413 N N . MET C 2 316 ? -24.743 -17.169 42.664 1.00 86.09 1028 MET C N 1
ATOM 6414 C CA . MET C 2 316 ? -24.042 -18.165 41.835 1.00 88.93 1028 MET C CA 1
ATOM 6415 C C . MET C 2 316 ? -23.035 -18.966 42.657 1.00 87.85 1028 MET C C 1
ATOM 6416 O O . MET C 2 316 ? -22.297 -18.397 43.465 1.00 87.06 1028 MET C O 1
ATOM 6421 N N . ALA C 2 317 ? -23.007 -20.279 42.428 1.00 87.69 1029 ALA C N 1
ATOM 6422 C CA . ALA C 2 317 ? -22.086 -21.192 43.112 1.00 89.41 1029 ALA C CA 1
ATOM 6423 C C . ALA C 2 317 ? -20.758 -21.296 42.344 1.00 91.25 1029 ALA C C 1
ATOM 6424 O O . ALA C 2 317 ? -20.742 -21.144 41.115 1.00 90.22 1029 ALA C O 1
ATOM 6426 N N . PRO C 2 318 ? -19.641 -21.572 43.058 1.00 91.59 1030 PRO C N 1
ATOM 6427 C CA . PRO C 2 318 ? -18.322 -21.588 42.409 1.00 88.11 1030 PRO C CA 1
ATOM 6428 C C . PRO C 2 318 ? -18.090 -22.832 41.542 1.00 83.84 1030 PRO C C 1
ATOM 6429 O O . PRO C 2 318 ? -18.646 -23.892 41.835 1.00 85.68 1030 PRO C O 1
ATOM 6433 N N . PRO C 2 319 ? -17.267 -22.708 40.482 1.00 80.07 1031 PRO C N 1
ATOM 6434 C CA . PRO C 2 319 ? -17.030 -23.844 39.587 1.00 77.08 1031 PRO C CA 1
ATOM 6435 C C . PRO C 2 319 ? -16.031 -24.852 40.155 1.00 73.58 1031 PRO C C 1
ATOM 6436 O O . PRO C 2 319 ? -15.166 -24.487 40.953 1.00 72.21 1031 PRO C O 1
ATOM 6440 N N . ASP C 2 320 ? -16.165 -26.110 39.741 1.00 73.11 1032 ASP C N 1
ATOM 6441 C CA . ASP C 2 320 ? -15.214 -27.155 40.107 1.00 73.12 1032 ASP C CA 1
ATOM 6442 C C . ASP C 2 320 ? -13.942 -26.933 39.306 1.00 69.95 1032 ASP C C 1
ATOM 6443 O O . ASP C 2 320 ? -13.820 -27.393 38.167 1.00 67.81 1032 ASP C O 1
ATOM 6448 N N . LEU C 2 321 ? -13.009 -26.207 39.915 1.00 68.64 1033 LEU C N 1
ATOM 6449 C CA . LEU C 2 321 ? -11.729 -25.887 39.294 1.00 70.69 1033 LEU C CA 1
ATOM 6450 C C . LEU C 2 321 ? -10.658 -26.869 39.754 1.00 70.88 1033 LEU C C 1
ATOM 6451 O O . LEU C 2 321 ? -10.794 -27.483 40.813 1.00 71.14 1033 LEU C O 1
ATOM 6456 N N . PRO C 2 322 ? -9.584 -27.026 38.959 1.00 75.59 1034 PRO C N 1
ATOM 6457 C CA . PRO C 2 322 ? -8.475 -27.841 39.428 1.00 78.19 1034 PRO C CA 1
ATOM 6458 C C . PRO C 2 322 ? -7.847 -27.199 40.660 1.00 81.01 1034 PRO C C 1
ATOM 6459 O O . PRO C 2 322 ? -7.737 -25.981 40.722 1.00 80.06 1034 PRO C O 1
ATOM 6463 N N . HIS C 2 323 ? -7.504 -28.005 41.656 1.00 86.36 1035 HIS C N 1
ATOM 6464 C CA . HIS C 2 323 ? -6.729 -27.507 42.790 1.00 89.77 1035 HIS C CA 1
ATOM 6465 C C . HIS C 2 323 ? -5.297 -27.635 42.311 1.00 93.88 1035 HIS C C 1
ATOM 6466 O O . HIS C 2 323 ? -4.982 -28.627 41.664 1.00 98.20 1035 HIS C O 1
ATOM 6473 N N . TRP C 2 324 ? -4.455 -26.637 42.592 1.00 97.90 1036 TRP C N 1
ATOM 6474 C CA . TRP C 2 324 ? -3.016 -26.624 42.254 1.00 100.84 1036 TRP C CA 1
ATOM 6475 C C . TRP C 2 324 ? -2.656 -26.963 40.773 1.00 104.46 1036 TRP C C 1
ATOM 6476 O O . TRP C 2 324 ? -3.477 -27.511 40.016 1.00 97.79 1036 TRP C O 1
ATOM 6487 N N . GLN C 2 325 ? -1.454 -26.548 40.358 1.00 112.61 1037 GLN C N 1
ATOM 6488 C CA . GLN C 2 325 ? -0.765 -27.094 39.175 1.00 117.55 1037 GLN C CA 1
ATOM 6489 C C . GLN C 2 325 ? 0.472 -27.933 39.568 1.00 124.27 1037 GLN C C 1
ATOM 6490 O O . GLN C 2 325 ? 1.049 -27.792 40.666 1.00 122.75 1037 GLN C O 1
ATOM 6496 N N . ASP C 2 326 ? 0.888 -28.795 38.644 1.00 132.73 1038 ASP C N 1
ATOM 6497 C CA . ASP C 2 326 ? 2.054 -29.677 38.849 1.00 137.58 1038 ASP C CA 1
ATOM 6498 C C . ASP C 2 326 ? 3.384 -28.985 38.441 1.00 141.97 1038 ASP C C 1
ATOM 6499 O O . ASP C 2 326 ? 4.317 -29.639 37.955 1.00 146.87 1038 ASP C O 1
ATOM 6501 N N . CYS C 2 327 ? 3.467 -27.672 38.688 1.00 142.25 1039 CYS C N 1
ATOM 6502 C CA . CYS C 2 327 ? 4.573 -26.792 38.276 1.00 141.28 1039 CYS C CA 1
ATOM 6503 C C . CYS C 2 327 ? 5.146 -27.065 36.860 1.00 143.31 1039 CYS C C 1
ATOM 6504 O O . CYS C 2 327 ? 6.127 -27.800 36.696 1.00 146.37 1039 CYS C O 1
ATOM 6507 N N . HIS C 2 328 ? 4.504 -26.480 35.848 1.00 142.46 1040 HIS C N 1
ATOM 6508 C CA . HIS C 2 328 ? 5.075 -26.410 34.486 1.00 138.65 1040 HIS C CA 1
ATOM 6509 C C . HIS C 2 328 ? 4.345 -25.369 33.633 1.00 134.62 1040 HIS C C 1
ATOM 6510 O O . HIS C 2 328 ? 3.405 -25.686 32.909 1.00 133.05 1040 HIS C O 1
ATOM 6517 N N . ASP D 2 6 ? -30.270 28.132 72.556 1.00 89.29 718 ASP D N 1
ATOM 6518 C CA . ASP D 2 6 ? -29.683 27.131 71.612 1.00 88.84 718 ASP D CA 1
ATOM 6519 C C . ASP D 2 6 ? -28.207 27.440 71.338 1.00 88.84 718 ASP D C 1
ATOM 6520 O O . ASP D 2 6 ? -27.854 27.921 70.262 1.00 89.93 718 ASP D O 1
ATOM 6522 N N . TRP D 2 7 ? -27.354 27.149 72.321 1.00 88.15 719 TRP D N 1
ATOM 6523 C CA . TRP D 2 7 ? -25.923 27.497 72.264 1.00 86.58 719 TRP D CA 1
ATOM 6524 C C . TRP D 2 7 ? -25.146 26.567 71.345 1.00 83.60 719 TRP D C 1
ATOM 6525 O O . TRP D 2 7 ? -25.539 25.417 71.143 1.00 88.57 719 TRP D O 1
ATOM 6536 N N . GLY D 2 8 ? -24.044 27.075 70.797 1.00 77.13 720 GLY D N 1
ATOM 6537 C CA . GLY D 2 8 ? -23.121 26.278 69.992 1.00 73.37 720 GLY D CA 1
ATOM 6538 C C . GLY D 2 8 ? -23.300 26.383 68.489 1.00 74.29 720 GLY D C 1
ATOM 6539 O O . GLY D 2 8 ? -22.321 26.286 67.750 1.00 75.49 720 GLY D O 1
ATOM 6540 N N . LYS D 2 9 ? -24.534 26.583 68.027 1.00 75.87 721 LYS D N 1
ATOM 6541 C CA . LYS D 2 9 ? -24.849 26.528 66.593 1.00 78.31 721 LYS D CA 1
ATOM 6542 C C . LYS D 2 9 ? -24.713 27.856 65.851 1.00 78.45 721 LYS D C 1
ATOM 6543 O O . LYS D 2 9 ? -24.609 27.850 64.624 1.00 81.09 721 LYS D O 1
ATOM 6545 N N . ARG D 2 10 ? -24.739 28.979 66.572 1.00 78.63 722 ARG D N 1
ATOM 6546 C CA . ARG D 2 10 ? -24.533 30.300 65.963 1.00 78.39 722 ARG D CA 1
ATOM 6547 C C . ARG D 2 10 ? -23.054 30.466 65.586 1.00 78.31 722 ARG D C 1
ATOM 6548 O O . ARG D 2 10 ? -22.170 29.896 66.231 1.00 76.74 722 ARG D O 1
ATOM 6550 N N . CYS D 2 11 ? -22.802 31.243 64.534 1.00 80.29 723 CYS D N 1
ATOM 6551 C CA . CYS D 2 11 ? -21.480 31.325 63.906 1.00 80.92 723 CYS D CA 1
ATOM 6552 C C . CYS D 2 11 ? -20.681 32.556 64.347 1.00 81.61 723 CYS D C 1
ATOM 6553 O O . CYS D 2 11 ? -21.249 33.612 64.637 1.00 78.37 723 CYS D O 1
ATOM 6556 N N . VAL D 2 12 ? -19.355 32.397 64.380 1.00 82.32 724 VAL D N 1
ATOM 6557 C CA . VAL D 2 12 ? -18.422 33.469 64.762 1.00 83.50 724 VAL D CA 1
ATOM 6558 C C . VAL D 2 12 ? -18.372 34.617 63.738 1.00 86.37 724 VAL D C 1
ATOM 6559 O O . VAL D 2 12 ? -17.968 35.733 64.080 1.00 81.89 724 VAL D O 1
ATOM 6563 N N . ASP D 2 13 ? -18.795 34.338 62.499 1.00 89.78 725 ASP D N 1
ATOM 6564 C CA . ASP D 2 13 ? -19.098 35.370 61.487 1.00 91.57 725 ASP D CA 1
ATOM 6565 C C . ASP D 2 13 ? -19.947 36.515 62.040 1.00 89.43 725 ASP D C 1
ATOM 6566 O O . ASP D 2 13 ? -19.752 37.664 61.648 1.00 91.19 725 ASP D O 1
ATOM 6571 N N . LYS D 2 14 ? -20.882 36.190 62.937 1.00 83.98 726 LYS D N 1
ATOM 6572 C CA . LYS D 2 14 ? -21.738 37.182 63.602 1.00 80.90 726 LYS D CA 1
ATOM 6573 C C . LYS D 2 14 ? -20.991 38.275 64.388 1.00 78.50 726 LYS D C 1
ATOM 6574 O O . LYS D 2 14 ? -21.575 39.319 64.686 1.00 74.77 726 LYS D O 1
ATOM 6576 N N . PHE D 2 15 ? -19.726 38.027 64.735 1.00 78.17 727 PHE D N 1
ATOM 6577 C CA . PHE D 2 15 ? -18.860 39.024 65.372 1.00 79.33 727 PHE D CA 1
ATOM 6578 C C . PHE D 2 15 ? -17.748 39.483 64.427 1.00 80.22 727 PHE D C 1
ATOM 6579 O O . PHE D 2 15 ? -17.355 38.748 63.516 1.00 79.69 727 PHE D O 1
ATOM 6587 N N . ASP D 2 16 ? -17.264 40.704 64.651 1.00 81.68 728 ASP D N 1
ATOM 6588 C CA . ASP D 2 16 ? -16.087 41.244 63.965 1.00 85.09 728 ASP D CA 1
ATOM 6589 C C . ASP D 2 16 ? -14.942 41.294 64.969 1.00 84.65 728 ASP D C 1
ATOM 6590 O O . ASP D 2 16 ? -15.046 41.981 65.984 1.00 85.71 728 ASP D O 1
ATOM 6595 N N . ILE D 2 17 ? -13.855 40.579 64.677 1.00 82.68 729 ILE D N 1
ATOM 6596 C CA . ILE D 2 17 ? -12.696 40.504 65.575 1.00 83.16 729 ILE D CA 1
ATOM 6597 C C . ILE D 2 17 ? -11.855 41.787 65.489 1.00 80.19 729 ILE D C 1
ATOM 6598 O O . ILE D 2 17 ? -11.248 42.073 64.455 1.00 81.11 729 ILE D O 1
ATOM 6603 N N . ILE D 2 18 ? -11.825 42.544 66.585 1.00 76.90 730 ILE D N 1
ATOM 6604 C CA . ILE D 2 18 ? -11.049 43.788 66.678 1.00 76.02 730 ILE D CA 1
ATOM 6605 C C . ILE D 2 18 ? -9.565 43.476 66.855 1.00 79.59 730 ILE D C 1
ATOM 6606 O O . ILE D 2 18 ? -8.721 44.088 66.200 1.00 88.94 730 ILE D O 1
ATOM 6611 N N . GLY D 2 19 ? -9.256 42.538 67.745 1.00 81.23 731 GLY D N 1
ATOM 6612 C CA . GLY D 2 19 ? -7.876 42.105 67.962 1.00 79.52 731 GLY D CA 1
ATOM 6613 C C . GLY D 2 19 ? -7.716 41.195 69.166 1.00 76.96 731 GLY D C 1
ATOM 6614 O O . GLY D 2 19 ? -8.663 40.981 69.933 1.00 69.18 731 GLY D O 1
ATOM 6615 N N . ILE D 2 20 ? -6.501 40.676 69.329 1.00 74.99 732 ILE D N 1
ATOM 6616 C CA . ILE D 2 20 ? -6.150 39.838 70.473 1.00 74.47 732 ILE D CA 1
ATOM 6617 C C . ILE D 2 20 ? -6.098 40.702 71.736 1.00 75.79 732 ILE D C 1
ATOM 6618 O O . ILE D 2 20 ? -5.545 41.803 71.714 1.00 76.94 732 ILE D O 1
ATOM 6623 N N . ILE D 2 21 ? -6.691 40.200 72.820 1.00 75.62 733 ILE D N 1
ATOM 6624 C CA . ILE D 2 21 ? -6.576 40.810 74.145 1.00 74.54 733 ILE D CA 1
ATOM 6625 C C . ILE D 2 21 ? -5.371 40.197 74.846 1.00 73.91 733 ILE D C 1
ATOM 6626 O O . ILE D 2 21 ? -4.473 40.909 75.292 1.00 75.61 733 ILE D O 1
ATOM 6631 N N . GLY D 2 22 ? -5.371 38.874 74.949 1.00 74.16 734 GLY D N 1
ATOM 6632 C CA . GLY D 2 22 ? -4.273 38.149 75.582 1.00 75.26 734 GLY D CA 1
ATOM 6633 C C . GLY D 2 22 ? -4.441 36.646 75.488 1.00 75.32 734 GLY D C 1
ATOM 6634 O O . GLY D 2 22 ? -5.356 36.160 74.824 1.00 76.81 734 GLY D O 1
ATOM 6635 N N . GLU D 2 23 ? -3.544 35.917 76.146 1.00 77.57 735 GLU D N 1
ATOM 6636 C CA . GLU D 2 23 ? -3.625 34.460 76.232 1.00 80.79 735 GLU D CA 1
ATOM 6637 C C . GLU D 2 23 ? -4.325 34.073 77.532 1.00 84.70 735 GLU D C 1
ATOM 6638 O O . GLU D 2 23 ? -4.101 34.701 78.575 1.00 87.67 735 GLU D O 1
ATOM 6640 N N . GLY D 2 24 ? -5.182 33.054 77.452 1.00 84.13 736 GLY D N 1
ATOM 6641 C CA . GLY D 2 24 ? -5.890 32.504 78.609 1.00 81.80 736 GLY D CA 1
ATOM 6642 C C . GLY D 2 24 ? -5.422 31.090 78.887 1.00 79.40 736 GLY D C 1
ATOM 6643 O O . GLY D 2 24 ? -4.319 30.704 78.495 1.00 78.65 736 GLY D O 1
ATOM 6644 N N . THR D 2 25 ? -6.273 30.319 79.557 1.00 77.96 737 THR D N 1
ATOM 6645 C CA . THR D 2 25 ? -5.938 28.956 79.976 1.00 76.94 737 THR D CA 1
ATOM 6646 C C . THR D 2 25 ? -5.868 27.976 78.804 1.00 77.80 737 THR D C 1
ATOM 6647 O O . THR D 2 25 ? -4.968 27.137 78.752 1.00 77.61 737 THR D O 1
ATOM 6651 N N . TYR D 2 26 ? -6.815 28.095 77.874 1.00 78.46 738 TYR D N 1
ATOM 6652 C CA . TYR D 2 26 ? -7.020 27.091 76.819 1.00 77.64 738 TYR D CA 1
ATOM 6653 C C . TYR D 2 26 ? -7.129 27.711 75.416 1.00 75.25 738 TYR D C 1
ATOM 6654 O O . TYR D 2 26 ? -7.775 27.151 74.528 1.00 70.02 738 TYR D O 1
ATOM 6663 N N . GLY D 2 27 ? -6.476 28.856 75.218 1.00 75.66 739 GLY D N 1
ATOM 6664 C CA . GLY D 2 27 ? -6.438 29.513 73.912 1.00 74.03 739 GLY D CA 1
ATOM 6665 C C . GLY D 2 27 ? -6.293 31.018 73.985 1.00 74.37 739 GLY D C 1
ATOM 6666 O O . GLY D 2 27 ? -6.158 31.596 75.064 1.00 77.66 739 GLY D O 1
ATOM 6667 N N . GLN D 2 28 ? -6.304 31.643 72.814 1.00 75.78 740 GLN D N 1
ATOM 6668 C CA . GLN D 2 28 ? -6.272 33.097 72.697 1.00 77.09 740 GLN D CA 1
ATOM 6669 C C . GLN D 2 28 ? -7.619 33.683 73.118 1.00 74.29 740 GLN D C 1
ATOM 6670 O O . GLN D 2 28 ? -8.638 32.996 73.074 1.00 76.25 740 GLN D O 1
ATOM 6676 N N . VAL D 2 29 ? -7.603 34.947 73.538 1.00 70.02 741 VAL D N 1
ATOM 6677 C CA . VAL D 2 29 ? -8.811 35.689 73.897 1.00 67.81 741 VAL D CA 1
ATOM 6678 C C . VAL D 2 29 ? -8.847 36.930 73.020 1.00 66.63 741 VAL D C 1
ATOM 6679 O O . VAL D 2 29 ? -7.829 37.609 72.880 1.00 67.24 741 VAL D O 1
ATOM 6683 N N . TYR D 2 30 ? -10.014 37.219 72.443 1.00 65.80 742 TYR D N 1
ATOM 6684 C CA . TYR D 2 30 ? -10.165 38.264 71.429 1.00 64.59 742 TYR D CA 1
ATOM 6685 C C . TYR D 2 30 ? -11.230 39.283 71.819 1.00 65.40 742 TYR D C 1
ATOM 6686 O O . TYR D 2 30 ? -12.291 38.916 72.323 1.00 64.69 742 TYR D O 1
ATOM 6695 N N . LYS D 2 31 ? -10.941 40.559 71.565 1.00 65.75 743 LYS D N 1
ATOM 6696 C CA . LYS D 2 31 ? -11.948 41.616 71.622 1.00 64.92 743 LYS D CA 1
ATOM 6697 C C . LYS D 2 31 ? -12.712 41.585 70.306 1.00 66.69 743 LYS D C 1
ATOM 6698 O O . LYS D 2 31 ? -12.130 41.299 69.256 1.00 68.05 743 LYS D O 1
ATOM 6704 N N . ALA D 2 32 ? -14.007 41.885 70.359 1.00 69.03 744 ALA D N 1
ATOM 6705 C CA . ALA D 2 32 ? -14.853 41.854 69.163 1.00 70.10 744 ALA D CA 1
ATOM 6706 C C . ALA D 2 32 ? -16.154 42.629 69.341 1.00 71.99 744 ALA D C 1
ATOM 6707 O O . ALA D 2 32 ? -16.568 42.920 70.469 1.00 70.63 744 ALA D O 1
ATOM 6709 N N . LYS D 2 33 ? -16.777 42.957 68.208 1.00 74.92 745 LYS D N 1
ATOM 6710 C CA . LYS D 2 33 ? -18.057 43.668 68.165 1.00 76.21 745 LYS D CA 1
ATOM 6711 C C . LYS D 2 33 ? -19.074 42.816 67.422 1.00 76.87 745 LYS D C 1
ATOM 6712 O O . LYS D 2 33 ? -18.763 42.251 66.370 1.00 75.04 745 LYS D O 1
ATOM 6714 N N . ASP D 2 34 ? -20.281 42.720 67.975 1.00 81.30 746 ASP D N 1
ATOM 6715 C CA . ASP D 2 34 ? -21.385 42.016 67.324 1.00 86.82 746 ASP D CA 1
ATOM 6716 C C . ASP D 2 34 ? -21.866 42.849 66.136 1.00 91.90 746 ASP D C 1
ATOM 6717 O O . ASP D 2 34 ? -22.142 44.040 66.285 1.00 93.80 746 ASP D O 1
ATOM 6722 N N . LYS D 2 35 ? -21.958 42.214 64.966 1.00 95.54 747 LYS D N 1
ATOM 6723 C CA . LYS D 2 35 ? -22.444 42.874 63.744 1.00 95.15 747 LYS D CA 1
ATOM 6724 C C . LYS D 2 35 ? -23.882 43.376 63.875 1.00 97.38 747 LYS D C 1
ATOM 6725 O O . LYS D 2 35 ? -24.211 44.448 63.368 1.00 97.40 747 LYS D O 1
ATOM 6731 N N . ASP D 2 36 ? -24.721 42.603 64.563 1.00 101.43 748 ASP D N 1
ATOM 6732 C CA . ASP D 2 36 ? -26.144 42.922 64.703 1.00 106.90 748 ASP D CA 1
ATOM 6733 C C . ASP D 2 36 ? -26.379 44.022 65.742 1.00 106.42 748 ASP D C 1
ATOM 6734 O O . ASP D 2 36 ? -26.805 45.122 65.388 1.00 109.46 748 ASP D O 1
ATOM 6739 N N . THR D 2 37 ? -26.084 43.725 67.010 1.00 107.06 749 THR D N 1
ATOM 6740 C CA . THR D 2 37 ? -26.381 44.633 68.135 1.00 104.48 749 THR D CA 1
ATOM 6741 C C . THR D 2 37 ? -25.328 45.728 68.382 1.00 100.01 749 THR D C 1
ATOM 6742 O O . THR D 2 37 ? -25.582 46.652 69.158 1.00 95.01 749 THR D O 1
ATOM 6746 N N . GLY D 2 38 ? -24.160 45.624 67.741 1.00 99.28 750 GLY D N 1
ATOM 6747 C CA . GLY D 2 38 ? -23.078 46.610 67.898 1.00 96.35 750 GLY D CA 1
ATOM 6748 C C . GLY D 2 38 ? -22.404 46.592 69.262 1.00 92.91 750 GLY D C 1
ATOM 6749 O O . GLY D 2 38 ? -21.780 47.574 69.659 1.00 89.93 750 GLY D O 1
ATOM 6750 N N . GLU D 2 39 ? -22.501 45.456 69.952 1.00 91.61 751 GLU D N 1
ATOM 6751 C CA . GLU D 2 39 ? -22.179 45.333 71.374 1.00 88.16 751 GLU D CA 1
ATOM 6752 C C . GLU D 2 39 ? -20.820 44.653 71.533 1.00 82.66 751 GLU D C 1
ATOM 6753 O O . GLU D 2 39 ? -20.499 43.720 70.793 1.00 80.82 751 GLU D O 1
ATOM 6759 N N . LEU D 2 40 ? -20.034 45.112 72.505 1.00 78.78 752 LEU D N 1
ATOM 6760 C CA . LEU D 2 40 ? -18.667 44.610 72.697 1.00 76.04 752 LEU D CA 1
ATOM 6761 C C . LEU D 2 40 ? -18.631 43.327 73.522 1.00 70.19 752 LEU D C 1
ATOM 6762 O O . LEU D 2 40 ? -19.392 43.172 74.479 1.00 67.23 752 LEU D O 1
ATOM 6767 N N . VAL D 2 41 ? -17.729 42.422 73.142 1.00 65.57 753 VAL D N 1
ATOM 6768 C CA . VAL D 2 41 ? -17.557 41.130 73.813 1.00 63.08 753 VAL D CA 1
ATOM 6769 C C . VAL D 2 41 ? -16.090 40.691 73.857 1.00 61.95 753 VAL D C 1
ATOM 6770 O O . VAL D 2 41 ? -15.236 41.238 73.146 1.00 61.21 753 VAL D O 1
ATOM 6774 N N . ALA D 2 42 ? -15.816 39.713 74.715 1.00 59.18 754 ALA D N 1
ATOM 6775 C CA . ALA D 2 42 ? -14.553 38.981 74.706 1.00 58.48 754 ALA D CA 1
ATOM 6776 C C . ALA D 2 42 ? -14.846 37.550 74.280 1.00 57.18 754 ALA D C 1
ATOM 6777 O O . ALA D 2 42 ? -15.853 36.970 74.689 1.00 54.19 754 ALA D O 1
ATOM 6779 N N . LEU D 2 43 ? -13.964 36.991 73.459 1.00 56.88 755 LEU D N 1
ATOM 6780 C CA . LEU D 2 43 ? -14.158 35.668 72.884 1.00 58.74 755 LEU D CA 1
ATOM 6781 C C . LEU D 2 43 ? -13.031 34.736 73.311 1.00 60.37 755 LEU D C 1
ATOM 6782 O O . LEU D 2 43 ? -11.937 34.782 72.745 1.00 60.17 755 LEU D O 1
ATOM 6787 N N . LYS D 2 44 ? -13.299 33.890 74.303 1.00 60.50 756 LYS D N 1
ATOM 6788 C CA . LYS D 2 44 ? -12.338 32.870 74.710 1.00 61.61 756 LYS D CA 1
ATOM 6789 C C . LYS D 2 44 ? -12.379 31.749 73.687 1.00 59.98 756 LYS D C 1
ATOM 6790 O O . LYS D 2 44 ? -13.337 30.993 73.647 1.00 58.75 756 LYS D O 1
ATOM 6796 N N . LYS D 2 45 ? -11.351 31.670 72.845 1.00 63.07 757 LYS D N 1
ATOM 6797 C CA . LYS D 2 45 ? -11.243 30.610 71.844 1.00 65.82 757 LYS D CA 1
ATOM 6798 C C . LYS D 2 45 ? -10.842 29.294 72.508 1.00 65.03 757 LYS D C 1
ATOM 6799 O O . LYS D 2 45 ? -9.936 29.264 73.340 1.00 61.43 757 LYS D O 1
ATOM 6804 N N . VAL D 2 46 ? -11.528 28.220 72.117 1.00 66.48 758 VAL D N 1
ATOM 6805 C CA . VAL D 2 46 ? -11.262 26.874 72.607 1.00 67.48 758 VAL D CA 1
ATOM 6806 C C . VAL D 2 46 ? -10.970 25.974 71.404 1.00 68.64 758 VAL D C 1
ATOM 6807 O O . VAL D 2 46 ? -11.883 25.558 70.689 1.00 69.61 758 VAL D O 1
ATOM 6811 N N . ARG D 2 47 ? -9.690 25.695 71.177 1.00 72.86 759 ARG D N 1
ATOM 6812 C CA . ARG D 2 47 ? -9.268 24.805 70.099 1.00 79.01 759 ARG D CA 1
ATOM 6813 C C . ARG D 2 47 ? -9.541 23.358 70.480 1.00 83.74 759 ARG D C 1
ATOM 6814 O O . ARG D 2 47 ? -9.556 23.009 71.665 1.00 84.88 759 ARG D O 1
ATOM 6816 N N . LEU D 2 48 ? -9.745 22.525 69.464 1.00 91.88 760 LEU D N 1
ATOM 6817 C CA . LEU D 2 48 ? -9.994 21.115 69.635 1.00 97.75 760 LEU D CA 1
ATOM 6818 C C . LEU D 2 48 ? -8.689 20.472 69.245 1.00 101.63 760 LEU D C 1
ATOM 6819 O O . LEU D 2 48 ? -8.396 20.309 68.058 1.00 103.76 760 LEU D O 1
ATOM 6824 N N . ASP D 2 49 ? -7.899 20.125 70.256 1.00 104.03 761 ASP D N 1
ATOM 6825 C CA . ASP D 2 49 ? -6.559 19.595 70.040 1.00 106.80 761 ASP D CA 1
ATOM 6826 C C . ASP D 2 49 ? -6.613 18.213 69.353 1.00 106.23 761 ASP D C 1
ATOM 6827 O O . ASP D 2 49 ? -5.671 17.840 68.659 1.00 106.32 761 ASP D O 1
ATOM 6832 N N . ASN D 2 50 ? -7.750 17.511 69.484 1.00 103.12 762 ASN D N 1
ATOM 6833 C CA . ASN D 2 50 ? -8.009 16.176 68.915 1.00 102.94 762 ASN D CA 1
ATOM 6834 C C . ASN D 2 50 ? -6.851 15.156 69.071 1.00 103.96 762 ASN D C 1
ATOM 6835 O O . ASN D 2 50 ? -6.588 14.316 68.201 1.00 101.66 762 ASN D O 1
ATOM 6840 N N . GLU D 2 51 ? -6.211 15.242 70.236 1.00 104.69 763 GLU D N 1
ATOM 6841 C CA . GLU D 2 51 ? -5.029 14.425 70.603 1.00 100.50 763 GLU D CA 1
ATOM 6842 C C . GLU D 2 51 ? -4.864 14.421 72.118 1.00 98.21 763 GLU D C 1
ATOM 6843 O O . GLU D 2 51 ? -4.723 13.356 72.712 1.00 98.67 763 GLU D O 1
ATOM 6846 N N . LYS D 2 52 ? -4.823 15.623 72.707 1.00 94.40 764 LYS D N 1
ATOM 6847 C CA . LYS D 2 52 ? -4.998 15.844 74.153 1.00 94.96 764 LYS D CA 1
ATOM 6848 C C . LYS D 2 52 ? -6.489 15.853 74.550 1.00 92.34 764 LYS D C 1
ATOM 6849 O O . LYS D 2 52 ? -7.061 16.902 74.888 1.00 89.77 764 LYS D O 1
ATOM 6851 N N . GLU D 2 53 ? -7.093 14.664 74.484 1.00 86.58 765 GLU D N 1
ATOM 6852 C CA . GLU D 2 53 ? -8.466 14.366 74.906 1.00 82.28 765 GLU D CA 1
ATOM 6853 C C . GLU D 2 53 ? -9.576 15.378 74.529 1.00 76.01 765 GLU D C 1
ATOM 6854 O O . GLU D 2 53 ? -10.503 15.625 75.315 1.00 73.10 765 GLU D O 1
ATOM 6860 N N . GLY D 2 54 ? -9.486 15.915 73.311 1.00 68.44 766 GLY D N 1
ATOM 6861 C CA . GLY D 2 54 ? -10.541 16.735 72.716 1.00 61.93 766 GLY D CA 1
ATOM 6862 C C . GLY D 2 54 ? -10.851 18.019 73.445 1.00 59.47 766 GLY D C 1
ATOM 6863 O O . GLY D 2 54 ? -9.939 18.729 73.874 1.00 59.62 766 GLY D O 1
ATOM 6864 N N . PHE D 2 55 ? -12.145 18.295 73.606 1.00 55.49 767 PHE D N 1
ATOM 6865 C CA . PHE D 2 55 ? -12.608 19.519 74.245 1.00 54.76 767 PHE D CA 1
ATOM 6866 C C . PHE D 2 55 ? -12.076 19.568 75.684 1.00 55.37 767 PHE D C 1
ATOM 6867 O O . PHE D 2 55 ? -12.333 18.647 76.457 1.00 53.98 767 PHE D O 1
ATOM 6875 N N . PRO D 2 56 ? -11.300 20.620 76.032 1.00 56.48 768 PRO D N 1
ATOM 6876 C CA . PRO D 2 56 ? -10.682 20.709 77.355 1.00 55.35 768 PRO D CA 1
ATOM 6877 C C . PRO D 2 56 ? -11.678 20.582 78.502 1.00 55.82 768 PRO D C 1
ATOM 6878 O O . PRO D 2 56 ? -12.706 21.275 78.511 1.00 52.99 768 PRO D O 1
ATOM 6882 N N . ILE D 2 57 ? -11.365 19.694 79.444 1.00 55.46 769 ILE D N 1
ATOM 6883 C CA . ILE D 2 57 ? -12.123 19.564 80.696 1.00 57.47 769 ILE D CA 1
ATOM 6884 C C . ILE D 2 57 ? -12.153 20.858 81.527 1.00 58.04 769 ILE D C 1
ATOM 6885 O O . ILE D 2 57 ? -13.138 21.133 82.220 1.00 59.74 769 ILE D O 1
ATOM 6890 N N . THR D 2 58 ? -11.080 21.645 81.456 1.00 58.49 770 THR D N 1
ATOM 6891 C CA . THR D 2 58 ? -11.033 22.951 82.125 1.00 60.71 770 THR D CA 1
ATOM 6892 C C . THR D 2 58 ? -12.096 23.929 81.599 1.00 59.43 770 THR D C 1
ATOM 6893 O O . THR D 2 58 ? -12.674 24.702 82.372 1.00 60.28 770 THR D O 1
ATOM 6897 N N . ALA D 2 59 ? -12.355 23.872 80.293 1.00 58.37 771 ALA D N 1
ATOM 6898 C CA . ALA D 2 59 ? -13.424 24.645 79.670 1.00 56.78 771 ALA D CA 1
ATOM 6899 C C . ALA D 2 59 ? -14.803 24.105 80.062 1.00 56.23 771 ALA D C 1
ATOM 6900 O O . ALA D 2 59 ? -15.732 24.881 80.306 1.00 54.32 771 ALA D O 1
ATOM 6902 N N . ILE D 2 60 ? -14.925 22.781 80.124 1.00 54.69 772 ILE D N 1
ATOM 6903 C CA . ILE D 2 60 ? -16.149 22.129 80.604 1.00 55.69 772 ILE D CA 1
ATOM 6904 C C . ILE D 2 60 ? -16.529 22.602 82.015 1.00 56.41 772 ILE D C 1
ATOM 6905 O O . ILE D 2 60 ? -17.695 22.901 82.267 1.00 54.58 772 ILE D O 1
ATOM 6910 N N . ARG D 2 61 ? -15.545 22.679 82.911 1.00 57.60 773 ARG D N 1
ATOM 6911 C CA . ARG D 2 61 ? -15.758 23.180 84.275 1.00 57.97 773 ARG D CA 1
ATOM 6912 C C . ARG D 2 61 ? -16.267 24.615 84.287 1.00 59.32 773 ARG D C 1
ATOM 6913 O O . ARG D 2 61 ? -17.238 24.938 84.987 1.00 62.43 773 ARG D O 1
ATOM 6921 N N . GLU D 2 62 ? -15.607 25.474 83.517 1.00 59.40 774 GLU D N 1
ATOM 6922 C CA . GLU D 2 62 ? -15.983 26.884 83.450 1.00 61.07 774 GLU D CA 1
ATOM 6923 C C . GLU D 2 62 ? -17.385 27.055 82.861 1.00 60.41 774 GLU D C 1
ATOM 6924 O O . GLU D 2 62 ? -18.147 27.904 83.325 1.00 62.16 774 GLU D O 1
ATOM 6930 N N . ILE D 2 63 ? -17.720 26.246 81.855 1.00 57.44 775 ILE D N 1
ATOM 6931 C CA . ILE D 2 63 ? -19.068 26.249 81.282 1.00 56.74 775 ILE D CA 1
ATOM 6932 C C . ILE D 2 63 ? -20.079 25.778 82.326 1.00 56.19 775 ILE D C 1
ATOM 6933 O O . ILE D 2 63 ? -21.090 26.448 82.542 1.00 57.46 775 ILE D O 1
ATOM 6938 N N . LYS D 2 64 ? -19.805 24.642 82.971 1.00 54.56 776 LYS D N 1
ATOM 6939 C CA . LYS D 2 64 ? -20.699 24.102 84.012 1.00 56.35 776 LYS D CA 1
ATOM 6940 C C . LYS D 2 64 ? -21.094 25.143 85.059 1.00 54.73 776 LYS D C 1
ATOM 6941 O O . LYS D 2 64 ? -22.269 25.267 85.413 1.00 54.03 776 LYS D O 1
ATOM 6947 N N . ILE D 2 65 ? -20.106 25.886 85.540 1.00 52.90 777 ILE D N 1
ATOM 6948 C CA . ILE D 2 65 ? -20.307 26.813 86.644 1.00 54.26 777 ILE D CA 1
ATOM 6949 C C . ILE D 2 65 ? -20.995 28.090 86.166 1.00 53.90 777 ILE D C 1
ATOM 6950 O O . ILE D 2 65 ? -21.984 28.520 86.765 1.00 53.07 777 ILE D O 1
ATOM 6955 N N . LEU D 2 66 ? -20.506 28.670 85.072 1.00 54.95 778 LEU D N 1
ATOM 6956 C CA . LEU D 2 66 ? -21.032 29.955 84.594 1.00 56.88 778 LEU D CA 1
ATOM 6957 C C . LEU D 2 66 ? -22.481 29.915 84.112 1.00 59.48 778 LEU D C 1
ATOM 6958 O O . LEU D 2 66 ? -23.162 30.935 84.160 1.00 61.08 778 LEU D O 1
ATOM 6963 N N . ARG D 2 67 ? -22.952 28.753 83.666 1.00 63.47 779 ARG D N 1
ATOM 6964 C CA . ARG D 2 67 ? -24.379 28.567 83.363 1.00 65.79 779 ARG D CA 1
ATOM 6965 C C . ARG D 2 67 ? -25.259 28.542 84.605 1.00 66.49 779 ARG D C 1
ATOM 6966 O O . ARG D 2 67 ? -26.449 28.851 84.524 1.00 66.61 779 ARG D O 1
ATOM 6974 N N . GLN D 2 68 ? -24.682 28.158 85.742 1.00 69.38 780 GLN D N 1
ATOM 6975 C CA . GLN D 2 68 ? -25.393 28.182 87.020 1.00 69.97 780 GLN D CA 1
ATOM 6976 C C . GLN D 2 68 ? -25.350 29.543 87.717 1.00 67.31 780 GLN D C 1
ATOM 6977 O O . GLN D 2 68 ? -26.196 29.811 88.558 1.00 69.15 780 GLN D O 1
ATOM 6983 N N . LEU D 2 69 ? -24.379 30.392 87.374 1.00 69.04 781 LEU D N 1
ATOM 6984 C CA . LEU D 2 69 ? -24.219 31.714 87.998 1.00 69.90 781 LEU D CA 1
ATOM 6985 C C . LEU D 2 69 ? -24.764 32.848 87.120 1.00 69.42 781 LEU D C 1
ATOM 6986 O O . LEU D 2 69 ? -24.243 33.109 86.043 1.00 66.15 781 LEU D O 1
ATOM 6991 N N . ILE D 2 70 ? -25.828 33.491 87.598 1.00 71.29 782 ILE D N 1
ATOM 6992 C CA . ILE D 2 70 ? -26.483 34.615 86.926 1.00 72.17 782 ILE D CA 1
ATOM 6993 C C . ILE D 2 70 ? -26.513 35.795 87.900 1.00 69.84 782 ILE D C 1
ATOM 6994 O O . ILE D 2 70 ? -27.358 35.829 88.798 1.00 72.95 782 ILE D O 1
ATOM 6999 N N . HIS D 2 71 ? -25.599 36.752 87.736 1.00 66.93 783 HIS D N 1
ATOM 7000 C CA . HIS D 2 71 ? -25.513 37.899 88.651 1.00 65.88 783 HIS D CA 1
ATOM 7001 C C . HIS D 2 71 ? -24.852 39.120 88.000 1.00 67.87 783 HIS D C 1
ATOM 7002 O O . HIS D 2 71 ? -23.999 38.969 87.124 1.00 70.39 783 HIS D O 1
ATOM 7009 N N . ARG D 2 72 ? -25.249 40.316 88.447 1.00 69.57 784 ARG D N 1
ATOM 7010 C CA . ARG D 2 72 ? -24.735 41.598 87.922 1.00 72.12 784 ARG D CA 1
ATOM 7011 C C . ARG D 2 72 ? -23.208 41.667 87.962 1.00 73.06 784 ARG D C 1
ATOM 7012 O O . ARG D 2 72 ? -22.557 41.793 86.933 1.00 73.64 784 ARG D O 1
ATOM 7020 N N . SER D 2 73 ? -22.657 41.575 89.170 1.00 72.56 785 SER D N 1
ATOM 7021 C CA . SER D 2 73 ? -21.215 41.640 89.420 1.00 70.27 785 SER D CA 1
ATOM 7022 C C . SER D 2 73 ? -20.424 40.338 89.208 1.00 66.28 785 SER D C 1
ATOM 7023 O O . SER D 2 73 ? -19.307 40.210 89.715 1.00 66.32 785 SER D O 1
ATOM 7026 N N . VAL D 2 74 ? -20.992 39.374 88.490 1.00 63.85 786 VAL D N 1
ATOM 7027 C CA . VAL D 2 74 ? -20.259 38.189 88.067 1.00 65.38 786 VAL D CA 1
ATOM 7028 C C . VAL D 2 74 ? -20.206 38.196 86.547 1.00 67.81 786 VAL D C 1
ATOM 7029 O O . VAL D 2 74 ? -21.231 38.394 85.892 1.00 68.61 786 VAL D O 1
ATOM 7033 N N . VAL D 2 75 ? -19.011 37.982 86.001 1.00 69.88 787 VAL D N 1
ATOM 7034 C CA . VAL D 2 75 ? -18.823 37.825 84.562 1.00 71.77 787 VAL D CA 1
ATOM 7035 C C . VAL D 2 75 ? -19.675 36.639 84.120 1.00 72.65 787 VAL D C 1
ATOM 7036 O O . VAL D 2 75 ? -19.499 35.524 84.608 1.00 73.41 787 VAL D O 1
ATOM 7040 N N . ASN D 2 76 ? -20.614 36.911 83.219 1.00 76.80 788 ASN D N 1
ATOM 7041 C CA . ASN D 2 76 ? -21.556 35.915 82.723 1.00 82.14 788 ASN D CA 1
ATOM 7042 C C . ASN D 2 76 ? -21.211 35.521 81.288 1.00 79.47 788 ASN D C 1
ATOM 7043 O O . ASN D 2 76 ? -20.711 36.339 80.505 1.00 75.36 788 ASN D O 1
ATOM 7048 N N . MET D 2 77 ? -21.424 34.243 80.982 1.00 75.80 789 MET D N 1
ATOM 7049 C CA . MET D 2 77 ? -21.222 33.707 79.650 1.00 73.28 789 MET D CA 1
ATOM 7050 C C . MET D 2 77 ? -22.517 33.909 78.864 1.00 73.49 789 MET D C 1
ATOM 7051 O O . MET D 2 77 ? -23.554 33.330 79.203 1.00 73.05 789 MET D O 1
ATOM 7056 N N . LYS D 2 78 ? -22.454 34.742 77.824 1.00 72.36 790 LYS D N 1
ATOM 7057 C CA . LYS D 2 78 ? -23.634 35.070 77.015 1.00 69.84 790 LYS D CA 1
ATOM 7058 C C . LYS D 2 78 ? -24.066 33.892 76.139 1.00 66.74 790 LYS D C 1
ATOM 7059 O O . LYS D 2 78 ? -25.242 33.535 76.103 1.00 61.47 790 LYS D O 1
ATOM 7065 N N . GLU D 2 79 ? -23.100 33.305 75.434 1.00 65.59 791 GLU D N 1
ATOM 7066 C CA . GLU D 2 79 ? -23.348 32.182 74.530 1.00 64.17 791 GLU D CA 1
ATOM 7067 C C . GLU D 2 79 ? -22.043 31.495 74.136 1.00 59.87 791 GLU D C 1
ATOM 7068 O O . GLU D 2 79 ? -20.958 31.960 74.489 1.00 55.57 791 GLU D O 1
ATOM 7074 N N . ILE D 2 80 ? -22.170 30.385 73.409 1.00 59.69 792 ILE D N 1
ATOM 7075 C CA . ILE D 2 80 ? -21.033 29.692 72.791 1.00 60.61 792 ILE D CA 1
ATOM 7076 C C . ILE D 2 80 ? -21.269 29.641 71.278 1.00 61.38 792 ILE D C 1
ATOM 7077 O O . ILE D 2 80 ? -22.395 29.457 70.817 1.00 64.24 792 ILE D O 1
ATOM 7082 N N . VAL D 2 81 ? -20.186 29.797 70.522 1.00 62.01 793 VAL D N 1
ATOM 7083 C CA . VAL D 2 81 ? -20.232 30.108 69.095 1.00 62.34 793 VAL D CA 1
ATOM 7084 C C . VAL D 2 81 ? -19.114 29.341 68.367 1.00 62.38 793 VAL D C 1
ATOM 7085 O O . VAL D 2 81 ? -18.056 29.098 68.943 1.00 60.62 793 VAL D O 1
ATOM 7089 N N . THR D 2 82 ? -19.357 28.963 67.110 1.00 62.77 794 THR D N 1
ATOM 7090 C CA . THR D 2 82 ? -18.466 28.048 66.370 1.00 65.25 794 THR D CA 1
ATOM 7091 C C . THR D 2 82 ? -17.842 28.699 65.129 1.00 69.55 794 THR D C 1
ATOM 7092 O O . THR D 2 82 ? -18.285 29.768 64.709 1.00 73.30 794 THR D O 1
ATOM 7096 N N . ASP D 2 83 ? -16.820 28.051 64.558 1.00 73.52 795 ASP D N 1
ATOM 7097 C CA . ASP D 2 83 ? -16.130 28.552 63.346 1.00 77.91 795 ASP D CA 1
ATOM 7098 C C . ASP D 2 83 ? -16.971 28.453 62.048 1.00 83.28 795 ASP D C 1
ATOM 7099 O O . ASP D 2 83 ? -17.961 29.177 61.902 1.00 84.78 795 ASP D O 1
ATOM 7104 N N . LYS D 2 84 ? -16.592 27.554 61.127 1.00 86.73 796 LYS D N 1
ATOM 7105 C CA . LYS D 2 84 ? -16.921 27.698 59.700 1.00 85.88 796 LYS D CA 1
ATOM 7106 C C . LYS D 2 84 ? -18.275 27.086 59.272 1.00 83.43 796 LYS D C 1
ATOM 7107 O O . LYS D 2 84 ? -18.362 26.151 58.454 1.00 80.75 796 LYS D O 1
ATOM 7109 N N . GLN D 2 85 ? -19.338 27.638 59.839 1.00 86.23 797 GLN D N 1
ATOM 7110 C CA . GLN D 2 85 ? -20.710 27.305 59.425 1.00 86.62 797 GLN D CA 1
ATOM 7111 C C . GLN D 2 85 ? -21.649 28.464 59.775 1.00 86.67 797 GLN D C 1
ATOM 7112 O O . GLN D 2 85 ? -22.754 28.567 59.249 1.00 87.70 797 GLN D O 1
ATOM 7118 N N . PHE D 2 90 ? -18.212 16.481 58.001 1.00 100.21 802 PHE D N 1
ATOM 7119 C CA . PHE D 2 90 ? -17.800 16.905 59.351 1.00 99.33 802 PHE D CA 1
ATOM 7120 C C . PHE D 2 90 ? -16.492 16.259 59.865 1.00 99.71 802 PHE D C 1
ATOM 7121 O O . PHE D 2 90 ? -15.839 16.807 60.760 1.00 98.48 802 PHE D O 1
ATOM 7129 N N . LYS D 2 91 ? -16.126 15.098 59.317 1.00 101.44 803 LYS D N 1
ATOM 7130 C CA . LYS D 2 91 ? -14.864 14.419 59.668 1.00 103.28 803 LYS D CA 1
ATOM 7131 C C . LYS D 2 91 ? -13.611 15.165 59.186 1.00 105.98 803 LYS D C 1
ATOM 7132 O O . LYS D 2 91 ? -12.564 15.086 59.828 1.00 100.54 803 LYS D O 1
ATOM 7136 N N . LYS D 2 92 ? -13.724 15.879 58.065 1.00 113.35 804 LYS D N 1
ATOM 7137 C CA . LYS D 2 92 ? -12.676 16.803 57.603 1.00 116.90 804 LYS D CA 1
ATOM 7138 C C . LYS D 2 92 ? -12.635 18.089 58.446 1.00 120.13 804 LYS D C 1
ATOM 7139 O O . LYS D 2 92 ? -11.555 18.609 58.740 1.00 123.49 804 LYS D O 1
ATOM 7141 N N . ASP D 2 93 ? -13.815 18.593 58.815 1.00 121.41 805 ASP D N 1
ATOM 7142 C CA . ASP D 2 93 ? -13.965 19.815 59.630 1.00 120.93 805 ASP D CA 1
ATOM 7143 C C . ASP D 2 93 ? -13.257 19.695 60.988 1.00 117.01 805 ASP D C 1
ATOM 7144 O O . ASP D 2 93 ? -13.629 18.853 61.805 1.00 118.78 805 ASP D O 1
ATOM 7149 N N . LYS D 2 94 ? -12.251 20.550 61.203 1.00 111.29 806 LYS D N 1
ATOM 7150 C CA . LYS D 2 94 ? -11.501 20.624 62.460 1.00 104.53 806 LYS D CA 1
ATOM 7151 C C . LYS D 2 94 ? -11.270 22.088 62.881 1.00 100.24 806 LYS D C 1
ATOM 7152 O O . LYS D 2 94 ? -10.130 22.553 62.959 1.00 93.74 806 LYS D O 1
ATOM 7154 N N . GLY D 2 95 ? -12.373 22.792 63.152 1.00 97.35 807 GLY D N 1
ATOM 7155 C CA . GLY D 2 95 ? -12.365 24.194 63.602 1.00 94.83 807 GLY D CA 1
ATOM 7156 C C . GLY D 2 95 ? -12.274 24.360 65.117 1.00 94.67 807 GLY D C 1
ATOM 7157 O O . GLY D 2 95 ? -11.481 23.673 65.769 1.00 96.72 807 GLY D O 1
ATOM 7158 N N . ALA D 2 96 ? -13.097 25.254 65.681 1.00 88.25 808 ALA D N 1
ATOM 7159 C CA . ALA D 2 96 ? -13.032 25.598 67.114 1.00 82.00 808 ALA D CA 1
ATOM 7160 C C . ALA D 2 96 ? -14.270 26.344 67.632 1.00 77.28 808 ALA D C 1
ATOM 7161 O O . ALA D 2 96 ? -15.042 26.904 66.849 1.00 74.05 808 ALA D O 1
ATOM 7163 N N . PHE D 2 97 ? -14.421 26.350 68.962 1.00 72.63 809 PHE D N 1
ATOM 7164 C CA . PHE D 2 97 ? -15.509 27.053 69.669 1.00 68.14 809 PHE D CA 1
ATOM 7165 C C . PHE D 2 97 ? -15.011 28.337 70.346 1.00 66.71 809 PHE D C 1
ATOM 7166 O O . PHE D 2 97 ? -13.814 28.492 70.601 1.00 67.03 809 PHE D O 1
ATOM 7174 N N . TYR D 2 98 ? -15.948 29.239 70.640 1.00 64.21 810 TYR D N 1
ATOM 7175 C CA . TYR D 2 98 ? -15.657 30.527 71.275 1.00 62.53 810 TYR D CA 1
ATOM 7176 C C . TYR D 2 98 ? -16.669 30.813 72.366 1.00 60.54 810 TYR D C 1
ATOM 7177 O O . TYR D 2 98 ? -17.869 30.859 72.089 1.00 58.87 810 TYR D O 1
ATOM 7186 N N . LEU D 2 99 ? -16.189 31.032 73.590 1.00 59.67 811 LEU D N 1
ATOM 7187 C CA . LEU D 2 99 ? -17.061 31.397 74.711 1.00 60.31 811 LEU D CA 1
ATOM 7188 C C . LEU D 2 99 ? -17.230 32.924 74.718 1.00 60.47 811 LEU D C 1
ATOM 7189 O O . LEU D 2 99 ? -16.241 33.657 74.797 1.00 56.72 811 LEU D O 1
ATOM 7194 N N . VAL D 2 100 ? -18.478 33.386 74.621 1.00 61.19 812 VAL D N 1
ATOM 7195 C CA . VAL D 2 100 ? -18.786 34.812 74.489 1.00 63.72 812 VAL D CA 1
ATOM 7196 C C . VAL D 2 100 ? -19.089 35.417 75.856 1.00 65.16 812 VAL D C 1
ATOM 7197 O O . VAL D 2 100 ? -20.003 34.961 76.552 1.00 64.95 812 VAL D O 1
ATOM 7201 N N . PHE D 2 101 ? -18.322 36.451 76.209 1.00 65.96 813 PHE D N 1
ATOM 7202 C CA . PHE D 2 101 ? -18.454 37.177 77.470 1.00 65.11 813 PHE D CA 1
ATOM 7203 C C . PHE D 2 101 ? -18.667 38.651 77.187 1.00 67.66 813 PHE D C 1
ATOM 7204 O O . PHE D 2 101 ? -18.168 39.154 76.186 1.00 68.69 813 PHE D O 1
ATOM 7212 N N . GLU D 2 102 ? -19.371 39.347 78.079 1.00 71.42 814 GLU D N 1
ATOM 7213 C CA . GLU D 2 102 ? -19.466 40.807 77.995 1.00 73.72 814 GLU D CA 1
ATOM 7214 C C . GLU D 2 102 ? -18.062 41.392 78.143 1.00 73.04 814 GLU D C 1
ATOM 7215 O O . GLU D 2 102 ? -17.316 40.981 79.035 1.00 72.81 814 GLU D O 1
ATOM 7221 N N . TYR D 2 103 ? -17.705 42.323 77.256 1.00 70.36 815 TYR D N 1
ATOM 7222 C CA . TYR D 2 103 ? -16.385 42.966 77.281 1.00 68.79 815 TYR D CA 1
ATOM 7223 C C . TYR D 2 103 ? -16.275 43.900 78.475 1.00 64.79 815 TYR D C 1
ATOM 7224 O O . TYR D 2 103 ? -17.234 44.610 78.790 1.00 61.69 815 TYR D O 1
ATOM 7233 N N . MET D 2 104 ? -15.106 43.884 79.124 1.00 63.49 816 MET D N 1
ATOM 7234 C CA . MET D 2 104 ? -14.780 44.787 80.229 1.00 61.78 816 MET D CA 1
ATOM 7235 C C . MET D 2 104 ? -13.498 45.546 79.910 1.00 60.97 816 MET D C 1
ATOM 7236 O O . MET D 2 104 ? -12.525 44.974 79.422 1.00 57.33 816 MET D O 1
ATOM 7241 N N . ASP D 2 105 ? -13.506 46.840 80.214 1.00 62.86 817 ASP D N 1
ATOM 7242 C CA . ASP D 2 105 ? -12.442 47.752 79.792 1.00 62.30 817 ASP D CA 1
ATOM 7243 C C . ASP D 2 105 ? -11.127 47.513 80.542 1.00 61.49 817 ASP D C 1
ATOM 7244 O O . ASP D 2 105 ? -10.072 47.461 79.919 1.00 61.16 817 ASP D O 1
ATOM 7249 N N . HIS D 2 106 ? -11.198 47.354 81.866 1.00 61.63 818 HIS D N 1
ATOM 7250 C CA . HIS D 2 106 ? -10.004 47.228 82.723 1.00 60.37 818 HIS D CA 1
ATOM 7251 C C . HIS D 2 106 ? -10.073 46.026 83.647 1.00 58.87 818 HIS D C 1
ATOM 7252 O O . HIS D 2 106 ? -11.158 45.520 83.929 1.00 59.56 818 HIS D O 1
ATOM 7259 N N . ASP D 2 107 ? -8.905 45.596 84.122 1.00 57.16 819 ASP D N 1
ATOM 7260 C CA . ASP D 2 107 ? -8.797 44.800 85.350 1.00 57.08 819 ASP D CA 1
ATOM 7261 C C . ASP D 2 107 ? -8.149 45.668 86.432 1.00 56.35 819 ASP D C 1
ATOM 7262 O O . ASP D 2 107 ? -7.487 46.662 86.132 1.00 55.62 819 ASP D O 1
ATOM 7267 N N . LEU D 2 108 ? -8.342 45.283 87.687 1.00 58.53 820 LEU D N 1
ATOM 7268 C CA . LEU D 2 108 ? -7.914 46.104 88.828 1.00 59.13 820 LEU D CA 1
ATOM 7269 C C . LEU D 2 108 ? -6.388 46.176 88.965 1.00 59.92 820 LEU D C 1
ATOM 7270 O O . LEU D 2 108 ? -5.855 47.205 89.402 1.00 61.71 820 LEU D O 1
ATOM 7275 N N . MET D 2 109 ? -5.690 45.099 88.598 1.00 58.39 821 MET D N 1
ATOM 7276 C CA . MET D 2 109 ? -4.224 45.091 88.628 1.00 61.35 821 MET D CA 1
ATOM 7277 C C . MET D 2 109 ? -3.659 46.146 87.679 1.00 63.33 821 MET D C 1
ATOM 7278 O O . MET D 2 109 ? -2.769 46.904 88.063 1.00 67.13 821 MET D O 1
ATOM 7283 N N . GLY D 2 110 ? -4.188 46.190 86.457 1.00 63.41 822 GLY D N 1
ATOM 7284 C CA . GLY D 2 110 ? -3.778 47.168 85.454 1.00 61.90 822 GLY D CA 1
ATOM 7285 C C . GLY D 2 110 ? -3.950 48.616 85.881 1.00 61.29 822 GLY D C 1
ATOM 7286 O O . GLY D 2 110 ? -3.076 49.446 85.629 1.00 60.38 822 GLY D O 1
ATOM 7287 N N . LEU D 2 111 ? -5.068 48.916 86.534 1.00 59.53 823 LEU D N 1
ATOM 7288 C CA . LEU D 2 111 ? -5.351 50.277 86.985 1.00 63.51 823 LEU D CA 1
ATOM 7289 C C . LEU D 2 111 ? -4.401 50.764 88.079 1.00 65.62 823 LEU D C 1
ATOM 7290 O O . LEU D 2 111 ? -4.011 51.936 88.083 1.00 68.06 823 LEU D O 1
ATOM 7295 N N . LEU D 2 112 ? -4.062 49.877 89.013 1.00 66.76 824 LEU D N 1
ATOM 7296 C CA . LEU D 2 112 ? -3.154 50.207 90.118 1.00 69.15 824 LEU D CA 1
ATOM 7297 C C . LEU D 2 112 ? -1.695 50.273 89.658 1.00 69.77 824 LEU D C 1
ATOM 7298 O O . LEU D 2 112 ? -0.922 51.092 90.160 1.00 70.86 824 LEU D O 1
ATOM 7303 N N . GLU D 2 113 ? -1.330 49.408 88.714 1.00 69.39 825 GLU D N 1
ATOM 7304 C CA . GLU D 2 113 ? 0.049 49.311 88.221 1.00 72.60 825 GLU D CA 1
ATOM 7305 C C . GLU D 2 113 ? 0.469 50.523 87.374 1.00 69.60 825 GLU D C 1
ATOM 7306 O O . GLU D 2 113 ? 1.650 50.870 87.327 1.00 64.02 825 GLU D O 1
ATOM 7312 N N . SER D 2 114 ? -0.502 51.161 86.721 1.00 68.58 826 SER D N 1
ATOM 7313 C CA . SER D 2 114 ? -0.264 52.388 85.958 1.00 68.98 826 SER D CA 1
ATOM 7314 C C . SER D 2 114 ? 0.126 53.567 86.847 1.00 71.95 826 SER D C 1
ATOM 7315 O O . SER D 2 114 ? 1.000 54.355 86.488 1.00 74.56 826 SER D O 1
ATOM 7318 N N . GLY D 2 115 ? -0.529 53.684 88.002 1.00 73.51 827 GLY D N 1
ATOM 7319 C CA . GLY D 2 115 ? -0.323 54.815 88.904 1.00 74.88 827 GLY D CA 1
ATOM 7320 C C . GLY D 2 115 ? -0.968 56.104 88.418 1.00 77.85 827 GLY D C 1
ATOM 7321 O O . GLY D 2 115 ? -0.634 57.181 88.916 1.00 82.11 827 GLY D O 1
ATOM 7322 N N . LEU D 2 116 ? -1.890 55.994 87.456 1.00 78.42 828 LEU D N 1
ATOM 7323 C CA . LEU D 2 116 ? -2.619 57.142 86.898 1.00 77.66 828 LEU D CA 1
ATOM 7324 C C . LEU D 2 116 ? -4.010 57.303 87.526 1.00 77.17 828 LEU D C 1
ATOM 7325 O O . LEU D 2 116 ? -4.677 58.315 87.285 1.00 77.22 828 LEU D O 1
ATOM 7330 N N . VAL D 2 117 ? -4.436 56.323 88.327 1.00 76.41 829 VAL D N 1
ATOM 7331 C CA . VAL D 2 117 ? -5.760 56.323 88.945 1.00 76.97 829 VAL D CA 1
ATOM 7332 C C . VAL D 2 117 ? -5.626 56.379 90.460 1.00 76.52 829 VAL D C 1
ATOM 7333 O O . VAL D 2 117 ? -4.767 55.717 91.043 1.00 78.97 829 VAL D O 1
ATOM 7337 N N . HIS D 2 118 ? -6.484 57.180 91.083 1.00 77.87 830 HIS D N 1
ATOM 7338 C CA . HIS D 2 118 ? -6.580 57.267 92.532 1.00 80.69 830 HIS D CA 1
ATOM 7339 C C . HIS D 2 118 ? -8.031 56.979 92.904 1.00 81.27 830 HIS D C 1
ATOM 7340 O O . HIS D 2 118 ? -8.941 57.633 92.393 1.00 82.16 830 HIS D O 1
ATOM 7347 N N . PHE D 2 119 ? -8.242 55.997 93.778 1.00 80.62 831 PHE D N 1
ATOM 7348 C CA . PHE D 2 119 ? -9.583 55.656 94.247 1.00 81.45 831 PHE D CA 1
ATOM 7349 C C . PHE D 2 119 ? -9.879 56.376 95.557 1.00 80.31 831 PHE D C 1
ATOM 7350 O O . PHE D 2 119 ? -9.080 56.324 96.496 1.00 78.59 831 PHE D O 1
ATOM 7358 N N . SER D 2 120 ? -11.022 57.058 95.602 1.00 79.94 832 SER D N 1
ATOM 7359 C CA . SER D 2 120 ? -11.521 57.697 96.819 1.00 80.46 832 SER D CA 1
ATOM 7360 C C . SER D 2 120 ? -12.265 56.676 97.677 1.00 77.85 832 SER D C 1
ATOM 7361 O O . SER D 2 120 ? -12.481 55.536 97.260 1.00 79.62 832 SER D O 1
ATOM 7364 N N . GLU D 2 121 ? -12.665 57.100 98.871 1.00 75.63 833 GLU D N 1
ATOM 7365 C CA . GLU D 2 121 ? -13.477 56.271 99.764 1.00 76.58 833 GLU D CA 1
ATOM 7366 C C . GLU D 2 121 ? -14.794 55.846 99.101 1.00 75.47 833 GLU D C 1
ATOM 7367 O O . GLU D 2 121 ? -15.223 54.701 99.251 1.00 75.26 833 GLU D O 1
ATOM 7373 N N . ASP D 2 122 ? -15.419 56.770 98.372 1.00 75.61 834 ASP D N 1
ATOM 7374 C CA . ASP D 2 122 ? -16.664 56.486 97.646 1.00 77.64 834 ASP D CA 1
ATOM 7375 C C . ASP D 2 122 ? -16.462 55.484 96.510 1.00 77.50 834 ASP D C 1
ATOM 7376 O O . ASP D 2 122 ? -17.336 54.651 96.259 1.00 77.34 834 ASP D O 1
ATOM 7381 N N . HIS D 2 123 ? -15.319 55.568 95.829 1.00 77.80 835 HIS D N 1
ATOM 7382 C CA . HIS D 2 123 ? -14.977 54.609 94.771 1.00 79.31 835 HIS D CA 1
ATOM 7383 C C . HIS D 2 123 ? -14.734 53.207 95.343 1.00 75.95 835 HIS D C 1
ATOM 7384 O O . HIS D 2 123 ? -15.220 52.222 94.793 1.00 75.01 835 HIS D O 1
ATOM 7391 N N . ILE D 2 124 ? -13.999 53.130 96.452 1.00 73.37 836 ILE D N 1
ATOM 7392 C CA . ILE D 2 124 ? -13.731 51.858 97.136 1.00 68.99 836 ILE D CA 1
ATOM 7393 C C . ILE D 2 124 ? -15.026 51.239 97.687 1.00 69.45 836 ILE D C 1
ATOM 7394 O O . ILE D 2 124 ? -15.242 50.035 97.541 1.00 72.26 836 ILE D O 1
ATOM 7399 N N . LYS D 2 125 ? -15.863 52.061 98.322 1.00 68.09 837 LYS D N 1
ATOM 7400 C CA . LYS D 2 125 ? -17.208 51.647 98.759 1.00 69.81 837 LYS D CA 1
ATOM 7401 C C . LYS D 2 125 ? -17.979 50.934 97.653 1.00 69.61 837 LYS D C 1
ATOM 7402 O O . LYS D 2 125 ? -18.527 49.852 97.863 1.00 68.79 837 LYS D O 1
ATOM 7408 N N . SER D 2 126 ? -18.006 51.554 96.476 1.00 70.19 838 SER D N 1
ATOM 7409 C CA . SER D 2 126 ? -18.747 51.027 95.329 1.00 70.74 838 SER D CA 1
ATOM 7410 C C . SER D 2 126 ? -18.171 49.709 94.808 1.00 70.34 838 SER D C 1
ATOM 7411 O O . SER D 2 126 ? -18.923 48.787 94.506 1.00 69.16 838 SER D O 1
ATOM 7414 N N . PHE D 2 127 ? -16.848 49.637 94.683 1.00 69.77 839 PHE D N 1
ATOM 7415 C CA . PHE D 2 127 ? -16.185 48.412 94.234 1.00 70.72 839 PHE D CA 1
ATOM 7416 C C . PHE D 2 127 ? -16.410 47.236 95.167 1.00 71.23 839 PHE D C 1
ATOM 7417 O O . PHE D 2 127 ? -16.746 46.147 94.705 1.00 74.59 839 PHE D O 1
ATOM 7419 N N . MET D 2 128 ? -16.233 47.462 96.468 1.00 68.18 840 MET D N 1
ATOM 7420 C CA . MET D 2 128 ? -16.385 46.397 97.461 1.00 66.01 840 MET D CA 1
ATOM 7421 C C . MET D 2 128 ? -17.842 45.972 97.625 1.00 65.63 840 MET D C 1
ATOM 7422 O O . MET D 2 128 ? -18.117 44.786 97.761 1.00 68.03 840 MET D O 1
ATOM 7427 N N . LYS D 2 129 ? -18.767 46.929 97.601 1.00 65.28 841 LYS D N 1
ATOM 7428 C CA . LYS D 2 129 ? -20.200 46.616 97.597 1.00 66.29 841 LYS D CA 1
ATOM 7429 C C . LYS D 2 129 ? -20.496 45.604 96.492 1.00 66.33 841 LYS D C 1
ATOM 7430 O O . LYS D 2 129 ? -21.040 44.531 96.753 1.00 68.93 841 LYS D O 1
ATOM 7436 N N . GLN D 2 130 ? -20.093 45.944 95.270 1.00 65.18 842 GLN D N 1
ATOM 7437 C CA . GLN D 2 130 ? -20.329 45.099 94.095 1.00 64.79 842 GLN D CA 1
ATOM 7438 C C . GLN D 2 130 ? -19.621 43.748 94.170 1.00 62.21 842 GLN D C 1
ATOM 7439 O O . GLN D 2 130 ? -20.211 42.722 93.832 1.00 62.67 842 GLN D O 1
ATOM 7445 N N . LEU D 2 131 ? -18.362 43.760 94.600 1.00 59.13 843 LEU D N 1
ATOM 7446 C CA . LEU D 2 131 ? -17.560 42.543 94.701 1.00 58.16 843 LEU D CA 1
ATOM 7447 C C . LEU D 2 131 ? -18.172 41.553 95.684 1.00 57.95 843 LEU D C 1
ATOM 7448 O O . LEU D 2 131 ? -18.309 40.370 95.372 1.00 59.77 843 LEU D O 1
ATOM 7453 N N . MET D 2 132 ? -18.545 42.040 96.864 1.00 57.48 844 MET D N 1
ATOM 7454 C CA . MET D 2 132 ? -19.107 41.175 97.902 1.00 57.63 844 MET D CA 1
ATOM 7455 C C . MET D 2 132 ? -20.554 40.757 97.621 1.00 57.87 844 MET D C 1
ATOM 7456 O O . MET D 2 132 ? -21.004 39.749 98.163 1.00 61.55 844 MET D O 1
ATOM 7461 N N . GLU D 2 133 ? -21.272 41.496 96.775 1.00 57.17 845 GLU D N 1
ATOM 7462 C CA . GLU D 2 133 ? -22.608 41.071 96.333 1.00 59.40 845 GLU D CA 1
ATOM 7463 C C . GLU D 2 133 ? -22.534 39.841 95.421 1.00 61.67 845 GLU D C 1
ATOM 7464 O O . GLU D 2 133 ? -23.264 38.860 95.619 1.00 61.59 845 GLU D O 1
ATOM 7470 N N . GLY D 2 134 ? -21.648 39.898 94.430 1.00 63.96 846 GLY D N 1
ATOM 7471 C CA . GLY D 2 134 ? -21.399 38.759 93.545 1.00 66.13 846 GLY D CA 1
ATOM 7472 C C . GLY D 2 134 ? -20.829 37.550 94.266 1.00 67.21 846 GLY D C 1
ATOM 7473 O O . GLY D 2 134 ? -21.192 36.406 93.960 1.00 68.15 846 GLY D O 1
ATOM 7474 N N . LEU D 2 135 ? -19.946 37.805 95.230 1.00 65.81 847 LEU D N 1
ATOM 7475 C CA . LEU D 2 135 ? -19.345 36.743 96.027 1.00 64.76 847 LEU D CA 1
ATOM 7476 C C . LEU D 2 135 ? -20.346 36.120 97.003 1.00 67.11 847 LEU D C 1
ATOM 7477 O O . LEU D 2 135 ? -20.302 34.908 97.231 1.00 67.63 847 LEU D O 1
ATOM 7482 N N . GLU D 2 136 ? -21.232 36.940 97.575 1.00 67.67 848 GLU D N 1
ATOM 7483 C CA . GLU D 2 136 ? -22.337 36.433 98.396 1.00 68.88 848 GLU D CA 1
ATOM 7484 C C . GLU D 2 136 ? -23.201 35.483 97.581 1.00 69.08 848 GLU D C 1
ATOM 7485 O O . GLU D 2 136 ? -23.514 34.377 98.030 1.00 70.17 848 GLU D O 1
ATOM 7491 N N . TYR D 2 137 ? -23.582 35.931 96.385 1.00 69.05 849 TYR D N 1
ATOM 7492 C CA . TYR D 2 137 ? -24.409 35.136 95.475 1.00 66.56 849 TYR D CA 1
ATOM 7493 C C . TYR D 2 137 ? -23.763 33.770 95.190 1.00 63.55 849 TYR D C 1
ATOM 7494 O O . TYR D 2 137 ? -24.419 32.736 95.328 1.00 62.57 849 TYR D O 1
ATOM 7503 N N . CYS D 2 138 ? -22.478 33.781 94.830 1.00 61.19 850 CYS D N 1
ATOM 7504 C CA . CYS D 2 138 ? -21.725 32.549 94.550 1.00 60.58 850 CYS D CA 1
ATOM 7505 C C . CYS D 2 138 ? -21.671 31.595 95.748 1.00 59.86 850 CYS D C 1
ATOM 7506 O O . CYS D 2 138 ? -21.921 30.397 95.602 1.00 58.17 850 CYS D O 1
ATOM 7509 N N . HIS D 2 139 ? -21.354 32.134 96.924 1.00 59.48 851 HIS D N 1
ATOM 7510 C CA . HIS D 2 139 ? -21.304 31.333 98.155 1.00 57.85 851 HIS D CA 1
ATOM 7511 C C . HIS D 2 139 ? -22.671 30.782 98.551 1.00 60.36 851 HIS D C 1
ATOM 7512 O O . HIS D 2 139 ? -22.768 29.624 98.973 1.00 61.65 851 HIS D O 1
ATOM 7519 N N . LYS D 2 140 ? -23.717 31.594 98.392 1.00 61.81 852 LYS D N 1
ATOM 7520 C CA . LYS D 2 140 ? -25.100 31.144 98.618 1.00 63.00 852 LYS D CA 1
ATOM 7521 C C . LYS D 2 140 ? -25.502 29.966 97.735 1.00 62.71 852 LYS D C 1
ATOM 7522 O O . LYS D 2 140 ? -26.260 29.113 98.182 1.00 61.91 852 LYS D O 1
ATOM 7524 N N . LYS D 2 141 ? -24.990 29.925 96.497 1.00 63.19 853 LYS D N 1
ATOM 7525 C CA . LYS D 2 141 ? -25.186 28.784 95.583 1.00 61.88 853 LYS D CA 1
ATOM 7526 C C . LYS D 2 141 ? -24.086 27.704 95.700 1.00 61.67 853 LYS D C 1
ATOM 7527 O O . LYS D 2 141 ? -23.888 26.920 94.768 1.00 58.57 853 LYS D O 1
ATOM 7531 N N . ASN D 2 142 ? -23.391 27.662 96.841 1.00 63.15 854 ASN D N 1
ATOM 7532 C CA . ASN D 2 142 ? -22.409 26.619 97.169 1.00 65.36 854 ASN D CA 1
ATOM 7533 C C . ASN D 2 142 ? -21.172 26.550 96.261 1.00 64.47 854 ASN D C 1
ATOM 7534 O O . ASN D 2 142 ? -20.600 25.472 96.076 1.00 66.97 854 ASN D O 1
ATOM 7539 N N . PHE D 2 143 ? -20.743 27.697 95.729 1.00 62.03 855 PHE D N 1
ATOM 7540 C CA . PHE D 2 143 ? -19.580 27.764 94.831 1.00 61.93 855 PHE D CA 1
ATOM 7541 C C . PHE D 2 143 ? -18.434 28.552 95.444 1.00 60.32 855 PHE D C 1
ATOM 7542 O O . PHE D 2 143 ? -18.653 29.631 95.982 1.00 59.18 855 PHE D O 1
ATOM 7550 N N . LEU D 2 144 ? -17.221 28.006 95.336 1.00 60.05 856 LEU D N 1
ATOM 7551 C CA . LEU D 2 144 ? -15.991 28.689 95.738 1.00 58.49 856 LEU D CA 1
ATOM 7552 C C . LEU D 2 144 ? -15.264 29.161 94.495 1.00 55.88 856 LEU D C 1
ATOM 7553 O O . LEU D 2 144 ? -15.165 28.406 93.530 1.00 54.73 856 LEU D O 1
ATOM 7558 N N . HIS D 2 145 ? -14.749 30.390 94.524 1.00 54.28 857 HIS D N 1
ATOM 7559 C CA . HIS D 2 145 ? -13.989 30.946 93.400 1.00 51.30 857 HIS D CA 1
ATOM 7560 C C . HIS D 2 145 ? -12.584 30.358 93.342 1.00 50.38 857 HIS D C 1
ATOM 7561 O O . HIS D 2 145 ? -12.154 29.894 92.289 1.00 49.31 857 HIS D O 1
ATOM 7568 N N . ARG D 2 146 ? -11.878 30.415 94.472 1.00 51.17 858 ARG D N 1
ATOM 7569 C CA . ARG D 2 146 ? -10.551 29.792 94.656 1.00 52.90 858 ARG D CA 1
ATOM 7570 C C . ARG D 2 146 ? -9.410 30.411 93.829 1.00 52.44 858 ARG D C 1
ATOM 7571 O O . ARG D 2 146 ? -8.360 29.798 93.645 1.00 52.84 858 ARG D O 1
ATOM 7579 N N . ASP D 2 147 ? -9.594 31.652 93.392 1.00 54.81 859 ASP D N 1
ATOM 7580 C CA . ASP D 2 147 ? -8.599 32.351 92.562 1.00 56.63 859 ASP D CA 1
ATOM 7581 C C . ASP D 2 147 ? -8.856 33.867 92.472 1.00 56.87 859 ASP D C 1
ATOM 7582 O O . ASP D 2 147 ? -8.669 34.469 91.415 1.00 59.27 859 ASP D O 1
ATOM 7587 N N . ILE D 2 148 ? -9.254 34.485 93.583 1.00 56.55 860 ILE D N 1
ATOM 7588 C CA . ILE D 2 148 ? -9.554 35.913 93.590 1.00 56.09 860 ILE D CA 1
ATOM 7589 C C . ILE D 2 148 ? -8.239 36.680 93.717 1.00 57.73 860 ILE D C 1
ATOM 7590 O O . ILE D 2 148 ? -7.402 36.383 94.570 1.00 61.15 860 ILE D O 1
ATOM 7595 N N . LYS D 2 149 ? -8.071 37.658 92.840 1.00 58.75 861 LYS D N 1
ATOM 7596 C CA . LYS D 2 149 ? -6.902 38.531 92.831 1.00 58.89 861 LYS D CA 1
ATOM 7597 C C . LYS D 2 149 ? -7.254 39.745 91.988 1.00 61.14 861 LYS D C 1
ATOM 7598 O O . LYS D 2 149 ? -8.313 39.762 91.337 1.00 66.40 861 LYS D O 1
ATOM 7604 N N . CYS D 2 150 ? -6.387 40.753 91.989 1.00 60.94 862 CYS D N 1
ATOM 7605 C CA . CYS D 2 150 ? -6.662 41.989 91.240 1.00 61.72 862 CYS D CA 1
ATOM 7606 C C . CYS D 2 150 ? -6.862 41.783 89.727 1.00 60.43 862 CYS D C 1
ATOM 7607 O O . CYS D 2 150 ? -7.707 42.449 89.129 1.00 59.69 862 CYS D O 1
ATOM 7610 N N . SER D 2 151 ? -6.116 40.853 89.126 1.00 58.24 863 SER D N 1
ATOM 7611 C CA . SER D 2 151 ? -6.246 40.565 87.689 1.00 58.82 863 SER D CA 1
ATOM 7612 C C . SER D 2 151 ? -7.568 39.886 87.287 1.00 59.76 863 SER D C 1
ATOM 7613 O O . SER D 2 151 ? -7.938 39.921 86.108 1.00 59.33 863 SER D O 1
ATOM 7616 N N . ASN D 2 152 ? -8.262 39.271 88.250 1.00 59.89 864 ASN D N 1
ATOM 7617 C CA . ASN D 2 152 ? -9.585 38.657 88.021 1.00 60.47 864 ASN D CA 1
ATOM 7618 C C . ASN D 2 152 ? -10.775 39.503 88.484 1.00 59.03 864 ASN D C 1
ATOM 7619 O O . ASN D 2 152 ? -11.906 39.012 88.522 1.00 58.39 864 ASN D O 1
ATOM 7624 N N . ILE D 2 153 ? -10.533 40.767 88.821 1.00 60.31 865 ILE D N 1
ATOM 7625 C CA . ILE D 2 153 ? -11.614 41.712 89.098 1.00 63.14 865 ILE D CA 1
ATOM 7626 C C . ILE D 2 153 ? -11.624 42.729 87.967 1.00 63.61 865 ILE D C 1
ATOM 7627 O O . ILE D 2 153 ? -10.746 43.591 87.887 1.00 62.45 865 ILE D O 1
ATOM 7632 N N . LEU D 2 154 ? -12.630 42.616 87.104 1.00 65.47 866 LEU D N 1
ATOM 7633 C CA . LEU D 2 154 ? -12.746 43.453 85.920 1.00 66.20 866 LEU D CA 1
ATOM 7634 C C . LEU D 2 154 ? -13.659 44.643 86.195 1.00 67.92 866 LEU D C 1
ATOM 7635 O O . LEU D 2 154 ? -14.534 44.586 87.066 1.00 66.24 866 LEU D O 1
ATOM 7640 N N . LEU D 2 155 ? -13.433 45.720 85.449 1.00 70.64 867 LEU D N 1
ATOM 7641 C CA . LEU D 2 155 ? -14.113 46.986 85.676 1.00 73.57 867 LEU D CA 1
ATOM 7642 C C . LEU D 2 155 ? -14.257 47.744 84.359 1.00 72.62 867 LEU D C 1
ATOM 7643 O O . LEU D 2 155 ? -13.276 47.932 83.642 1.00 71.60 867 LEU D O 1
ATOM 7648 N N . ASN D 2 156 ? -15.484 48.156 84.039 1.00 73.38 868 ASN D N 1
ATOM 7649 C CA . ASN D 2 156 ? -15.750 48.970 82.845 1.00 74.63 868 ASN D CA 1
ATOM 7650 C C . ASN D 2 156 ? -15.765 50.471 83.168 1.00 76.04 868 ASN D C 1
ATOM 7651 O O . ASN D 2 156 ? -15.684 50.864 84.334 1.00 76.64 868 ASN D O 1
ATOM 7656 N N . ASN D 2 157 ? -15.877 51.297 82.131 1.00 77.87 869 ASN D N 1
ATOM 7657 C CA . ASN D 2 157 ? -15.808 52.756 82.286 1.00 75.26 869 ASN D CA 1
ATOM 7658 C C . ASN D 2 157 ? -17.057 53.416 82.879 1.00 73.76 869 ASN D C 1
ATOM 7659 O O . ASN D 2 157 ? -16.998 54.578 83.279 1.00 75.32 869 ASN D O 1
ATOM 7664 N N . SER D 2 158 ? -18.170 52.684 82.950 1.00 73.37 870 SER D N 1
ATOM 7665 C CA . SER D 2 158 ? -19.384 53.166 83.619 1.00 74.66 870 SER D CA 1
ATOM 7666 C C . SER D 2 158 ? -19.493 52.722 85.095 1.00 76.77 870 SER D C 1
ATOM 7667 O O . SER D 2 158 ? -20.585 52.775 85.672 1.00 79.71 870 SER D O 1
ATOM 7670 N N . GLY D 2 159 ? -18.379 52.287 85.698 1.00 76.60 871 GLY D N 1
ATOM 7671 C CA . GLY D 2 159 ? -18.324 51.952 87.128 1.00 75.58 871 GLY D CA 1
ATOM 7672 C C . GLY D 2 159 ? -18.750 50.551 87.548 1.00 73.41 871 GLY D C 1
ATOM 7673 O O . GLY D 2 159 ? -18.747 50.247 88.743 1.00 71.77 871 GLY D O 1
ATOM 7674 N N . GLN D 2 160 ? -19.112 49.700 86.585 1.00 72.57 872 GLN D N 1
ATOM 7675 C CA . GLN D 2 160 ? -19.587 48.345 86.872 1.00 70.29 872 GLN D CA 1
ATOM 7676 C C . GLN D 2 160 ? -18.412 47.388 87.117 1.00 69.06 872 GLN D C 1
ATOM 7677 O O . GLN D 2 160 ? -17.539 47.243 86.268 1.00 66.83 872 GLN D O 1
ATOM 7679 N N . ILE D 2 161 ? -18.419 46.735 88.280 1.00 70.01 873 ILE D N 1
ATOM 7680 C CA . ILE D 2 161 ? -17.389 45.775 88.696 1.00 69.05 873 ILE D CA 1
ATOM 7681 C C . ILE D 2 161 ? -17.896 44.373 88.403 1.00 68.21 873 ILE D C 1
ATOM 7682 O O . ILE D 2 161 ? -19.074 44.087 88.627 1.00 69.90 873 ILE D O 1
ATOM 7687 N N . LYS D 2 162 ? -17.003 43.497 87.942 1.00 66.56 874 LYS D N 1
ATOM 7688 C CA . LYS D 2 162 ? -17.338 42.090 87.732 1.00 66.74 874 LYS D CA 1
ATOM 7689 C C . LYS D 2 162 ? -16.227 41.153 88.202 1.00 65.42 874 LYS D C 1
ATOM 7690 O O . LYS D 2 162 ? -15.057 41.318 87.836 1.00 63.98 874 LYS D O 1
ATOM 7696 N N . LEU D 2 163 ? -16.619 40.167 89.009 1.00 62.66 875 LEU D N 1
ATOM 7697 C CA . LEU D 2 163 ? -15.738 39.075 89.413 1.00 61.18 875 LEU D CA 1
ATOM 7698 C C . LEU D 2 163 ? -15.647 38.072 88.271 1.00 56.92 875 LEU D C 1
ATOM 7699 O O . LEU D 2 163 ? -16.668 37.567 87.812 1.00 54.17 875 LEU D O 1
ATOM 7704 N N . ALA D 2 164 ? -14.424 37.784 87.835 1.00 56.33 876 ALA D N 1
ATOM 7705 C CA . ALA D 2 164 ? -14.178 37.002 86.623 1.00 57.49 876 ALA D CA 1
ATOM 7706 C C . ALA D 2 164 ? -13.374 35.748 86.891 1.00 56.75 876 ALA D C 1
ATOM 7707 O O . ALA D 2 164 ? -12.866 35.553 87.992 1.00 55.83 876 ALA D O 1
ATOM 7709 N N . ASP D 2 165 ? -13.270 34.913 85.858 1.00 60.29 877 ASP D N 1
ATOM 7710 C CA . ASP D 2 165 ? -12.322 33.799 85.806 1.00 65.22 877 ASP D CA 1
ATOM 7711 C C . ASP D 2 165 ? -12.684 32.692 86.805 1.00 61.90 877 ASP D C 1
ATOM 7712 O O . ASP D 2 165 ? -11.971 32.461 87.787 1.00 59.12 877 ASP D O 1
ATOM 7717 N N . PHE D 2 166 ? -13.793 32.001 86.524 1.00 61.38 878 PHE D N 1
ATOM 7718 C CA . PHE D 2 166 ? -14.244 30.849 87.325 1.00 59.60 878 PHE D CA 1
ATOM 7719 C C . PHE D 2 166 ? -13.717 29.518 86.780 1.00 59.83 878 PHE D C 1
ATOM 7720 O O . PHE D 2 166 ? -14.343 28.473 86.988 1.00 59.94 878 PHE D O 1
ATOM 7728 N N . GLY D 2 167 ? -12.567 29.544 86.100 1.00 60.62 879 GLY D N 1
ATOM 7729 C CA . GLY D 2 167 ? -11.936 28.327 85.583 1.00 62.41 879 GLY D CA 1
ATOM 7730 C C . GLY D 2 167 ? -11.631 27.328 86.690 1.00 61.10 879 GLY D C 1
ATOM 7731 O O . GLY D 2 167 ? -12.021 26.152 86.593 1.00 62.22 879 GLY D O 1
ATOM 7732 N N . LEU D 2 168 ? -10.977 27.823 87.749 1.00 59.93 880 LEU D N 1
ATOM 7733 C CA . LEU D 2 168 ? -10.583 27.026 88.923 1.00 60.42 880 LEU D CA 1
ATOM 7734 C C . LEU D 2 168 ? -11.597 27.066 90.084 1.00 60.04 880 LEU D C 1
ATOM 7735 O O . LEU D 2 168 ? -11.232 26.814 91.236 1.00 59.44 880 LEU D O 1
ATOM 7740 N N . ALA D 2 169 ? -12.861 27.362 89.788 1.00 59.11 881 ALA D N 1
ATOM 7741 C CA . ALA D 2 169 ? -13.917 27.338 90.802 1.00 56.74 881 ALA D CA 1
ATOM 7742 C C . ALA D 2 169 ? -14.371 25.901 91.072 1.00 59.23 881 ALA D C 1
ATOM 7743 O O . ALA D 2 169 ? -14.069 24.980 90.300 1.00 57.52 881 ALA D O 1
ATOM 7745 N N . ARG D 2 170 ? -15.106 25.728 92.170 1.00 63.78 882 ARG D N 1
ATOM 7746 C CA . ARG D 2 170 ? -15.485 24.405 92.674 1.00 63.30 882 ARG D CA 1
ATOM 7747 C C . ARG D 2 170 ? -16.768 24.444 93.523 1.00 65.06 882 ARG D C 1
ATOM 7748 O O . ARG D 2 170 ? -17.045 25.444 94.193 1.00 63.48 882 ARG D O 1
ATOM 7756 N N . LEU D 2 171 ? -17.547 23.360 93.480 1.00 66.78 883 LEU D N 1
ATOM 7757 C CA . LEU D 2 171 ? -18.701 23.194 94.381 1.00 69.46 883 LEU D CA 1
ATOM 7758 C C . LEU D 2 171 ? -18.232 22.935 95.811 1.00 71.36 883 LEU D C 1
ATOM 7759 O O . LEU D 2 171 ? -17.192 22.308 96.029 1.00 70.73 883 LEU D O 1
ATOM 7764 N N . TYR D 2 172 ? -19.027 23.409 96.770 1.00 75.29 884 TYR D N 1
ATOM 7765 C CA . TYR D 2 172 ? -18.747 23.269 98.195 1.00 77.47 884 TYR D CA 1
ATOM 7766 C C . TYR D 2 172 ? -19.881 22.493 98.877 1.00 78.72 884 TYR D C 1
ATOM 7767 O O . TYR D 2 172 ? -21.057 22.760 98.621 1.00 76.05 884 TYR D O 1
ATOM 7776 N N . ASN D 2 173 ? -19.518 21.530 99.728 1.00 82.19 885 ASN D N 1
ATOM 7777 C CA . ASN D 2 173 ? -20.480 20.808 100.563 1.00 86.00 885 ASN D CA 1
ATOM 7778 C C . ASN D 2 173 ? -20.489 21.414 101.971 1.00 87.60 885 ASN D C 1
ATOM 7779 O O . ASN D 2 173 ? -19.547 21.218 102.747 1.00 83.07 885 ASN D O 1
ATOM 7784 N N . SER D 2 174 ? -21.552 22.160 102.281 1.00 90.40 886 SER D N 1
ATOM 7785 C CA . SER D 2 174 ? -21.718 22.787 103.596 1.00 92.18 886 SER D CA 1
ATOM 7786 C C . SER D 2 174 ? -22.096 21.752 104.651 1.00 90.60 886 SER D C 1
ATOM 7787 O O . SER D 2 174 ? -21.234 21.263 105.375 1.00 88.48 886 SER D O 1
ATOM 7790 N N . ARG D 2 178 ? -15.684 17.787 103.351 1.00 105.31 890 ARG D N 1
ATOM 7791 C CA . ARG D 2 178 ? -15.034 16.954 102.343 1.00 105.70 890 ARG D CA 1
ATOM 7792 C C . ARG D 2 178 ? -13.672 17.548 101.936 1.00 107.28 890 ARG D C 1
ATOM 7793 O O . ARG D 2 178 ? -13.461 18.755 102.101 1.00 103.21 890 ARG D O 1
ATOM 7796 N N . PRO D 2 179 ? -12.748 16.705 101.408 1.00 110.32 891 PRO D N 1
ATOM 7797 C CA . PRO D 2 179 ? -11.401 17.170 101.039 1.00 107.83 891 PRO D CA 1
ATOM 7798 C C . PRO D 2 179 ? -11.321 17.823 99.649 1.00 105.15 891 PRO D C 1
ATOM 7799 O O . PRO D 2 179 ? -11.875 17.289 98.684 1.00 107.48 891 PRO D O 1
ATOM 7803 N N . TYR D 2 180 ? -10.624 18.960 99.572 1.00 99.88 892 TYR D N 1
ATOM 7804 C CA . TYR D 2 180 ? -10.458 19.749 98.343 1.00 92.28 892 TYR D CA 1
ATOM 7805 C C . TYR D 2 180 ? -8.964 19.980 98.060 1.00 87.77 892 TYR D C 1
ATOM 7806 O O . TYR D 2 180 ? -8.110 19.609 98.870 1.00 88.14 892 TYR D O 1
ATOM 7826 N N . ASN D 2 182 ? -5.480 21.622 97.871 1.00 76.41 894 ASN D N 1
ATOM 7827 C CA . ASN D 2 182 ? -4.828 22.579 98.787 1.00 76.96 894 ASN D CA 1
ATOM 7828 C C . ASN D 2 182 ? -4.245 23.813 98.090 1.00 77.53 894 ASN D C 1
ATOM 7829 O O . ASN D 2 182 ? -4.603 24.941 98.438 1.00 76.90 894 ASN D O 1
ATOM 7834 N N . LYS D 2 183 ? -3.353 23.588 97.122 1.00 78.13 895 LYS D N 1
ATOM 7835 C CA . LYS D 2 183 ? -2.655 24.684 96.426 1.00 77.93 895 LYS D CA 1
ATOM 7836 C C . LYS D 2 183 ? -3.607 25.390 95.450 1.00 79.11 895 LYS D C 1
ATOM 7837 O O . LYS D 2 183 ? -3.679 25.042 94.265 1.00 83.13 895 LYS D O 1
ATOM 7839 N N . VAL D 2 184 ? -4.349 26.365 95.978 1.00 76.81 896 VAL D N 1
ATOM 7840 C CA . VAL D 2 184 ? -5.252 27.223 95.194 1.00 74.26 896 VAL D CA 1
ATOM 7841 C C . VAL D 2 184 ? -5.050 28.682 95.608 1.00 72.66 896 VAL D C 1
ATOM 7842 O O . VAL D 2 184 ? -4.546 28.952 96.704 1.00 73.08 896 VAL D O 1
ATOM 7846 N N . ILE D 2 185 ? -5.444 29.600 94.719 1.00 69.71 897 ILE D N 1
ATOM 7847 C CA . ILE D 2 185 ? -5.261 31.060 94.882 1.00 67.78 897 ILE D CA 1
ATOM 7848 C C . ILE D 2 185 ? -3.776 31.440 94.733 1.00 64.94 897 ILE D C 1
ATOM 7849 O O . ILE D 2 185 ? -2.903 30.788 95.310 1.00 63.58 897 ILE D O 1
ATOM 7854 N N . THR D 2 186 ? -3.484 32.482 93.949 1.00 65.15 898 THR D N 1
ATOM 7855 C CA . THR D 2 186 ? -2.094 32.955 93.811 1.00 64.51 898 THR D CA 1
ATOM 7856 C C . THR D 2 186 ? -1.590 33.449 95.164 1.00 63.63 898 THR D C 1
ATOM 7857 O O . THR D 2 186 ? -2.340 34.063 95.926 1.00 63.42 898 THR D O 1
ATOM 7861 N N . LEU D 2 187 ? -0.318 33.179 95.432 1.00 62.73 899 LEU D N 1
ATOM 7862 C CA . LEU D 2 187 ? 0.248 33.246 96.778 1.00 63.93 899 LEU D CA 1
ATOM 7863 C C . LEU D 2 187 ? -0.086 34.518 97.548 1.00 61.96 899 LEU D C 1
ATOM 7864 O O . LEU D 2 187 ? -0.414 34.450 98.734 1.00 60.08 899 LEU D O 1
ATOM 7869 N N . TRP D 2 188 ? -0.040 35.664 96.870 1.00 61.65 900 TRP D N 1
ATOM 7870 C CA . TRP D 2 188 ? -0.229 36.965 97.536 1.00 61.50 900 TRP D CA 1
ATOM 7871 C C . TRP D 2 188 ? -1.612 37.160 98.165 1.00 57.93 900 TRP D C 1
ATOM 7872 O O . TRP D 2 188 ? -1.749 37.920 99.128 1.00 57.10 900 TRP D O 1
ATOM 7883 N N . TYR D 2 189 ? -2.621 36.479 97.619 1.00 56.31 901 TYR D N 1
ATOM 7884 C CA . TYR D 2 189 ? -4.008 36.572 98.093 1.00 55.87 901 TYR D CA 1
ATOM 7885 C C . TYR D 2 189 ? -4.478 35.286 98.790 1.00 55.05 901 TYR D C 1
ATOM 7886 O O . TYR D 2 189 ? -5.677 35.131 99.059 1.00 52.69 901 TYR D O 1
ATOM 7895 N N . ARG D 2 190 ? -3.538 34.383 99.097 1.00 54.06 902 ARG D N 1
ATOM 7896 C CA . ARG D 2 190 ? -3.873 33.083 99.673 1.00 55.62 902 ARG D CA 1
ATOM 7897 C C . ARG D 2 190 ? -3.980 33.174 101.203 1.00 54.44 902 ARG D C 1
ATOM 7898 O O . ARG D 2 190 ? -3.100 33.751 101.848 1.00 52.50 902 ARG D O 1
ATOM 7906 N N . PRO D 2 191 ? -5.053 32.599 101.785 1.00 53.70 903 PRO D N 1
ATOM 7907 C CA . PRO D 2 191 ? -5.264 32.676 103.228 1.00 52.02 903 PRO D CA 1
ATOM 7908 C C . PRO D 2 191 ? -4.323 31.793 104.052 1.00 53.39 903 PRO D C 1
ATOM 7909 O O . PRO D 2 191 ? -3.739 30.854 103.510 1.00 53.67 903 PRO D O 1
ATOM 7913 N N . PRO D 2 192 ? -4.209 32.067 105.370 1.00 53.68 904 PRO D N 1
ATOM 7914 C CA . PRO D 2 192 ? -3.292 31.305 106.218 1.00 50.58 904 PRO D CA 1
ATOM 7915 C C . PRO D 2 192 ? -3.626 29.819 106.333 1.00 49.22 904 PRO D C 1
ATOM 7916 O O . PRO D 2 192 ? -2.707 29.013 106.470 1.00 50.83 904 PRO D O 1
ATOM 7920 N N . GLU D 2 193 ? -4.911 29.459 106.307 1.00 47.24 905 GLU D N 1
ATOM 7921 C CA . GLU D 2 193 ? -5.293 28.041 106.421 1.00 49.00 905 GLU D CA 1
ATOM 7922 C C . GLU D 2 193 ? -4.757 27.186 105.274 1.00 49.92 905 GLU D C 1
ATOM 7923 O O . GLU D 2 193 ? -4.355 26.045 105.496 1.00 49.81 905 GLU D O 1
ATOM 7929 N N . LEU D 2 194 ? -4.735 27.749 104.067 1.00 50.56 906 LEU D N 1
ATOM 7930 C CA . LEU D 2 194 ? -4.205 27.052 102.899 1.00 50.31 906 LEU D CA 1
ATOM 7931 C C . LEU D 2 194 ? -2.689 26.945 102.976 1.00 50.90 906 LEU D C 1
ATOM 7932 O O . LEU D 2 194 ? -2.126 25.892 102.667 1.00 53.35 906 LEU D O 1
ATOM 7937 N N . LEU D 2 195 ? -2.035 28.021 103.405 1.00 52.17 907 LEU D N 1
ATOM 7938 C CA . LEU D 2 195 ? -0.588 28.008 103.614 1.00 55.74 907 LEU D CA 1
ATOM 7939 C C . LEU D 2 195 ? -0.176 26.884 104.574 1.00 57.59 907 LEU D C 1
ATOM 7940 O O . LEU D 2 195 ? 0.747 26.132 104.276 1.00 59.32 907 LEU D O 1
ATOM 7945 N N . LEU D 2 196 ? -0.897 26.747 105.690 1.00 59.03 908 LEU D N 1
ATOM 7946 C CA . LEU D 2 196 ? -0.638 25.684 106.680 1.00 58.27 908 LEU D CA 1
ATOM 7947 C C . LEU D 2 196 ? -1.161 24.289 106.287 1.00 57.31 908 LEU D C 1
ATOM 7948 O O . LEU D 2 196 ? -0.976 23.333 107.041 1.00 58.20 908 LEU D O 1
ATOM 7953 N N . GLY D 2 197 ? -1.824 24.175 105.136 1.00 54.82 909 GLY D N 1
ATOM 7954 C CA . GLY D 2 197 ? -2.120 22.886 104.521 1.00 54.37 909 GLY D CA 1
ATOM 7955 C C . GLY D 2 197 ? -3.532 22.354 104.673 1.00 54.67 909 GLY D C 1
ATOM 7956 O O . GLY D 2 197 ? -3.743 21.151 104.524 1.00 57.65 909 GLY D O 1
ATOM 7957 N N . GLU D 2 198 ? -4.500 23.227 104.951 1.00 53.55 910 GLU D N 1
ATOM 7958 C CA . GLU D 2 198 ? -5.906 22.823 105.043 1.00 54.97 910 GLU D CA 1
ATOM 7959 C C . GLU D 2 198 ? -6.442 22.316 103.697 1.00 58.55 910 GLU D C 1
ATOM 7960 O O . GLU D 2 198 ? -6.277 22.977 102.669 1.00 59.27 910 GLU D O 1
ATOM 7966 N N . GLU D 2 199 ? -7.083 21.147 103.723 1.00 61.27 911 GLU D N 1
ATOM 7967 C CA . GLU D 2 199 ? -7.759 20.578 102.549 1.00 61.65 911 GLU D CA 1
ATOM 7968 C C . GLU D 2 199 ? -9.280 20.671 102.650 1.00 60.36 911 GLU D C 1
ATOM 7969 O O . GLU D 2 199 ? -9.948 20.899 101.643 1.00 60.70 911 GLU D O 1
ATOM 7975 N N . ARG D 2 200 ? -9.828 20.487 103.850 1.00 61.53 912 ARG D N 1
ATOM 7976 C CA . ARG D 2 200 ? -11.253 20.712 104.101 1.00 63.21 912 ARG D CA 1
ATOM 7977 C C . ARG D 2 200 ? -11.478 22.187 104.449 1.00 64.08 912 ARG D C 1
ATOM 7978 O O . ARG D 2 200 ? -11.583 22.546 105.623 1.00 66.60 912 ARG D O 1
ATOM 7980 N N . TYR D 2 201 ? -11.536 23.034 103.421 1.00 63.33 913 TYR D N 1
ATOM 7981 C CA . TYR D 2 201 ? -11.672 24.496 103.599 1.00 63.80 913 TYR D CA 1
ATOM 7982 C C . TYR D 2 201 ? -13.055 25.023 103.198 1.00 64.17 913 TYR D C 1
ATOM 7983 O O . TYR D 2 201 ? -13.856 24.302 102.593 1.00 68.02 913 TYR D O 1
ATOM 7992 N N . THR D 2 202 ? -13.314 26.283 103.553 1.00 60.73 914 THR D N 1
ATOM 7993 C CA . THR D 2 202 ? -14.641 26.892 103.472 1.00 58.07 914 THR D CA 1
ATOM 7994 C C . THR D 2 202 ? -14.644 28.058 102.469 1.00 56.77 914 THR D C 1
ATOM 7995 O O . THR D 2 202 ? -13.612 28.346 101.860 1.00 56.01 914 THR D O 1
ATOM 7999 N N . PRO D 2 203 ? -15.804 28.731 102.290 1.00 55.17 915 PRO D N 1
ATOM 8000 C CA . PRO D 2 203 ? -15.857 30.021 101.585 1.00 53.92 915 PRO D CA 1
ATOM 8001 C C . PRO D 2 203 ? -15.034 31.162 102.195 1.00 53.60 915 PRO D C 1
ATOM 8002 O O . PRO D 2 203 ? -14.869 32.203 101.547 1.00 54.17 915 PRO D O 1
ATOM 8006 N N . ALA D 2 204 ? -14.556 30.986 103.427 1.00 50.69 916 ALA D N 1
ATOM 8007 C CA . ALA D 2 204 ? -13.646 31.940 104.055 1.00 49.20 916 ALA D CA 1
ATOM 8008 C C . ALA D 2 204 ? -12.389 32.234 103.228 1.00 49.20 916 ALA D C 1
ATOM 8009 O O . ALA D 2 204 ? -11.833 33.337 103.336 1.00 50.87 916 ALA D O 1
ATOM 8011 N N . ILE D 2 205 ? -11.938 31.279 102.408 1.00 48.59 917 ILE D N 1
ATOM 8012 C CA . ILE D 2 205 ? -10.742 31.504 101.582 1.00 49.38 917 ILE D CA 1
ATOM 8013 C C . ILE D 2 205 ? -10.937 32.698 100.636 1.00 48.10 917 ILE D C 1
ATOM 8014 O O . ILE D 2 205 ? -10.043 33.537 100.502 1.00 47.84 917 ILE D O 1
ATOM 8019 N N . ASP D 2 206 ? -12.117 32.786 100.024 1.00 45.76 918 ASP D N 1
ATOM 8020 C CA . ASP D 2 206 ? -12.423 33.882 99.108 1.00 46.63 918 ASP D CA 1
ATOM 8021 C C . ASP D 2 206 ? -12.520 35.236 99.815 1.00 46.67 918 ASP D C 1
ATOM 8022 O O . ASP D 2 206 ? -12.135 36.259 99.246 1.00 46.74 918 ASP D O 1
ATOM 8027 N N . VAL D 2 207 ? -13.030 35.240 101.043 1.00 46.35 919 VAL D N 1
ATOM 8028 C CA . VAL D 2 207 ? -13.161 36.479 101.806 1.00 44.89 919 VAL D CA 1
ATOM 8029 C C . VAL D 2 207 ? -11.781 37.030 102.172 1.00 45.48 919 VAL D C 1
ATOM 8030 O O . VAL D 2 207 ? -11.588 38.246 102.163 1.00 47.23 919 VAL D O 1
ATOM 8034 N N . TRP D 2 208 ? -10.828 36.151 102.484 1.00 45.41 920 TRP D N 1
ATOM 8035 C CA . TRP D 2 208 ? -9.452 36.582 102.766 1.00 45.57 920 TRP D CA 1
ATOM 8036 C C . TRP D 2 208 ? -8.848 37.333 101.585 1.00 46.37 920 TRP D C 1
ATOM 8037 O O . TRP D 2 208 ? -8.246 38.396 101.753 1.00 45.01 920 TRP D O 1
ATOM 8048 N N . SER D 2 209 ? -9.013 36.756 100.396 1.00 48.59 921 SER D N 1
ATOM 8049 C CA . SER D 2 209 ? -8.516 37.348 99.157 1.00 47.91 921 SER D CA 1
ATOM 8050 C C . SER D 2 209 ? -9.125 38.730 98.919 1.00 47.11 921 SER D C 1
ATOM 8051 O O . SER D 2 209 ? -8.416 39.666 98.568 1.00 47.53 921 SER D O 1
ATOM 8054 N N . CYS D 2 210 ? -10.435 38.842 99.126 1.00 45.92 922 CYS D N 1
ATOM 8055 C CA . CYS D 2 210 ? -11.135 40.123 99.048 1.00 46.72 922 CYS D CA 1
ATOM 8056 C C . CYS D 2 210 ? -10.674 41.126 100.107 1.00 49.02 922 CYS D C 1
ATOM 8057 O O . CYS D 2 210 ? -10.703 42.333 99.866 1.00 49.86 922 CYS D O 1
ATOM 8060 N N . GLY D 2 211 ? -10.273 40.626 101.274 1.00 48.71 923 GLY D N 1
ATOM 8061 C CA . GLY D 2 211 ? -9.659 41.449 102.316 1.00 48.77 923 GLY D CA 1
ATOM 8062 C C . GLY D 2 211 ? -8.322 42.040 101.907 1.00 48.38 923 GLY D C 1
ATOM 8063 O O . GLY D 2 211 ? -8.079 43.229 102.122 1.00 47.98 923 GLY D O 1
ATOM 8064 N N . CYS D 2 212 ? -7.458 41.211 101.318 1.00 48.87 924 CYS D N 1
ATOM 8065 C CA . CYS D 2 212 ? -6.194 41.683 100.733 1.00 49.71 924 CYS D CA 1
ATOM 8066 C C . CYS D 2 212 ? -6.414 42.778 99.688 1.00 53.50 924 CYS D C 1
ATOM 8067 O O . CYS D 2 212 ? -5.626 43.719 99.603 1.00 57.69 924 CYS D O 1
ATOM 8070 N N . ILE D 2 213 ? -7.474 42.636 98.890 1.00 54.53 925 ILE D N 1
ATOM 8071 C CA . ILE D 2 213 ? -7.838 43.629 97.881 1.00 56.23 925 ILE D CA 1
ATOM 8072 C C . ILE D 2 213 ? -8.303 44.938 98.520 1.00 60.54 925 ILE D C 1
ATOM 8073 O O . ILE D 2 213 ? -7.913 46.010 98.061 1.00 64.11 925 ILE D O 1
ATOM 8078 N N . LEU D 2 214 ? -9.128 44.859 99.565 1.00 62.87 926 LEU D N 1
ATOM 8079 C CA . LEU D 2 214 ? -9.574 46.062 100.286 1.00 62.61 926 LEU D CA 1
ATOM 8080 C C . LEU D 2 214 ? -8.380 46.890 100.755 1.00 62.06 926 LEU D C 1
ATOM 8081 O O . LEU D 2 214 ? -8.342 48.097 100.543 1.00 61.48 926 LEU D O 1
ATOM 8086 N N . GLY D 2 215 ? -7.408 46.225 101.374 1.00 61.91 927 GLY D N 1
ATOM 8087 C CA . GLY D 2 215 ? -6.163 46.865 101.788 1.00 62.64 927 GLY D CA 1
ATOM 8088 C C . GLY D 2 215 ? -5.362 47.406 100.618 1.00 62.50 927 GLY D C 1
ATOM 8089 O O . GLY D 2 215 ? -4.862 48.529 100.677 1.00 62.32 927 GLY D O 1
ATOM 8090 N N . GLU D 2 216 ? -5.269 46.613 99.549 1.00 65.26 928 GLU D N 1
ATOM 8091 C CA . GLU D 2 216 ? -4.554 47.004 98.317 1.00 66.48 928 GLU D CA 1
ATOM 8092 C C . GLU D 2 216 ? -5.127 48.261 97.649 1.00 64.53 928 GLU D C 1
ATOM 8093 O O . GLU D 2 216 ? -4.386 49.042 97.046 1.00 62.33 928 GLU D O 1
ATOM 8099 N N . LEU D 2 217 ? -6.440 48.449 97.757 1.00 62.98 929 LEU D N 1
ATOM 8100 C CA . LEU D 2 217 ? -7.090 49.651 97.234 1.00 63.49 929 LEU D CA 1
ATOM 8101 C C . LEU D 2 217 ? -6.686 50.931 97.974 1.00 63.68 929 LEU D C 1
ATOM 8102 O O . LEU D 2 217 ? -6.792 52.009 97.404 1.00 65.80 929 LEU D O 1
ATOM 8107 N N . PHE D 2 218 ? -6.250 50.810 99.229 1.00 64.88 930 PHE D N 1
ATOM 8108 C CA . PHE D 2 218 ? -5.760 51.954 100.020 1.00 64.94 930 PHE D CA 1
ATOM 8109 C C . PHE D 2 218 ? -4.242 52.165 99.896 1.00 67.93 930 PHE D C 1
ATOM 8110 O O . PHE D 2 218 ? -3.786 53.306 99.829 1.00 69.65 930 PHE D O 1
ATOM 8118 N N . THR D 2 219 ? -3.471 51.077 99.856 1.00 69.75 931 THR D N 1
ATOM 8119 C CA . THR D 2 219 ? -2.004 51.151 99.746 1.00 70.16 931 THR D CA 1
ATOM 8120 C C . THR D 2 219 ? -1.480 51.266 98.306 1.00 71.32 931 THR D C 1
ATOM 8121 O O . THR D 2 219 ? -0.296 51.526 98.109 1.00 69.73 931 THR D O 1
ATOM 8125 N N . LYS D 2 220 ? -2.342 51.029 97.312 1.00 75.03 932 LYS D N 1
ATOM 8126 C CA . LYS D 2 220 ? -1.955 51.002 95.887 1.00 75.79 932 LYS D CA 1
ATOM 8127 C C . LYS D 2 220 ? -0.889 49.943 95.542 1.00 77.26 932 LYS D C 1
ATOM 8128 O O . LYS D 2 220 ? -0.244 50.030 94.495 1.00 80.00 932 LYS D O 1
ATOM 8130 N N . LYS D 2 221 ? -0.738 48.936 96.406 1.00 77.40 933 LYS D N 1
ATOM 8131 C CA . LYS D 2 221 ? 0.298 47.912 96.270 1.00 74.78 933 LYS D CA 1
ATOM 8132 C C . LYS D 2 221 ? -0.110 46.701 97.115 1.00 76.08 933 LYS D C 1
ATOM 8133 O O . LYS D 2 221 ? -0.604 46.883 98.229 1.00 76.20 933 LYS D O 1
ATOM 8135 N N . PRO D 2 222 ? 0.071 45.465 96.591 1.00 77.14 934 PRO D N 1
ATOM 8136 C CA . PRO D 2 222 ? -0.277 44.262 97.366 1.00 75.08 934 PRO D CA 1
ATOM 8137 C C . PRO D 2 222 ? 0.297 44.248 98.791 1.00 71.86 934 PRO D C 1
ATOM 8138 O O . PRO D 2 222 ? 1.486 44.502 98.985 1.00 69.13 934 PRO D O 1
ATOM 8142 N N . ILE D 2 223 ? -0.558 43.954 99.767 1.00 69.88 935 ILE D N 1
ATOM 8143 C CA . ILE D 2 223 ? -0.190 44.059 101.185 1.00 67.45 935 ILE D CA 1
ATOM 8144 C C . ILE D 2 223 ? 0.686 42.901 101.685 1.00 67.44 935 ILE D C 1
ATOM 8145 O O . ILE D 2 223 ? 1.513 43.098 102.576 1.00 65.82 935 ILE D O 1
ATOM 8150 N N . PHE D 2 224 ? 0.498 41.705 101.123 1.00 68.67 936 PHE D N 1
ATOM 8151 C CA . PHE D 2 224 ? 1.312 40.533 101.463 1.00 70.66 936 PHE D CA 1
ATOM 8152 C C . PHE D 2 224 ? 2.008 40.014 100.205 1.00 70.71 936 PHE D C 1
ATOM 8153 O O . PHE D 2 224 ? 1.476 39.148 99.498 1.00 70.31 936 PHE D O 1
ATOM 8161 N N . GLN D 2 225 ? 3.214 40.522 99.954 1.00 70.43 937 GLN D N 1
ATOM 8162 C CA . GLN D 2 225 ? 3.904 40.321 98.679 1.00 71.43 937 GLN D CA 1
ATOM 8163 C C . GLN D 2 225 ? 5.223 39.542 98.825 1.00 70.72 937 GLN D C 1
ATOM 8164 O O . GLN D 2 225 ? 6.276 40.127 99.084 1.00 70.05 937 GLN D O 1
ATOM 8170 N N . ALA D 2 226 ? 5.146 38.219 98.666 1.00 69.78 938 ALA D N 1
ATOM 8171 C CA . ALA D 2 226 ? 6.311 37.330 98.775 1.00 69.60 938 ALA D CA 1
ATOM 8172 C C . ALA D 2 226 ? 6.222 36.151 97.813 1.00 71.98 938 ALA D C 1
ATOM 8173 O O . ALA D 2 226 ? 5.155 35.858 97.274 1.00 73.61 938 ALA D O 1
ATOM 8175 N N . ASN D 2 227 ? 7.355 35.471 97.634 1.00 76.89 939 ASN D N 1
ATOM 8176 C CA . ASN D 2 227 ? 7.537 34.435 96.605 1.00 79.18 939 ASN D CA 1
ATOM 8177 C C . ASN D 2 227 ? 7.317 32.985 97.052 1.00 81.51 939 ASN D C 1
ATOM 8178 O O . ASN D 2 227 ? 7.024 32.127 96.214 1.00 83.65 939 ASN D O 1
ATOM 8180 N N . LEU D 2 228 ? 7.468 32.708 98.348 1.00 83.24 940 LEU D N 1
ATOM 8181 C CA . LEU D 2 228 ? 7.322 31.348 98.886 1.00 85.85 940 LEU D CA 1
ATOM 8182 C C . LEU D 2 228 ? 6.322 31.299 100.040 1.00 86.09 940 LEU D C 1
ATOM 8183 O O . LEU D 2 228 ? 6.089 32.305 100.717 1.00 90.66 940 LEU D O 1
ATOM 8188 N N . GLU D 2 229 ? 5.744 30.113 100.244 1.00 83.20 941 GLU D N 1
ATOM 8189 C CA . GLU D 2 229 ? 4.728 29.867 101.279 1.00 80.73 941 GLU D CA 1
ATOM 8190 C C . GLU D 2 229 ? 5.185 30.327 102.660 1.00 78.79 941 GLU D C 1
ATOM 8191 O O . GLU D 2 229 ? 4.448 31.021 103.363 1.00 81.04 941 GLU D O 1
ATOM 8197 N N . LEU D 2 230 ? 6.398 29.928 103.037 1.00 76.04 942 LEU D N 1
ATOM 8198 C CA . LEU D 2 230 ? 6.963 30.250 104.352 1.00 74.56 942 LEU D CA 1
ATOM 8199 C C . LEU D 2 230 ? 7.097 31.759 104.557 1.00 71.01 942 LEU D C 1
ATOM 8200 O O . LEU D 2 230 ? 6.663 32.290 105.578 1.00 69.24 942 LEU D O 1
ATOM 8205 N N . ALA D 2 231 ? 7.689 32.434 103.575 1.00 68.82 943 ALA D N 1
ATOM 8206 C CA . ALA D 2 231 ? 7.831 33.890 103.599 1.00 67.55 943 ALA D CA 1
ATOM 8207 C C . ALA D 2 231 ? 6.472 34.588 103.607 1.00 68.49 943 ALA D C 1
ATOM 8208 O O . ALA D 2 231 ? 6.290 35.600 104.283 1.00 66.21 943 ALA D O 1
ATOM 8210 N N . GLN D 2 232 ? 5.525 34.043 102.846 1.00 70.89 944 GLN D N 1
ATOM 8211 C CA . GLN D 2 232 ? 4.168 34.590 102.765 1.00 73.75 944 GLN D CA 1
ATOM 8212 C C . GLN D 2 232 ? 3.448 34.536 104.125 1.00 73.56 944 GLN D C 1
ATOM 8213 O O . GLN D 2 232 ? 2.736 35.474 104.486 1.00 73.24 944 GLN D O 1
ATOM 8219 N N . LEU D 2 233 ? 3.643 33.444 104.868 1.00 71.46 945 LEU D N 1
ATOM 8220 C CA . LEU D 2 233 ? 3.064 33.292 106.205 1.00 69.42 945 LEU D CA 1
ATOM 8221 C C . LEU D 2 233 ? 3.740 34.220 107.213 1.00 72.18 945 LEU D C 1
ATOM 8222 O O . LEU D 2 233 ? 3.075 34.766 108.097 1.00 73.61 945 LEU D O 1
ATOM 8227 N N . GLU D 2 234 ? 5.061 34.364 107.084 1.00 72.05 946 GLU D N 1
ATOM 8228 C CA . GLU D 2 234 ? 5.848 35.339 107.855 1.00 71.27 946 GLU D CA 1
ATOM 8229 C C . GLU D 2 234 ? 5.278 36.757 107.718 1.00 71.01 946 GLU D C 1
ATOM 8230 O O . GLU D 2 234 ? 5.077 37.439 108.724 1.00 73.55 946 GLU D O 1
ATOM 8236 N N . LEU D 2 235 ? 5.013 37.184 106.483 1.00 69.49 947 LEU D N 1
ATOM 8237 C CA . LEU D 2 235 ? 4.484 38.530 106.217 1.00 68.42 947 LEU D CA 1
ATOM 8238 C C . LEU D 2 235 ? 3.080 38.745 106.779 1.00 66.85 947 LEU D C 1
ATOM 8239 O O . LEU D 2 235 ? 2.780 39.830 107.292 1.00 65.48 947 LEU D O 1
ATOM 8244 N N . ILE D 2 236 ? 2.224 37.727 106.660 1.00 63.61 948 ILE D N 1
ATOM 8245 C CA . ILE D 2 236 ? 0.867 37.777 107.217 1.00 60.74 948 ILE D CA 1
ATOM 8246 C C . ILE D 2 236 ? 0.929 37.909 108.734 1.00 61.66 948 ILE D C 1
ATOM 8247 O O . ILE D 2 236 ? 0.215 38.730 109.317 1.00 60.33 948 ILE D O 1
ATOM 8252 N N . SER D 2 237 ? 1.793 37.109 109.356 1.00 62.71 949 SER D N 1
ATOM 8253 C CA . SER D 2 237 ? 1.954 37.113 110.812 1.00 64.13 949 SER D CA 1
ATOM 8254 C C . SER D 2 237 ? 2.414 38.466 111.354 1.00 65.89 949 SER D C 1
ATOM 8255 O O . SER D 2 237 ? 1.912 38.916 112.388 1.00 65.30 949 SER D O 1
ATOM 8258 N N . ARG D 2 238 ? 3.353 39.110 110.655 1.00 66.73 950 ARG D N 1
ATOM 8259 C CA . ARG D 2 238 ? 3.834 40.451 111.036 1.00 68.21 950 ARG D CA 1
ATOM 8260 C C . ARG D 2 238 ? 2.698 41.459 111.196 1.00 66.73 950 ARG D C 1
ATOM 8261 O O . ARG D 2 238 ? 2.705 42.245 112.139 1.00 68.57 950 ARG D O 1
ATOM 8266 N N . LEU D 2 239 ? 1.725 41.409 110.288 1.00 65.64 951 LEU D N 1
ATOM 8267 C CA . LEU D 2 239 ? 0.594 42.336 110.292 1.00 65.91 951 LEU D CA 1
ATOM 8268 C C . LEU D 2 239 ? -0.604 41.824 111.094 1.00 64.75 951 LEU D C 1
ATOM 8269 O O . LEU D 2 239 ? -1.190 42.573 111.882 1.00 65.63 951 LEU D O 1
ATOM 8274 N N . CYS D 2 240 ? -0.972 40.562 110.879 1.00 62.53 952 CYS D N 1
ATOM 8275 C CA . CYS D 2 240 ? -2.187 39.982 111.473 1.00 61.80 952 CYS D CA 1
ATOM 8276 C C . CYS D 2 240 ? -1.981 39.252 112.811 1.00 59.86 952 CYS D C 1
ATOM 8277 O O . CYS D 2 240 ? -2.959 38.869 113.456 1.00 57.23 952 CYS D O 1
ATOM 8280 N N . GLY D 2 241 ? -0.725 39.079 113.228 1.00 58.50 953 GLY D N 1
ATOM 8281 C CA . GLY D 2 241 ? -0.381 38.273 114.403 1.00 59.12 953 GLY D CA 1
ATOM 8282 C C . GLY D 2 241 ? -0.039 36.845 114.004 1.00 59.20 953 GLY D C 1
ATOM 8283 O O . GLY D 2 241 ? -0.573 36.332 113.029 1.00 56.42 953 GLY D O 1
ATOM 8284 N N . SER D 2 242 ? 0.866 36.208 114.747 1.00 61.66 954 SER D N 1
ATOM 8285 C CA . SER D 2 242 ? 1.225 34.808 114.492 1.00 62.67 954 SER D CA 1
ATOM 8286 C C . SER D 2 242 ? 0.021 33.886 114.744 1.00 64.82 954 SER D C 1
ATOM 8287 O O . SER D 2 242 ? -0.721 34.102 115.712 1.00 67.66 954 SER D O 1
ATOM 8290 N N . PRO D 2 243 ? -0.196 32.874 113.872 1.00 66.03 955 PRO D N 1
ATOM 8291 C CA . PRO D 2 243 ? -1.258 31.894 114.154 1.00 65.59 955 PRO D CA 1
ATOM 8292 C C . PRO D 2 243 ? -0.982 31.090 115.425 1.00 64.46 955 PRO D C 1
ATOM 8293 O O . PRO D 2 243 ? 0.087 30.493 115.556 1.00 65.44 955 PRO D O 1
ATOM 8297 N N . CYS D 2 244 ? -1.932 31.105 116.356 1.00 64.43 956 CYS D N 1
ATOM 8298 C CA . CYS D 2 244 ? -1.806 30.387 117.629 1.00 61.68 956 CYS D CA 1
ATOM 8299 C C . CYS D 2 244 ? -3.199 29.978 118.155 1.00 58.75 956 CYS D C 1
ATOM 8300 O O . CYS D 2 244 ? -4.212 30.541 117.727 1.00 53.97 956 CYS D O 1
ATOM 8303 N N . PRO D 2 245 ? -3.259 28.985 119.065 1.00 57.84 957 PRO D N 1
ATOM 8304 C CA . PRO D 2 245 ? -4.565 28.484 119.539 1.00 57.36 957 PRO D CA 1
ATOM 8305 C C . PRO D 2 245 ? -5.457 29.498 120.266 1.00 56.83 957 PRO D C 1
ATOM 8306 O O . PRO D 2 245 ? -6.681 29.398 120.183 1.00 54.21 957 PRO D O 1
ATOM 8310 N N . ALA D 2 246 ? -4.850 30.451 120.972 1.00 57.95 958 ALA D N 1
ATOM 8311 C CA . ALA D 2 246 ? -5.592 31.514 121.665 1.00 58.15 958 ALA D CA 1
ATOM 8312 C C . ALA D 2 246 ? -6.495 32.282 120.711 1.00 57.97 958 ALA D C 1
ATOM 8313 O O . ALA D 2 246 ? -7.648 32.576 121.032 1.00 57.39 958 ALA D O 1
ATOM 8315 N N . VAL D 2 247 ? -5.946 32.596 119.541 1.00 59.57 959 VAL D N 1
ATOM 8316 C CA . VAL D 2 247 ? -6.676 33.252 118.459 1.00 57.99 959 VAL D CA 1
ATOM 8317 C C . VAL D 2 247 ? -7.462 32.244 117.612 1.00 56.37 959 VAL D C 1
ATOM 8318 O O . VAL D 2 247 ? -8.613 32.491 117.259 1.00 56.57 959 VAL D O 1
ATOM 8322 N N . TRP D 2 248 ? -6.829 31.118 117.296 1.00 56.75 960 TRP D N 1
ATOM 8323 C CA . TRP D 2 248 ? -7.324 30.171 116.297 1.00 57.00 960 TRP D CA 1
ATOM 8324 C C . TRP D 2 248 ? -7.173 28.733 116.838 1.00 57.34 960 TRP D C 1
ATOM 8325 O O . TRP D 2 248 ? -6.201 28.048 116.513 1.00 53.73 960 TRP D O 1
ATOM 8336 N N . PRO D 2 249 ? -8.136 28.283 117.679 1.00 59.33 961 PRO D N 1
ATOM 8337 C CA . PRO D 2 249 ? -8.083 26.989 118.383 1.00 60.92 961 PRO D CA 1
ATOM 8338 C C . PRO D 2 249 ? -7.718 25.781 117.519 1.00 62.28 961 PRO D C 1
ATOM 8339 O O . PRO D 2 249 ? -6.830 25.016 117.894 1.00 62.26 961 PRO D O 1
ATOM 8343 N N . ASP D 2 250 ? -8.373 25.643 116.366 1.00 63.49 962 ASP D N 1
ATOM 8344 C CA . ASP D 2 250 ? -8.166 24.495 115.473 1.00 62.64 962 ASP D CA 1
ATOM 8345 C C . ASP D 2 250 ? -6.898 24.557 114.599 1.00 60.71 962 ASP D C 1
ATOM 8346 O O . ASP D 2 250 ? -6.671 23.644 113.803 1.00 58.21 962 ASP D O 1
ATOM 8351 N N . VAL D 2 251 ? -6.066 25.591 114.754 1.00 59.65 963 VAL D N 1
ATOM 8352 C CA . VAL D 2 251 ? -4.817 25.700 113.984 1.00 60.87 963 VAL D CA 1
ATOM 8353 C C . VAL D 2 251 ? -3.837 24.547 114.259 1.00 61.14 963 VAL D C 1
ATOM 8354 O O . VAL D 2 251 ? -3.055 24.169 113.379 1.00 60.20 963 VAL D O 1
ATOM 8358 N N . ILE D 2 252 ? -3.874 24.015 115.481 1.00 62.31 964 ILE D N 1
ATOM 8359 C CA . ILE D 2 252 ? -3.037 22.863 115.875 1.00 65.20 964 ILE D CA 1
ATOM 8360 C C . ILE D 2 252 ? -3.315 21.587 115.073 1.00 61.58 964 ILE D C 1
ATOM 8361 O O . ILE D 2 252 ? -2.438 20.732 114.965 1.00 62.03 964 ILE D O 1
ATOM 8366 N N . LYS D 2 253 ? -4.523 21.472 114.522 1.00 58.55 965 LYS D N 1
ATOM 8367 C CA . LYS D 2 253 ? -4.903 20.342 113.671 1.00 59.90 965 LYS D CA 1
ATOM 8368 C C . LYS D 2 253 ? -4.301 20.378 112.247 1.00 61.59 965 LYS D C 1
ATOM 8369 O O . LYS D 2 253 ? -4.349 19.366 111.542 1.00 63.95 965 LYS D O 1
ATOM 8373 N N . LEU D 2 254 ? -3.742 21.516 111.825 1.00 59.84 966 LEU D N 1
ATOM 8374 C CA . LEU D 2 254 ? -3.268 21.678 110.450 1.00 61.85 966 LEU D CA 1
ATOM 8375 C C . LEU D 2 254 ? -1.867 21.071 110.228 1.00 62.06 966 LEU D C 1
ATOM 8376 O O . LEU D 2 254 ? -0.985 21.251 111.070 1.00 60.71 966 LEU D O 1
ATOM 8381 N N . PRO D 2 255 ? -1.661 20.360 109.088 1.00 63.67 967 PRO D N 1
ATOM 8382 C CA . PRO D 2 255 ? -0.410 19.658 108.745 1.00 63.50 967 PRO D CA 1
ATOM 8383 C C . PRO D 2 255 ? 0.897 20.402 108.995 1.00 63.33 967 PRO D C 1
ATOM 8384 O O . PRO D 2 255 ? 1.826 19.815 109.544 1.00 64.50 967 PRO D O 1
ATOM 8388 N N . TYR D 2 256 ? 0.959 21.671 108.601 1.00 64.29 968 TYR D N 1
ATOM 8389 C CA . TYR D 2 256 ? 2.214 22.433 108.606 1.00 65.77 968 TYR D CA 1
ATOM 8390 C C . TYR D 2 256 ? 2.353 23.458 109.738 1.00 65.90 968 TYR D C 1
ATOM 8391 O O . TYR D 2 256 ? 3.186 24.366 109.644 1.00 64.15 968 TYR D O 1
ATOM 8400 N N . PHE D 2 257 ? 1.574 23.311 110.810 1.00 68.72 969 PHE D N 1
ATOM 8401 C CA . PHE D 2 257 ? 1.631 24.258 111.934 1.00 72.94 969 PHE D CA 1
ATOM 8402 C C . PHE D 2 257 ? 2.993 24.274 112.652 1.00 74.13 969 PHE D C 1
ATOM 8403 O O . PHE D 2 257 ? 3.440 25.333 113.099 1.00 71.32 969 PHE D O 1
ATOM 8411 N N . ASN D 2 258 ? 3.646 23.113 112.737 1.00 77.06 970 ASN D N 1
ATOM 8412 C CA . ASN D 2 258 ? 4.968 22.990 113.370 1.00 79.66 970 ASN D CA 1
ATOM 8413 C C . ASN D 2 258 ? 6.147 23.134 112.408 1.00 80.11 970 ASN D C 1
ATOM 8414 O O . ASN D 2 258 ? 7.202 23.629 112.804 1.00 82.32 970 ASN D O 1
ATOM 8419 N N . THR D 2 259 ? 5.968 22.714 111.156 1.00 82.25 971 THR D N 1
ATOM 8420 C CA . THR D 2 259 ? 6.992 22.890 110.118 1.00 85.26 971 THR D CA 1
ATOM 8421 C C . THR D 2 259 ? 7.133 24.367 109.745 1.00 89.88 971 THR D C 1
ATOM 8422 O O . THR D 2 259 ? 8.221 24.938 109.846 1.00 94.10 971 THR D O 1
ATOM 8426 N N . MET D 2 260 ? 6.024 24.973 109.321 1.00 91.71 972 MET D N 1
ATOM 8427 C CA . MET D 2 260 ? 5.979 26.397 109.004 1.00 90.21 972 MET D CA 1
ATOM 8428 C C . MET D 2 260 ? 5.662 27.157 110.283 1.00 88.27 972 MET D C 1
ATOM 8429 O O . MET D 2 260 ? 4.584 26.988 110.858 1.00 89.41 972 MET D O 1
ATOM 8434 N N . LYS D 2 261 ? 6.613 27.969 110.736 1.00 86.07 973 LYS D N 1
ATOM 8435 C CA . LYS D 2 261 ? 6.408 28.859 111.875 1.00 83.87 973 LYS D CA 1
ATOM 8436 C C . LYS D 2 261 ? 7.088 30.196 111.582 1.00 82.85 973 LYS D C 1
ATOM 8437 O O . LYS D 2 261 ? 8.168 30.211 110.987 1.00 82.61 973 LYS D O 1
ATOM 8441 N N . PRO D 2 262 ? 6.461 31.321 111.980 1.00 83.13 974 PRO D N 1
ATOM 8442 C CA . PRO D 2 262 ? 7.161 32.611 111.894 1.00 85.81 974 PRO D CA 1
ATOM 8443 C C . PRO D 2 262 ? 8.406 32.703 112.793 1.00 90.51 974 PRO D C 1
ATOM 8444 O O . PRO D 2 262 ? 8.636 31.828 113.641 1.00 93.53 974 PRO D O 1
ATOM 8448 N N . LYS D 2 263 ? 9.187 33.767 112.605 1.00 91.43 975 LYS D N 1
ATOM 8449 C CA . LYS D 2 263 ? 10.423 33.989 113.369 1.00 92.19 975 LYS D CA 1
ATOM 8450 C C . LYS D 2 263 ? 10.131 34.032 114.869 1.00 90.74 975 LYS D C 1
ATOM 8451 O O . LYS D 2 263 ? 10.754 33.309 115.651 1.00 92.45 975 LYS D O 1
ATOM 8457 N N . LYS D 2 264 ? 9.172 34.875 115.244 1.00 87.76 976 LYS D N 1
ATOM 8458 C CA . LYS D 2 264 ? 8.684 34.975 116.619 1.00 87.11 976 LYS D CA 1
ATOM 8459 C C . LYS D 2 264 ? 7.161 35.027 116.636 1.00 85.06 976 LYS D C 1
ATOM 8460 O O . LYS D 2 264 ? 6.520 35.090 115.585 1.00 84.39 976 LYS D O 1
ATOM 8464 N N . GLN D 2 265 ? 6.592 34.981 117.837 1.00 85.25 977 GLN D N 1
ATOM 8465 C CA . GLN D 2 265 ? 5.153 35.153 118.036 1.00 83.04 977 GLN D CA 1
ATOM 8466 C C . GLN D 2 265 ? 4.807 36.645 117.922 1.00 81.98 977 GLN D C 1
ATOM 8467 O O . GLN D 2 265 ? 4.892 37.390 118.903 1.00 84.30 977 GLN D O 1
ATOM 8470 N N . TYR D 2 266 ? 4.431 37.075 116.717 1.00 77.58 978 TYR D N 1
ATOM 8471 C CA . TYR D 2 266 ? 4.106 38.482 116.454 1.00 72.26 978 TYR D CA 1
ATOM 8472 C C . TYR D 2 266 ? 2.736 38.865 117.004 1.00 69.75 978 TYR D C 1
ATOM 8473 O O . TYR D 2 266 ? 1.808 38.052 117.004 1.00 68.96 978 TYR D O 1
ATOM 8482 N N . ARG D 2 267 ? 2.618 40.107 117.468 1.00 68.37 979 ARG D N 1
ATOM 8483 C CA . ARG D 2 267 ? 1.328 40.686 117.848 1.00 67.87 979 ARG D CA 1
ATOM 8484 C C . ARG D 2 267 ? 0.628 41.243 116.606 1.00 66.92 979 ARG D C 1
ATOM 8485 O O . ARG D 2 267 ? 1.284 41.687 115.657 1.00 66.91 979 ARG D O 1
ATOM 8487 N N . ARG D 2 268 ? -0.702 41.209 116.613 1.00 66.26 980 ARG D N 1
ATOM 8488 C CA . ARG D 2 268 ? -1.506 41.822 115.552 1.00 65.74 980 ARG D CA 1
ATOM 8489 C C . ARG D 2 268 ? -1.371 43.342 115.663 1.00 67.72 980 ARG D C 1
ATOM 8490 O O . ARG D 2 268 ? -1.520 43.898 116.747 1.00 68.14 980 ARG D O 1
ATOM 8498 N N . ARG D 2 269 ? -1.066 43.998 114.546 1.00 71.56 981 ARG D N 1
ATOM 8499 C CA . ARG D 2 269 ? -0.909 45.458 114.504 1.00 72.53 981 ARG D CA 1
ATOM 8500 C C . ARG D 2 269 ? -1.514 46.070 113.234 1.00 69.43 981 ARG D C 1
ATOM 8501 O O . ARG D 2 269 ? -1.057 47.112 112.753 1.00 69.21 981 ARG D O 1
ATOM 8509 N N . LEU D 2 270 ? -2.562 45.427 112.718 1.00 67.47 982 LEU D N 1
ATOM 8510 C CA . LEU D 2 270 ? -3.277 45.886 111.522 1.00 68.33 982 LEU D CA 1
ATOM 8511 C C . LEU D 2 270 ? -3.858 47.292 111.693 1.00 69.04 982 LEU D C 1
ATOM 8512 O O . LEU D 2 270 ? -3.817 48.102 110.766 1.00 71.31 982 LEU D O 1
ATOM 8517 N N . ARG D 2 271 ? -4.399 47.563 112.877 1.00 67.11 983 ARG D N 1
ATOM 8518 C CA . ARG D 2 271 ? -4.988 48.864 113.182 1.00 69.72 983 ARG D CA 1
ATOM 8519 C C . ARG D 2 271 ? -3.950 49.990 113.270 1.00 72.45 983 ARG D C 1
ATOM 8520 O O . ARG D 2 271 ? -4.252 51.138 112.934 1.00 71.44 983 ARG D O 1
ATOM 8528 N N . GLU D 2 272 ? -2.734 49.654 113.704 1.00 73.71 984 GLU D N 1
ATOM 8529 C CA . GLU D 2 272 ? -1.617 50.594 113.685 1.00 74.50 984 GLU D CA 1
ATOM 8530 C C . GLU D 2 272 ? -1.168 50.855 112.248 1.00 73.86 984 GLU D C 1
ATOM 8531 O O . GLU D 2 272 ? -1.172 52.000 111.791 1.00 76.69 984 GLU D O 1
ATOM 8537 N N . GLU D 2 273 ? -0.807 49.787 111.538 1.00 73.03 985 GLU D N 1
ATOM 8538 C CA . GLU D 2 273 ? -0.278 49.893 110.168 1.00 73.80 985 GLU D CA 1
ATOM 8539 C C . GLU D 2 273 ? -1.265 50.502 109.170 1.00 70.16 985 GLU D C 1
ATOM 8540 O O . GLU D 2 273 ? -0.848 51.131 108.203 1.00 69.09 985 GLU D O 1
ATOM 8546 N N . PHE D 2 274 ? -2.560 50.290 109.395 1.00 69.41 986 PHE D N 1
ATOM 8547 C CA . PHE D 2 274 ? -3.608 50.931 108.610 1.00 69.67 986 PHE D CA 1
ATOM 8548 C C . PHE D 2 274 ? -4.363 51.903 109.502 1.00 70.83 986 PHE D C 1
ATOM 8549 O O . PHE D 2 274 ? -5.574 51.792 109.667 1.00 71.02 986 PHE D O 1
ATOM 8557 N N . SER D 2 275 ? -3.642 52.845 110.101 1.00 72.36 987 SER D N 1
ATOM 8558 C CA . SER D 2 275 ? -4.280 53.932 110.862 1.00 71.66 987 SER D CA 1
ATOM 8559 C C . SER D 2 275 ? -4.874 54.976 109.908 1.00 70.01 987 SER D C 1
ATOM 8560 O O . SER D 2 275 ? -5.948 55.516 110.167 1.00 67.89 987 SER D O 1
ATOM 8563 N N . PHE D 2 276 ? -4.167 55.228 108.806 1.00 71.31 988 PHE D N 1
ATOM 8564 C CA . PHE D 2 276 ? -4.575 56.198 107.770 1.00 74.78 988 PHE D CA 1
ATOM 8565 C C . PHE D 2 276 ? -5.895 55.915 107.034 1.00 73.75 988 PHE D C 1
ATOM 8566 O O . PHE D 2 276 ? -6.503 56.831 106.487 1.00 75.30 988 PHE D O 1
ATOM 8574 N N . ILE D 2 277 ? -6.298 54.649 106.976 1.00 75.99 989 ILE D N 1
ATOM 8575 C CA . ILE D 2 277 ? -7.602 54.243 106.417 1.00 76.82 989 ILE D CA 1
ATOM 8576 C C . ILE D 2 277 ? -8.751 54.742 107.327 1.00 73.60 989 ILE D C 1
ATOM 8577 O O . ILE D 2 277 ? -8.551 54.886 108.533 1.00 73.43 989 ILE D O 1
ATOM 8582 N N . PRO D 2 278 ? -9.947 55.020 106.764 1.00 73.45 990 PRO D N 1
ATOM 8583 C CA . PRO D 2 278 ? -11.129 55.326 107.598 1.00 74.59 990 PRO D CA 1
ATOM 8584 C C . PRO D 2 278 ? -11.476 54.256 108.645 1.00 76.13 990 PRO D C 1
ATOM 8585 O O . PRO D 2 278 ? -11.121 53.090 108.473 1.00 82.50 990 PRO D O 1
ATOM 8589 N N . SER D 2 279 ? -12.190 54.652 109.699 1.00 76.24 991 SER D N 1
ATOM 8590 C CA . SER D 2 279 ? -12.467 53.762 110.841 1.00 75.24 991 SER D CA 1
ATOM 8591 C C . SER D 2 279 ? -13.380 52.589 110.475 1.00 75.86 991 SER D C 1
ATOM 8592 O O . SER D 2 279 ? -13.102 51.447 110.845 1.00 77.62 991 SER D O 1
ATOM 8595 N N . ALA D 2 280 ? -14.460 52.882 109.751 1.00 74.02 992 ALA D N 1
ATOM 8596 C CA . ALA D 2 280 ? -15.407 51.857 109.291 1.00 72.32 992 ALA D CA 1
ATOM 8597 C C . ALA D 2 280 ? -14.773 50.889 108.281 1.00 69.97 992 ALA D C 1
ATOM 8598 O O . ALA D 2 280 ? -15.078 49.691 108.273 1.00 66.65 992 ALA D O 1
ATOM 8600 N N . ALA D 2 281 ? -13.910 51.429 107.424 1.00 67.44 993 ALA D N 1
ATOM 8601 C CA . ALA D 2 281 ? -13.126 50.628 106.488 1.00 67.85 993 ALA D CA 1
ATOM 8602 C C . ALA D 2 281 ? -12.133 49.734 107.221 1.00 65.67 993 ALA D C 1
ATOM 8603 O O . ALA D 2 281 ? -11.899 48.594 106.813 1.00 63.74 993 ALA D O 1
ATOM 8605 N N . LEU D 2 282 ? -11.541 50.271 108.286 1.00 62.74 994 LEU D N 1
ATOM 8606 C CA . LEU D 2 282 ? -10.604 49.523 109.123 1.00 60.34 994 LEU D CA 1
ATOM 8607 C C . LEU D 2 282 ? -11.291 48.382 109.870 1.00 59.75 994 LEU D C 1
ATOM 8608 O O . LEU D 2 282 ? -10.712 47.304 110.004 1.00 55.81 994 LEU D O 1
ATOM 8613 N N . ASP D 2 283 ? -12.512 48.631 110.355 1.00 60.52 995 ASP D N 1
ATOM 8614 C CA . ASP D 2 283 ? -13.336 47.597 111.004 1.00 61.28 995 ASP D CA 1
ATOM 8615 C C . ASP D 2 283 ? -13.588 46.419 110.072 1.00 60.38 995 ASP D C 1
ATOM 8616 O O . ASP D 2 283 ? -13.510 45.264 110.496 1.00 62.86 995 ASP D O 1
ATOM 8621 N N . LEU D 2 284 ? -13.887 46.720 108.810 1.00 59.09 996 LEU D N 1
ATOM 8622 C CA . LEU D 2 284 ? -14.141 45.691 107.796 1.00 59.08 996 LEU D CA 1
ATOM 8623 C C . LEU D 2 284 ? -12.880 44.887 107.462 1.00 57.08 996 LEU D C 1
ATOM 8624 O O . LEU D 2 284 ? -12.907 43.656 107.471 1.00 55.83 996 LEU D O 1
ATOM 8629 N N . LEU D 2 285 ? -11.786 45.592 107.178 1.00 56.86 997 LEU D N 1
ATOM 8630 C CA . LEU D 2 285 ? -10.488 44.966 106.872 1.00 57.20 997 LEU D CA 1
ATOM 8631 C C . LEU D 2 285 ? -10.016 44.023 107.980 1.00 58.77 997 LEU D C 1
ATOM 8632 O O . LEU D 2 285 ? -9.485 42.944 107.696 1.00 59.16 997 LEU D O 1
ATOM 8637 N N . ASP D 2 286 ? -10.218 44.439 109.232 1.00 60.88 998 ASP D N 1
ATOM 8638 C CA . ASP D 2 286 ? -9.854 43.637 110.412 1.00 62.64 998 ASP D CA 1
ATOM 8639 C C . ASP D 2 286 ? -10.624 42.314 110.433 1.00 59.84 998 ASP D C 1
ATOM 8640 O O . ASP D 2 286 ? -10.033 41.241 110.599 1.00 56.82 998 ASP D O 1
ATOM 8645 N N . HIS D 2 287 ? -11.936 42.407 110.230 1.00 56.09 999 HIS D N 1
ATOM 8646 C CA . HIS D 2 287 ? -12.808 41.246 110.270 1.00 55.26 999 HIS D CA 1
ATOM 8647 C C . HIS D 2 287 ? -12.501 40.301 109.097 1.00 56.47 999 HIS D C 1
ATOM 8648 O O . HIS D 2 287 ? -12.481 39.078 109.275 1.00 54.46 999 HIS D O 1
ATOM 8655 N N . MET D 2 288 ? -12.210 40.877 107.926 1.00 56.37 1000 MET D N 1
ATOM 8656 C CA . MET D 2 288 ? -11.873 40.102 106.722 1.00 54.81 1000 MET D CA 1
ATOM 8657 C C . MET D 2 288 ? -10.515 39.401 106.790 1.00 52.03 1000 MET D C 1
ATOM 8658 O O . MET D 2 288 ? -10.374 38.290 106.278 1.00 48.00 1000 MET D O 1
ATOM 8663 N N . LEU D 2 289 ? -9.520 40.039 107.407 1.00 51.04 1001 LEU D N 1
ATOM 8664 C CA . LEU D 2 289 ? -8.206 39.404 107.599 1.00 52.15 1001 LEU D CA 1
ATOM 8665 C C . LEU D 2 289 ? -8.034 38.851 109.019 1.00 50.81 1001 LEU D C 1
ATOM 8666 O O . LEU D 2 289 ? -6.997 39.041 109.661 1.00 48.69 1001 LEU D O 1
ATOM 8671 N N . THR D 2 290 ? -9.067 38.162 109.497 1.00 49.60 1002 THR D N 1
ATOM 8672 C CA . THR D 2 290 ? -9.007 37.408 110.730 1.00 49.66 1002 THR D CA 1
ATOM 8673 C C . THR D 2 290 ? -8.454 36.041 110.362 1.00 49.02 1002 THR D C 1
ATOM 8674 O O . THR D 2 290 ? -8.907 35.435 109.395 1.00 49.59 1002 THR D O 1
ATOM 8678 N N . LEU D 2 291 ? -7.482 35.565 111.134 1.00 49.54 1003 LEU D N 1
ATOM 8679 C CA . LEU D 2 291 ? -6.711 34.371 110.773 1.00 49.11 1003 LEU D CA 1
ATOM 8680 C C . LEU D 2 291 ? -7.565 33.111 110.780 1.00 49.15 1003 LEU D C 1
ATOM 8681 O O . LEU D 2 291 ? -7.534 32.343 109.817 1.00 47.28 1003 LEU D O 1
ATOM 8686 N N . ASP D 2 292 ? -8.313 32.911 111.867 1.00 49.47 1004 ASP D N 1
ATOM 8687 C CA . ASP D 2 292 ? -9.204 31.761 112.019 1.00 49.94 1004 ASP D CA 1
ATOM 8688 C C . ASP D 2 292 ? -10.358 31.909 111.028 1.00 49.22 1004 ASP D C 1
ATOM 8689 O O . ASP D 2 292 ? -11.113 32.878 111.121 1.00 48.51 1004 ASP D O 1
ATOM 8694 N N . PRO D 2 293 ? -10.495 30.961 110.074 1.00 48.75 1005 PRO D N 1
ATOM 8695 C CA . PRO D 2 293 ? -11.580 31.087 109.087 1.00 49.00 1005 PRO D CA 1
ATOM 8696 C C . PRO D 2 293 ? -12.997 30.997 109.656 1.00 49.90 1005 PRO D C 1
ATOM 8697 O O . PRO D 2 293 ? -13.920 31.556 109.069 1.00 53.36 1005 PRO D O 1
ATOM 8701 N N . SER D 2 294 ? -13.162 30.314 110.786 1.00 51.79 1006 SER D N 1
ATOM 8702 C CA . SER D 2 294 ? -14.461 30.211 111.456 1.00 49.77 1006 SER D CA 1
ATOM 8703 C C . SER D 2 294 ? -14.867 31.515 112.143 1.00 50.76 1006 SER D C 1
ATOM 8704 O O . SER D 2 294 ? -16.056 31.756 112.346 1.00 53.09 1006 SER D O 1
ATOM 8707 N N . LYS D 2 295 ? -13.880 32.324 112.535 1.00 52.40 1007 LYS D N 1
ATOM 8708 C CA . LYS D 2 295 ? -14.119 33.666 113.087 1.00 52.24 1007 LYS D CA 1
ATOM 8709 C C . LYS D 2 295 ? -14.163 34.744 112.015 1.00 52.77 1007 LYS D C 1
ATOM 8710 O O . LYS D 2 295 ? -14.713 35.817 112.255 1.00 54.80 1007 LYS D O 1
ATOM 8716 N N . ARG D 2 296 ? -13.574 34.464 110.851 1.00 52.42 1008 ARG D N 1
ATOM 8717 C CA . ARG D 2 296 ? -13.521 35.411 109.732 1.00 50.86 1008 ARG D CA 1
ATOM 8718 C C . ARG D 2 296 ? -14.898 35.815 109.215 1.00 51.27 1008 ARG D C 1
ATOM 8719 O O . ARG D 2 296 ? -15.856 35.049 109.278 1.00 50.87 1008 ARG D O 1
ATOM 8727 N N . CYS D 2 297 ? -14.954 37.033 108.690 1.00 54.54 1009 CYS D N 1
ATOM 8728 C CA . CYS D 2 297 ? -16.155 37.635 108.123 1.00 57.18 1009 CYS D CA 1
ATOM 8729 C C . CYS D 2 297 ? -16.713 36.799 106.969 1.00 57.13 1009 CYS D C 1
ATOM 8730 O O . CYS D 2 297 ? -15.948 36.268 106.167 1.00 59.21 1009 CYS D O 1
ATOM 8733 N N . THR D 2 298 ? -18.033 36.652 106.901 1.00 57.31 1010 THR D N 1
ATOM 8734 C CA . THR D 2 298 ? -18.676 36.084 105.711 1.00 57.34 1010 THR D CA 1
ATOM 8735 C C . THR D 2 298 ? -19.001 37.213 104.745 1.00 56.24 1010 THR D C 1
ATOM 8736 O O . THR D 2 298 ? -19.059 38.377 105.139 1.00 52.15 1010 THR D O 1
ATOM 8740 N N . ALA D 2 299 ? -19.222 36.855 103.482 1.00 58.13 1011 ALA D N 1
ATOM 8741 C CA . ALA D 2 299 ? -19.595 37.824 102.451 1.00 58.98 1011 ALA D CA 1
ATOM 8742 C C . ALA D 2 299 ? -20.896 38.561 102.797 1.00 61.38 1011 ALA D C 1
ATOM 8743 O O . ALA D 2 299 ? -21.002 39.761 102.564 1.00 60.69 1011 ALA D O 1
ATOM 8745 N N . GLU D 2 300 ? -21.869 37.845 103.367 1.00 64.55 1012 GLU D N 1
ATOM 8746 C CA . GLU D 2 300 ? -23.103 38.470 103.864 1.00 65.03 1012 GLU D CA 1
ATOM 8747 C C . GLU D 2 300 ? -22.802 39.514 104.940 1.00 64.71 1012 GLU D C 1
ATOM 8748 O O . GLU D 2 300 ? -23.292 40.635 104.870 1.00 64.39 1012 GLU D O 1
ATOM 8754 N N . GLN D 2 301 ? -21.990 39.136 105.924 1.00 64.16 1013 GLN D N 1
ATOM 8755 C CA . GLN D 2 301 ? -21.616 40.040 107.017 1.00 63.67 1013 GLN D CA 1
ATOM 8756 C C . GLN D 2 301 ? -20.905 41.317 106.552 1.00 62.76 1013 GLN D C 1
ATOM 8757 O O . GLN D 2 301 ? -21.122 42.376 107.141 1.00 60.65 1013 GLN D O 1
ATOM 8763 N N . THR D 2 302 ? -20.076 41.225 105.505 1.00 63.77 1014 THR D N 1
ATOM 8764 C CA . THR D 2 302 ? -19.380 42.408 104.960 1.00 62.31 1014 THR D CA 1
ATOM 8765 C C . THR D 2 302 ? -20.373 43.430 104.413 1.00 64.27 1014 THR D C 1
ATOM 8766 O O . THR D 2 302 ? -20.190 44.635 104.598 1.00 65.02 1014 THR D O 1
ATOM 8770 N N . LEU D 2 303 ? -21.426 42.942 103.759 1.00 64.93 1015 LEU D N 1
ATOM 8771 C CA . LEU D 2 303 ? -22.481 43.807 103.221 1.00 66.44 1015 LEU D CA 1
ATOM 8772 C C . LEU D 2 303 ? -23.278 44.479 104.340 1.00 67.13 1015 LEU D C 1
ATOM 8773 O O . LEU D 2 303 ? -23.725 45.616 104.186 1.00 69.57 1015 LEU D O 1
ATOM 8778 N N . GLN D 2 304 ? -23.443 43.772 105.459 1.00 66.68 1016 GLN D N 1
ATOM 8779 C CA . GLN D 2 304 ? -24.053 44.333 106.672 1.00 65.75 1016 GLN D CA 1
ATOM 8780 C C . GLN D 2 304 ? -23.141 45.224 107.526 1.00 66.05 1016 GLN D C 1
ATOM 8781 O O . GLN D 2 304 ? -23.598 45.738 108.543 1.00 69.48 1016 GLN D O 1
ATOM 8783 N N . SER D 2 305 ? -21.872 45.397 107.143 1.00 65.93 1017 SER D N 1
ATOM 8784 C CA . SER D 2 305 ? -20.936 46.245 107.897 1.00 66.72 1017 SER D CA 1
ATOM 8785 C C . SER D 2 305 ? -21.242 47.712 107.684 1.00 69.83 1017 SER D C 1
ATOM 8786 O O . SER D 2 305 ? -21.903 48.070 106.718 1.00 73.77 1017 SER D O 1
ATOM 8789 N N . ASP D 2 306 ? -20.705 48.555 108.559 1.00 72.80 1018 ASP D N 1
ATOM 8790 C CA . ASP D 2 306 ? -20.910 50.007 108.471 1.00 73.68 1018 ASP D CA 1
ATOM 8791 C C . ASP D 2 306 ? -20.392 50.596 107.156 1.00 75.17 1018 ASP D C 1
ATOM 8792 O O . ASP D 2 306 ? -21.054 51.441 106.545 1.00 76.47 1018 ASP D O 1
ATOM 8797 N N . PHE D 2 307 ? -19.216 50.139 106.732 1.00 75.74 1019 PHE D N 1
ATOM 8798 C CA . PHE D 2 307 ? -18.559 50.642 105.524 1.00 74.10 1019 PHE D CA 1
ATOM 8799 C C . PHE D 2 307 ? -19.360 50.418 104.242 1.00 75.89 1019 PHE D C 1
ATOM 8800 O O . PHE D 2 307 ? -19.262 51.225 103.320 1.00 79.35 1019 PHE D O 1
ATOM 8808 N N . LEU D 2 308 ? -20.146 49.340 104.187 1.00 77.57 1020 LEU D N 1
ATOM 8809 C CA . LEU D 2 308 ? -20.951 49.003 102.998 1.00 76.10 1020 LEU D CA 1
ATOM 8810 C C . LEU D 2 308 ? -22.477 48.966 103.218 1.00 77.94 1020 LEU D C 1
ATOM 8811 O O . LEU D 2 308 ? -23.218 48.727 102.260 1.00 77.21 1020 LEU D O 1
ATOM 8816 N N . LYS D 2 309 ? -22.946 49.224 104.445 1.00 79.80 1021 LYS D N 1
ATOM 8817 C CA . LYS D 2 309 ? -24.376 49.088 104.798 1.00 82.48 1021 LYS D CA 1
ATOM 8818 C C . LYS D 2 309 ? -25.288 49.940 103.917 1.00 83.52 1021 LYS D C 1
ATOM 8819 O O . LYS D 2 309 ? -26.229 49.423 103.320 1.00 83.12 1021 LYS D O 1
ATOM 8825 N N . ASP D 2 310 ? -24.982 51.236 103.827 1.00 84.98 1022 ASP D N 1
ATOM 8826 C CA . ASP D 2 310 ? -25.845 52.215 103.151 1.00 85.85 1022 ASP D CA 1
ATOM 8827 C C . ASP D 2 310 ? -25.314 52.703 101.797 1.00 87.21 1022 ASP D C 1
ATOM 8828 O O . ASP D 2 310 ? -25.749 53.748 101.302 1.00 89.23 1022 ASP D O 1
ATOM 8833 N N . VAL D 2 311 ? -24.406 51.944 101.184 1.00 86.26 1023 VAL D N 1
ATOM 8834 C CA . VAL D 2 311 ? -23.840 52.317 99.890 1.00 86.98 1023 VAL D CA 1
ATOM 8835 C C . VAL D 2 311 ? -24.897 52.070 98.813 1.00 90.15 1023 VAL D C 1
ATOM 8836 O O . VAL D 2 311 ? -25.140 50.929 98.420 1.00 91.91 1023 VAL D O 1
ATOM 8840 N N . GLU D 2 312 ? -25.538 53.153 98.372 1.00 94.21 1024 GLU D N 1
ATOM 8841 C CA . GLU D 2 312 ? -26.498 53.122 97.267 1.00 95.55 1024 GLU D CA 1
ATOM 8842 C C . GLU D 2 312 ? -25.708 53.226 95.958 1.00 94.45 1024 GLU D C 1
ATOM 8843 O O . GLU D 2 312 ? -25.086 54.256 95.684 1.00 94.30 1024 GLU D O 1
ATOM 8849 N N . LEU D 2 313 ? -25.744 52.161 95.158 1.00 93.99 1025 LEU D N 1
ATOM 8850 C CA . LEU D 2 313 ? -24.878 52.037 93.975 1.00 97.38 1025 LEU D CA 1
ATOM 8851 C C . LEU D 2 313 ? -25.362 52.872 92.795 1.00 99.79 1025 LEU D C 1
ATOM 8852 O O . LEU D 2 313 ? -24.543 53.391 92.036 1.00 102.82 1025 LEU D O 1
ATOM 8854 N N . SER D 2 314 ? -26.679 52.993 92.633 1.00 102.77 1026 SER D N 1
ATOM 8855 C CA . SER D 2 314 ? -27.257 53.867 91.601 1.00 107.02 1026 SER D CA 1
ATOM 8856 C C . SER D 2 314 ? -26.938 55.348 91.853 1.00 109.85 1026 SER D C 1
ATOM 8857 O O . SER D 2 314 ? -26.715 56.111 90.908 1.00 111.85 1026 SER D O 1
ATOM 8859 N N . LYS D 2 315 ? -26.920 55.737 93.127 1.00 110.50 1027 LYS D N 1
ATOM 8860 C CA . LYS D 2 315 ? -26.583 57.105 93.530 1.00 111.03 1027 LYS D CA 1
ATOM 8861 C C . LYS D 2 315 ? -25.093 57.451 93.368 1.00 112.83 1027 LYS D C 1
ATOM 8862 O O . LYS D 2 315 ? -24.755 58.626 93.249 1.00 115.79 1027 LYS D O 1
ATOM 8864 N N . MET D 2 316 ? -24.214 56.445 93.369 1.00 114.90 1028 MET D N 1
ATOM 8865 C CA . MET D 2 316 ? -22.767 56.668 93.223 1.00 115.03 1028 MET D CA 1
ATOM 8866 C C . MET D 2 316 ? -22.404 56.996 91.770 1.00 114.33 1028 MET D C 1
ATOM 8867 O O . MET D 2 316 ? -22.889 56.347 90.839 1.00 109.25 1028 MET D O 1
ATOM 8869 N N . ALA D 2 317 ? -21.550 58.007 91.593 1.00 115.11 1029 ALA D N 1
ATOM 8870 C CA . ALA D 2 317 ? -21.097 58.456 90.269 1.00 114.30 1029 ALA D CA 1
ATOM 8871 C C . ALA D 2 317 ? -19.840 57.686 89.833 1.00 111.14 1029 ALA D C 1
ATOM 8872 O O . ALA D 2 317 ? -19.056 57.258 90.687 1.00 104.44 1029 ALA D O 1
ATOM 8874 N N . PRO D 2 318 ? -19.635 57.520 88.506 1.00 112.10 1030 PRO D N 1
ATOM 8875 C CA . PRO D 2 318 ? -18.514 56.708 88.022 1.00 111.07 1030 PRO D CA 1
ATOM 8876 C C . PRO D 2 318 ? -17.155 57.408 88.155 1.00 107.10 1030 PRO D C 1
ATOM 8877 O O . PRO D 2 318 ? -17.094 58.636 88.085 1.00 101.97 1030 PRO D O 1
ATOM 8881 N N . PRO D 2 319 ? -16.070 56.631 88.335 1.00 108.45 1031 PRO D N 1
ATOM 8882 C CA . PRO D 2 319 ? -14.746 57.230 88.507 1.00 109.12 1031 PRO D CA 1
ATOM 8883 C C . PRO D 2 319 ? -14.119 57.676 87.183 1.00 107.32 1031 PRO D C 1
ATOM 8884 O O . PRO D 2 319 ? -14.421 57.108 86.130 1.00 101.09 1031 PRO D O 1
ATOM 8888 N N . ASP D 2 320 ? -13.248 58.683 87.251 1.00 110.13 1032 ASP D N 1
ATOM 8889 C CA . ASP D 2 320 ? -12.482 59.137 86.085 1.00 111.36 1032 ASP D CA 1
ATOM 8890 C C . ASP D 2 320 ? -11.402 58.097 85.791 1.00 111.56 1032 ASP D C 1
ATOM 8891 O O . ASP D 2 320 ? -10.317 58.137 86.379 1.00 115.66 1032 ASP D O 1
ATOM 8893 N N . LEU D 2 321 ? -11.727 57.153 84.907 1.00 106.20 1033 LEU D N 1
ATOM 8894 C CA . LEU D 2 321 ? -10.818 56.067 84.527 1.00 103.42 1033 LEU D CA 1
ATOM 8895 C C . LEU D 2 321 ? -10.109 56.393 83.216 1.00 98.86 1033 LEU D C 1
ATOM 8896 O O . LEU D 2 321 ? -10.580 57.251 82.468 1.00 97.19 1033 LEU D O 1
ATOM 8901 N N . PRO D 2 322 ? -8.988 55.699 82.920 1.00 94.71 1034 PRO D N 1
ATOM 8902 C CA . PRO D 2 322 ? -8.282 55.923 81.641 1.00 96.47 1034 PRO D CA 1
ATOM 8903 C C . PRO D 2 322 ? -8.905 55.415 80.308 1.00 99.79 1034 PRO D C 1
ATOM 8904 O O . PRO D 2 322 ? -8.167 55.322 79.323 1.00 104.13 1034 PRO D O 1
ATOM 8908 N N . HIS D 2 323 ? -10.205 55.095 80.249 1.00 101.14 1035 HIS D N 1
ATOM 8909 C CA . HIS D 2 323 ? -10.883 54.598 79.010 1.00 103.15 1035 HIS D CA 1
ATOM 8910 C C . HIS D 2 323 ? -10.421 53.195 78.512 1.00 99.87 1035 HIS D C 1
ATOM 8911 O O . HIS D 2 323 ? -11.262 52.339 78.233 1.00 97.03 1035 HIS D O 1
ATOM 8918 N N . TRP D 2 324 ? -9.108 52.998 78.358 1.00 97.56 1036 TRP D N 1
ATOM 8919 C CA . TRP D 2 324 ? -8.486 51.673 78.071 1.00 96.19 1036 TRP D CA 1
ATOM 8920 C C . TRP D 2 324 ? -7.359 51.404 79.059 1.00 97.62 1036 TRP D C 1
ATOM 8921 O O . TRP D 2 324 ? -6.748 52.334 79.571 1.00 98.35 1036 TRP D O 1
ATOM 8932 N N . GLN D 2 325 ? -7.063 50.131 79.301 1.00 97.98 1037 GLN D N 1
ATOM 8933 C CA . GLN D 2 325 ? -6.096 49.754 80.333 1.00 99.15 1037 GLN D CA 1
ATOM 8934 C C . GLN D 2 325 ? -4.716 49.726 79.714 1.00 98.13 1037 GLN D C 1
ATOM 8935 O O . GLN D 2 325 ? -4.544 49.077 78.696 1.00 97.29 1037 GLN D O 1
ATOM 8937 N N . ASP D 2 326 ? -3.762 50.447 80.308 1.00 97.53 1038 ASP D N 1
ATOM 8938 C CA . ASP D 2 326 ? -2.361 50.425 79.899 1.00 97.80 1038 ASP D CA 1
ATOM 8939 C C . ASP D 2 326 ? -1.486 50.312 81.140 1.00 98.32 1038 ASP D C 1
ATOM 8940 O O . ASP D 2 326 ? -1.579 51.160 82.019 1.00 97.03 1038 ASP D O 1
ATOM 8945 N N . CYS D 2 327 ? -0.643 49.279 81.206 1.00 99.72 1039 CYS D N 1
ATOM 8946 C CA . CYS D 2 327 ? 0.266 49.090 82.353 1.00 102.01 1039 CYS D CA 1
ATOM 8947 C C . CYS D 2 327 ? 1.359 50.144 82.506 1.00 103.17 1039 CYS D C 1
ATOM 8948 O O . CYS D 2 327 ? 1.651 50.547 83.626 1.00 105.86 1039 CYS D O 1
ATOM 8951 N N . HIS D 2 328 ? 1.992 50.527 81.394 1.00 101.98 1040 HIS D N 1
ATOM 8952 C CA . HIS D 2 328 ? 3.212 51.337 81.390 1.00 99.29 1040 HIS D CA 1
ATOM 8953 C C . HIS D 2 328 ? 4.397 50.708 82.160 1.00 100.74 1040 HIS D C 1
ATOM 8954 O O . HIS D 2 328 ? 4.670 51.066 83.308 1.00 100.41 1040 HIS D O 1
ATOM 8961 N N . GLU D 2 329 ? 5.098 49.781 81.505 1.00 104.49 1041 GLU D N 1
ATOM 8962 C CA . GLU D 2 329 ? 6.314 49.160 82.064 1.00 107.35 1041 GLU D CA 1
ATOM 8963 C C . GLU D 2 329 ? 7.518 50.075 81.809 1.00 110.99 1041 GLU D C 1
ATOM 8964 O O . GLU D 2 329 ? 7.372 51.142 81.206 1.00 110.92 1041 GLU D O 1
ATOM 8970 N N . LEU D 2 330 ? 8.704 49.650 82.253 1.00 116.05 1042 LEU D N 1
ATOM 8971 C CA . LEU D 2 330 ? 9.948 50.420 82.069 1.00 117.40 1042 LEU D CA 1
ATOM 8972 C C . LEU D 2 330 ? 10.706 50.106 80.760 1.00 118.78 1042 LEU D C 1
ATOM 8973 O O . LEU D 2 330 ? 11.937 50.209 80.726 1.00 117.10 1042 LEU D O 1
ATOM 8975 N N . TRP D 2 331 ? 9.976 49.744 79.696 1.00 120.31 1043 TRP D N 1
ATOM 8976 C CA . TRP D 2 331 ? 10.529 49.512 78.344 1.00 121.97 1043 TRP D CA 1
ATOM 8977 C C . TRP D 2 331 ? 11.543 48.361 78.221 1.00 124.79 1043 TRP D C 1
ATOM 8978 O O . TRP D 2 331 ? 12.054 47.845 79.218 1.00 127.77 1043 TRP D O 1
ATOM 8989 N N . SER D 2 332 ? 11.806 47.970 76.972 1.00 125.65 1044 SER D N 1
ATOM 8990 C CA . SER D 2 332 ? 12.823 46.964 76.625 1.00 128.79 1044 SER D CA 1
ATOM 8991 C C . SER D 2 332 ? 12.594 45.603 77.289 1.00 131.07 1044 SER D C 1
ATOM 8992 O O . SER D 2 332 ? 11.458 45.206 77.551 1.00 134.04 1044 SER D O 1
#

Radius of gyration: 39.72 Å; Cα contacts (8 Å, |Δi|>4): 1786; chains: 4; bounding box: 88×90×123 Å

CATH classification: 1.10.472.10 (+1 more: 1.10.472.10)

B-factor: mean 62.97, std 17.95, range [29.18, 146.87]

Secondary structure (DSSP, 8-state):
--------HHHHTS-HHHHTT--HHHHHHHHHHHHHHHHHHHHHTT--HHHHHHHHHHHHHHHHHS-TTTS-HHHHHHHHHHHHHHHTT----HHHHHHHHHHHS-HHHHHTT-S-HHHHHHHHHHHHHHHTTT------HHHHHHHHHHT--S-HHHHHHHHHHHHHHHHHHTTTTHHHHS-HHHHHHHHHHHHHHHTT--GGGG----GGGGTSSS--HHHHHHHHHHHHHTTT-/--------HHHHTS-HHHHTT--HHHHHHHHHHHHHHHHHHHHHTT--HHHHHHHHHHHHHHHHHS-TTTS-HHHHHHHHHHHHHHHTT----HHHHHHHHHHHS-HHHHGGG-S-HHHHHHHHHHHHHHHTTT------HHHHHHHHHHT--S-HHHHHHHHHHHHHHHHHHTTTTHHHHS-HHHHHHHHHHHHHHHTT--GGGGSSSTT-S-GGGGTSSS--HHHHHHHHHHHHHTTTSS------/---TT-SBGGGEEEEEEEEE-SSSEEEEEEETTT--EEEEEEEE-SSSTTSS-HHHHHHHHHHHH---TTB--EEEEEE----TT-TTT---EEEEEEE--SEEHHHHHHHS-----HHHHHHHHHHHHHHHHHHHHTTEE-----GGGEEE-TTS-EEE---TT-EE--SSS-------S-GGG--HHHHTT-SS--THHHHHHHHHHHHHHHHSS-SS--SSHHHHHHHHHHHH----TTT-GGGGGSTTTTTS--SS-PPP-HHHHT-SS-HHHHHHHHHHT-SSTTTSPPHHHHHTSHHHHT--TTTSPPP-PPPS----/-TT-SBGGGEEEEEEEEE-SSSEEEEEEETTT--EEEEEEEE--SSSSSS-HHHHHHHHHHHH---TTB--EEEEEES----S---EEEEEEE--SEEHHHHHHHS-----HHHHHHHHHHHHHHHHHHHHTTEE-----GGGEEE-TTS-EEE---TT-EE---------S-GGG--HHHHTT-SS--THHHHHHHHHHHHHHHHSS-SS--SSHHHHHHHHHHHH----TTT-GGGGGSTTTTTS--SS-PPP-HHHHT-SS-HHHHHHHHHHT-SSTTTSPPHHHHHTSHHHHT--TTTSPPP---SS--------

Foldseek 3Di:
DDDDLADDPVLVCVAQQVVVPNHPVRVLVLLLVLLVLLVQLCVVVPHDPQLSLQLLSLLLLLRSHDHCVVAPRNLSSLLSSQVSCVLVVNHDDSVSSLVSSPVPDDPVNNCSCPDDNSVSSVVCNVVSCVSNVVPRDDDALLVLLVVLLVQFADDPVLSVQLSVQLVVLSSLLSSGCVVNHDHSQLSSVLSSVLSCVVSVHDRCVRHPVPRCCVRDPDDDPVNSVVSNVVSVVSVVD/DDDDLADDPVLVCVAQQVVVPDHPVRVLVLLLVLLVLLVQLCVVVPHDPQLSLQLLSLLLLLRSHDHCVVAPRNLSSLLSSQVSCVLVVNHDDSVSSLVSSVVPDDPVNNCSCPDDNSVSSVVCNVVSCVSNVVPRDADAQLVLLVVLLVQFADDPVLSVQLSVLLVVLSSLLSSGCVVNHDHSQLSSVLSSVLSCVVSVHQRCCRHPRNPDSPRCCVRDPDDDPVNSVVSNVVSVVCCDVVVDDGDD/DPPFAEAAPVQWDFPAWPAADDAGTKTWIAGPPPRAIKIWDKHFAVDDDPGGDPLVVQVVVVLVVQDDQQAWHFPGKHWHDADDPDNPVDRTTMITITHDFFFFQLVQLVVVPDAADLLLLLLQLLSVLVSLVRQVVVQKAQQEDARRQWTHHQQSGIHGHDSSVMDGHDPVDWDFAEPTYDLLQAAPLNLLPDGRDGSLRVLSSSLQVLVCSVVSDRQQDDDDSLSSLQSLCQAAWWDDCVQAVCSVVGNCSPVRGHPDGHDHCNCVVVVVDDPQSSVLSNQSSRRHSVSHDHSVVSCCGPSNVPSDNVPRGGGPGDDDDPRD/DFAEAAPVQWDFPAWPAADDAGTKTWIAGPPPRAIKIKDKHFQPVPVPGGDPLVVQVVVLLVVADDQQAWHFPGKHWYDPVPVDGGTIITITHDFFDFQLLQLLQVPDAADLLLLLLQLLSVLVSLVRQVVVQKAQQEDARRQWTHHQQSGIHRHDSSVMDGHDCDFAEPTYDLLQAAPLRLLPDGNDGSLRVLSSSLQVLVCSVVSDRQQDDDDSLSSLQSLCQAAWWDDCVQAVCSVVGNCSPVRGHPDGHDHCNCVVVVVDDPQSSVLSNQSSRRHSVSHDHSVVSCCGPSNVPSDNVPRGGGPGPNHGDNDDPDD

Sequence (1128 aa):
TKPCWYWDKKDLAHTPSQLEGLDPATEARYRREGARFIFDVGTRLGLHYDTLATGIIYFHRFYMFHSFKQFPRYVTGACCLFLAGKVEETPKKCKDIIKTARSLLNDVQFGQFGDDPKEEVMVLERILLQTIKFDLQVEHPYQFLLKYAKQLKGDKNKIQKLVQMAWTFVNDSLCTTLSLQWEPEIIAVAVMYLAGRLCKFEIQEWTSRRWWEQFVQDVPVDVLEDICHQILDLYSQTKPCWYWDKKDLAHTPSQLEGLDPATEARYRREGARFIFDVGTRLGLHYDTLATGIIYFHRFYMFHSFKQFPRYVTGACCLFLAGKVEETPKKCKDIIKTARSLLNDVQFGQFGDDPKEEVMVLERILLQTIKFDLQVEHPYQFLLKYAKQLKGDKNKIQKLVQMAWTFVNDSLCTTLSLQWEPEIIAVAVMYLAGRLCKFEIQEWTSKPMYRRWWEQFVQDVPVDVLEDICHQILDLYSQGKQQMPHESDWGKRCVDKFDIIGIIGEGTYGQVYKAKDKDTGELVALKKVRLDNEKEGFPITAIREIKILRQLIHRSVVNMKEIVTDKQDALDFKKDKGAFYLVFEYMDHDLMGLLESGLVHFSEDHIKSFMKQLMEGLEYCHKKNFLHRDIKCSNILLNNSGQIKLADFGLARLYNSEESRPYNKVITLWYRPPELLLGEERYTPAIDVWSCGCILGELFTKKPIFQANLELAQLELISRLCGSPCPAVWPDVIKLPYFNTMKPKKQYRRRLREEFSFIPSAALDLLDHMLTLDPSKRCTAEQTLQSDFLKDVELSKMAPPDLPHWQDCHDWGKRCVDKFDIIGIIGEGTYGQVYKAKDKDTGELVALKKVRLDNEKEGFPITAIREIKILRQLIHRSVVNMKEIVTDKQFKKDKGAFYLVFEYMDHDLMGLLESGLVHFSEDHIKSFMKQLMEGLEYCHKKNFLHRDIKCSNILLNNSGQIKLADFGLARLYNSRPYNKVITLWYRPPELLLGEERYTPAIDVWSCGCILGELFTKKPIFQANLELAQLELISRLCGSPCPAVWPDVIKLPYFNTMKPKKQYRRRLREEFSFIPSAALDLLDHMLTLDPSKRCTAEQTLQSDFLKDVELSKMAPPDLPHWQDCHELWS